Protein AF-A0A2M9FXV4-F1 (afdb_monomer)

Foldseek 3Di:
DAEEEEEAPQQLVVLLCVPVVVQCVVVVHRYYYDDLPDAPVRVCVVDVLYAYEYEDEQQQLLLLSLLVCVVCCNPDVHNHDADPLLVQLCVLDVFSQQLLLQCPDPPPVSVVSSVSNCCRRPNSVSACCNRYNFLVSCVVCVVRHQYYEYSVCCQVCSLVSCVVSVTHRHGRPPDPPRDPAPPVGDDPRSDHDPSSVVSVCVVPVRRNNNVLLRCCPHNPPNCPVVVVVLVVLQVVLVVCLVVLVLVSSLVSLPVNCSNVVPPPVSLVSNLVSCVSVVVLVVSLVSLVVSCVVPVLALVSLQVNLVSCVVVVVLVSSLVSLVSSCVSPVPPVSSLLSNLVSCLSVVVLVSNVVSCCPPNDALLNCLVDPCLVSVLVSCVSSLNLVSSLNNLVSNCVVPVVCVVVSLQSNLLSVLLLLVLVVNVVSVDDLLPRQDLSSLLSQLLVCLLVLNLVSNVVSLVSNCVNDPPDPSSVVSVVSSVVSVVVVVCVVDDDDQFFAEEEEAEDPPLCLVVVQLLQCQFPLEAEAEQVVLLQWFWDQDPQGTDTDGDDLVDDDLQRRFAWPQPGSCDPLSHSVNSVVCSVPLPPVQRSSCVSVVGSHYYYHNHQCQCVSYVNLQHAYEYRDEQLLVVLVSLVVVCVVVVPRNVSDDFLQRSLSVLLSRLSCLVNVGDRPAHHAYDYSLLCLVPVQLVQVLVCVRSVHHDDSCSLQAGDSDHGYGDDDVVVVVQCVPPSGDSSDPNPDPDDDPDPRSVSSNPHVSSVVSVVVSLVRNCVSSPPSSVPDPDDDDDDDPDDPDDDDDDDDDD

Organism: NCBI:txid2056226

Solvent-accessible surface area (backbone atoms only — not comparable to full-atom values): 43659 Å² total; per-residue (Å²): 127,41,38,34,38,50,37,44,72,72,18,62,40,66,62,52,48,70,56,50,49,60,53,28,59,77,68,74,45,57,69,45,82,38,53,81,87,57,34,50,68,57,58,48,67,76,35,85,72,44,27,37,24,42,41,42,49,62,61,68,64,29,48,43,53,32,47,56,36,56,77,52,25,39,57,90,88,40,80,53,75,72,51,76,56,32,53,53,30,56,72,76,32,91,39,53,30,59,38,26,42,21,62,69,39,86,50,62,69,54,19,52,49,25,56,47,30,44,60,40,34,71,55,55,51,58,36,53,38,67,38,59,52,46,54,70,54,46,59,74,46,41,96,37,55,70,44,55,38,43,50,92,50,35,58,82,44,40,26,57,53,29,44,77,70,76,40,79,69,54,57,71,75,98,61,92,80,83,66,90,70,55,98,83,56,94,54,84,68,72,52,65,46,74,63,14,48,52,36,40,47,64,76,38,42,62,35,49,50,36,47,52,49,47,29,60,77,51,32,91,68,87,18,58,67,62,48,50,53,43,54,50,34,46,52,49,19,55,50,29,48,74,72,64,42,20,61,61,16,43,63,36,40,50,67,41,39,72,74,42,77,78,45,60,70,59,52,52,53,42,28,54,21,24,46,76,56,67,41,48,69,66,17,49,56,47,34,51,51,50,29,72,78,35,74,70,46,28,64,40,30,32,49,54,11,51,54,28,42,74,71,66,38,27,70,61,12,25,55,26,12,49,54,12,34,72,46,33,76,79,44,60,68,35,46,55,52,22,28,52,20,23,50,74,67,67,38,46,68,59,20,53,47,59,55,44,57,90,75,42,51,44,58,56,42,30,74,47,96,54,37,70,59,48,36,53,48,24,48,73,61,62,36,42,63,52,27,42,47,16,44,51,38,27,34,70,77,37,64,91,49,31,76,65,45,49,58,56,43,30,43,35,31,35,77,57,36,41,56,70,60,42,59,72,67,65,68,56,74,89,74,62,73,53,64,62,33,38,51,48,52,22,54,49,23,51,75,68,70,32,54,72,59,17,54,57,38,43,52,52,41,42,71,67,44,71,89,42,67,69,54,55,56,51,49,53,50,49,51,48,52,48,50,49,65,61,50,70,77,50,86,80,74,91,76,43,49,32,38,37,34,28,42,61,90,86,34,51,53,57,59,52,42,47,31,53,28,30,21,78,71,27,38,27,34,29,24,51,78,40,65,43,18,22,73,44,85,51,103,63,36,83,39,81,40,82,52,51,83,89,78,55,63,75,86,52,41,56,45,33,76,61,64,34,76,78,24,82,77,70,29,71,67,60,32,44,55,43,61,78,47,52,73,62,40,66,49,55,52,17,59,66,70,73,29,60,28,33,35,35,38,37,35,89,44,53,63,74,50,35,77,80,27,75,25,28,35,39,37,29,35,56,60,65,52,59,48,50,50,55,47,46,60,49,21,74,75,38,75,88,37,63,82,46,74,64,54,33,59,60,43,21,43,52,51,18,52,56,48,31,34,59,73,52,65,59,76,36,74,46,55,78,44,40,44,52,36,70,59,35,65,73,42,50,61,65,47,48,47,51,48,18,65,75,67,75,45,67,75,54,76,56,16,66,47,58,54,57,83,88,44,71,22,21,78,69,59,66,65,62,53,52,49,52,76,74,43,54,92,46,69,84,68,78,68,82,77,90,68,87,79,95,45,82,46,50,55,43,22,65,67,24,67,58,25,47,53,37,48,51,58,45,47,57,46,23,41,71,77,45,44,74,76,61,69,69,71,80,79,84,79,78,89,71,83,78,76,78,82,76,84,81,78,79,91,82,89,81,134

Mean predicted aligned error: 18.57 Å

Sequence (799 aa):
MSFGFLHIGKTGGNAVLEHIGPLAAAHNVDFRRFGHDVRLREALAADPELKMSFVVRDPAARFVSAFWSRLRNGRPKRNSLWSPEEAVAFRWFATPDELACALEAEDERLKSAALFAMNAISHLRRNFAWALGSPEYLERVRHRLFFVAGLDELDQRLPEMAGRMALPRSGLPNEPAHVHVRPEGPSSADELSERGRANLRRFWVQDFEIYDYVVIQFSRFGGQELRRRHDQMRDEAMVLYRQGDYKAAVEALGPVLKRDPGNRTLKLVMARSLVNAGLVDRAEELWRDIARTEPDSAEPLAQLGQLSYARRNYAAALEWFRAALAADPANENARLRAIRSASLIEDQAIAVELVNQGGRGPEEMAETAHWETMVQIYLGMDDPISAERLLRARMAKFPKEAGRVRGHLASVLAHLHRVAEIEELGLKVSAVTDFMTMLALVRAAIRERNVRKARNRLKRLQEIAPGHSAVAEEADRVERLAGDLAASSRTPEPEARVVSLLGISFCGSTFLGSVLGSLPGVEHVGESHRLTKSIAMGEGGQQEVPFDFASDPRSMLTPCAHCGPECRVFDFDFRAALADDPTNWFQRLAARLGSEILVSGDKHMAPTLDPLERYDGVVLFKSPVNAYRSMRKREESNPDNPAYAYSGIRFGRSYATNYFRFLNLGKPQGRLLCLRWENFTAREEEHLERLCQLLDLPFDAGALKDRKAEQHFFGGNGEVRKQFAARPEKTNLVREKTQEIEIAESGKVAGHPAASAAFEALMARYEADFGDIAAAEAPKAAAKVTRGKGRVGGRGKAR

InterPro domains:
  IPR011990 Tetratricopeptide-like helical domain superfamily [G3DSA:1.25.40.10] (236-402)
  IPR011990 Tetratricopeptide-like helical domain superfamily [SSF48452] (237-336)
  IPR019734 Tetratricopeptide repeat [PS50005] (298-331)
  IPR019734 Tetratricopeptide repeat [SM00028] (230-263)
  IPR019734 Tetratricopeptide repeat [SM00028] (298-331)
  IPR027417 P-loop containing nucleoside triphosphate hydrolase [G3DSA:3.40.50.300] (3-235)
  IPR027417 P-loop containing nucleoside triphosphate hydrolase [G3DSA:3.40.50.300] (488-746)
  IPR027417 P-loop containing nucleoside triphosphate hydrolase [SSF52540] (497-706)

Secondary structure (DSSP, 8-state):
--EEEE--TTTTHHHHHHHHHHHHHHTT--EEEE-TT--HHHHHHH-TT-EEEEEE--HHHHHHHHHHHHHTTTTTT---PPPHHHHHHHHH-SSHHHHHHHTT-SSHHHHHHHHHHHHHSHHHHS-HHHHH--HHHHHHTGGGEEEEEEGGGHHHHHHHHHHHTT-------SS--SS---TT---GGGS--HHHHHHHHHHTHHHHHHHHHHHHHH-SSTTHHHHHHHHHHHHHHHHHHHHT-HHHHHHHHHHHHHH-TT-HHHHHHHHHHHHHTT-HHHHHHHHHHHHHH-TT-HHHHHHHHHHHHHTT-HHHHHHHHHHHHHH-TT-HHHHHHHHHHHHHTT-HHHHHHHHHTTS--HHHHTTSTTHHHHHHHHHHTT-HHHHHHHHHHHHHH-GGGHHHHHHHHHHHHHHTT-HHHHHHTT--GGG---HHHHHHHHHHHHHTT-HHHHHHHHHHHHHHSTT-HHHHHHHHHHHHHHHHHHHTTS----PPEEEEEE-STTSSHHHHHHHHTTSTTEEEEESGGGGGEEEEEETTEEEEEE--TTTS-GGGBPPBTTTBSS-SSS-HHHHHHHHH--TTHHHHHHHHHT-SEEEE--TTTHHHH-TT--SEEEEEE--HHHHHHHHHHHHHT-TT-GGG---HHHHHHHHHHHHHHHHHS---SS-EEEEEHHHHHHSHHHHHHHHHHHHT----GGGGTS--S----B-S-HHHHHHHHH-TTS-------------HHHHHHHT-HHHHHHHHHHHHHHHHHHTHHHHS-----------------------

Nearest PDB structures (foldseek):
  8dti-assembly1_B  TM=4.615E-01  e=1.493E-05  Arabidopsis thaliana
  5hgv-assembly1_A  TM=4.297E-01  e=3.780E-05  Homo sapiens
  4gyw-assembly2_A  TM=4.325E-01  e=5.222E-05  Homo sapiens
  8tau-assembly1_V  TM=3.767E-01  e=9.581E-03  Homo sapiens
  5a31-assembly1_C  TM=4.034E-01  e=2.064E-02  Homo sapiens

Radius of gyration: 45.38 Å; Cα contacts (8 Å, |Δi|>4): 1098; chains: 1; bounding box: 101×62×131 Å

pLDDT: mean 81.24, std 14.91, range [29.94, 96.5]

Structure (mmCIF, N/CA/C/O backbone):
data_AF-A0A2M9FXV4-F1
#
_entry.id   AF-A0A2M9FXV4-F1
#
loop_
_atom_site.group_PDB
_atom_site.id
_atom_site.type_symbol
_atom_site.label_atom_id
_atom_site.label_alt_id
_atom_site.label_comp_id
_atom_site.label_asym_id
_atom_site.label_entity_id
_atom_site.label_seq_id
_atom_site.pdbx_PDB_ins_code
_atom_site.Cartn_x
_atom_site.Cartn_y
_atom_site.Cartn_z
_atom_site.occupancy
_atom_site.B_iso_or_equiv
_atom_site.auth_seq_id
_atom_site.auth_comp_id
_atom_site.auth_asym_id
_atom_site.auth_atom_id
_atom_site.pdbx_PDB_model_num
ATOM 1 N N . MET A 1 1 ? 52.126 3.534 -39.039 1.00 76.62 1 MET A N 1
ATOM 2 C CA . MET A 1 1 ? 50.740 3.016 -39.065 1.00 76.62 1 MET A CA 1
ATOM 3 C C . MET A 1 1 ? 50.724 1.838 -40.021 1.00 76.62 1 MET A C 1
ATOM 5 O O . MET A 1 1 ? 51.269 1.993 -41.107 1.00 76.62 1 MET A O 1
ATOM 9 N N . SER A 1 2 ? 50.205 0.680 -39.610 1.00 89.50 2 SER A N 1
ATOM 10 C CA . SER A 1 2 ? 50.166 -0.519 -40.461 1.00 89.50 2 SER A CA 1
ATOM 11 C C . SER A 1 2 ? 48.805 -0.640 -41.139 1.00 89.50 2 SER A C 1
ATOM 13 O O . SER A 1 2 ? 47.770 -0.482 -40.483 1.00 89.50 2 SER A O 1
ATOM 15 N N . PHE A 1 3 ? 48.794 -0.913 -42.441 1.00 94.25 3 PHE A N 1
ATOM 16 C CA . PHE A 1 3 ? 47.577 -1.048 -43.234 1.00 94.25 3 PHE A CA 1
ATOM 17 C C . PHE A 1 3 ? 47.395 -2.495 -43.688 1.00 94.25 3 PHE A C 1
ATOM 19 O O . PHE A 1 3 ? 48.301 -3.111 -44.237 1.00 94.25 3 PHE A O 1
ATOM 26 N N . GLY A 1 4 ? 46.203 -3.043 -43.482 1.00 94.56 4 GLY A N 1
ATOM 27 C CA . GLY A 1 4 ? 45.833 -4.379 -43.935 1.00 94.56 4 GLY A CA 1
ATOM 28 C C . GLY A 1 4 ? 44.797 -4.325 -45.048 1.00 94.56 4 GLY A C 1
ATOM 29 O O . GLY A 1 4 ? 43.897 -3.486 -45.011 1.00 94.56 4 GLY A O 1
ATOM 30 N N . PHE A 1 5 ? 44.875 -5.252 -46.001 1.00 95.19 5 PHE A N 1
ATOM 31 C CA . PHE A 1 5 ? 43.794 -5.515 -46.947 1.00 95.19 5 PHE A CA 1
ATOM 32 C C . PHE A 1 5 ? 43.333 -6.967 -46.858 1.00 95.19 5 PHE A C 1
ATOM 34 O O . PHE A 1 5 ? 44.075 -7.893 -47.202 1.00 95.19 5 PHE A O 1
ATOM 41 N N . LEU A 1 6 ? 42.092 -7.157 -46.411 1.00 95.19 6 LEU A N 1
ATOM 42 C CA . LEU A 1 6 ? 41.441 -8.454 -46.334 1.00 95.19 6 LEU A CA 1
ATOM 43 C C . LEU A 1 6 ? 40.803 -8.791 -47.680 1.00 95.19 6 LEU A C 1
ATOM 45 O O . LEU A 1 6 ? 39.807 -8.194 -48.097 1.00 95.19 6 LEU A O 1
ATOM 49 N N . HIS A 1 7 ? 41.383 -9.767 -48.375 1.00 91.94 7 HIS A N 1
ATOM 50 C CA . HIS A 1 7 ? 40.883 -10.181 -49.674 1.00 91.94 7 HIS A CA 1
ATOM 51 C C . HIS A 1 7 ? 39.678 -11.114 -49.510 1.00 91.94 7 HIS A C 1
ATOM 53 O O . HIS A 1 7 ? 39.812 -12.266 -49.108 1.00 91.94 7 HIS A O 1
ATOM 59 N N . ILE A 1 8 ? 38.497 -10.635 -49.900 1.00 91.12 8 ILE A N 1
ATOM 60 C CA . ILE A 1 8 ? 37.277 -11.444 -49.967 1.00 91.12 8 ILE A CA 1
ATOM 61 C C . ILE A 1 8 ? 37.055 -11.908 -51.412 1.00 91.12 8 ILE A C 1
ATOM 63 O O . ILE A 1 8 ? 37.223 -11.157 -52.375 1.00 91.12 8 ILE A O 1
ATOM 67 N N . GLY A 1 9 ? 36.697 -13.179 -51.589 1.00 86.94 9 GLY A N 1
ATOM 68 C CA . GLY A 1 9 ? 36.441 -13.739 -52.912 1.00 86.94 9 GLY A CA 1
ATOM 69 C C . GLY A 1 9 ? 35.334 -12.979 -53.652 1.00 86.94 9 GLY A C 1
ATOM 70 O O . GLY A 1 9 ? 34.264 -12.731 -53.100 1.00 86.94 9 GLY A O 1
ATOM 71 N N . LYS A 1 10 ? 35.581 -12.655 -54.928 1.00 87.44 10 LYS A N 1
ATOM 72 C CA . LYS A 1 10 ? 34.598 -12.075 -55.872 1.00 87.44 10 LYS A CA 1
ATOM 73 C C . LYS A 1 10 ? 34.090 -10.669 -55.565 1.00 87.44 10 LYS A C 1
ATOM 75 O O . LYS A 1 10 ? 33.133 -10.221 -56.196 1.00 87.44 10 LYS A O 1
ATOM 80 N N . THR A 1 11 ? 34.804 -9.937 -54.720 1.00 85.00 11 THR A N 1
ATOM 81 C CA . THR A 1 11 ? 34.534 -8.523 -54.432 1.00 85.00 11 THR A CA 1
ATOM 82 C C . THR A 1 11 ? 35.522 -7.563 -55.104 1.00 85.00 11 THR A C 1
ATOM 84 O O . THR A 1 11 ? 35.610 -6.411 -54.718 1.00 85.00 11 THR A O 1
ATOM 87 N N . GLY A 1 12 ? 36.290 -8.014 -56.106 1.00 78.81 12 GLY A N 1
ATOM 88 C CA . GLY A 1 12 ? 37.237 -7.160 -56.845 1.00 78.81 12 GLY A CA 1
ATOM 89 C C . GLY A 1 12 ? 38.571 -6.885 -56.139 1.00 78.81 12 GLY A C 1
ATOM 90 O O . GLY A 1 12 ? 39.381 -6.128 -56.659 1.00 78.81 12 GLY A O 1
ATOM 91 N N . GLY A 1 13 ? 38.855 -7.544 -55.009 1.00 83.00 13 GLY A N 1
ATOM 92 C CA . GLY A 1 13 ? 40.071 -7.307 -54.217 1.00 83.00 13 GLY A CA 1
ATOM 93 C C . GLY A 1 13 ? 41.409 -7.494 -54.949 1.00 83.00 13 GLY A C 1
ATOM 94 O O . GLY A 1 13 ? 42.390 -6.869 -54.562 1.00 83.00 13 GLY A O 1
ATOM 95 N N . ASN A 1 14 ? 41.466 -8.285 -56.029 1.00 83.44 14 ASN A N 1
ATOM 96 C CA . ASN A 1 14 ? 42.674 -8.375 -56.864 1.00 83.44 14 ASN A CA 1
ATOM 97 C C . ASN A 1 14 ? 43.053 -7.023 -57.482 1.00 83.44 14 ASN A C 1
ATOM 99 O O . ASN A 1 14 ? 44.229 -6.692 -57.474 1.00 83.44 14 ASN A O 1
ATOM 103 N N . ALA A 1 15 ? 42.077 -6.236 -57.948 1.00 81.94 15 ALA A N 1
ATOM 104 C CA . ALA A 1 15 ? 42.337 -4.932 -58.560 1.00 81.94 15 ALA A CA 1
ATOM 105 C C . ALA A 1 15 ? 42.995 -3.969 -57.559 1.00 81.94 15 ALA A C 1
ATOM 107 O O . ALA A 1 15 ? 43.956 -3.281 -57.884 1.00 81.94 15 ALA A O 1
ATOM 108 N N . VAL A 1 16 ? 42.531 -3.987 -56.303 1.00 85.75 16 VAL A N 1
ATOM 109 C CA . VAL A 1 16 ? 43.127 -3.187 -55.223 1.00 85.75 16 VAL A CA 1
ATOM 110 C C . VAL A 1 16 ? 44.550 -3.639 -54.924 1.00 85.75 16 VAL A C 1
ATOM 112 O O . VAL A 1 16 ? 45.439 -2.807 -54.797 1.00 85.75 16 VAL A O 1
ATOM 115 N N . LEU A 1 17 ? 44.779 -4.948 -54.811 1.00 87.69 17 LEU A N 1
ATOM 116 C CA . LEU A 1 17 ? 46.099 -5.493 -54.488 1.00 87.69 17 LEU A CA 1
ATOM 117 C C . LEU A 1 17 ? 47.122 -5.259 -55.609 1.00 87.69 17 LEU A C 1
ATOM 119 O O . LEU A 1 17 ? 48.272 -4.953 -55.308 1.00 87.69 17 LEU A O 1
ATOM 123 N N . GLU A 1 18 ? 46.710 -5.388 -56.871 1.00 86.25 18 GLU A N 1
ATOM 124 C CA . GLU A 1 18 ? 47.552 -5.152 -58.053 1.00 86.25 18 GLU A CA 1
ATOM 125 C C . GLU A 1 18 ? 47.894 -3.663 -58.228 1.00 86.25 18 GLU A C 1
ATOM 127 O O . GLU A 1 18 ? 48.981 -3.351 -58.705 1.00 86.25 18 GLU A O 1
ATOM 132 N N . HIS A 1 19 ? 47.020 -2.752 -57.785 1.00 85.38 19 HIS A N 1
ATOM 133 C CA . HIS A 1 19 ? 47.240 -1.304 -57.878 1.00 85.38 19 HIS A CA 1
ATOM 134 C C . HIS A 1 19 ? 47.956 -0.709 -56.655 1.00 85.38 19 HIS A C 1
ATOM 136 O O . HIS A 1 19 ? 48.993 -0.063 -56.780 1.00 85.38 19 HIS A O 1
ATOM 142 N N . ILE A 1 20 ? 47.430 -0.939 -55.448 1.00 88.31 20 ILE A N 1
ATOM 143 C CA . ILE A 1 20 ? 47.945 -0.342 -54.203 1.00 88.31 20 ILE A CA 1
ATOM 144 C C . ILE A 1 20 ? 49.208 -1.050 -53.713 1.00 88.31 20 ILE A C 1
ATOM 146 O O . ILE A 1 20 ? 50.084 -0.394 -53.158 1.00 88.31 20 ILE A O 1
ATOM 150 N N . GLY A 1 21 ? 49.335 -2.364 -53.925 1.00 87.56 21 GLY A N 1
ATOM 151 C CA . GLY A 1 21 ? 50.485 -3.142 -53.455 1.00 87.56 21 GLY A CA 1
ATOM 152 C C . GLY A 1 21 ? 51.831 -2.593 -53.953 1.00 87.56 21 GLY A C 1
ATOM 153 O O . GLY A 1 21 ? 52.679 -2.260 -53.123 1.00 87.56 21 GLY A O 1
ATOM 154 N N . PRO A 1 22 ? 52.028 -2.433 -55.277 1.00 88.69 22 PRO A N 1
ATOM 155 C CA . PRO A 1 22 ? 53.252 -1.851 -55.828 1.00 88.69 22 PRO A CA 1
ATOM 156 C C . PRO A 1 22 ? 53.492 -0.403 -55.382 1.00 88.69 22 PRO A C 1
ATOM 158 O O . PRO A 1 22 ? 54.625 -0.039 -55.073 1.00 88.69 22 PRO A O 1
ATOM 161 N N . LEU A 1 23 ? 52.436 0.416 -55.298 1.00 87.81 23 LEU A N 1
ATOM 162 C CA . LEU A 1 23 ? 52.540 1.809 -54.849 1.00 87.81 23 LEU A CA 1
ATOM 163 C C . LEU A 1 23 ? 52.997 1.907 -53.391 1.00 87.81 23 LEU A C 1
ATOM 165 O O . LEU A 1 23 ? 53.881 2.704 -53.084 1.00 87.81 23 LEU A O 1
ATOM 169 N N . ALA A 1 24 ? 52.424 1.087 -52.509 1.00 89.56 24 ALA A N 1
ATOM 170 C CA . ALA A 1 24 ? 52.793 1.031 -51.101 1.00 89.56 24 ALA A CA 1
ATOM 171 C C . ALA A 1 24 ? 54.252 0.592 -50.921 1.00 89.56 24 ALA A C 1
ATOM 173 O O . ALA A 1 24 ? 54.985 1.226 -50.164 1.00 89.56 24 ALA A O 1
ATOM 174 N N . ALA A 1 25 ? 54.694 -0.422 -51.673 1.00 88.94 25 ALA A N 1
ATOM 175 C CA . ALA A 1 25 ? 56.085 -0.867 -51.669 1.00 88.94 25 ALA A CA 1
ATOM 176 C C . ALA A 1 25 ? 57.048 0.237 -52.144 1.00 88.94 25 ALA A C 1
ATOM 178 O O . ALA A 1 25 ? 58.058 0.486 -51.493 1.00 88.94 25 ALA A O 1
ATOM 179 N N . ALA A 1 26 ? 56.711 0.950 -53.226 1.00 89.75 26 ALA A N 1
ATOM 180 C CA . ALA A 1 26 ? 57.537 2.035 -53.762 1.00 89.75 26 ALA A CA 1
ATOM 181 C C . ALA A 1 26 ? 57.676 3.242 -52.811 1.00 89.75 26 ALA A C 1
ATOM 183 O O . ALA A 1 26 ? 58.652 3.981 -52.903 1.00 89.75 26 ALA A O 1
ATOM 184 N N . HIS A 1 27 ? 56.720 3.439 -51.897 1.00 90.44 27 HIS A N 1
ATOM 185 C CA . HIS A 1 27 ? 56.694 4.559 -50.945 1.00 90.44 27 HIS A CA 1
ATOM 186 C C . HIS A 1 27 ? 56.950 4.124 -49.491 1.00 90.44 27 HIS A C 1
ATOM 188 O O . HIS A 1 27 ? 56.695 4.898 -48.570 1.00 90.44 27 HIS A O 1
ATOM 194 N N . ASN A 1 28 ? 57.452 2.902 -49.264 1.00 90.25 28 ASN A N 1
ATOM 195 C CA . ASN A 1 28 ? 57.752 2.350 -47.934 1.00 90.25 28 ASN A CA 1
ATOM 196 C C . ASN A 1 28 ? 56.564 2.373 -46.947 1.00 90.25 28 ASN A C 1
ATOM 198 O O . ASN A 1 28 ? 56.738 2.577 -45.744 1.00 90.25 28 ASN A O 1
ATOM 202 N N . VAL A 1 29 ? 55.346 2.150 -47.443 1.00 91.06 29 VAL A N 1
ATOM 203 C CA . VAL A 1 29 ? 54.141 2.022 -46.612 1.00 91.06 29 VAL A CA 1
ATOM 204 C C . VAL A 1 29 ? 53.935 0.553 -46.229 1.00 91.06 29 VAL A C 1
ATOM 206 O O . VAL A 1 29 ? 53.842 -0.306 -47.103 1.00 91.06 29 VAL A O 1
ATOM 209 N N . ASP A 1 30 ? 53.819 0.257 -44.926 1.00 91.75 30 ASP A N 1
ATOM 210 C CA . ASP A 1 30 ? 53.517 -1.096 -44.420 1.00 91.75 30 ASP A CA 1
ATOM 211 C C . ASP A 1 30 ? 52.084 -1.500 -44.803 1.00 91.75 30 ASP A C 1
ATOM 213 O O . ASP A 1 30 ? 51.116 -1.146 -44.123 1.00 91.75 30 ASP A O 1
ATOM 217 N N . PHE A 1 31 ? 51.959 -2.208 -45.929 1.00 93.12 31 PHE A N 1
ATOM 218 C CA . PHE A 1 31 ? 50.700 -2.692 -46.486 1.00 93.12 31 PHE A CA 1
ATOM 219 C C . PHE A 1 31 ? 50.696 -4.220 -46.586 1.00 93.12 31 PHE A C 1
ATOM 221 O O . PHE A 1 31 ? 51.381 -4.819 -47.417 1.00 93.12 31 PHE A O 1
ATOM 228 N N . ARG A 1 32 ? 49.888 -4.862 -45.741 1.00 93.88 32 ARG A N 1
ATOM 229 C CA . ARG A 1 32 ? 49.831 -6.318 -45.593 1.00 93.88 32 ARG A CA 1
ATOM 230 C C . ARG A 1 32 ? 48.608 -6.897 -46.288 1.00 93.88 32 ARG A C 1
ATOM 232 O O . ARG A 1 32 ? 47.471 -6.481 -46.057 1.00 93.88 32 ARG A O 1
ATOM 239 N N . ARG A 1 33 ? 48.833 -7.920 -47.111 1.00 93.69 33 ARG A N 1
ATOM 240 C CA . ARG A 1 33 ? 47.769 -8.689 -47.764 1.00 93.69 33 ARG A CA 1
ATOM 241 C C . ARG A 1 33 ? 47.334 -9.850 -46.874 1.00 93.69 33 ARG A C 1
ATOM 243 O O . ARG A 1 33 ? 48.139 -10.728 -46.583 1.00 93.69 33 ARG A O 1
ATOM 250 N N . PHE A 1 34 ? 46.043 -9.918 -46.566 1.00 93.69 34 PHE A N 1
ATOM 251 C CA . PHE A 1 34 ? 45.428 -11.069 -45.905 1.00 93.69 34 PHE A CA 1
ATOM 252 C C . PHE A 1 34 ? 44.647 -11.904 -46.924 1.00 93.69 34 PHE A C 1
ATOM 254 O O . PHE A 1 34 ? 43.863 -11.378 -47.723 1.00 93.69 34 PHE A O 1
ATOM 261 N N . GLY A 1 35 ? 44.934 -13.206 -46.946 1.00 86.81 35 GLY A N 1
ATOM 262 C CA . GLY A 1 35 ? 44.366 -14.170 -47.883 1.00 86.81 35 GLY A CA 1
ATOM 263 C C . GLY A 1 35 ? 42.903 -14.514 -47.604 1.00 86.81 35 GLY A C 1
ATOM 264 O O . GLY A 1 35 ? 42.276 -14.000 -46.684 1.00 86.81 35 GLY A O 1
ATOM 265 N N . HIS A 1 36 ? 42.353 -15.415 -48.423 1.00 82.56 36 HIS A N 1
ATOM 266 C CA . HIS A 1 36 ? 40.965 -15.887 -48.284 1.00 82.56 36 HIS A CA 1
ATOM 267 C C . HIS A 1 36 ? 40.776 -16.821 -47.081 1.00 82.56 36 HIS A C 1
ATOM 269 O O . HIS A 1 36 ? 39.671 -17.277 -46.837 1.00 82.56 36 HIS A O 1
ATOM 275 N N . ASP A 1 37 ? 41.849 -17.191 -46.401 1.00 86.06 37 ASP A N 1
ATOM 276 C CA . ASP A 1 37 ? 41.935 -18.122 -45.280 1.00 86.06 37 ASP A CA 1
ATOM 277 C C . ASP A 1 37 ? 42.006 -17.424 -43.914 1.00 86.06 37 ASP A C 1
ATOM 279 O O . ASP A 1 37 ? 41.892 -18.098 -42.895 1.00 86.06 37 ASP A O 1
ATOM 283 N N . VAL A 1 38 ? 42.093 -16.092 -43.896 1.00 91.69 38 VAL A N 1
ATOM 284 C CA . VAL A 1 38 ? 42.154 -15.283 -42.674 1.00 91.69 38 VAL A CA 1
ATOM 285 C C . VAL A 1 38 ? 40.822 -14.578 -42.433 1.00 91.69 38 VAL A C 1
ATOM 287 O O . VAL A 1 38 ? 40.224 -14.032 -43.360 1.00 91.69 38 VAL A O 1
ATOM 290 N N . ARG A 1 39 ? 40.364 -14.540 -41.179 1.00 95.12 39 ARG A N 1
ATOM 291 C CA . ARG A 1 39 ? 39.195 -13.747 -40.766 1.00 95.12 39 ARG A CA 1
ATOM 292 C C . ARG A 1 39 ? 39.621 -12.376 -40.256 1.00 95.12 39 ARG A C 1
ATOM 294 O O . ARG A 1 39 ? 40.676 -12.229 -39.641 1.00 95.12 39 ARG A O 1
ATOM 301 N N . LEU A 1 40 ? 38.743 -11.380 -40.393 1.00 95.75 40 LEU A N 1
ATOM 302 C CA . LEU A 1 40 ? 38.969 -10.024 -39.881 1.00 95.75 40 LEU A CA 1
ATOM 303 C C . LEU A 1 40 ? 39.403 -10.027 -38.407 1.00 95.75 40 LEU A C 1
ATOM 305 O O . LEU A 1 40 ? 40.345 -9.334 -38.032 1.00 95.75 40 LEU A O 1
ATOM 309 N N . ARG A 1 41 ? 38.750 -10.851 -37.582 1.00 95.25 41 ARG A N 1
ATOM 310 C CA . ARG A 1 41 ? 39.066 -10.967 -36.154 1.00 95.25 41 ARG A CA 1
ATOM 311 C C . ARG A 1 41 ? 40.456 -11.504 -35.854 1.00 95.25 41 ARG A C 1
ATOM 313 O O . ARG A 1 41 ? 41.064 -11.053 -34.894 1.00 95.25 41 ARG A O 1
ATOM 320 N N . GLU A 1 42 ? 40.946 -12.434 -36.663 1.00 94.56 42 GLU A N 1
ATOM 321 C CA . GLU A 1 42 ? 42.274 -13.028 -36.496 1.00 94.56 42 GLU A CA 1
ATOM 322 C C . GLU A 1 42 ? 43.338 -11.995 -36.876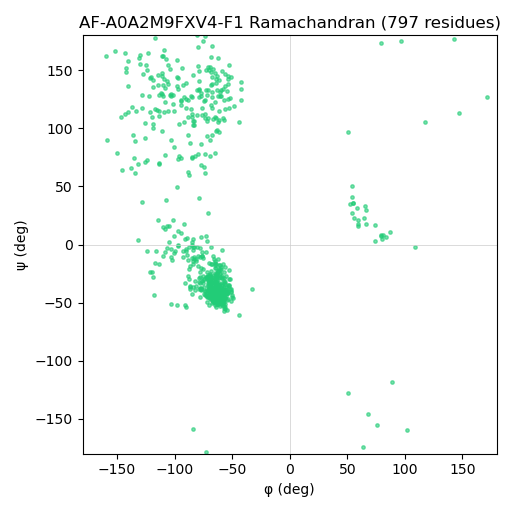 1.00 94.56 42 GLU A C 1
ATOM 324 O O . GLU A 1 42 ? 44.269 -11.757 -36.112 1.00 94.56 42 GLU A O 1
ATOM 329 N N . ALA A 1 43 ? 43.133 -11.293 -37.995 1.00 93.38 43 ALA A N 1
ATOM 330 C CA . ALA A 1 43 ? 44.035 -10.236 -38.440 1.00 93.38 43 ALA A CA 1
ATOM 331 C C . ALA A 1 43 ? 44.110 -9.062 -37.445 1.00 93.38 43 ALA A C 1
ATOM 333 O O . ALA A 1 43 ? 45.198 -8.588 -37.133 1.00 93.38 43 ALA A O 1
ATOM 334 N N . LEU A 1 44 ? 42.968 -8.606 -36.916 1.00 94.56 44 LEU A N 1
ATOM 335 C CA . LEU A 1 44 ? 42.926 -7.508 -35.943 1.00 94.56 44 LEU A CA 1
ATOM 336 C C . LEU A 1 44 ? 43.454 -7.908 -34.556 1.00 94.56 44 LEU A C 1
ATOM 338 O O . LEU A 1 44 ? 43.920 -7.036 -33.823 1.00 94.56 44 LEU A O 1
ATOM 342 N N . ALA A 1 45 ? 43.362 -9.185 -34.175 1.00 92.62 45 ALA A N 1
ATOM 343 C CA . ALA A 1 45 ? 43.913 -9.683 -32.914 1.00 92.62 45 ALA A CA 1
ATOM 344 C C . ALA A 1 45 ? 45.442 -9.816 -32.958 1.00 92.62 45 ALA A C 1
ATOM 346 O O . ALA A 1 45 ? 46.097 -9.594 -31.945 1.00 92.62 45 ALA A O 1
ATOM 347 N N . ALA A 1 46 ? 46.004 -10.153 -34.123 1.00 90.69 46 ALA A N 1
ATOM 348 C CA . ALA A 1 46 ? 47.444 -10.330 -34.298 1.00 90.69 46 ALA A CA 1
ATOM 349 C C . ALA A 1 46 ? 48.244 -9.018 -34.197 1.00 90.69 46 ALA A C 1
ATOM 351 O O . ALA A 1 46 ? 49.426 -9.049 -33.867 1.00 90.69 46 ALA A O 1
ATOM 352 N N . ASP A 1 47 ? 47.620 -7.873 -34.484 1.00 91.44 47 ASP A N 1
ATOM 353 C CA . ASP A 1 47 ? 48.275 -6.564 -34.468 1.00 91.44 47 ASP A CA 1
ATOM 354 C C . ASP A 1 47 ? 47.269 -5.484 -34.019 1.00 91.44 47 ASP A C 1
ATOM 356 O O . ASP A 1 47 ? 46.338 -5.188 -34.773 1.00 91.44 47 ASP A O 1
ATOM 360 N N . PRO A 1 48 ? 47.402 -4.902 -32.809 1.00 88.62 48 PRO A N 1
ATOM 361 C CA . PRO A 1 48 ? 46.484 -3.883 -32.285 1.00 88.62 48 PRO A CA 1
ATOM 362 C C . PRO A 1 48 ? 46.450 -2.570 -33.083 1.00 88.62 48 PRO A C 1
ATOM 364 O O . PRO A 1 48 ? 45.404 -1.920 -33.141 1.00 88.62 48 PRO A O 1
ATOM 367 N N . GLU A 1 49 ? 47.553 -2.209 -33.743 1.00 90.00 49 GLU A N 1
ATOM 368 C CA . GLU A 1 49 ? 47.704 -0.955 -34.496 1.00 90.00 49 GLU A CA 1
ATOM 369 C C . GLU A 1 49 ? 47.267 -1.093 -35.963 1.00 90.00 49 GLU A C 1
ATOM 371 O O . GLU A 1 49 ? 47.146 -0.099 -36.688 1.00 90.00 49 GLU A O 1
ATOM 376 N N . LEU A 1 50 ? 46.989 -2.324 -36.407 1.00 94.00 50 LEU A N 1
ATOM 377 C CA . LEU A 1 50 ? 46.555 -2.614 -37.766 1.00 94.00 50 LEU A CA 1
ATOM 378 C C . LEU A 1 50 ? 45.222 -1.936 -38.090 1.00 94.00 50 LEU A C 1
ATOM 380 O O . LEU A 1 50 ? 44.211 -2.109 -37.390 1.00 94.00 50 LEU A O 1
ATOM 384 N N . LYS A 1 51 ? 45.226 -1.214 -39.209 1.00 94.69 51 LYS A N 1
ATOM 385 C CA . LYS A 1 51 ? 44.066 -0.568 -39.813 1.00 94.69 51 LYS A CA 1
ATOM 386 C C . LYS A 1 51 ? 43.622 -1.345 -41.049 1.00 94.69 51 LYS A C 1
ATOM 388 O O . LYS A 1 51 ? 44.364 -1.452 -42.022 1.00 94.69 51 LYS A O 1
ATOM 393 N N . MET A 1 52 ? 42.423 -1.920 -41.006 1.00 95.69 52 MET A N 1
ATOM 394 C CA . MET A 1 52 ? 41.981 -2.903 -41.998 1.00 95.69 52 MET A CA 1
ATOM 395 C C . MET A 1 52 ? 41.123 -2.296 -43.104 1.00 95.69 52 MET A C 1
ATOM 397 O O . MET A 1 52 ? 40.271 -1.446 -42.850 1.00 95.69 52 MET A O 1
ATOM 401 N N . SER A 1 53 ? 41.308 -2.800 -44.320 1.00 94.62 53 SER A N 1
ATOM 402 C CA . SER A 1 53 ? 40.544 -2.441 -45.511 1.00 94.62 53 SER A CA 1
ATOM 403 C C . SER A 1 53 ? 39.979 -3.680 -46.196 1.00 94.62 53 SER A C 1
ATOM 405 O O . SER A 1 53 ? 40.610 -4.736 -46.183 1.00 94.62 53 SER A O 1
ATOM 407 N N . PHE A 1 54 ? 38.807 -3.567 -46.814 1.00 94.62 54 PHE A N 1
ATOM 408 C CA . PHE A 1 54 ? 38.222 -4.626 -47.640 1.00 94.62 54 PHE A CA 1
ATOM 409 C C . PHE A 1 54 ? 37.165 -4.061 -48.589 1.00 94.62 54 PHE A C 1
ATOM 411 O O . PHE A 1 54 ? 36.642 -2.968 -48.385 1.00 94.62 54 PHE A O 1
ATOM 418 N N . VAL A 1 55 ? 36.835 -4.826 -49.627 1.00 91.75 55 VAL A N 1
ATOM 419 C CA . VAL A 1 55 ? 35.788 -4.474 -50.595 1.00 91.75 55 VAL A CA 1
ATOM 420 C C . VAL A 1 55 ? 34.649 -5.477 -50.483 1.00 91.75 55 VAL A C 1
ATOM 422 O O . VAL A 1 55 ? 34.898 -6.685 -50.387 1.00 91.75 55 VAL A O 1
ATOM 425 N N . VAL A 1 56 ? 33.413 -4.982 -50.508 1.00 91.12 56 VAL A N 1
ATOM 426 C CA . VAL A 1 56 ? 32.187 -5.791 -50.521 1.00 91.12 56 VAL A CA 1
ATOM 427 C C . VAL A 1 56 ? 31.470 -5.685 -51.866 1.00 91.12 56 VAL A C 1
ATOM 429 O O . VAL A 1 56 ? 31.727 -4.799 -52.673 1.00 91.12 56 VAL A O 1
ATOM 432 N N . ARG A 1 57 ? 30.568 -6.624 -52.130 1.00 88.31 57 ARG A N 1
ATOM 433 C CA . ARG A 1 57 ? 29.715 -6.672 -53.321 1.00 88.31 57 ARG A CA 1
ATOM 434 C C . ARG A 1 57 ? 28.351 -7.178 -52.879 1.00 88.31 57 ARG A C 1
ATOM 436 O O . ARG A 1 57 ? 28.321 -8.005 -51.970 1.00 88.31 57 ARG A O 1
ATOM 443 N N . ASP A 1 58 ? 27.284 -6.731 -53.542 1.00 86.81 58 ASP A N 1
ATOM 444 C CA . ASP A 1 58 ? 25.938 -7.269 -53.326 1.00 86.81 58 ASP A CA 1
ATOM 445 C C . ASP A 1 58 ? 25.989 -8.811 -53.219 1.00 86.81 58 ASP A C 1
ATOM 447 O O . ASP A 1 58 ? 26.568 -9.451 -54.112 1.00 86.81 58 ASP A O 1
ATOM 451 N N . PRO A 1 59 ? 25.473 -9.419 -52.131 1.00 90.88 59 PRO A N 1
ATOM 452 C CA . PRO A 1 59 ? 25.636 -10.848 -51.888 1.00 90.88 59 PRO A CA 1
ATOM 453 C C . PRO A 1 59 ? 25.073 -11.725 -53.012 1.00 90.88 59 PRO A C 1
ATOM 455 O O . PRO A 1 59 ? 25.687 -12.741 -53.343 1.00 90.88 59 PRO A O 1
ATOM 458 N N . ALA A 1 60 ? 23.972 -11.318 -53.656 1.00 87.69 60 ALA A N 1
ATOM 459 C CA . ALA A 1 60 ? 23.393 -12.046 -54.786 1.00 87.69 60 ALA A CA 1
ATOM 460 C C . ALA A 1 60 ? 24.283 -11.948 -56.037 1.00 87.69 60 ALA A C 1
ATOM 462 O O . ALA A 1 60 ? 24.613 -12.960 -56.659 1.00 87.69 60 ALA A O 1
ATOM 463 N N . ALA A 1 61 ? 24.782 -10.757 -56.367 1.00 85.31 61 ALA A N 1
ATOM 464 C CA . ALA A 1 61 ? 25.729 -10.575 -57.464 1.00 85.31 61 ALA A CA 1
ATOM 465 C C . ALA A 1 61 ? 27.069 -11.295 -57.204 1.00 85.31 61 ALA A C 1
ATOM 467 O O . ALA A 1 61 ? 27.707 -11.803 -58.133 1.00 85.31 61 ALA A O 1
ATOM 468 N N . ARG A 1 62 ? 27.514 -11.353 -55.941 1.00 90.38 62 ARG A N 1
ATOM 469 C CA . ARG A 1 62 ? 28.692 -12.122 -55.511 1.00 90.38 62 ARG A CA 1
ATOM 470 C C . ARG A 1 62 ? 28.458 -13.622 -55.684 1.00 90.38 62 ARG A C 1
ATOM 472 O O . ARG A 1 62 ? 29.353 -14.287 -56.201 1.00 90.38 62 ARG A O 1
ATOM 479 N N . PHE A 1 63 ? 27.288 -14.129 -55.297 1.00 92.75 63 PHE A N 1
ATOM 480 C CA . PHE A 1 63 ? 26.883 -15.528 -55.460 1.00 92.75 63 PHE A CA 1
ATOM 481 C C . PHE A 1 63 ? 26.953 -15.971 -56.927 1.00 92.75 63 PHE A C 1
ATOM 483 O O . PHE A 1 63 ? 27.684 -16.907 -57.253 1.00 92.75 63 PHE A O 1
ATOM 490 N N . VAL A 1 64 ? 26.301 -15.228 -57.827 1.00 89.94 64 VAL A N 1
ATOM 491 C CA . VAL A 1 64 ? 26.308 -15.504 -59.275 1.00 89.94 64 VAL A CA 1
ATOM 492 C C . VAL A 1 64 ? 27.738 -15.494 -59.833 1.00 89.94 64 VAL A C 1
ATOM 494 O O . VAL A 1 64 ? 28.171 -16.423 -60.516 1.00 89.94 64 VAL A O 1
ATOM 497 N N . SER A 1 65 ? 28.522 -14.469 -59.488 1.00 86.00 65 SER A N 1
ATOM 498 C CA . SER A 1 65 ? 29.920 -14.329 -59.922 1.00 86.00 65 SER A CA 1
ATOM 499 C C . SER A 1 65 ? 30.828 -15.461 -59.412 1.00 86.00 65 SER A C 1
ATOM 501 O O . SER A 1 65 ? 31.726 -15.935 -60.119 1.00 86.00 65 SER A O 1
ATOM 503 N N . ALA A 1 66 ? 30.605 -15.912 -58.177 1.00 89.12 66 ALA A N 1
ATOM 504 C CA . ALA A 1 66 ? 31.319 -17.022 -57.559 1.00 89.12 66 ALA A CA 1
ATOM 505 C C . ALA A 1 66 ? 31.016 -18.352 -58.248 1.00 89.12 66 ALA A C 1
ATOM 507 O O . ALA A 1 66 ? 31.961 -19.061 -58.609 1.00 89.12 66 ALA A O 1
ATOM 508 N N . PHE A 1 67 ? 29.733 -18.638 -58.476 1.00 91.88 67 PHE A N 1
ATOM 509 C CA . PHE A 1 67 ? 29.264 -19.848 -59.141 1.00 91.88 67 PHE A CA 1
ATOM 510 C C . PHE A 1 67 ? 29.886 -19.987 -60.534 1.00 91.88 67 PHE A C 1
ATOM 512 O O . PHE A 1 67 ? 30.645 -20.923 -60.796 1.00 91.88 67 PHE A O 1
ATOM 519 N N . TRP A 1 68 ? 29.687 -18.985 -61.398 1.00 87.50 68 TRP A N 1
ATOM 520 C CA . TRP A 1 68 ? 30.190 -19.029 -62.773 1.00 87.50 68 TRP A CA 1
ATOM 521 C C . TRP A 1 68 ? 31.705 -19.106 -62.865 1.00 87.50 68 TRP A C 1
ATOM 523 O O . TRP A 1 68 ? 32.258 -19.778 -63.739 1.00 87.50 68 TRP A O 1
ATOM 533 N N . SER A 1 69 ? 32.405 -18.422 -61.961 1.00 86.62 69 SER A N 1
ATOM 534 C CA . SER A 1 69 ? 33.856 -18.489 -61.955 1.00 86.62 69 SER A CA 1
ATOM 535 C C . SER A 1 69 ? 34.378 -19.882 -61.651 1.00 86.62 69 SER A C 1
ATOM 537 O O . SER A 1 69 ? 35.434 -20.231 -62.180 1.00 86.62 69 SER A O 1
ATOM 539 N N . ARG A 1 70 ? 33.734 -20.629 -60.751 1.00 90.75 70 ARG A N 1
ATOM 540 C CA . ARG A 1 70 ? 34.177 -21.986 -60.438 1.00 90.75 70 ARG A CA 1
ATOM 541 C C . ARG A 1 70 ? 33.726 -22.962 -61.507 1.00 90.75 70 ARG A C 1
ATOM 543 O O . ARG A 1 70 ? 34.572 -23.733 -61.942 1.00 90.75 70 ARG A O 1
ATOM 550 N N . LEU A 1 71 ? 32.518 -22.821 -62.054 1.00 89.38 71 LEU A N 1
ATOM 551 C CA . LEU A 1 71 ? 32.067 -23.639 -63.182 1.00 89.38 71 LEU A CA 1
ATOM 552 C C . LEU A 1 71 ? 33.038 -23.566 -64.379 1.00 89.38 71 LEU A C 1
ATOM 554 O O . LEU A 1 71 ? 33.329 -24.568 -65.015 1.00 89.38 71 LEU A O 1
ATOM 558 N N . ARG A 1 72 ? 33.645 -22.405 -64.657 1.00 87.19 72 ARG A N 1
ATOM 559 C CA . ARG A 1 72 ? 34.645 -22.271 -65.739 1.00 87.19 72 ARG A CA 1
ATOM 560 C C . ARG A 1 72 ? 36.104 -22.483 -65.310 1.00 87.19 72 ARG A C 1
ATOM 562 O O . ARG A 1 72 ? 37.009 -22.024 -66.006 1.00 87.19 72 ARG A O 1
ATOM 569 N N . ASN A 1 73 ? 36.371 -23.107 -64.161 1.00 83.62 73 ASN A N 1
ATOM 570 C CA . ASN A 1 73 ? 37.728 -23.331 -63.627 1.00 83.62 73 ASN A CA 1
ATOM 571 C C . ASN A 1 73 ? 38.582 -22.050 -63.461 1.00 83.62 73 ASN A C 1
ATOM 573 O O . ASN A 1 73 ? 39.811 -22.099 -63.419 1.00 83.62 73 ASN A O 1
ATOM 577 N N . GLY A 1 74 ? 37.944 -20.881 -63.341 1.00 75.75 74 GLY A N 1
ATOM 578 C CA . GLY A 1 74 ? 38.615 -19.581 -63.222 1.00 75.75 74 GLY A CA 1
ATOM 579 C C . GLY A 1 74 ? 39.098 -18.959 -64.541 1.00 75.75 74 GLY A C 1
ATOM 580 O O . GLY A 1 74 ? 39.786 -17.934 -64.500 1.00 75.75 74 GLY A O 1
ATOM 581 N N . ARG A 1 75 ? 38.742 -19.534 -65.698 1.00 74.44 75 ARG A N 1
ATOM 582 C CA . ARG A 1 75 ? 39.171 -19.055 -67.024 1.00 74.44 75 ARG A CA 1
ATOM 583 C C . ARG A 1 75 ? 38.544 -17.699 -67.393 1.00 74.44 75 ARG A C 1
ATOM 585 O O . ARG A 1 75 ? 37.413 -17.423 -66.976 1.00 74.44 75 ARG A O 1
ATOM 592 N N . PRO A 1 76 ? 39.248 -16.849 -68.176 1.00 66.56 76 PRO A N 1
ATOM 593 C CA . PRO A 1 76 ? 40.553 -17.090 -68.821 1.00 66.56 76 PRO A CA 1
ATOM 594 C C . PRO A 1 76 ? 41.775 -16.822 -67.923 1.00 66.56 76 PRO A C 1
ATOM 596 O O . PRO A 1 76 ? 42.873 -17.249 -68.251 1.00 66.56 76 PRO A O 1
ATOM 599 N N . LYS A 1 77 ? 41.603 -16.145 -66.778 1.00 67.12 77 LYS A N 1
ATOM 600 C CA . LYS A 1 77 ? 42.728 -15.691 -65.936 1.00 67.12 77 LYS A CA 1
ATOM 601 C C . LYS A 1 77 ? 43.451 -16.826 -65.197 1.00 67.12 77 LYS A C 1
ATOM 603 O O . LYS A 1 77 ? 44.611 -16.673 -64.833 1.00 67.12 77 LYS A O 1
ATOM 608 N N . ARG A 1 78 ? 42.760 -17.930 -64.896 1.00 72.69 78 ARG A N 1
ATOM 609 C CA . ARG A 1 78 ? 43.300 -19.104 -64.186 1.00 72.69 78 ARG A CA 1
ATOM 610 C C . ARG A 1 78 ? 42.712 -20.394 -64.759 1.00 72.69 78 ARG A C 1
ATOM 612 O O . ARG A 1 78 ? 41.694 -20.360 -65.442 1.00 72.69 78 ARG A O 1
ATOM 619 N N . ASN A 1 79 ? 43.332 -21.528 -64.444 1.00 80.88 79 ASN A N 1
ATOM 620 C CA . ASN A 1 79 ? 42.846 -22.859 -64.815 1.00 80.88 79 ASN A CA 1
ATOM 621 C C . ASN A 1 79 ? 42.934 -23.817 -63.615 1.00 80.88 79 ASN A C 1
ATOM 623 O O . ASN A 1 79 ? 43.683 -24.788 -63.626 1.00 80.88 79 ASN A O 1
ATOM 627 N N . SER A 1 80 ? 42.211 -23.494 -62.543 1.00 83.94 80 SER A N 1
ATOM 628 C CA . SER A 1 80 ? 42.166 -24.308 -61.325 1.00 83.94 80 SER A CA 1
ATOM 629 C C . SER A 1 80 ? 41.057 -25.344 -61.454 1.00 83.94 80 SER A C 1
ATOM 631 O O . SER A 1 80 ? 39.882 -24.963 -61.408 1.00 83.94 80 SER A O 1
ATOM 633 N N . LEU A 1 81 ? 41.445 -26.614 -61.603 1.00 88.62 81 LEU A N 1
ATOM 634 C CA . LEU A 1 81 ? 40.536 -27.759 -61.707 1.00 88.62 81 LEU A CA 1
ATOM 635 C C . LEU A 1 81 ? 39.533 -27.797 -60.545 1.00 88.62 81 LEU A C 1
ATOM 637 O O . LEU A 1 81 ? 39.790 -27.252 -59.467 1.00 88.62 81 LEU A O 1
ATOM 641 N N . TRP A 1 82 ? 38.378 -28.414 -60.781 1.00 90.75 82 TRP A N 1
ATOM 642 C CA . TRP A 1 82 ? 37.393 -28.680 -59.736 1.00 90.75 82 TRP A CA 1
ATOM 643 C C . TRP A 1 82 ? 37.950 -29.639 -58.692 1.00 90.75 82 TRP A C 1
ATOM 645 O O . TRP A 1 82 ? 38.646 -30.599 -59.029 1.00 90.75 82 TRP A O 1
ATOM 655 N N . SER A 1 83 ? 37.600 -29.401 -57.430 1.00 92.00 83 SER A N 1
ATOM 656 C CA . SER A 1 83 ? 37.695 -30.460 -56.429 1.00 92.00 83 SER A CA 1
ATOM 657 C C . SER A 1 83 ? 36.656 -31.556 -56.723 1.00 92.00 83 SER A C 1
ATOM 659 O O . SER A 1 83 ? 35.685 -31.298 -57.446 1.00 92.00 83 SER A O 1
ATOM 661 N N . PRO A 1 84 ? 36.808 -32.772 -56.167 1.00 93.75 84 PRO A N 1
ATOM 662 C CA . PRO A 1 84 ? 35.781 -33.807 -56.276 1.00 93.75 84 PRO A CA 1
ATOM 663 C C . PRO A 1 84 ? 34.393 -33.311 -55.842 1.00 93.75 84 PRO A C 1
ATOM 665 O O . PRO A 1 84 ? 33.393 -33.605 -56.492 1.00 93.75 84 PRO A O 1
ATOM 668 N N . GLU A 1 85 ? 34.329 -32.492 -54.793 1.00 93.38 85 GLU A N 1
ATOM 669 C CA . GLU A 1 85 ? 33.089 -31.920 -54.268 1.00 93.38 85 GLU A CA 1
ATOM 670 C C . GLU A 1 85 ? 32.483 -30.881 -55.218 1.00 93.38 85 GLU A C 1
ATOM 672 O O . GLU A 1 85 ? 31.271 -30.873 -55.428 1.00 93.38 85 GLU A O 1
ATOM 677 N N . GLU A 1 86 ? 33.306 -30.029 -55.837 1.00 94.44 86 GLU A N 1
ATOM 678 C CA . GLU A 1 86 ? 32.845 -29.078 -56.856 1.00 94.44 86 GLU A CA 1
ATOM 679 C C . GLU A 1 86 ? 32.338 -29.807 -58.109 1.00 94.44 86 GLU A C 1
ATOM 681 O O . GLU A 1 86 ? 31.301 -29.430 -58.651 1.00 94.44 86 GLU A O 1
ATOM 686 N N . ALA A 1 87 ? 32.999 -30.888 -58.536 1.00 93.19 87 ALA A N 1
ATOM 687 C CA . ALA A 1 87 ? 32.537 -31.705 -59.659 1.00 93.19 87 ALA A CA 1
ATOM 688 C C . ALA A 1 87 ? 31.166 -32.348 -59.380 1.00 93.19 87 ALA A C 1
ATOM 690 O O . ALA A 1 87 ? 30.312 -32.396 -60.266 1.00 93.19 87 ALA A O 1
ATOM 691 N N . VAL A 1 88 ? 30.924 -32.795 -58.141 1.00 93.88 88 VAL A N 1
ATOM 692 C CA . VAL A 1 88 ? 29.603 -33.279 -57.712 1.00 93.88 88 VAL A CA 1
ATOM 693 C C . VAL A 1 88 ? 28.586 -32.136 -57.697 1.00 93.88 88 VAL A C 1
ATOM 695 O O . VAL A 1 88 ? 27.494 -32.301 -58.233 1.00 93.88 88 VAL A O 1
ATOM 698 N N . ALA A 1 89 ? 28.935 -30.970 -57.147 1.00 93.81 89 ALA A N 1
ATOM 699 C CA . ALA A 1 89 ? 28.038 -29.815 -57.092 1.00 93.81 89 ALA A CA 1
ATOM 700 C C . ALA A 1 89 ? 27.585 -29.355 -58.492 1.00 93.81 89 ALA A C 1
ATOM 702 O O . ALA A 1 89 ? 26.395 -29.141 -58.713 1.00 93.81 89 ALA A O 1
ATOM 703 N N . PHE A 1 90 ? 28.504 -29.280 -59.459 1.00 94.69 90 PHE A N 1
ATOM 704 C CA . PHE A 1 90 ? 28.192 -28.878 -60.838 1.00 94.69 90 PHE A CA 1
ATOM 705 C C . PHE A 1 90 ? 27.494 -29.959 -61.668 1.00 94.69 90 PHE A C 1
ATOM 707 O O . PHE A 1 90 ? 26.987 -29.668 -62.747 1.00 94.69 90 PHE A O 1
ATOM 714 N N . ARG A 1 91 ? 27.421 -31.199 -61.168 1.00 93.50 91 ARG A N 1
ATOM 715 C CA . ARG A 1 91 ? 26.544 -32.230 -61.739 1.00 93.50 91 ARG A CA 1
ATOM 716 C C . ARG A 1 91 ? 25.083 -32.033 -61.328 1.00 93.50 91 ARG A C 1
ATOM 718 O O . ARG A 1 91 ? 24.198 -32.461 -62.060 1.00 93.50 91 ARG A O 1
ATOM 725 N N . TRP A 1 92 ? 24.843 -31.424 -60.166 1.00 93.88 92 TRP A N 1
ATOM 726 C CA . TRP A 1 92 ? 23.500 -31.143 -59.652 1.00 93.88 92 TRP A CA 1
ATOM 727 C C . TRP A 1 92 ? 22.928 -29.820 -60.154 1.00 93.88 92 TRP A C 1
ATOM 729 O O . TRP A 1 92 ? 21.730 -29.747 -60.400 1.00 93.88 92 TRP A O 1
ATOM 739 N N . PHE A 1 93 ? 23.767 -28.794 -60.301 1.00 95.38 93 PHE A N 1
ATOM 740 C CA . PHE A 1 93 ? 23.325 -27.445 -60.653 1.00 95.38 93 PHE A CA 1
ATOM 741 C C . PHE A 1 93 ? 24.118 -26.924 -61.848 1.00 95.38 93 PHE A C 1
ATOM 743 O O . PHE A 1 93 ? 25.339 -26.754 -61.765 1.00 95.38 93 PHE A O 1
ATOM 750 N N . ALA A 1 94 ? 23.421 -26.651 -62.950 1.00 89.75 94 ALA A N 1
ATOM 751 C CA . ALA A 1 94 ? 23.999 -26.078 -64.162 1.00 89.75 94 ALA A CA 1
ATOM 752 C C . ALA A 1 94 ? 24.000 -24.543 -64.116 1.00 89.75 94 ALA A C 1
ATOM 754 O O . ALA A 1 94 ? 24.860 -23.898 -64.725 1.00 89.75 94 ALA A O 1
ATOM 755 N N . THR A 1 95 ? 23.063 -23.956 -63.365 1.00 92.00 95 THR A N 1
ATOM 756 C CA . THR A 1 95 ? 22.915 -22.505 -63.215 1.00 92.00 95 THR A CA 1
ATOM 757 C C . THR A 1 95 ? 22.947 -22.074 -61.743 1.00 92.00 95 THR A C 1
ATOM 759 O O . THR A 1 95 ? 22.616 -22.857 -60.847 1.00 92.00 95 THR A O 1
ATOM 762 N N . PRO A 1 96 ? 23.341 -20.818 -61.453 1.00 93.12 96 PRO A N 1
ATOM 763 C CA . PRO A 1 96 ? 23.271 -20.289 -60.096 1.00 93.12 96 PRO A CA 1
ATOM 764 C C . PRO A 1 96 ? 21.827 -20.216 -59.580 1.00 93.12 96 PRO A C 1
ATOM 766 O O . PRO A 1 96 ? 21.612 -20.397 -58.384 1.00 93.12 96 PRO A O 1
ATOM 769 N N . ASP A 1 97 ? 20.838 -19.977 -60.449 1.00 93.81 97 ASP A N 1
ATOM 770 C CA . ASP A 1 97 ? 19.440 -19.875 -60.022 1.00 93.81 97 ASP A CA 1
ATOM 771 C C . ASP A 1 97 ? 18.854 -21.218 -59.576 1.00 93.81 97 ASP A C 1
ATOM 773 O O . ASP A 1 97 ? 18.168 -21.266 -58.556 1.00 93.81 97 ASP A O 1
ATOM 777 N N . GLU A 1 98 ? 19.196 -22.318 -60.256 1.00 95.06 98 GLU A N 1
ATOM 778 C CA . GLU A 1 98 ? 18.827 -23.673 -59.820 1.00 95.06 98 GLU A CA 1
ATOM 779 C C . GLU A 1 98 ? 19.330 -23.953 -58.401 1.00 95.06 98 GLU A C 1
ATOM 781 O O . GLU A 1 98 ? 18.570 -24.415 -57.548 1.00 95.06 98 GLU A O 1
ATOM 786 N N . LEU A 1 99 ? 20.594 -23.609 -58.124 1.00 96.44 99 LEU A N 1
ATOM 787 C CA . LEU A 1 99 ? 21.175 -23.752 -56.792 1.00 96.44 99 LEU A CA 1
ATOM 788 C C . LEU A 1 99 ? 20.450 -22.869 -55.764 1.00 96.44 99 LEU A C 1
ATOM 790 O O . LEU A 1 99 ? 20.115 -23.340 -54.680 1.00 96.44 99 LEU A O 1
ATOM 794 N N . ALA A 1 100 ? 20.185 -21.602 -56.092 1.00 95.38 100 ALA A N 1
ATOM 795 C CA . ALA A 1 100 ? 19.531 -20.667 -55.179 1.00 95.38 100 ALA A CA 1
ATOM 796 C C . ALA A 1 100 ? 18.076 -21.067 -54.866 1.00 95.38 100 ALA A C 1
ATOM 798 O O . ALA A 1 100 ? 17.649 -21.018 -53.711 1.00 95.38 100 ALA A O 1
ATOM 799 N N . CYS A 1 101 ? 17.316 -21.513 -55.868 1.00 94.75 101 CYS A N 1
ATOM 800 C CA . CYS A 1 101 ? 15.956 -22.015 -55.684 1.00 94.75 101 CYS A CA 1
ATOM 801 C C . CYS A 1 101 ? 15.926 -23.283 -54.819 1.00 94.75 101 CYS A C 1
ATOM 803 O O . CYS A 1 101 ? 15.027 -23.424 -53.987 1.00 94.75 101 CYS A O 1
ATOM 805 N N . ALA A 1 102 ? 16.920 -24.163 -54.968 1.00 96.25 102 ALA A N 1
ATOM 806 C CA . ALA A 1 102 ? 17.006 -25.427 -54.246 1.00 96.25 102 ALA A CA 1
ATOM 807 C C . ALA A 1 102 ? 17.312 -25.290 -52.740 1.00 96.25 102 ALA A C 1
ATOM 809 O O . ALA A 1 102 ? 17.053 -26.229 -51.991 1.00 96.25 102 ALA A O 1
ATOM 810 N N . LEU A 1 103 ? 17.788 -24.129 -52.266 1.00 95.31 103 LEU A N 1
ATOM 811 C CA . LEU A 1 103 ? 18.076 -23.887 -50.838 1.00 95.31 103 LEU A CA 1
ATOM 812 C C . LEU A 1 103 ? 16.858 -24.070 -49.922 1.00 95.31 103 LEU A C 1
ATOM 814 O O . LEU A 1 103 ? 17.016 -24.409 -48.754 1.00 95.31 103 LEU A O 1
ATOM 818 N N . GLU A 1 104 ? 15.655 -23.867 -50.458 1.00 92.50 104 GLU A N 1
ATOM 819 C CA . GLU A 1 104 ? 14.380 -24.082 -49.765 1.00 92.50 104 GLU A CA 1
ATOM 820 C C . GLU A 1 104 ? 13.454 -24.978 -50.602 1.00 92.50 104 GLU A C 1
ATOM 822 O O . GLU A 1 104 ? 12.250 -24.742 -50.694 1.00 92.50 104 GLU A O 1
ATOM 827 N N . ALA A 1 105 ? 14.018 -25.974 -51.293 1.00 91.44 105 ALA A N 1
ATOM 828 C CA . ALA A 1 105 ? 13.211 -26.996 -51.950 1.00 91.44 105 ALA A CA 1
ATOM 829 C C . ALA A 1 105 ? 12.489 -27.869 -50.910 1.00 91.44 105 ALA A C 1
ATOM 831 O O . ALA A 1 105 ? 13.055 -28.182 -49.864 1.00 91.44 105 ALA A O 1
ATOM 832 N N . GLU A 1 106 ? 11.260 -28.284 -51.224 1.00 91.44 106 GLU A N 1
ATOM 833 C CA . GLU A 1 106 ? 10.516 -29.278 -50.432 1.00 91.44 106 GLU A CA 1
ATOM 834 C C . GLU A 1 106 ? 11.118 -30.684 -50.574 1.00 91.44 106 GLU A C 1
ATOM 836 O O . GLU A 1 106 ? 11.028 -31.501 -49.663 1.00 91.44 106 GLU A O 1
ATOM 841 N N . ASP A 1 107 ? 11.766 -30.966 -51.709 1.00 94.31 107 ASP A N 1
ATOM 842 C CA . ASP A 1 107 ? 12.539 -32.191 -51.898 1.00 94.31 107 ASP A CA 1
ATOM 843 C C . ASP A 1 107 ? 13.832 -32.125 -51.069 1.00 94.31 107 ASP A C 1
ATOM 845 O O . ASP A 1 107 ? 14.793 -31.431 -51.420 1.00 94.31 107 ASP A O 1
ATOM 849 N N . GLU A 1 108 ? 13.862 -32.895 -49.982 1.00 93.19 108 GLU A N 1
ATOM 850 C CA . GLU A 1 108 ? 14.992 -33.013 -49.057 1.00 93.19 108 GLU A CA 1
ATOM 851 C C . GLU A 1 108 ? 16.302 -33.430 -49.736 1.00 93.19 108 GLU A C 1
ATOM 853 O O . GLU A 1 108 ? 17.385 -33.001 -49.325 1.00 93.19 108 GLU A O 1
ATOM 858 N N . ARG A 1 109 ? 16.244 -34.233 -50.807 1.00 95.12 109 ARG A N 1
ATOM 859 C CA . ARG A 1 109 ? 17.441 -34.632 -51.558 1.00 95.12 109 ARG A CA 1
ATOM 860 C C . ARG A 1 109 ? 18.009 -33.445 -52.326 1.00 95.12 109 ARG A C 1
ATOM 862 O O . ARG A 1 109 ? 19.222 -33.231 -52.306 1.00 95.12 109 ARG A O 1
ATOM 869 N N . LEU A 1 110 ? 17.141 -32.670 -52.974 1.00 94.44 110 LEU A N 1
ATOM 870 C CA . LEU A 1 110 ? 17.523 -31.472 -53.720 1.00 94.44 110 LEU A CA 1
ATOM 871 C C . LEU A 1 110 ? 18.031 -30.370 -52.777 1.00 94.44 110 LEU A C 1
ATOM 873 O O . LEU A 1 110 ? 19.069 -29.761 -53.049 1.00 94.44 110 LEU A O 1
ATOM 877 N N . LYS A 1 111 ? 17.369 -30.179 -51.629 1.00 95.31 111 LYS A N 1
ATOM 878 C CA . LYS A 1 111 ? 17.810 -29.259 -50.572 1.00 95.31 111 LYS A CA 1
ATOM 879 C C . LYS A 1 111 ? 19.174 -29.655 -50.012 1.00 95.31 111 LYS A C 1
ATOM 881 O O . LYS A 1 111 ? 20.078 -28.825 -49.929 1.00 95.31 111 LYS A O 1
ATOM 886 N N . SER A 1 112 ? 19.370 -30.938 -49.715 1.00 95.50 112 SER A N 1
ATOM 887 C CA . SER A 1 112 ? 20.657 -31.467 -49.248 1.00 95.50 112 SER A CA 1
ATOM 888 C C . SER A 1 112 ? 21.772 -31.272 -50.281 1.00 95.50 112 SER A C 1
ATOM 890 O O . SER A 1 112 ? 22.882 -30.877 -49.918 1.00 95.50 112 SER A O 1
ATOM 892 N N . ALA A 1 113 ? 21.485 -31.478 -51.572 1.00 95.50 113 ALA A N 1
ATOM 893 C CA . ALA A 1 113 ? 22.434 -31.203 -52.650 1.00 95.50 113 ALA A CA 1
ATOM 894 C C . ALA A 1 113 ? 22.800 -29.711 -52.725 1.00 95.50 113 ALA A C 1
ATOM 896 O O . ALA A 1 113 ? 23.973 -29.380 -52.906 1.00 95.50 113 ALA A O 1
ATOM 897 N N . ALA A 1 114 ? 21.832 -28.810 -52.527 1.00 96.50 114 ALA A N 1
ATOM 898 C CA . ALA A 1 114 ? 22.070 -27.369 -52.514 1.00 96.50 114 ALA A CA 1
ATOM 899 C C . ALA A 1 114 ? 22.964 -26.950 -51.339 1.00 96.50 114 ALA A C 1
ATOM 901 O O . ALA A 1 114 ? 23.963 -26.258 -51.538 1.00 96.50 114 ALA A O 1
ATOM 902 N N . LEU A 1 115 ? 22.674 -27.429 -50.125 1.00 95.56 115 LEU A N 1
ATOM 903 C CA . LEU A 1 115 ? 23.499 -27.173 -48.938 1.00 95.56 115 LEU A CA 1
ATOM 904 C C . LEU A 1 115 ? 24.927 -27.711 -49.108 1.00 95.56 115 LEU A C 1
ATOM 906 O O . LEU A 1 115 ? 25.897 -27.025 -48.771 1.00 95.56 115 LEU A O 1
ATOM 910 N N . PHE A 1 116 ? 25.065 -28.906 -49.688 1.00 96.06 116 PHE A N 1
ATOM 911 C CA . PHE A 1 116 ? 26.362 -29.465 -50.055 1.00 96.06 116 PHE A CA 1
ATOM 912 C C . PHE A 1 116 ? 27.102 -28.558 -51.045 1.00 96.06 116 PHE A C 1
ATOM 914 O O . PHE A 1 116 ? 28.254 -28.204 -50.797 1.00 96.06 116 PHE A O 1
ATOM 921 N N . ALA A 1 117 ? 26.448 -28.122 -52.125 1.00 95.88 117 ALA A N 1
ATOM 922 C CA . ALA A 1 117 ? 27.047 -27.254 -53.137 1.00 95.88 117 ALA A CA 1
ATOM 923 C C . ALA A 1 117 ? 27.487 -25.892 -52.566 1.00 95.88 117 ALA A C 1
ATOM 925 O O . ALA A 1 117 ? 28.577 -25.416 -52.896 1.00 95.88 117 ALA A O 1
ATOM 926 N N . MET A 1 118 ? 26.706 -25.300 -51.653 1.00 94.69 118 MET A N 1
ATOM 927 C CA . MET A 1 118 ? 27.073 -24.062 -50.947 1.00 94.69 118 MET A CA 1
ATOM 928 C C . MET A 1 118 ? 28.373 -24.198 -50.147 1.00 94.69 118 MET A C 1
ATOM 930 O O . MET A 1 118 ? 29.147 -23.243 -50.061 1.00 94.69 118 MET A O 1
ATOM 934 N N . ASN A 1 119 ? 28.633 -25.381 -49.584 1.00 92.62 119 ASN A N 1
ATOM 935 C CA . ASN A 1 119 ? 29.855 -25.670 -48.837 1.00 92.62 119 ASN A CA 1
ATOM 936 C C . ASN A 1 119 ? 31.007 -26.169 -49.735 1.00 92.62 119 ASN A C 1
ATOM 938 O O . ASN A 1 119 ? 32.173 -25.923 -49.436 1.00 92.62 119 ASN A O 1
ATOM 942 N N . ALA A 1 120 ? 30.703 -26.849 -50.841 1.00 92.50 120 ALA A N 1
ATOM 943 C CA . ALA A 1 120 ? 31.694 -27.383 -51.774 1.00 92.50 120 ALA A CA 1
ATOM 944 C C . ALA A 1 120 ? 32.337 -26.281 -52.628 1.00 92.50 120 ALA A C 1
ATOM 946 O O . ALA A 1 120 ? 33.556 -26.250 -52.806 1.00 92.50 120 ALA A O 1
ATOM 947 N N . ILE A 1 121 ? 31.535 -25.337 -53.132 1.00 91.38 121 ILE A N 1
ATOM 948 C CA . ILE A 1 121 ? 32.025 -24.278 -54.014 1.00 91.38 121 ILE A CA 1
ATOM 949 C C . ILE A 1 121 ? 32.827 -23.268 -53.190 1.00 91.38 121 ILE A C 1
ATOM 951 O O . ILE A 1 121 ? 32.301 -22.507 -52.374 1.00 91.38 121 ILE A O 1
ATOM 955 N N . SER A 1 122 ? 34.133 -23.222 -53.450 1.00 82.50 122 SER A N 1
ATOM 956 C CA . SER A 1 122 ? 35.126 -22.505 -52.634 1.00 82.50 122 SER A CA 1
ATOM 957 C C . SER A 1 122 ? 34.797 -21.034 -52.323 1.00 82.50 122 SER A C 1
ATOM 959 O O . SER A 1 122 ? 35.019 -20.571 -51.201 1.00 82.50 122 SER A O 1
ATOM 961 N N . HIS A 1 123 ? 34.260 -20.287 -53.293 1.00 84.88 123 HIS A N 1
ATOM 962 C CA . HIS A 1 123 ? 33.877 -18.879 -53.124 1.00 84.88 123 HIS A CA 1
ATOM 963 C C . HIS A 1 123 ? 32.527 -18.674 -52.416 1.00 84.88 123 HIS A C 1
ATOM 965 O O . HIS A 1 123 ? 32.283 -17.574 -51.915 1.00 84.88 123 HIS A O 1
ATOM 971 N N . LEU A 1 124 ? 31.670 -19.697 -52.358 1.00 89.69 124 LEU A N 1
ATOM 972 C CA . LEU A 1 124 ? 30.392 -19.651 -51.641 1.00 89.69 124 LEU A CA 1
ATOM 973 C C . LEU A 1 124 ? 30.591 -19.996 -50.162 1.00 89.69 124 LEU A C 1
ATOM 975 O O . LEU A 1 124 ? 30.108 -19.259 -49.307 1.00 89.69 124 LEU A O 1
ATOM 979 N N . ARG A 1 125 ? 31.413 -21.012 -49.865 1.00 85.88 125 ARG A N 1
ATOM 980 C CA . ARG A 1 125 ? 31.734 -21.445 -48.494 1.00 85.88 125 ARG A CA 1
ATOM 981 C C . ARG A 1 125 ? 32.263 -20.317 -47.602 1.00 85.88 125 ARG A C 1
ATOM 983 O O . ARG A 1 125 ? 31.934 -20.239 -46.425 1.00 85.88 125 ARG A O 1
ATOM 990 N N . ARG A 1 126 ? 33.132 -19.459 -48.145 1.00 86.00 126 ARG A N 1
ATOM 991 C CA . ARG A 1 126 ? 33.779 -18.353 -47.412 1.00 86.00 126 ARG A CA 1
ATOM 992 C C . ARG A 1 126 ? 33.021 -17.048 -47.643 1.00 86.00 126 ARG A C 1
ATOM 994 O O . ARG A 1 126 ? 33.434 -16.192 -48.432 1.00 86.00 126 ARG A O 1
ATOM 1001 N N . ASN A 1 127 ? 31.859 -16.960 -47.015 1.00 89.56 127 ASN A N 1
ATOM 1002 C CA . ASN A 1 127 ? 30.920 -15.849 -47.117 1.00 89.56 127 ASN A CA 1
ATOM 1003 C C . ASN A 1 127 ? 31.329 -14.658 -46.211 1.00 89.56 127 ASN A C 1
ATOM 1005 O O . ASN A 1 127 ? 32.381 -14.687 -45.564 1.00 89.56 127 ASN A O 1
ATOM 1009 N N . PHE A 1 128 ? 30.555 -13.572 -46.209 1.00 93.75 128 PHE A N 1
ATOM 1010 C CA . PHE A 1 128 ? 30.830 -12.390 -45.390 1.00 93.75 128 PHE A CA 1
ATOM 1011 C C . PHE A 1 128 ? 30.733 -12.687 -43.901 1.00 93.75 128 PHE A C 1
ATOM 1013 O O . PHE A 1 128 ? 31.604 -12.230 -43.168 1.00 93.75 128 PHE A O 1
ATOM 1020 N N . ALA A 1 129 ? 29.762 -13.487 -43.454 1.00 92.25 129 ALA A N 1
ATOM 1021 C CA . ALA A 1 129 ? 29.678 -13.880 -42.048 1.00 92.25 129 ALA A CA 1
ATOM 1022 C C . ALA A 1 129 ? 30.971 -14.568 -41.572 1.00 92.25 129 ALA A C 1
ATOM 1024 O O . ALA A 1 129 ? 31.521 -14.241 -40.518 1.00 92.25 129 ALA A O 1
ATOM 1025 N N . TRP A 1 130 ? 31.535 -15.455 -42.397 1.00 92.75 130 TRP A N 1
ATOM 1026 C CA . TRP A 1 130 ? 32.815 -16.099 -42.112 1.00 92.75 130 TRP A CA 1
ATOM 1027 C C . TRP A 1 130 ? 33.991 -15.106 -42.089 1.00 92.75 130 TRP A C 1
ATOM 1029 O O . TRP A 1 130 ? 34.806 -15.140 -41.164 1.00 92.75 130 TRP A O 1
ATOM 1039 N N . ALA A 1 131 ? 34.086 -14.217 -43.084 1.00 93.06 131 ALA A N 1
ATOM 1040 C CA . ALA A 1 131 ? 35.229 -13.311 -43.238 1.00 93.06 131 ALA A CA 1
ATOM 1041 C C . ALA A 1 131 ? 35.200 -12.119 -42.264 1.00 93.06 131 ALA A C 1
ATOM 1043 O O . ALA A 1 131 ? 36.243 -11.704 -41.757 1.00 93.06 131 ALA A O 1
ATOM 1044 N N . LEU A 1 132 ? 34.015 -11.563 -42.015 1.00 95.19 132 LEU A N 1
ATOM 1045 C CA . LEU A 1 132 ? 33.799 -10.280 -41.347 1.00 95.19 132 LEU A CA 1
ATOM 1046 C C . LEU A 1 132 ? 33.107 -10.414 -39.986 1.00 95.19 132 LEU A C 1
ATOM 1048 O O . LEU A 1 132 ? 33.202 -9.486 -39.191 1.00 95.19 132 LEU A O 1
ATOM 1052 N N . GLY A 1 133 ? 32.473 -11.546 -39.668 1.00 92.88 133 GLY A N 1
ATOM 1053 C CA . GLY A 1 133 ? 31.763 -11.748 -38.403 1.00 92.88 133 GLY A CA 1
ATOM 1054 C C . GLY A 1 133 ? 30.304 -11.298 -38.474 1.00 92.88 133 GLY A C 1
ATOM 1055 O O . GLY A 1 133 ? 29.538 -11.865 -39.239 1.00 92.88 133 GLY A O 1
ATOM 1056 N N . SER A 1 134 ? 29.913 -10.319 -37.655 1.00 89.69 134 SER A N 1
ATOM 1057 C CA . SER A 1 134 ? 28.543 -9.789 -37.579 1.00 89.69 134 SER A CA 1
ATOM 1058 C C . SER A 1 134 ? 28.536 -8.254 -37.655 1.00 89.69 134 SER A C 1
ATOM 1060 O O . SER A 1 134 ? 29.586 -7.639 -37.421 1.00 89.69 134 SER A O 1
ATOM 1062 N N . PRO A 1 135 ? 27.389 -7.608 -37.937 1.00 85.44 135 PRO A N 1
ATOM 1063 C CA . PRO A 1 135 ? 27.274 -6.148 -37.903 1.00 85.44 135 PRO A CA 1
ATOM 1064 C C . PRO A 1 135 ? 27.722 -5.539 -36.564 1.00 85.44 135 PRO A C 1
ATOM 1066 O O . PRO A 1 135 ? 28.474 -4.567 -36.546 1.00 85.44 135 PRO A O 1
ATOM 1069 N N . GLU A 1 136 ? 27.367 -6.160 -35.436 1.00 84.00 136 GLU A N 1
ATOM 1070 C CA . GLU A 1 136 ? 27.750 -5.703 -34.091 1.00 84.00 136 GLU A CA 1
ATOM 1071 C C . GLU A 1 136 ? 29.264 -5.782 -33.880 1.00 84.00 136 GLU A C 1
ATOM 1073 O O . GLU A 1 136 ? 29.867 -4.931 -33.219 1.00 84.00 136 GLU A O 1
ATOM 1078 N N . TYR A 1 137 ? 29.903 -6.814 -34.440 1.00 89.19 137 TYR A N 1
ATOM 1079 C CA . TYR A 1 137 ? 31.355 -6.918 -34.407 1.00 89.19 137 TYR A CA 1
ATOM 1080 C C . TYR A 1 137 ? 32.011 -5.813 -35.236 1.00 89.19 137 TYR A C 1
ATOM 1082 O O . TYR A 1 137 ? 32.958 -5.190 -34.752 1.00 89.19 137 TYR A O 1
ATOM 1090 N N . LEU A 1 138 ? 31.502 -5.548 -36.443 1.00 91.62 138 LEU A N 1
ATOM 1091 C CA . LEU A 1 138 ? 32.012 -4.494 -37.318 1.00 91.62 138 LEU A CA 1
ATOM 1092 C C . LEU A 1 138 ? 31.849 -3.097 -36.713 1.00 91.62 138 LEU A C 1
ATOM 1094 O O . LEU A 1 138 ? 32.758 -2.282 -36.863 1.00 91.62 138 LEU A O 1
ATOM 1098 N N . GLU A 1 139 ? 30.752 -2.827 -36.002 1.00 87.81 139 GLU A N 1
ATOM 1099 C CA . GLU A 1 139 ? 30.561 -1.567 -35.269 1.00 87.81 139 GLU A CA 1
ATOM 1100 C C . GLU A 1 139 ? 31.568 -1.449 -34.115 1.00 87.81 139 GLU A C 1
ATOM 1102 O O . GLU A 1 139 ? 32.265 -0.443 -33.991 1.00 87.81 139 GLU A O 1
ATOM 1107 N N . ARG A 1 140 ? 31.775 -2.523 -33.338 1.00 88.94 140 ARG A N 1
ATOM 1108 C CA . ARG A 1 140 ? 32.776 -2.539 -32.255 1.00 88.94 140 ARG A CA 1
ATOM 1109 C C . ARG A 1 140 ? 34.196 -2.244 -32.750 1.00 88.94 140 ARG A C 1
ATOM 1111 O O . ARG A 1 140 ? 34.959 -1.558 -32.069 1.00 88.94 140 ARG A O 1
ATOM 1118 N N . VAL A 1 141 ? 34.570 -2.750 -33.926 1.00 92.50 141 VAL A N 1
ATOM 1119 C CA . VAL A 1 141 ? 35.899 -2.514 -34.522 1.00 92.50 141 VAL A CA 1
ATOM 1120 C C . VAL A 1 141 ? 35.915 -1.374 -35.542 1.00 92.50 141 VAL A C 1
ATOM 1122 O O . VAL A 1 141 ? 36.919 -1.195 -36.228 1.00 92.50 141 VAL A O 1
ATOM 1125 N N . ARG A 1 142 ? 34.851 -0.566 -35.632 1.00 90.56 142 ARG A N 1
ATOM 1126 C CA . ARG A 1 142 ? 34.683 0.482 -36.652 1.00 90.56 142 ARG A CA 1
ATOM 1127 C C . ARG A 1 142 ? 35.850 1.458 -36.716 1.00 90.56 142 ARG A C 1
ATOM 1129 O O . ARG A 1 142 ? 36.335 1.771 -37.797 1.00 90.56 142 ARG A O 1
ATOM 1136 N N . HIS A 1 143 ? 36.362 1.872 -35.560 1.00 90.38 143 HIS A N 1
ATOM 1137 C CA . HIS A 1 143 ? 37.528 2.755 -35.434 1.00 90.38 143 HIS A CA 1
ATOM 1138 C C . HIS A 1 143 ? 38.837 2.156 -36.004 1.00 90.38 143 HIS A C 1
ATOM 1140 O O . HIS A 1 143 ? 39.841 2.860 -36.164 1.00 90.38 143 HIS A O 1
ATOM 1146 N N . ARG A 1 144 ? 38.860 0.850 -36.301 1.00 93.94 144 ARG A N 1
ATOM 1147 C CA . ARG A 1 144 ? 39.979 0.126 -36.926 1.00 93.94 144 ARG A CA 1
ATOM 1148 C C . ARG A 1 144 ? 39.783 -0.119 -38.423 1.00 93.94 144 ARG A C 1
ATOM 1150 O O . ARG A 1 144 ? 40.722 -0.572 -39.074 1.00 93.94 144 ARG A O 1
ATOM 1157 N N . LEU A 1 145 ? 38.609 0.187 -38.975 1.00 93.56 145 LEU A N 1
ATOM 1158 C CA . LEU A 1 145 ? 38.319 0.055 -40.401 1.00 93.56 145 LEU A CA 1
ATOM 1159 C C . LEU A 1 145 ? 38.764 1.324 -41.137 1.00 93.56 145 LEU A C 1
ATOM 1161 O O . LEU A 1 145 ? 38.270 2.418 -40.878 1.00 93.56 145 LEU A O 1
ATOM 1165 N N . PHE A 1 146 ? 39.732 1.179 -42.036 1.00 92.12 146 PHE A N 1
ATOM 1166 C CA . PHE A 1 146 ? 40.390 2.289 -42.726 1.00 92.12 146 PHE A CA 1
ATOM 1167 C C . PHE A 1 146 ? 39.722 2.656 -44.041 1.00 92.12 146 PHE A C 1
ATOM 1169 O O . PHE A 1 146 ? 39.398 3.822 -44.283 1.00 92.12 146 PHE A O 1
ATOM 1176 N N . PHE A 1 147 ? 39.526 1.647 -44.888 1.00 90.94 147 PHE A N 1
ATOM 1177 C CA . PHE A 1 147 ? 38.911 1.803 -46.191 1.00 90.94 147 PHE A CA 1
ATOM 1178 C C . PHE A 1 147 ? 37.992 0.623 -46.478 1.00 90.94 147 PHE A C 1
ATOM 1180 O O . PHE A 1 147 ? 38.429 -0.517 -46.632 1.00 90.94 147 PHE A O 1
ATOM 1187 N N . VAL A 1 148 ? 36.700 0.918 -46.551 1.00 91.69 148 VAL A N 1
ATOM 1188 C CA . VAL A 1 148 ? 35.673 -0.050 -46.911 1.00 91.69 148 VAL A CA 1
ATOM 1189 C C . VAL A 1 148 ? 34.841 0.551 -48.031 1.00 91.69 148 VAL A C 1
ATOM 1191 O O . VAL A 1 148 ? 34.391 1.694 -47.918 1.00 91.69 148 VAL A O 1
ATOM 1194 N N . ALA A 1 149 ? 34.671 -0.203 -49.112 1.00 86.88 149 ALA A N 1
ATOM 1195 C CA . ALA A 1 149 ? 33.954 0.246 -50.298 1.00 86.88 149 ALA A CA 1
ATOM 1196 C C . ALA A 1 149 ? 33.118 -0.881 -50.913 1.00 86.88 149 ALA A C 1
ATOM 1198 O O . ALA A 1 149 ? 33.461 -2.063 -50.795 1.00 86.88 149 ALA A O 1
ATOM 1199 N N . GLY A 1 150 ? 32.034 -0.497 -51.584 1.00 86.25 150 GLY A N 1
ATOM 1200 C CA . GLY A 1 150 ? 31.344 -1.363 -52.538 1.00 86.25 150 GLY A CA 1
ATOM 1201 C C . GLY A 1 150 ? 32.156 -1.518 -53.828 1.00 86.25 150 GLY A C 1
ATOM 1202 O O . GLY A 1 150 ? 32.912 -0.625 -54.212 1.00 86.25 150 GLY A O 1
ATOM 1203 N N . LEU A 1 151 ? 32.031 -2.664 -54.499 1.00 84.44 151 LEU A N 1
ATOM 1204 C CA . LEU A 1 151 ? 32.717 -2.930 -55.769 1.00 84.44 151 LEU A CA 1
ATOM 1205 C C . LEU A 1 151 ? 32.311 -1.942 -56.878 1.00 84.44 151 LEU A C 1
ATOM 1207 O O . LEU A 1 151 ? 33.133 -1.584 -57.713 1.00 84.44 151 LEU A O 1
ATOM 1211 N N . ASP A 1 152 ? 31.056 -1.513 -56.879 1.00 78.69 152 ASP A N 1
ATOM 1212 C CA . ASP A 1 152 ? 30.454 -0.551 -57.807 1.00 78.69 152 ASP A CA 1
ATOM 1213 C C . ASP A 1 152 ? 31.054 0.860 -57.708 1.00 78.69 152 ASP A C 1
ATOM 1215 O O . ASP A 1 152 ? 31.133 1.571 -58.705 1.00 78.69 152 ASP A O 1
ATOM 1219 N N . GLU A 1 153 ? 31.536 1.250 -56.528 1.00 80.69 153 GLU A N 1
ATOM 1220 C CA . GLU A 1 153 ? 32.172 2.552 -56.281 1.00 80.69 153 GLU A CA 1
ATOM 1221 C C . GLU A 1 153 ? 33.703 2.464 -56.151 1.00 80.69 153 GLU A C 1
ATOM 1223 O O . GLU A 1 153 ? 34.359 3.472 -55.878 1.00 80.69 153 GL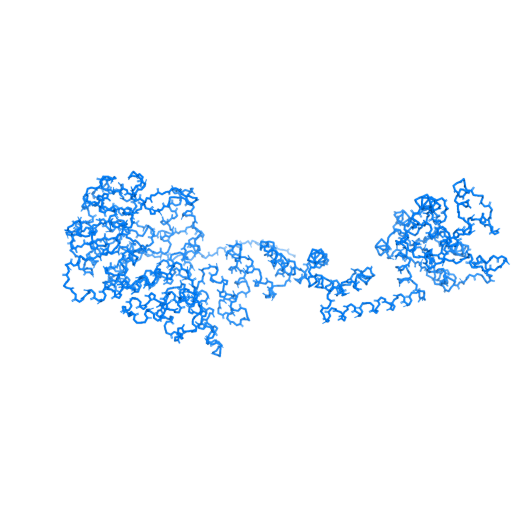U A O 1
ATOM 1228 N N . LEU A 1 154 ? 34.286 1.271 -56.323 1.00 84.75 154 LEU A N 1
ATOM 1229 C CA . LEU A 1 154 ? 35.695 1.020 -56.021 1.00 84.75 154 LEU A CA 1
ATOM 1230 C C . LEU A 1 154 ? 36.631 1.940 -56.807 1.00 84.75 154 LEU A C 1
ATOM 1232 O O . LEU A 1 154 ? 37.514 2.547 -56.211 1.00 84.75 154 LEU A O 1
ATOM 1236 N N . ASP A 1 155 ? 36.424 2.070 -58.116 1.00 81.75 155 ASP A N 1
ATOM 1237 C CA . ASP A 1 155 ? 37.289 2.871 -58.990 1.00 81.75 155 ASP A CA 1
ATOM 1238 C C . ASP A 1 155 ? 37.295 4.358 -58.591 1.00 81.75 155 ASP A C 1
ATOM 1240 O O . ASP A 1 155 ? 38.344 4.981 -58.432 1.00 81.75 155 ASP A O 1
ATOM 1244 N N . GLN A 1 156 ? 36.118 4.903 -58.273 1.00 82.06 156 GLN A N 1
ATOM 1245 C CA . GLN A 1 156 ? 35.962 6.296 -57.841 1.00 82.06 156 GLN A CA 1
ATOM 1246 C C . GLN A 1 156 ? 36.581 6.561 -56.462 1.00 82.06 156 GLN A C 1
ATOM 1248 O O . GLN A 1 156 ? 36.977 7.687 -56.153 1.00 82.06 156 GLN A O 1
ATOM 1253 N N . ARG A 1 157 ? 36.638 5.537 -55.602 1.00 86.62 157 ARG A N 1
ATOM 1254 C CA . ARG A 1 157 ? 37.075 5.662 -54.205 1.00 86.62 157 ARG A CA 1
ATOM 1255 C C . ARG A 1 157 ? 38.500 5.186 -53.957 1.00 86.62 157 ARG A C 1
ATOM 1257 O O . ARG A 1 157 ? 39.069 5.515 -52.919 1.00 86.62 157 ARG A O 1
ATOM 1264 N N . LEU A 1 158 ? 39.121 4.477 -54.892 1.00 86.38 158 LEU A N 1
ATOM 1265 C CA . LEU A 1 158 ? 40.505 4.030 -54.751 1.00 86.38 158 LEU A CA 1
ATOM 1266 C C . LEU A 1 158 ? 41.509 5.195 -54.581 1.00 86.38 158 LEU A C 1
ATOM 1268 O O . LEU A 1 158 ? 42.381 5.087 -53.714 1.00 86.38 158 LEU A O 1
ATOM 1272 N N . PRO A 1 159 ? 41.355 6.354 -55.263 1.00 87.19 159 PRO A N 1
ATOM 1273 C CA . PRO A 1 159 ? 42.193 7.529 -55.008 1.00 87.19 159 PRO A CA 1
ATOM 1274 C C . PRO A 1 159 ? 42.067 8.086 -53.577 1.00 87.19 159 PRO A C 1
ATOM 1276 O O . PRO A 1 159 ? 43.024 8.657 -53.051 1.00 87.19 159 PRO A O 1
ATOM 1279 N N . GLU A 1 160 ? 40.908 7.915 -52.923 1.00 87.44 160 GLU A N 1
ATOM 1280 C CA . GLU A 1 160 ? 40.697 8.287 -51.515 1.00 87.44 160 GLU A CA 1
ATOM 1281 C C . GLU A 1 160 ? 41.534 7.393 -50.592 1.00 87.44 160 GLU A C 1
ATOM 1283 O O . GLU A 1 160 ? 42.198 7.904 -49.689 1.00 87.44 160 GLU A O 1
ATOM 1288 N N . MET A 1 161 ? 41.542 6.078 -50.839 1.00 89.25 161 MET A N 1
ATOM 1289 C CA . MET A 1 161 ? 42.372 5.124 -50.096 1.00 89.25 161 MET A CA 1
ATOM 1290 C C . MET A 1 161 ? 43.856 5.477 -50.220 1.00 89.25 161 MET A C 1
ATOM 1292 O O . MET A 1 161 ? 44.527 5.651 -49.203 1.00 89.25 161 MET A O 1
ATOM 1296 N N . ALA A 1 162 ? 44.341 5.645 -51.455 1.00 88.94 162 ALA A N 1
ATOM 1297 C CA . ALA A 1 162 ? 45.729 5.999 -51.733 1.00 88.94 162 ALA A CA 1
ATOM 1298 C C . ALA A 1 162 ? 46.118 7.314 -51.040 1.00 88.94 162 ALA A C 1
ATOM 1300 O O . ALA A 1 162 ? 47.100 7.362 -50.303 1.00 88.94 162 ALA A O 1
ATOM 1301 N N . GLY A 1 163 ? 45.289 8.355 -51.167 1.00 87.88 163 GLY A N 1
ATOM 1302 C CA . GLY A 1 163 ? 45.538 9.646 -50.528 1.00 87.88 163 GLY A CA 1
ATOM 1303 C C . GLY A 1 163 ? 45.604 9.578 -48.998 1.00 87.88 163 GLY A C 1
ATOM 1304 O O . GLY A 1 163 ? 46.459 10.229 -48.403 1.00 87.88 163 GLY A O 1
ATOM 1305 N N . ARG A 1 164 ? 44.747 8.775 -48.349 1.00 89.44 164 ARG A N 1
ATOM 1306 C CA . ARG A 1 164 ? 44.783 8.566 -46.887 1.00 89.44 164 ARG A CA 1
ATOM 1307 C C . ARG A 1 164 ? 46.024 7.789 -46.426 1.00 89.44 164 ARG A C 1
ATOM 1309 O O . ARG A 1 164 ? 46.403 7.907 -45.267 1.00 89.44 164 ARG A O 1
ATOM 1316 N N . MET A 1 165 ? 46.642 7.013 -47.317 1.00 89.69 165 MET A N 1
ATOM 1317 C CA . MET A 1 165 ? 47.917 6.319 -47.091 1.00 89.69 165 MET A CA 1
ATOM 1318 C C . MET A 1 165 ? 49.137 7.170 -47.485 1.00 89.69 165 MET A C 1
ATOM 1320 O O . MET A 1 165 ? 50.253 6.662 -47.449 1.00 89.69 165 MET A O 1
ATOM 1324 N N . ALA A 1 166 ? 48.937 8.438 -47.872 1.00 88.12 166 ALA A N 1
ATOM 1325 C CA . ALA A 1 166 ? 49.965 9.317 -48.437 1.00 88.12 166 ALA A CA 1
ATOM 1326 C C . ALA A 1 166 ? 50.621 8.774 -49.729 1.00 88.12 166 ALA A C 1
ATOM 1328 O O . ALA A 1 166 ? 51.781 9.056 -50.016 1.00 88.12 166 ALA A O 1
ATOM 1329 N N . LEU A 1 167 ? 49.859 8.018 -50.524 1.00 87.81 167 LEU A N 1
ATOM 1330 C CA . LEU A 1 167 ? 50.248 7.514 -51.842 1.00 87.81 167 LEU A CA 1
ATOM 1331 C C . LEU A 1 167 ? 49.690 8.409 -52.969 1.00 87.81 167 LEU A C 1
ATOM 1333 O O . LEU A 1 167 ? 48.688 9.109 -52.764 1.00 87.81 167 LEU A O 1
ATOM 1337 N N . PRO A 1 168 ? 50.281 8.371 -54.181 1.00 85.62 168 PRO A N 1
ATOM 1338 C CA . PRO A 1 168 ? 49.746 9.067 -55.349 1.00 85.62 168 PRO A CA 1
ATOM 1339 C C . PRO A 1 168 ? 48.283 8.696 -55.624 1.00 85.62 168 PRO A C 1
ATOM 1341 O O . PRO A 1 168 ? 47.913 7.523 -55.653 1.00 85.62 168 PRO A O 1
ATOM 1344 N N . ARG A 1 169 ? 47.438 9.710 -55.841 1.00 81.56 169 ARG A N 1
ATOM 1345 C CA . ARG A 1 169 ? 45.998 9.544 -56.088 1.00 81.56 169 ARG A CA 1
ATOM 1346 C C . ARG A 1 169 ? 45.737 9.146 -57.545 1.00 81.56 169 ARG A C 1
ATOM 1348 O O . ARG A 1 169 ? 45.350 9.989 -58.347 1.00 81.56 169 ARG A O 1
ATOM 1355 N N . SER A 1 170 ? 45.952 7.879 -57.887 1.00 69.69 170 SER A N 1
ATOM 1356 C CA . SER A 1 170 ? 45.621 7.308 -59.202 1.00 69.69 170 SER A CA 1
ATOM 1357 C C . SER A 1 170 ? 44.444 6.329 -59.107 1.00 69.69 170 SER A C 1
ATOM 1359 O O . SER A 1 170 ? 44.367 5.533 -58.168 1.00 69.69 170 SER A O 1
ATOM 1361 N N . GLY A 1 171 ? 43.513 6.409 -60.066 1.00 64.69 171 GLY A N 1
ATOM 1362 C CA . GLY A 1 171 ? 42.440 5.420 -60.256 1.00 64.69 171 GLY A CA 1
ATOM 1363 C C . GLY A 1 171 ? 42.969 4.119 -60.865 1.00 64.69 171 GLY A C 1
ATOM 1364 O O . GLY A 1 171 ? 44.168 4.016 -61.142 1.00 64.69 171 GLY A O 1
ATOM 1365 N N . LEU A 1 172 ? 42.096 3.129 -61.070 1.00 64.62 172 LEU A N 1
ATOM 1366 C CA . LEU A 1 172 ? 42.506 1.893 -61.742 1.00 64.62 172 LEU A CA 1
ATOM 1367 C C . LEU A 1 172 ? 42.933 2.209 -63.194 1.00 64.62 172 LEU A C 1
ATOM 1369 O O . LEU A 1 172 ? 42.360 3.108 -63.814 1.00 64.62 172 LEU A O 1
ATOM 1373 N N . PRO A 1 173 ? 43.944 1.520 -63.760 1.00 57.09 173 PRO A N 1
ATOM 1374 C CA . PRO A 1 173 ? 44.334 1.723 -65.155 1.00 57.09 173 PRO A CA 1
ATOM 1375 C C . PRO A 1 173 ? 43.136 1.505 -66.092 1.00 57.09 173 PRO A C 1
ATOM 1377 O O . PRO A 1 173 ? 42.392 0.541 -65.916 1.00 57.09 173 PRO A O 1
ATOM 1380 N N . ASN A 1 174 ? 42.959 2.388 -67.084 1.00 51.19 174 ASN A N 1
ATOM 1381 C CA . ASN A 1 174 ? 41.887 2.326 -68.085 1.00 51.19 174 ASN A CA 1
ATOM 1382 C C . ASN A 1 174 ? 42.012 1.079 -68.985 1.00 51.19 174 ASN A C 1
ATOM 1384 O O . ASN A 1 174 ? 42.441 1.170 -70.129 1.00 51.19 174 ASN A O 1
ATOM 1388 N N . GLU A 1 175 ? 41.587 -0.078 -68.488 1.00 46.62 175 GLU A N 1
ATOM 1389 C CA . GLU A 1 175 ? 41.121 -1.211 -69.286 1.00 46.62 175 GLU A CA 1
ATOM 1390 C C . GLU A 1 175 ? 39.913 -1.839 -68.572 1.00 46.62 175 GLU A C 1
ATOM 1392 O O . GLU A 1 175 ? 39.953 -2.038 -67.353 1.00 46.62 175 GLU A O 1
ATOM 1397 N N . PRO A 1 176 ? 38.825 -2.202 -69.277 1.00 43.19 176 PRO A N 1
ATOM 1398 C CA . PRO A 1 176 ? 37.674 -2.862 -68.669 1.00 43.19 176 PRO A CA 1
ATOM 1399 C C . PRO A 1 176 ? 38.006 -4.334 -68.356 1.00 43.19 176 PRO A C 1
ATOM 1401 O O . PRO A 1 176 ? 37.446 -5.259 -68.933 1.00 43.19 176 PRO A O 1
ATOM 1404 N N . ALA A 1 177 ? 38.929 -4.585 -67.425 1.00 42.38 177 ALA A N 1
ATOM 1405 C CA . ALA A 1 177 ? 39.395 -5.926 -67.059 1.00 42.38 177 ALA A CA 1
ATOM 1406 C C . ALA A 1 177 ? 38.765 -6.470 -65.758 1.00 42.38 177 ALA A C 1
ATOM 1408 O O . ALA A 1 177 ? 39.170 -7.536 -65.258 1.00 42.38 177 ALA A O 1
ATOM 1409 N N . HIS A 1 178 ? 37.783 -5.760 -65.190 1.00 44.56 178 HIS A N 1
ATOM 1410 C CA . HIS A 1 178 ? 37.193 -6.074 -63.879 1.00 44.56 178 HIS A CA 1
ATOM 1411 C C . HIS A 1 178 ? 35.751 -6.592 -63.928 1.00 44.56 178 HIS A C 1
ATOM 1413 O O . HIS A 1 178 ? 35.273 -7.152 -62.938 1.00 44.56 178 HIS A O 1
ATOM 1419 N N . VAL A 1 179 ? 35.090 -6.522 -65.085 1.00 42.19 179 VAL A N 1
ATOM 1420 C CA . VAL A 1 179 ? 33.816 -7.204 -65.323 1.00 42.19 179 VAL A CA 1
ATOM 1421 C C . VAL A 1 179 ? 34.123 -8.463 -66.122 1.00 42.19 179 VAL A C 1
ATOM 1423 O O . VAL A 1 179 ? 34.604 -8.396 -67.247 1.00 42.19 179 VAL A O 1
ATOM 1426 N N . HIS A 1 180 ? 33.894 -9.636 -65.534 1.00 43.69 180 HIS A N 1
ATOM 1427 C CA . HIS A 1 180 ? 33.937 -10.897 -66.273 1.00 43.69 180 HIS A CA 1
ATOM 1428 C C . HIS A 1 180 ? 32.745 -10.954 -67.239 1.00 43.69 180 HIS A C 1
ATOM 1430 O O . HIS A 1 180 ? 31.765 -11.642 -66.965 1.00 43.69 180 HIS A O 1
ATOM 1436 N N . VAL A 1 181 ? 32.814 -10.219 -68.346 1.00 43.06 181 VAL A N 1
ATOM 1437 C CA . VAL A 1 181 ? 31.882 -10.373 -69.462 1.00 43.06 181 VAL A CA 1
ATOM 1438 C C . VAL A 1 181 ? 32.268 -11.675 -70.164 1.00 43.06 181 VAL A C 1
ATOM 1440 O O . VAL A 1 181 ? 33.438 -11.888 -70.496 1.00 43.06 181 VAL A O 1
ATOM 1443 N N . ARG A 1 182 ? 31.319 -12.608 -70.303 1.00 43.78 182 ARG A N 1
ATOM 1444 C CA . ARG A 1 182 ? 31.518 -13.766 -71.185 1.00 43.78 182 ARG A CA 1
ATOM 1445 C C . ARG A 1 182 ? 31.768 -13.243 -72.607 1.00 43.78 182 ARG A C 1
ATOM 1447 O O . ARG A 1 182 ? 31.161 -12.239 -72.963 1.00 43.78 182 ARG A O 1
ATOM 1454 N N . PRO A 1 183 ? 32.544 -13.943 -73.448 1.00 40.25 183 PRO A N 1
ATOM 1455 C CA . PRO A 1 183 ? 32.635 -13.617 -74.875 1.00 40.25 183 PRO A CA 1
ATOM 1456 C C . PRO A 1 183 ? 31.264 -13.539 -75.581 1.00 40.25 183 PRO A C 1
ATOM 1458 O O . PRO A 1 183 ? 31.143 -12.886 -76.608 1.00 40.25 183 PRO A O 1
ATOM 1461 N N . GLU A 1 184 ? 30.238 -14.179 -75.011 1.00 43.81 184 GLU A N 1
ATOM 1462 C CA . GLU A 1 184 ? 28.892 -14.359 -75.572 1.00 43.81 184 GLU A CA 1
ATOM 1463 C C . GLU A 1 184 ? 27.842 -13.337 -75.069 1.00 43.81 184 GLU A C 1
ATOM 1465 O O . GLU A 1 184 ? 26.697 -13.383 -75.505 1.00 43.81 184 GLU A O 1
ATOM 1470 N N . GLY A 1 185 ? 28.199 -12.403 -74.172 1.00 43.34 185 GLY A N 1
ATOM 1471 C CA . GLY A 1 185 ? 27.245 -11.458 -73.557 1.00 43.34 185 GLY A CA 1
ATOM 1472 C C . GLY A 1 185 ? 26.398 -12.053 -72.407 1.00 43.34 185 GLY A C 1
ATOM 1473 O O . GLY A 1 185 ? 26.528 -13.239 -72.099 1.00 43.34 185 GLY A O 1
ATOM 1474 N N . PRO A 1 186 ? 25.600 -11.233 -71.687 1.00 47.03 186 PRO A N 1
ATOM 1475 C CA . PRO A 1 186 ? 24.722 -11.693 -70.604 1.00 47.03 186 PRO A CA 1
ATOM 1476 C C . PRO A 1 186 ? 23.499 -12.459 -71.142 1.00 47.03 186 PRO A C 1
ATOM 1478 O O . PRO A 1 186 ? 22.829 -11.997 -72.062 1.00 47.03 186 PRO A O 1
ATOM 1481 N N . SER A 1 187 ? 23.195 -13.614 -70.545 1.00 52.81 187 SER A N 1
ATOM 1482 C CA . SER A 1 187 ? 22.025 -14.453 -70.852 1.00 52.81 187 SER A CA 1
ATOM 1483 C C . SER A 1 187 ? 21.005 -14.439 -69.705 1.00 52.81 187 SER A C 1
ATOM 1485 O O . SER A 1 187 ? 21.360 -14.141 -68.565 1.00 52.81 187 SER A O 1
ATOM 1487 N N . SER A 1 188 ? 19.753 -14.841 -69.958 1.00 51.53 188 SER A N 1
ATOM 1488 C CA . SER A 1 188 ? 18.736 -15.014 -68.901 1.00 51.53 188 SER A CA 1
ATOM 1489 C C . SER A 1 188 ? 19.131 -16.040 -67.827 1.00 51.53 188 SER A C 1
ATOM 1491 O O . SER A 1 188 ? 18.602 -16.003 -66.722 1.00 51.53 188 SER A O 1
ATOM 1493 N N . ALA A 1 189 ? 20.087 -16.929 -68.121 1.00 54.09 189 ALA A N 1
ATOM 1494 C CA . ALA A 1 189 ? 20.644 -17.884 -67.166 1.00 54.09 189 ALA A CA 1
ATOM 1495 C C . ALA A 1 189 ? 21.625 -17.242 -66.163 1.00 54.09 189 ALA A C 1
ATOM 1497 O O . ALA A 1 189 ? 22.015 -17.887 -65.189 1.00 54.09 189 ALA A O 1
ATOM 1498 N N . ASP A 1 190 ? 22.054 -15.993 -66.388 1.00 60.94 190 ASP A N 1
ATOM 1499 C CA . ASP A 1 190 ? 22.988 -15.276 -65.514 1.00 60.94 190 ASP A CA 1
ATOM 1500 C C . ASP A 1 190 ? 22.282 -14.469 -64.401 1.00 60.94 190 ASP A C 1
ATOM 1502 O O . ASP A 1 190 ? 22.961 -13.926 -63.526 1.00 60.94 190 ASP A O 1
ATOM 1506 N N . GLU A 1 191 ? 20.946 -14.424 -64.377 1.00 74.88 191 GLU A N 1
ATOM 1507 C CA . GLU A 1 191 ? 20.164 -13.716 -63.359 1.00 74.88 191 GLU A CA 1
ATOM 1508 C C . GLU A 1 191 ? 19.433 -14.671 -62.410 1.00 74.88 191 GLU A C 1
ATOM 1510 O O . GLU A 1 191 ? 18.918 -15.710 -62.811 1.00 74.88 191 GLU A O 1
ATOM 1515 N N . LEU A 1 192 ? 19.370 -14.299 -61.128 1.00 85.00 192 LEU A N 1
ATOM 1516 C CA . LEU A 1 192 ? 18.542 -15.010 -60.156 1.00 85.00 192 LEU A CA 1
ATOM 1517 C C . LEU A 1 192 ? 17.079 -14.584 -60.299 1.00 85.00 192 LEU A C 1
ATOM 1519 O O . LEU A 1 192 ? 16.792 -13.379 -60.287 1.00 85.00 192 LEU A O 1
ATOM 1523 N N . SER A 1 193 ? 16.179 -15.564 -60.327 1.00 89.19 193 SER A N 1
ATOM 1524 C CA . SER A 1 193 ? 14.733 -15.382 -60.221 1.00 89.19 193 SER A CA 1
ATOM 1525 C C . SER A 1 193 ? 14.358 -14.759 -58.872 1.00 89.19 193 SER A C 1
ATOM 1527 O O . SER A 1 193 ? 15.123 -14.811 -57.905 1.00 89.19 193 SER A O 1
ATOM 1529 N N . GLU A 1 194 ? 13.161 -14.175 -58.765 1.00 82.94 194 GLU A N 1
ATOM 1530 C CA . GLU A 1 194 ? 12.676 -13.613 -57.493 1.00 82.94 194 GLU A CA 1
ATOM 1531 C C . GLU A 1 194 ? 12.696 -14.655 -56.368 1.00 82.94 194 GLU A C 1
ATOM 1533 O O . GLU A 1 194 ? 13.137 -14.367 -55.252 1.00 82.94 194 GLU A O 1
ATOM 1538 N N . ARG A 1 195 ? 12.307 -15.895 -56.693 1.00 88.38 195 ARG A N 1
ATOM 1539 C CA . ARG A 1 195 ? 12.362 -17.039 -55.780 1.00 88.38 195 ARG A CA 1
ATOM 1540 C C . ARG A 1 195 ? 13.798 -17.358 -55.366 1.00 88.38 195 ARG A C 1
ATOM 1542 O O . ARG A 1 195 ? 14.064 -17.461 -54.169 1.00 88.38 195 ARG A O 1
ATOM 1549 N N . GLY A 1 196 ? 14.723 -17.473 -56.321 1.00 89.44 196 GLY A N 1
ATOM 1550 C CA . GLY A 1 196 ? 16.137 -17.730 -56.040 1.00 89.44 196 GLY A CA 1
ATOM 1551 C C . GLY A 1 196 ? 16.754 -16.646 -55.152 1.00 89.44 196 GLY A C 1
ATOM 1552 O O . GLY A 1 196 ? 17.416 -16.949 -54.159 1.00 89.44 196 GLY A O 1
ATOM 1553 N N . ARG A 1 197 ? 16.461 -15.368 -55.430 1.00 88.06 197 ARG A N 1
ATOM 1554 C CA . ARG A 1 197 ? 16.914 -14.232 -54.605 1.00 88.06 197 ARG A CA 1
ATOM 1555 C C . ARG A 1 197 ? 16.339 -14.270 -53.192 1.00 88.06 197 ARG A C 1
ATOM 1557 O O . ARG A 1 197 ? 17.077 -14.027 -52.238 1.00 88.06 197 ARG A O 1
ATOM 1564 N N . ALA A 1 198 ? 15.047 -14.560 -53.044 1.00 82.19 198 ALA A N 1
ATOM 1565 C CA . ALA A 1 198 ? 14.395 -14.638 -51.739 1.00 82.19 198 ALA A CA 1
ATOM 1566 C C . ALA A 1 198 ? 14.966 -15.780 -50.885 1.00 82.19 198 ALA A C 1
ATOM 1568 O O . ALA A 1 198 ? 15.298 -15.565 -49.717 1.00 82.19 198 ALA A O 1
ATOM 1569 N N . ASN A 1 199 ? 15.148 -16.961 -51.480 1.00 92.94 199 ASN A N 1
ATOM 1570 C CA . ASN A 1 199 ? 15.748 -18.117 -50.815 1.00 92.94 199 ASN A CA 1
ATOM 1571 C C . ASN A 1 199 ? 17.191 -17.829 -50.399 1.00 92.94 199 ASN A C 1
ATOM 1573 O O . ASN A 1 199 ? 17.562 -18.060 -49.248 1.00 92.94 199 ASN A O 1
ATOM 1577 N N . LEU A 1 200 ? 17.984 -17.227 -51.291 1.00 91.69 200 LEU A N 1
ATOM 1578 C CA . LEU A 1 200 ? 19.350 -16.829 -50.974 1.00 91.69 200 LEU A CA 1
ATOM 1579 C C . LEU A 1 200 ? 19.394 -15.794 -49.840 1.00 91.69 200 LEU A C 1
ATOM 1581 O O . LEU A 1 200 ? 20.232 -15.909 -48.952 1.00 91.69 200 LEU A O 1
ATOM 1585 N N . ARG A 1 201 ? 18.482 -14.812 -49.815 1.00 88.62 201 ARG A N 1
ATOM 1586 C CA . ARG A 1 201 ? 18.407 -13.815 -48.733 1.00 88.62 201 ARG A CA 1
ATOM 1587 C C . ARG A 1 201 ? 18.063 -14.433 -47.379 1.00 88.62 201 ARG A C 1
ATOM 1589 O O . ARG A 1 201 ? 18.608 -13.990 -46.374 1.00 88.62 201 ARG A O 1
ATOM 1596 N N . ARG A 1 202 ? 17.200 -15.451 -47.342 1.00 87.12 202 ARG A N 1
ATOM 1597 C CA . ARG A 1 202 ? 16.896 -16.201 -46.110 1.00 87.12 202 ARG A CA 1
ATOM 1598 C C . ARG A 1 202 ? 18.099 -17.018 -45.648 1.00 87.12 202 ARG A C 1
ATOM 1600 O O . ARG A 1 202 ? 18.483 -16.931 -44.486 1.00 87.12 202 ARG A O 1
ATOM 1607 N N . PHE A 1 203 ? 18.728 -17.745 -46.570 1.00 91.75 203 PHE A N 1
ATOM 1608 C CA . PHE A 1 203 ? 19.882 -18.590 -46.272 1.00 91.75 203 PHE A CA 1
ATOM 1609 C C . PHE A 1 203 ? 21.108 -17.784 -45.809 1.00 91.75 203 PHE A C 1
ATOM 1611 O O . PHE A 1 203 ? 21.815 -18.173 -44.883 1.00 91.75 203 PHE A O 1
ATOM 1618 N N . TRP A 1 204 ? 21.348 -16.630 -46.430 1.00 92.44 204 TRP A N 1
ATOM 1619 C CA . TRP A 1 204 ? 22.474 -15.734 -46.160 1.00 92.44 204 TRP A CA 1
ATOM 1620 C C . TRP A 1 204 ? 22.050 -14.452 -45.437 1.00 92.44 204 TRP A C 1
ATOM 1622 O O . TRP A 1 204 ? 22.597 -13.381 -45.689 1.00 92.44 204 TRP A O 1
ATOM 1632 N N . VAL A 1 205 ? 21.101 -14.551 -44.500 1.00 87.62 205 VAL A N 1
ATOM 1633 C CA . VAL A 1 205 ? 20.575 -13.390 -43.759 1.00 87.62 205 VAL A CA 1
ATOM 1634 C C . VAL A 1 205 ? 21.685 -12.511 -43.165 1.00 87.62 205 VAL A C 1
ATOM 1636 O O . VAL A 1 205 ? 21.681 -11.302 -43.380 1.00 87.62 205 VAL A O 1
ATOM 1639 N N . GLN A 1 206 ? 22.696 -13.117 -42.533 1.00 85.50 206 GLN A N 1
ATOM 1640 C CA . GLN A 1 206 ? 23.824 -12.390 -41.939 1.00 85.50 206 GLN A CA 1
ATOM 1641 C C . GLN A 1 206 ? 24.700 -11.690 -42.985 1.00 85.50 206 GLN A C 1
ATOM 1643 O O . GLN A 1 206 ? 25.171 -10.585 -42.747 1.00 85.50 206 GLN A O 1
ATOM 1648 N N . ASP A 1 207 ? 24.919 -12.290 -44.155 1.00 90.94 207 ASP A N 1
ATOM 1649 C CA . ASP A 1 207 ? 25.703 -11.669 -45.228 1.00 90.94 207 ASP A CA 1
ATOM 1650 C C . ASP A 1 207 ? 25.009 -10.437 -45.800 1.00 90.94 207 ASP A C 1
ATOM 1652 O O . ASP A 1 207 ? 25.675 -9.442 -46.088 1.00 90.94 207 ASP A O 1
ATOM 1656 N N . PHE A 1 208 ? 23.685 -10.502 -45.961 1.00 88.12 208 PHE A N 1
ATOM 1657 C CA . PHE A 1 208 ? 22.891 -9.348 -46.370 1.00 88.12 208 PHE A CA 1
ATOM 1658 C C . PHE A 1 208 ? 22.897 -8.266 -45.286 1.00 88.12 208 PHE A C 1
ATOM 1660 O O . PHE A 1 208 ? 23.129 -7.111 -45.620 1.00 88.12 208 PHE A O 1
ATOM 1667 N N . GLU A 1 209 ? 22.762 -8.618 -44.003 1.00 85.38 209 GLU A N 1
ATOM 1668 C CA . GLU A 1 209 ? 22.871 -7.651 -42.898 1.00 85.38 209 GLU A CA 1
ATOM 1669 C C . GLU A 1 209 ? 24.262 -6.987 -42.838 1.00 85.38 209 GLU A C 1
ATOM 1671 O O . GLU A 1 209 ? 24.367 -5.775 -42.650 1.00 85.38 209 GLU A O 1
ATOM 1676 N N . ILE A 1 210 ? 25.340 -7.751 -43.049 1.00 90.38 210 ILE A N 1
ATOM 1677 C CA . ILE A 1 210 ? 26.714 -7.226 -43.111 1.00 90.38 210 ILE A CA 1
ATOM 1678 C C . ILE A 1 210 ? 26.890 -6.303 -44.317 1.00 90.38 210 ILE A C 1
ATOM 1680 O O . ILE A 1 210 ? 27.478 -5.229 -44.181 1.00 90.38 210 ILE A O 1
ATOM 1684 N N . TYR A 1 211 ? 26.402 -6.707 -45.491 1.00 89.06 211 TYR A N 1
ATOM 1685 C CA . TYR A 1 211 ? 26.467 -5.884 -46.694 1.00 89.06 211 TYR A CA 1
ATOM 1686 C C . TYR A 1 211 ? 25.698 -4.573 -46.514 1.00 89.06 211 TYR A C 1
ATOM 1688 O O . TYR A 1 211 ? 26.263 -3.508 -46.760 1.00 89.06 211 TYR A O 1
ATOM 1696 N N . ASP A 1 212 ? 24.463 -4.640 -46.014 1.00 83.94 212 ASP A N 1
ATOM 1697 C CA . ASP A 1 212 ? 23.616 -3.475 -45.760 1.00 83.94 212 ASP A CA 1
ATOM 1698 C C . ASP A 1 212 ? 24.288 -2.533 -44.749 1.00 83.94 212 ASP A C 1
ATOM 1700 O O . ASP A 1 212 ? 24.401 -1.334 -45.012 1.00 83.94 212 ASP A O 1
ATOM 1704 N N . TYR A 1 213 ? 24.831 -3.061 -43.643 1.00 84.88 213 TYR A N 1
ATOM 1705 C CA . TYR A 1 213 ? 25.621 -2.281 -42.685 1.00 84.88 213 TYR A CA 1
ATOM 1706 C C . TYR A 1 213 ? 26.810 -1.590 -43.368 1.00 84.88 213 TYR A C 1
ATOM 1708 O O . TYR A 1 213 ? 26.985 -0.378 -43.238 1.00 84.88 213 TYR A O 1
ATOM 1716 N N . VAL A 1 214 ? 27.616 -2.332 -44.133 1.00 86.44 214 VAL A N 1
ATOM 1717 C CA . VAL A 1 214 ? 28.811 -1.786 -44.784 1.00 86.44 214 VAL A CA 1
ATOM 1718 C C . VAL A 1 214 ? 28.446 -0.688 -45.785 1.00 86.44 214 VAL A C 1
ATOM 1720 O O . VAL A 1 214 ? 29.045 0.387 -45.777 1.00 86.44 214 VAL A O 1
ATOM 1723 N N . VAL A 1 215 ? 27.451 -0.927 -46.632 1.00 81.50 215 VAL A N 1
ATOM 1724 C CA . VAL A 1 215 ? 27.005 0.041 -47.634 1.00 81.50 215 VAL A CA 1
ATOM 1725 C C . VAL A 1 215 ? 26.420 1.283 -46.962 1.00 81.50 215 VAL A C 1
ATOM 1727 O O . VAL A 1 215 ? 26.773 2.406 -47.320 1.00 81.50 215 VAL A O 1
ATOM 1730 N N . ILE A 1 216 ? 25.588 1.125 -45.934 1.00 74.44 216 ILE A N 1
ATOM 1731 C CA . ILE A 1 216 ? 25.002 2.262 -45.216 1.00 74.44 216 ILE A CA 1
ATOM 1732 C C . ILE A 1 216 ? 26.082 3.111 -44.539 1.00 74.44 216 ILE A C 1
ATOM 1734 O O . ILE A 1 216 ? 26.027 4.339 -44.653 1.00 74.44 216 ILE A O 1
ATOM 1738 N N . GLN A 1 217 ? 27.039 2.482 -43.852 1.00 80.19 217 GLN A N 1
ATOM 1739 C CA . GLN A 1 217 ? 28.031 3.184 -43.034 1.00 80.19 217 GLN A CA 1
ATOM 1740 C C . GLN A 1 217 ? 29.214 3.727 -43.839 1.00 80.19 217 GLN A C 1
ATOM 1742 O O . GLN A 1 217 ? 29.786 4.749 -43.458 1.00 80.19 217 GLN A O 1
ATOM 1747 N N . PHE A 1 218 ? 29.598 3.057 -44.930 1.00 81.19 218 PHE A N 1
ATOM 1748 C CA . PHE A 1 218 ? 30.831 3.367 -45.653 1.00 81.19 218 PHE A CA 1
ATOM 1749 C C . PHE A 1 218 ? 30.617 3.785 -47.108 1.00 81.19 218 PHE A C 1
ATOM 1751 O O . PHE A 1 218 ? 31.487 4.487 -47.622 1.00 81.19 218 PHE A O 1
ATOM 1758 N N . SER A 1 219 ? 29.516 3.411 -47.776 1.00 73.31 219 SER A N 1
ATOM 1759 C CA . SER A 1 219 ? 29.303 3.775 -49.187 1.00 73.31 219 SER A CA 1
ATOM 1760 C C . SER A 1 219 ? 28.832 5.217 -49.355 1.00 73.31 219 SER A C 1
ATOM 1762 O O . SER A 1 219 ? 27.887 5.678 -48.696 1.00 73.31 219 SER A O 1
ATOM 1764 N N . ARG A 1 220 ? 29.459 5.918 -50.308 1.00 67.31 220 ARG A N 1
ATOM 1765 C CA . ARG A 1 220 ? 29.088 7.290 -50.684 1.00 67.31 220 ARG A CA 1
ATOM 1766 C C . ARG A 1 220 ? 27.834 7.314 -51.561 1.00 67.31 220 ARG A C 1
ATOM 1768 O O . ARG A 1 220 ? 26.984 8.184 -51.366 1.00 67.31 220 ARG A O 1
ATOM 1775 N N . PHE A 1 221 ? 27.681 6.337 -52.456 1.00 61.25 221 PHE A N 1
ATOM 1776 C CA . PHE A 1 221 ? 26.635 6.340 -53.487 1.00 61.25 221 PHE A CA 1
ATOM 1777 C C . PHE A 1 221 ? 25.643 5.168 -53.366 1.00 61.25 221 PHE A C 1
ATOM 1779 O O . PHE A 1 221 ? 24.435 5.396 -53.398 1.00 61.25 221 PHE A O 1
ATOM 1786 N N . GLY A 1 222 ? 26.119 3.946 -53.112 1.00 55.09 222 GLY A N 1
ATOM 1787 C CA . GLY A 1 222 ? 25.348 2.691 -53.156 1.00 55.09 222 GLY A CA 1
ATOM 1788 C C . GLY A 1 222 ? 24.343 2.443 -52.021 1.00 55.09 222 GLY A C 1
ATOM 1789 O O . GLY A 1 222 ? 23.761 1.368 -51.949 1.00 55.09 222 GLY A O 1
ATOM 1790 N N . GLY A 1 223 ? 24.107 3.416 -51.133 1.00 55.88 223 GLY A N 1
ATOM 1791 C CA . GLY A 1 223 ? 23.243 3.262 -49.952 1.00 55.88 223 GLY A CA 1
ATOM 1792 C C . GLY A 1 223 ? 22.213 4.368 -49.737 1.00 55.88 223 GLY A C 1
ATOM 1793 O O . GLY A 1 223 ? 21.541 4.357 -48.712 1.00 55.88 223 GLY A O 1
ATOM 1794 N N . GLN A 1 224 ? 22.084 5.347 -50.643 1.00 56.81 224 GLN A N 1
ATOM 1795 C CA . GLN A 1 224 ? 21.158 6.475 -50.442 1.00 56.81 224 GLN A CA 1
ATOM 1796 C C . GLN A 1 224 ? 19.697 6.027 -50.334 1.00 56.81 224 GLN A C 1
ATOM 1798 O O . GLN A 1 224 ? 18.988 6.513 -49.460 1.00 56.81 224 GLN A O 1
ATOM 1803 N N . GLU A 1 225 ? 19.279 5.060 -51.148 1.00 60.25 225 GLU A N 1
ATOM 1804 C CA . GLU A 1 225 ? 17.910 4.537 -51.130 1.00 60.25 225 GLU A CA 1
ATOM 1805 C C . GLU A 1 225 ? 17.615 3.733 -49.855 1.00 60.25 225 GLU A C 1
ATOM 1807 O O . GLU A 1 225 ? 16.600 3.941 -49.197 1.00 60.25 225 GLU A O 1
ATOM 1812 N N . LEU A 1 226 ? 18.560 2.892 -49.418 1.00 63.12 226 LEU A N 1
ATOM 1813 C CA . LEU A 1 226 ? 18.484 2.195 -48.129 1.00 63.12 226 LEU A CA 1
ATOM 1814 C C . LEU A 1 226 ? 18.492 3.172 -46.941 1.00 63.12 226 LEU A C 1
ATOM 1816 O O . LEU A 1 226 ? 17.781 2.960 -45.962 1.00 63.12 226 LEU A O 1
ATOM 1820 N N . ARG A 1 227 ? 19.271 4.261 -47.011 1.00 64.44 227 ARG A N 1
ATOM 1821 C CA . ARG A 1 227 ? 19.272 5.321 -45.991 1.00 64.44 227 ARG A CA 1
ATOM 1822 C C . ARG A 1 227 ? 17.943 6.065 -45.935 1.00 64.44 227 ARG A C 1
ATOM 1824 O O . ARG A 1 227 ? 17.378 6.131 -44.850 1.00 64.44 227 ARG A O 1
ATOM 1831 N N . ARG A 1 228 ? 17.410 6.496 -47.079 1.00 68.25 228 ARG A N 1
ATOM 1832 C CA . ARG A 1 228 ? 16.083 7.121 -47.182 1.00 68.25 228 ARG A CA 1
ATOM 1833 C C . ARG A 1 228 ? 14.980 6.215 -46.654 1.00 68.25 228 ARG A C 1
ATOM 1835 O O . ARG A 1 228 ? 14.164 6.671 -45.866 1.00 68.25 228 ARG A O 1
ATOM 1842 N N . ARG A 1 229 ? 14.998 4.928 -47.013 1.00 69.81 229 ARG A N 1
ATOM 1843 C CA . ARG A 1 229 ? 14.022 3.948 -46.524 1.00 69.81 229 ARG A CA 1
ATOM 1844 C C . ARG A 1 229 ? 14.065 3.805 -45.002 1.00 69.81 229 ARG A C 1
ATOM 1846 O O . ARG A 1 229 ? 13.021 3.778 -44.369 1.00 69.81 229 ARG A O 1
ATOM 1853 N N . HIS A 1 230 ? 15.251 3.755 -44.398 1.00 69.31 230 HIS A N 1
ATOM 1854 C CA . HIS A 1 230 ? 15.377 3.707 -42.936 1.00 69.31 230 HIS A CA 1
ATOM 1855 C C . HIS A 1 230 ? 14.936 5.006 -42.247 1.00 69.31 230 HIS A C 1
ATOM 1857 O O . HIS A 1 230 ? 14.302 4.936 -41.196 1.00 69.31 230 HIS A O 1
ATOM 1863 N N . ASP A 1 231 ? 15.259 6.169 -42.819 1.00 73.19 231 ASP A N 1
ATOM 1864 C CA . ASP A 1 231 ? 14.828 7.465 -42.282 1.00 73.19 231 ASP A CA 1
ATOM 1865 C C . ASP A 1 231 ? 13.298 7.604 -42.369 1.00 73.19 231 ASP A C 1
ATOM 1867 O O . ASP A 1 231 ? 12.658 8.020 -41.406 1.00 73.19 231 ASP A O 1
ATOM 1871 N N . GLN A 1 232 ? 12.701 7.134 -43.467 1.00 77.12 232 GLN A N 1
ATOM 1872 C CA . GLN A 1 232 ? 11.254 7.035 -43.628 1.00 77.12 232 GLN A CA 1
ATOM 1873 C C . GLN A 1 232 ? 10.631 6.088 -42.593 1.00 77.12 232 GLN A C 1
ATOM 1875 O O . GLN A 1 232 ? 9.691 6.478 -41.910 1.00 77.12 232 GLN A O 1
ATOM 1880 N N . MET A 1 233 ? 11.182 4.884 -42.403 1.00 78.12 233 MET A N 1
ATOM 1881 C CA . MET A 1 233 ? 10.688 3.928 -41.399 1.00 78.12 233 MET A CA 1
ATOM 1882 C C . MET A 1 233 ? 10.779 4.482 -39.971 1.00 78.12 233 MET A C 1
ATOM 1884 O O . MET A 1 233 ? 9.911 4.216 -39.142 1.00 78.12 233 MET A O 1
ATOM 1888 N N . ARG A 1 234 ? 11.815 5.277 -39.671 1.00 82.38 234 ARG A N 1
ATOM 1889 C CA . ARG A 1 234 ? 11.932 5.993 -38.394 1.00 82.38 234 ARG A CA 1
ATOM 1890 C C . ARG A 1 234 ? 10.797 7.001 -38.233 1.00 82.38 234 ARG A C 1
ATOM 1892 O O . ARG A 1 234 ? 10.177 7.058 -37.172 1.00 82.38 234 ARG A O 1
ATOM 1899 N N . ASP A 1 235 ? 10.544 7.808 -39.254 1.00 83.62 235 ASP A N 1
ATOM 1900 C CA . ASP A 1 235 ? 9.519 8.848 -39.198 1.00 83.62 235 ASP A CA 1
ATOM 1901 C C . ASP A 1 235 ? 8.110 8.229 -39.111 1.00 83.62 235 ASP A C 1
ATOM 1903 O O . ASP A 1 235 ? 7.295 8.669 -38.296 1.00 83.62 235 ASP A O 1
ATOM 1907 N N . GLU A 1 236 ? 7.864 7.143 -39.848 1.00 85.12 236 GLU A N 1
ATOM 1908 C CA . GLU A 1 236 ? 6.656 6.312 -39.767 1.00 85.12 236 GLU A CA 1
ATOM 1909 C C . GLU A 1 236 ? 6.462 5.726 -38.363 1.00 85.12 236 GLU A C 1
ATOM 1911 O O . GLU A 1 236 ? 5.401 5.905 -37.765 1.00 85.12 236 GLU A O 1
ATOM 1916 N N . ALA A 1 237 ? 7.496 5.112 -37.780 1.00 85.94 237 ALA A N 1
ATOM 1917 C CA . ALA A 1 237 ? 7.456 4.597 -36.411 1.00 85.94 237 ALA A CA 1
ATOM 1918 C C . ALA A 1 237 ? 7.047 5.668 -35.385 1.00 85.94 237 ALA A C 1
ATOM 1920 O O . ALA A 1 237 ? 6.250 5.411 -34.480 1.00 85.94 237 ALA A O 1
ATOM 1921 N N . MET A 1 238 ? 7.571 6.887 -35.532 1.00 86.56 238 MET A N 1
ATOM 1922 C CA . MET A 1 238 ? 7.239 8.006 -34.649 1.00 86.56 238 MET A CA 1
ATOM 1923 C C . MET A 1 238 ? 5.800 8.497 -34.838 1.00 86.56 238 MET A C 1
ATOM 1925 O O . MET A 1 238 ? 5.171 8.932 -33.870 1.00 86.56 238 MET A O 1
ATOM 1929 N N . VAL A 1 239 ? 5.268 8.449 -36.062 1.00 89.81 239 VAL A N 1
ATOM 1930 C CA . VAL A 1 239 ? 3.855 8.749 -36.340 1.00 89.81 239 VAL A CA 1
ATOM 1931 C C . VAL A 1 239 ? 2.950 7.696 -35.704 1.00 89.81 239 VAL A C 1
ATOM 1933 O O . VAL A 1 239 ? 2.038 8.070 -34.968 1.00 89.81 239 VAL A O 1
ATOM 1936 N N . LEU A 1 240 ? 3.249 6.410 -35.899 1.00 88.94 240 LEU A N 1
ATOM 1937 C CA . LEU A 1 240 ? 2.482 5.291 -35.339 1.00 88.94 240 LEU A CA 1
ATOM 1938 C C . LEU A 1 240 ? 2.439 5.341 -33.807 1.00 88.94 240 LEU A C 1
ATOM 1940 O O . LEU A 1 240 ? 1.370 5.229 -33.207 1.00 88.94 240 LEU A O 1
ATOM 1944 N N . TYR A 1 241 ? 3.575 5.633 -33.164 1.00 90.12 241 TYR A N 1
ATOM 1945 C CA . TYR A 1 241 ? 3.636 5.833 -31.715 1.00 90.12 241 TYR A CA 1
ATOM 1946 C C . TYR A 1 241 ? 2.714 6.964 -31.234 1.00 90.12 241 TYR A C 1
ATOM 1948 O O . TYR A 1 241 ? 2.015 6.810 -30.232 1.00 90.12 241 TYR A O 1
ATOM 1956 N N . ARG A 1 242 ? 2.681 8.100 -31.947 1.00 90.81 242 ARG A N 1
ATOM 1957 C CA . ARG A 1 242 ? 1.802 9.236 -31.606 1.00 90.81 242 ARG A CA 1
ATOM 1958 C C . ARG A 1 242 ? 0.321 8.934 -31.835 1.00 90.81 242 ARG A C 1
ATOM 1960 O O . ARG A 1 242 ? -0.513 9.496 -31.135 1.00 90.81 242 ARG A O 1
ATOM 1967 N N . GLN A 1 243 ? 0.005 8.072 -32.797 1.00 91.62 243 GLN A N 1
ATOM 1968 C CA . GLN A 1 243 ? -1.359 7.622 -33.085 1.00 91.62 243 GLN A CA 1
ATOM 1969 C C . GLN A 1 243 ? -1.858 6.555 -32.097 1.00 91.62 243 GLN A C 1
ATOM 1971 O O . GLN A 1 243 ? -3.047 6.251 -32.085 1.00 91.62 243 GLN A O 1
ATOM 1976 N N . GLY A 1 244 ? -0.973 6.006 -31.258 1.00 90.62 244 GLY A N 1
ATOM 1977 C CA . GLY A 1 244 ? -1.303 4.946 -30.307 1.00 90.62 244 GLY A CA 1
ATOM 1978 C C . GLY A 1 244 ? -1.276 3.537 -30.906 1.00 90.62 244 GLY A C 1
ATOM 1979 O O . GLY A 1 244 ? -1.616 2.582 -30.210 1.00 90.62 244 GLY A O 1
ATOM 1980 N N . ASP A 1 245 ? -0.839 3.372 -32.160 1.00 93.00 245 ASP A N 1
ATOM 1981 C CA . ASP A 1 245 ? -0.617 2.049 -32.751 1.00 93.00 245 ASP A CA 1
ATOM 1982 C C . ASP A 1 245 ? 0.753 1.506 -32.329 1.00 93.00 245 ASP A C 1
ATOM 1984 O O . ASP A 1 245 ? 1.753 1.529 -33.053 1.00 93.00 245 ASP A O 1
ATOM 1988 N N . TYR A 1 246 ? 0.806 1.046 -31.082 1.00 92.31 246 TYR A N 1
ATOM 1989 C CA . TYR A 1 246 ? 2.046 0.608 -30.456 1.00 92.31 246 TYR A CA 1
ATOM 1990 C C . TYR A 1 246 ? 2.605 -0.686 -31.058 1.00 92.31 246 TYR A C 1
ATOM 1992 O O . TYR A 1 246 ? 3.816 -0.895 -31.011 1.00 92.31 246 TYR A O 1
ATOM 2000 N N . LYS A 1 247 ? 1.760 -1.549 -31.639 1.00 92.69 247 LYS A N 1
ATOM 2001 C CA . LYS A 1 247 ? 2.220 -2.787 -32.289 1.00 92.69 247 LYS A CA 1
ATOM 2002 C C . LYS A 1 247 ? 2.939 -2.468 -33.596 1.00 92.69 247 LYS A C 1
ATOM 2004 O O . LYS A 1 247 ? 4.080 -2.895 -33.765 1.00 92.69 247 LYS A O 1
ATOM 2009 N N . ALA A 1 248 ? 2.328 -1.650 -34.453 1.00 87.94 248 ALA A N 1
ATOM 2010 C CA . ALA A 1 248 ? 2.954 -1.223 -35.699 1.00 87.94 248 ALA A CA 1
ATOM 2011 C C . ALA A 1 248 ? 4.218 -0.381 -35.440 1.00 87.94 248 ALA A C 1
ATOM 2013 O O . ALA A 1 248 ? 5.227 -0.543 -36.127 1.00 87.94 248 ALA A O 1
ATOM 2014 N N . ALA A 1 249 ? 4.215 0.460 -34.396 1.00 91.44 249 ALA A N 1
ATOM 2015 C CA . ALA A 1 249 ? 5.406 1.208 -33.990 1.00 91.44 249 ALA A CA 1
ATOM 2016 C C . ALA A 1 249 ? 6.575 0.279 -33.608 1.00 91.44 249 ALA A C 1
ATOM 2018 O O . ALA A 1 249 ? 7.704 0.509 -34.035 1.00 91.44 249 ALA A O 1
ATOM 2019 N N . VAL A 1 250 ? 6.320 -0.796 -32.850 1.00 92.06 250 VAL A N 1
ATOM 2020 C CA . VAL A 1 250 ? 7.343 -1.796 -32.484 1.00 92.06 250 VAL A CA 1
ATOM 2021 C C . VAL A 1 250 ? 7.931 -2.483 -33.721 1.00 92.06 250 VAL A C 1
ATOM 2023 O O . VAL A 1 250 ? 9.147 -2.677 -33.793 1.00 92.06 250 VAL A O 1
ATOM 2026 N N . GLU A 1 251 ? 7.093 -2.835 -34.697 1.00 87.69 251 GLU A N 1
ATOM 2027 C CA . GLU A 1 251 ? 7.529 -3.466 -35.949 1.00 87.69 251 GLU A CA 1
ATOM 2028 C C . GLU A 1 251 ? 8.391 -2.522 -36.798 1.00 87.69 251 GLU A C 1
ATOM 2030 O O . GLU A 1 251 ? 9.458 -2.920 -37.272 1.00 87.69 251 GLU A O 1
ATOM 2035 N N . ALA A 1 252 ? 7.986 -1.255 -36.921 1.00 86.06 252 ALA A N 1
ATOM 2036 C CA . ALA A 1 252 ? 8.722 -0.240 -37.671 1.00 86.06 252 ALA A CA 1
ATOM 2037 C C . ALA A 1 252 ? 10.054 0.157 -36.996 1.00 86.06 252 ALA A C 1
ATOM 2039 O O . ALA A 1 252 ? 11.051 0.396 -37.682 1.00 86.06 252 ALA A O 1
ATOM 2040 N N . LEU A 1 253 ? 10.112 0.176 -35.657 1.00 86.88 253 LEU A N 1
ATOM 2041 C CA . LEU A 1 253 ? 11.320 0.530 -34.893 1.00 86.88 253 LEU A CA 1
ATOM 2042 C C . LEU A 1 253 ? 12.409 -0.542 -34.938 1.00 86.88 253 LEU A C 1
ATOM 2044 O O . LEU A 1 253 ? 13.588 -0.199 -34.854 1.00 86.88 253 LEU A O 1
ATOM 2048 N N . GLY A 1 254 ? 12.051 -1.823 -35.068 1.00 85.00 254 GLY A N 1
ATOM 2049 C CA . GLY A 1 254 ? 13.004 -2.938 -35.021 1.00 85.00 254 GLY A CA 1
ATOM 2050 C C . GLY A 1 254 ? 14.164 -2.801 -36.022 1.00 85.00 254 GLY A C 1
ATOM 2051 O O . GLY A 1 254 ? 15.325 -2.781 -35.602 1.00 85.00 254 GLY A O 1
ATOM 2052 N N . PRO A 1 255 ? 13.893 -2.655 -37.333 1.00 78.38 255 PRO A N 1
ATOM 2053 C CA . PRO A 1 255 ? 14.930 -2.451 -38.345 1.00 78.38 255 PRO A CA 1
ATOM 2054 C C . PRO A 1 255 ? 15.745 -1.170 -38.126 1.00 78.38 255 PRO A C 1
ATOM 2056 O O . PRO A 1 255 ? 16.953 -1.154 -38.360 1.00 78.38 255 PRO A O 1
ATOM 2059 N N . VAL A 1 256 ? 15.113 -0.096 -37.645 1.00 81.75 256 VAL A N 1
ATOM 2060 C CA . VAL A 1 256 ? 15.781 1.193 -37.400 1.00 81.75 256 VAL A CA 1
ATOM 2061 C C . VAL A 1 256 ? 16.753 1.099 -36.219 1.00 81.75 256 VAL A C 1
ATOM 2063 O O . VAL A 1 256 ? 17.888 1.557 -36.326 1.00 81.75 256 VAL A O 1
ATOM 2066 N N . LEU A 1 257 ? 16.360 0.440 -35.127 1.00 80.88 257 LEU A N 1
ATOM 2067 C CA . LEU A 1 257 ? 17.210 0.229 -33.951 1.00 80.88 257 LEU A CA 1
ATOM 2068 C C . LEU A 1 257 ? 18.343 -0.775 -34.190 1.00 80.88 257 LEU A C 1
ATOM 2070 O O . LEU A 1 257 ? 19.388 -0.649 -33.561 1.00 80.88 257 LEU A O 1
ATOM 2074 N N . LYS A 1 258 ? 18.196 -1.728 -35.123 1.00 76.44 258 LYS A N 1
ATOM 2075 C CA . LYS A 1 258 ? 19.331 -2.554 -35.585 1.00 76.44 258 LYS A CA 1
ATOM 2076 C C . LYS A 1 258 ? 20.431 -1.709 -36.245 1.00 76.44 258 LYS A C 1
ATOM 2078 O O . LYS A 1 258 ? 21.605 -2.045 -36.144 1.00 76.44 258 LYS A O 1
ATOM 2083 N N . ARG A 1 259 ? 20.052 -0.622 -36.928 1.00 68.75 259 ARG A N 1
ATOM 2084 C CA . ARG A 1 259 ? 20.969 0.293 -37.628 1.00 68.75 259 ARG A CA 1
ATOM 2085 C C . ARG A 1 259 ? 21.598 1.330 -36.705 1.00 68.75 259 ARG A C 1
ATOM 2087 O O . ARG A 1 259 ? 22.763 1.669 -36.897 1.00 68.75 259 ARG A O 1
ATOM 2094 N N . ASP A 1 260 ? 20.829 1.852 -35.757 1.00 66.56 260 ASP A N 1
ATOM 2095 C CA . ASP A 1 260 ? 21.305 2.803 -34.751 1.00 66.56 260 ASP A CA 1
ATOM 2096 C C . ASP A 1 260 ? 21.018 2.269 -33.336 1.00 66.56 260 ASP A C 1
ATOM 2098 O O . ASP A 1 260 ? 20.119 2.762 -32.643 1.00 66.56 260 ASP A O 1
ATOM 2102 N N . PRO A 1 261 ? 21.774 1.244 -32.882 1.00 74.12 261 PRO A N 1
ATOM 2103 C CA . PRO A 1 261 ? 21.576 0.642 -31.566 1.00 74.12 261 PRO A CA 1
ATOM 2104 C C . PRO A 1 261 ? 21.914 1.591 -30.414 1.00 74.12 261 PRO A C 1
ATOM 2106 O O . PRO A 1 261 ? 21.664 1.254 -29.260 1.00 74.12 261 PRO A O 1
ATOM 2109 N N . GLY A 1 262 ? 22.517 2.749 -30.698 1.00 71.50 262 GLY A N 1
ATOM 2110 C CA . GLY A 1 262 ? 22.825 3.790 -29.720 1.00 71.50 262 GLY A CA 1
ATOM 2111 C C . GLY A 1 262 ? 21.733 4.852 -29.593 1.00 71.50 262 GLY A C 1
ATOM 2112 O O . GLY A 1 262 ? 21.832 5.709 -28.716 1.00 71.50 262 GLY A O 1
ATOM 2113 N N . ASN A 1 263 ? 20.687 4.821 -30.430 1.00 77.62 263 ASN A N 1
ATOM 2114 C CA . ASN A 1 263 ? 19.678 5.874 -30.442 1.00 77.62 263 ASN A CA 1
ATOM 2115 C C . ASN A 1 263 ? 18.771 5.826 -29.211 1.00 77.62 263 ASN A C 1
ATOM 2117 O O . ASN A 1 263 ? 17.733 5.155 -29.196 1.00 77.62 263 ASN A O 1
ATOM 2121 N N . ARG A 1 264 ? 19.141 6.591 -28.182 1.00 82.38 264 ARG A N 1
ATOM 2122 C CA . ARG A 1 264 ? 18.388 6.701 -26.930 1.00 82.38 264 ARG A CA 1
ATOM 2123 C C . ARG A 1 264 ? 16.911 7.007 -27.161 1.00 82.38 264 ARG A C 1
ATOM 2125 O O . ARG A 1 264 ? 16.049 6.335 -26.602 1.00 82.38 264 ARG A O 1
ATOM 2132 N N . THR A 1 265 ? 16.606 7.999 -27.994 1.00 84.12 265 THR A N 1
ATOM 2133 C CA . THR A 1 265 ? 15.224 8.427 -28.243 1.00 84.12 265 THR A CA 1
ATOM 2134 C C . THR A 1 265 ? 14.387 7.285 -28.802 1.00 84.12 265 THR A C 1
ATOM 2136 O O . THR A 1 265 ? 13.296 7.021 -28.302 1.00 84.12 265 THR A O 1
ATOM 2139 N N . LEU A 1 266 ? 14.912 6.556 -29.787 1.00 86.38 266 LEU A N 1
ATOM 2140 C CA . LEU A 1 266 ? 14.196 5.428 -30.380 1.00 86.38 266 LEU A CA 1
ATOM 2141 C C . LEU A 1 266 ? 14.097 4.235 -29.427 1.00 86.38 266 LEU A C 1
ATOM 2143 O O . LEU A 1 266 ? 13.060 3.577 -29.404 1.00 86.38 266 LEU A O 1
ATOM 2147 N N . LYS A 1 267 ? 15.115 3.983 -28.591 1.00 89.50 267 LYS A N 1
ATOM 2148 C CA . LYS A 1 267 ? 15.043 2.956 -27.541 1.00 89.50 267 LYS A CA 1
ATOM 2149 C C . LYS A 1 267 ? 13.943 3.257 -26.526 1.00 89.50 267 LYS A C 1
ATOM 2151 O O . LYS A 1 267 ? 13.180 2.358 -26.188 1.00 89.50 267 LYS A O 1
ATOM 2156 N N . LEU A 1 268 ? 13.812 4.510 -26.084 1.00 89.00 268 LEU A N 1
ATOM 2157 C CA . LEU A 1 268 ? 12.739 4.923 -25.175 1.00 89.00 268 LEU A CA 1
ATOM 2158 C C . LEU A 1 268 ? 11.360 4.767 -25.816 1.00 89.00 268 LEU A C 1
ATOM 2160 O O . LEU A 1 268 ? 10.440 4.244 -25.188 1.00 89.00 268 LEU A O 1
ATOM 2164 N N . VAL A 1 269 ? 11.210 5.194 -27.073 1.00 90.81 269 VAL A N 1
ATOM 2165 C CA . VAL A 1 269 ? 9.947 5.050 -27.812 1.00 90.81 269 VAL A CA 1
ATOM 2166 C C . VAL A 1 269 ? 9.598 3.573 -27.997 1.00 90.81 269 VAL A C 1
ATOM 2168 O O . VAL A 1 269 ? 8.454 3.188 -27.761 1.00 90.81 269 VAL A O 1
ATOM 2171 N N . MET A 1 270 ? 10.573 2.724 -28.324 1.00 93.56 270 MET A N 1
ATOM 2172 C CA . MET A 1 270 ? 10.392 1.275 -28.424 1.00 93.56 270 MET A CA 1
ATOM 2173 C C . MET A 1 270 ? 9.977 0.671 -27.082 1.00 93.56 270 MET A C 1
ATOM 2175 O O . MET A 1 270 ? 8.989 -0.053 -27.020 1.00 93.56 270 MET A O 1
ATOM 2179 N N . ALA A 1 271 ? 10.670 1.009 -25.993 1.00 92.44 271 ALA A N 1
ATOM 2180 C CA . ALA A 1 271 ? 10.375 0.482 -24.665 1.00 92.44 271 ALA A CA 1
ATOM 2181 C C . ALA A 1 271 ? 8.963 0.872 -24.197 1.00 92.44 271 ALA A C 1
ATOM 2183 O O . ALA A 1 271 ? 8.203 0.020 -23.740 1.00 92.44 271 ALA A O 1
ATOM 2184 N N . ARG A 1 272 ? 8.558 2.134 -24.397 1.00 93.06 272 ARG A N 1
ATOM 2185 C CA . ARG A 1 272 ? 7.189 2.600 -24.113 1.00 93.06 272 ARG A CA 1
ATOM 2186 C C . ARG A 1 272 ? 6.150 1.920 -25.009 1.00 93.06 272 ARG A C 1
ATOM 2188 O O . ARG A 1 272 ? 5.086 1.545 -24.520 1.00 93.06 272 ARG A O 1
ATOM 2195 N N . SER A 1 273 ? 6.445 1.737 -26.295 1.00 93.94 273 SER A N 1
ATOM 2196 C CA . SER A 1 273 ? 5.546 1.040 -27.226 1.00 93.94 273 SER A CA 1
ATOM 2197 C C . SER A 1 273 ? 5.351 -0.421 -26.818 1.00 93.94 273 SER A C 1
ATOM 2199 O O . SER A 1 273 ? 4.225 -0.902 -26.806 1.00 93.94 273 SER A O 1
ATOM 2201 N N . LEU A 1 274 ? 6.413 -1.109 -26.387 1.00 94.00 274 LEU A N 1
ATOM 2202 C CA . LEU A 1 274 ? 6.333 -2.487 -25.898 1.00 94.00 274 LEU A CA 1
ATOM 2203 C C . LEU A 1 274 ? 5.437 -2.607 -24.656 1.00 94.00 274 LEU A C 1
ATOM 2205 O O . LEU A 1 274 ? 4.607 -3.513 -24.609 1.00 94.00 274 LEU A O 1
ATOM 2209 N N . VAL A 1 275 ? 5.537 -1.676 -23.695 1.00 91.62 275 VAL A N 1
ATOM 2210 C CA . VAL A 1 275 ? 4.642 -1.646 -22.519 1.00 91.62 275 VAL A CA 1
ATOM 2211 C C . VAL A 1 275 ? 3.182 -1.498 -22.949 1.00 91.62 275 VAL A C 1
ATOM 2213 O O . VAL A 1 275 ? 2.341 -2.295 -22.541 1.00 91.62 275 VAL A O 1
ATOM 2216 N N . ASN A 1 276 ? 2.876 -0.515 -23.800 1.00 90.88 276 ASN A N 1
ATOM 2217 C CA . ASN A 1 276 ? 1.496 -0.248 -24.215 1.00 90.88 276 ASN A CA 1
ATOM 2218 C C . ASN A 1 276 ? 0.928 -1.313 -25.171 1.00 90.88 276 ASN A C 1
ATOM 2220 O O . ASN A 1 276 ? -0.281 -1.516 -25.219 1.00 90.88 276 ASN A O 1
ATOM 2224 N N . ALA A 1 277 ? 1.785 -2.038 -25.893 1.00 90.38 277 ALA A N 1
ATOM 2225 C CA . ALA A 1 277 ? 1.401 -3.196 -26.700 1.00 90.38 277 ALA A CA 1
ATOM 2226 C C . ALA A 1 277 ? 1.180 -4.478 -25.867 1.00 90.38 277 ALA A C 1
ATOM 2228 O O . ALA A 1 277 ? 0.817 -5.510 -26.433 1.00 90.38 277 ALA A O 1
ATOM 2229 N N . GLY A 1 278 ? 1.415 -4.437 -24.548 1.00 89.62 278 GLY A N 1
ATOM 2230 C CA . GLY A 1 278 ? 1.299 -5.587 -23.644 1.00 89.62 278 GLY A CA 1
ATOM 2231 C C . GLY A 1 278 ? 2.497 -6.544 -23.671 1.00 89.62 278 GLY A C 1
ATOM 2232 O O . GLY A 1 278 ? 2.465 -7.590 -23.029 1.00 89.62 278 GLY A O 1
ATOM 2233 N N . LEU A 1 279 ? 3.576 -6.196 -24.376 1.00 91.12 279 LEU A N 1
ATOM 2234 C CA . LEU A 1 279 ? 4.804 -6.991 -24.495 1.00 91.12 279 LEU A CA 1
ATOM 2235 C C . LEU A 1 279 ? 5.774 -6.664 -23.348 1.00 91.12 279 LEU A C 1
ATOM 2237 O O . LEU A 1 279 ? 6.894 -6.195 -23.564 1.00 91.12 279 LEU A O 1
ATOM 2241 N N . VAL A 1 280 ? 5.314 -6.885 -22.114 1.00 89.56 280 VAL A N 1
ATOM 2242 C CA . VAL A 1 280 ? 5.959 -6.391 -20.886 1.00 89.56 280 VAL A CA 1
ATOM 2243 C C . VAL A 1 280 ? 7.367 -6.955 -20.671 1.00 89.56 280 VAL A C 1
ATOM 2245 O O . VAL A 1 280 ? 8.259 -6.202 -20.289 1.00 89.56 280 VAL A O 1
ATOM 2248 N N . ASP A 1 281 ? 7.605 -8.233 -20.968 1.00 89.44 281 ASP A N 1
ATOM 2249 C CA . ASP A 1 281 ? 8.918 -8.860 -20.738 1.00 89.44 281 ASP A CA 1
ATOM 2250 C C . ASP A 1 281 ? 9.998 -8.274 -21.661 1.00 89.44 281 ASP A C 1
ATOM 2252 O O . ASP A 1 281 ? 11.080 -7.898 -21.212 1.00 89.44 281 ASP A O 1
ATOM 2256 N N . ARG A 1 282 ? 9.659 -8.069 -22.941 1.00 91.38 282 ARG A N 1
ATOM 2257 C CA . ARG A 1 282 ? 10.539 -7.391 -23.909 1.00 91.38 282 ARG A CA 1
ATOM 2258 C C . ARG A 1 282 ? 10.787 -5.932 -23.526 1.00 91.38 282 ARG A C 1
ATOM 2260 O O . ARG A 1 282 ? 11.878 -5.413 -23.752 1.00 91.38 282 ARG A O 1
ATOM 2267 N N . ALA A 1 283 ? 9.776 -5.258 -22.972 1.00 93.06 283 ALA A N 1
ATOM 2268 C CA . ALA A 1 283 ? 9.935 -3.895 -22.478 1.00 93.06 283 ALA A CA 1
ATOM 2269 C C . ALA A 1 283 ? 10.919 -3.846 -21.305 1.00 93.06 283 ALA A C 1
ATOM 2271 O O . ALA A 1 283 ? 11.784 -2.979 -21.272 1.00 93.06 283 ALA A O 1
ATOM 2272 N N . GLU A 1 284 ? 10.811 -4.780 -20.361 1.00 91.88 284 GLU A N 1
ATOM 2273 C CA . GLU A 1 284 ? 11.690 -4.860 -19.196 1.00 91.88 284 GLU A CA 1
ATOM 2274 C C . GLU A 1 284 ? 13.151 -5.111 -19.582 1.00 91.88 284 GLU A C 1
ATOM 2276 O O . GLU A 1 284 ? 14.042 -4.445 -19.055 1.00 91.88 284 GLU A O 1
ATOM 2281 N N . GLU A 1 285 ? 13.411 -6.025 -20.520 1.00 92.19 285 GLU A N 1
ATOM 2282 C CA . GLU A 1 285 ? 14.759 -6.253 -21.056 1.00 92.19 285 GLU A CA 1
ATOM 2283 C C . GLU A 1 285 ? 15.362 -4.971 -21.634 1.00 92.19 285 GLU A C 1
ATOM 2285 O O . GLU A 1 285 ? 16.508 -4.630 -21.330 1.00 92.19 285 GLU A O 1
ATOM 2290 N N . LEU A 1 286 ? 14.573 -4.229 -22.417 1.00 91.25 286 LEU A N 1
ATOM 2291 C CA . LEU A 1 286 ? 15.017 -2.979 -23.020 1.00 91.25 286 LEU A CA 1
ATOM 2292 C C . LEU A 1 286 ? 15.200 -1.868 -21.976 1.00 91.25 286 LEU A C 1
ATOM 2294 O O . LEU A 1 286 ? 16.189 -1.145 -22.032 1.00 91.25 286 LEU A O 1
ATOM 2298 N N . TRP A 1 287 ? 14.314 -1.754 -20.984 1.00 94.06 287 TRP A N 1
ATOM 2299 C CA . TRP A 1 287 ? 14.474 -0.804 -19.878 1.00 94.06 287 TRP A CA 1
ATOM 2300 C C . TRP A 1 287 ? 15.713 -1.100 -19.030 1.00 94.06 287 TRP A C 1
ATOM 2302 O O . TRP A 1 287 ? 16.421 -0.167 -18.654 1.00 94.06 287 TRP A O 1
ATOM 2312 N N . ARG A 1 288 ? 16.029 -2.378 -18.778 1.00 92.50 288 ARG A N 1
ATOM 2313 C CA . ARG A 1 288 ? 17.283 -2.780 -18.120 1.00 92.50 288 ARG A CA 1
ATOM 2314 C C . ARG A 1 288 ? 18.501 -2.442 -18.968 1.00 92.50 288 ARG A C 1
ATOM 2316 O O . ARG A 1 288 ? 19.511 -2.019 -18.416 1.00 92.50 288 ARG A O 1
ATOM 2323 N N . ASP A 1 289 ? 18.419 -2.618 -20.285 1.00 89.94 289 ASP A N 1
ATOM 2324 C CA . ASP A 1 289 ? 19.500 -2.218 -21.185 1.00 89.94 289 ASP A CA 1
ATOM 2325 C C . ASP A 1 289 ? 19.776 -0.714 -21.101 1.00 89.94 289 ASP A C 1
ATOM 2327 O O . ASP A 1 289 ? 20.915 -0.318 -20.864 1.00 89.94 289 ASP A O 1
ATOM 2331 N N . ILE A 1 290 ? 18.722 0.105 -21.187 1.00 90.50 290 ILE A N 1
ATOM 2332 C CA . ILE A 1 290 ? 18.823 1.567 -21.080 1.00 90.50 290 ILE A CA 1
ATOM 2333 C C . ILE A 1 290 ? 19.378 1.969 -19.703 1.00 90.50 290 ILE A C 1
ATOM 2335 O O . ILE A 1 290 ? 20.296 2.783 -19.635 1.00 90.50 290 ILE A O 1
ATOM 2339 N N . ALA A 1 291 ? 18.893 1.362 -18.614 1.00 89.38 291 ALA A N 1
ATOM 2340 C CA . ALA A 1 291 ? 19.373 1.637 -17.257 1.00 89.38 291 ALA A CA 1
ATOM 2341 C C . ALA A 1 291 ? 20.853 1.262 -17.049 1.00 89.38 291 ALA A C 1
ATOM 2343 O O . ALA A 1 291 ? 21.559 1.946 -16.315 1.00 89.38 291 ALA A O 1
ATOM 2344 N N . ARG A 1 292 ? 21.358 0.204 -17.705 1.00 88.12 292 ARG A N 1
ATOM 2345 C CA . ARG A 1 292 ? 22.791 -0.153 -17.656 1.00 88.12 292 ARG A CA 1
ATOM 2346 C C . ARG A 1 292 ? 23.669 0.867 -18.367 1.00 88.12 292 ARG A C 1
ATOM 2348 O O . ARG A 1 292 ? 24.784 1.116 -17.920 1.00 88.12 292 ARG A O 1
ATOM 2355 N N . THR A 1 293 ? 23.199 1.410 -19.488 1.00 84.12 293 THR A N 1
ATOM 2356 C CA . THR A 1 293 ? 23.939 2.434 -20.238 1.00 84.12 293 THR A CA 1
ATOM 2357 C C . THR A 1 293 ? 23.829 3.822 -19.610 1.00 84.12 293 THR A C 1
ATOM 2359 O O . THR A 1 293 ? 24.704 4.652 -19.828 1.00 84.12 293 THR A O 1
ATOM 2362 N N . GLU A 1 294 ? 22.777 4.067 -18.825 1.00 81.31 294 GLU A N 1
ATOM 2363 C CA . GLU A 1 294 ? 22.469 5.352 -18.189 1.00 81.31 294 GLU A CA 1
ATOM 2364 C C . GLU A 1 294 ? 22.134 5.161 -16.696 1.00 81.31 294 GLU A C 1
ATOM 2366 O O . GLU A 1 294 ? 20.981 5.349 -16.297 1.00 81.31 294 GLU A O 1
ATOM 2371 N N . PRO A 1 295 ? 23.116 4.791 -15.851 1.00 79.25 295 PRO A N 1
ATOM 2372 C CA . PRO A 1 295 ? 22.868 4.516 -14.432 1.00 79.25 295 PRO A CA 1
ATOM 2373 C C . PRO A 1 295 ? 22.360 5.742 -13.654 1.00 79.25 295 PRO A C 1
ATOM 2375 O O . PRO A 1 295 ? 21.651 5.580 -12.664 1.00 79.25 295 PRO A O 1
ATOM 2378 N N . ASP A 1 296 ? 22.655 6.952 -14.138 1.00 84.00 296 ASP A N 1
ATOM 2379 C CA . ASP A 1 296 ? 22.259 8.221 -13.511 1.00 84.00 296 ASP A CA 1
ATOM 2380 C C . ASP A 1 296 ? 20.899 8.751 -14.015 1.00 84.00 296 ASP A C 1
ATOM 2382 O O . ASP A 1 296 ? 20.486 9.858 -13.672 1.00 84.00 296 ASP A O 1
ATOM 2386 N N . SER A 1 297 ? 20.185 7.995 -14.859 1.00 87.19 297 SER A N 1
ATOM 2387 C CA . SER A 1 297 ? 18.868 8.398 -15.361 1.00 87.19 297 SER A CA 1
ATOM 2388 C C . SER A 1 297 ? 17.740 7.813 -14.513 1.00 87.19 297 SER A C 1
ATOM 2390 O O . SER A 1 297 ? 17.553 6.599 -14.435 1.00 87.19 297 SER A O 1
ATOM 2392 N N . ALA A 1 298 ? 16.916 8.683 -13.926 1.00 91.31 298 ALA A N 1
ATOM 2393 C CA . ALA A 1 298 ? 15.783 8.264 -13.101 1.00 91.31 298 ALA A CA 1
ATOM 2394 C C . ALA A 1 298 ? 14.643 7.606 -13.900 1.00 91.31 298 ALA A C 1
ATOM 2396 O O . ALA A 1 298 ? 13.897 6.792 -13.358 1.00 91.31 298 ALA A O 1
ATOM 2397 N N . GLU A 1 299 ? 14.476 7.950 -15.182 1.00 90.81 299 GLU A N 1
ATOM 2398 C CA . GLU A 1 299 ? 13.336 7.492 -15.984 1.00 90.81 299 GLU A CA 1
ATOM 2399 C C . GLU A 1 299 ? 13.321 5.962 -16.194 1.00 90.81 299 GLU A C 1
ATOM 2401 O O . GLU A 1 299 ? 12.309 5.345 -15.850 1.00 90.81 299 GLU A O 1
ATOM 2406 N N . PRO A 1 300 ? 14.390 5.314 -16.703 1.00 92.19 300 PRO A N 1
ATOM 2407 C CA . PRO A 1 300 ? 14.417 3.860 -16.874 1.00 92.19 300 PRO A CA 1
ATOM 2408 C C . PRO A 1 300 ? 14.196 3.103 -15.559 1.00 92.19 300 PRO A C 1
ATOM 2410 O O . PRO A 1 300 ? 13.447 2.126 -15.522 1.00 92.19 300 PRO A O 1
ATOM 2413 N N . LEU A 1 301 ? 14.792 3.593 -14.465 1.00 94.62 301 LEU A N 1
ATOM 2414 C CA . LEU A 1 301 ? 14.646 3.024 -13.123 1.00 94.62 301 LEU A CA 1
ATOM 2415 C C . LEU A 1 301 ? 13.191 3.112 -12.638 1.00 94.62 301 LEU A C 1
ATOM 2417 O O . LEU A 1 301 ? 12.624 2.121 -12.178 1.00 94.62 301 LEU A O 1
ATOM 2421 N N . ALA A 1 302 ? 12.540 4.265 -12.820 1.00 93.94 302 ALA A N 1
ATOM 2422 C CA . ALA A 1 302 ? 11.134 4.443 -12.470 1.00 93.94 302 ALA A CA 1
ATOM 2423 C C . ALA A 1 302 ? 10.204 3.544 -13.307 1.00 93.94 302 ALA A C 1
ATOM 2425 O O . ALA A 1 302 ? 9.220 3.024 -12.779 1.00 93.94 302 ALA A O 1
ATOM 2426 N N . GLN A 1 303 ? 10.513 3.314 -14.589 1.00 94.25 303 GLN A N 1
ATOM 2427 C CA . GLN A 1 303 ? 9.740 2.400 -15.440 1.00 94.25 303 GLN A CA 1
ATOM 2428 C C . GLN A 1 303 ? 9.886 0.938 -14.994 1.00 94.25 303 GLN A C 1
ATOM 2430 O O . GLN A 1 303 ? 8.883 0.230 -14.906 1.00 94.25 303 GLN A O 1
ATOM 2435 N N . LEU A 1 304 ? 11.090 0.492 -14.618 1.00 94.81 304 LEU A N 1
ATOM 2436 C CA . LEU A 1 304 ? 11.301 -0.840 -14.026 1.00 94.81 304 LEU A CA 1
ATOM 2437 C C . LEU A 1 304 ? 10.538 -1.010 -12.704 1.00 94.81 304 LEU A C 1
ATOM 2439 O O . LEU A 1 304 ? 9.916 -2.054 -12.467 1.00 94.81 304 LEU A O 1
ATOM 2443 N N . GLY A 1 305 ? 10.512 0.040 -11.878 1.00 94.88 305 GLY A N 1
ATOM 2444 C CA . GLY A 1 305 ? 9.683 0.093 -10.675 1.00 94.88 305 GLY A CA 1
ATOM 2445 C C . GLY A 1 305 ? 8.197 -0.034 -10.997 1.00 94.88 305 GLY A C 1
ATOM 2446 O O . GLY A 1 305 ? 7.496 -0.830 -10.375 1.00 94.88 305 GLY A O 1
ATOM 2447 N N . GLN A 1 306 ? 7.713 0.670 -12.022 1.00 93.62 306 GLN A N 1
ATOM 2448 C CA . GLN A 1 306 ? 6.315 0.621 -12.452 1.00 93.62 306 GLN A CA 1
ATOM 2449 C C . GLN A 1 306 ? 5.906 -0.761 -12.985 1.00 93.62 306 GLN A C 1
ATOM 2451 O O . GLN A 1 306 ? 4.803 -1.224 -12.683 1.00 93.62 306 GLN A O 1
ATOM 2456 N N . LEU A 1 307 ? 6.782 -1.438 -13.732 1.00 93.25 307 LEU A N 1
ATOM 2457 C CA . LEU A 1 307 ? 6.548 -2.809 -14.197 1.00 93.25 307 LEU A CA 1
ATOM 2458 C C . LEU A 1 307 ? 6.479 -3.795 -13.024 1.00 93.25 307 LEU A C 1
ATOM 2460 O O . LEU A 1 307 ? 5.556 -4.606 -12.945 1.00 93.25 307 LEU A O 1
ATOM 2464 N N . SER A 1 308 ? 7.404 -3.676 -12.069 1.00 92.31 308 SER A N 1
ATOM 2465 C CA . SER A 1 308 ? 7.417 -4.495 -10.848 1.00 92.31 308 SER A CA 1
ATOM 2466 C C . SER A 1 308 ? 6.167 -4.258 -9.995 1.00 92.31 308 SER A C 1
ATOM 2468 O O . SER A 1 308 ? 5.540 -5.205 -9.517 1.00 92.31 308 SER A O 1
ATOM 2470 N N . TYR A 1 309 ? 5.749 -2.995 -9.883 1.00 91.12 309 TYR A N 1
ATOM 2471 C CA . TYR A 1 309 ? 4.534 -2.582 -9.189 1.00 91.12 309 TYR A CA 1
ATOM 2472 C C . TYR A 1 309 ? 3.279 -3.195 -9.823 1.00 91.12 309 TYR A C 1
ATOM 2474 O O . TYR A 1 309 ? 2.415 -3.712 -9.115 1.00 91.12 309 TYR A O 1
ATOM 2482 N N . ALA A 1 310 ? 3.182 -3.177 -11.157 1.00 87.62 310 ALA A N 1
ATOM 2483 C CA . ALA A 1 310 ? 2.066 -3.774 -11.892 1.00 87.62 310 ALA A CA 1
ATOM 2484 C C . ALA A 1 310 ? 1.992 -5.299 -11.702 1.00 87.62 310 ALA A C 1
ATOM 2486 O O . ALA A 1 310 ? 0.900 -5.851 -11.579 1.00 87.62 310 ALA A O 1
ATOM 2487 N N . ARG A 1 311 ? 3.145 -5.970 -11.583 1.00 88.69 311 ARG A N 1
ATOM 2488 C CA . ARG A 1 311 ? 3.244 -7.400 -11.241 1.00 88.69 311 ARG A CA 1
ATOM 2489 C C . ARG A 1 311 ? 3.029 -7.699 -9.749 1.00 88.69 311 ARG A C 1
ATOM 2491 O O . ARG A 1 311 ? 3.209 -8.837 -9.333 1.00 88.69 311 ARG A O 1
ATOM 2498 N N . ARG A 1 312 ? 2.654 -6.697 -8.941 1.00 86.75 3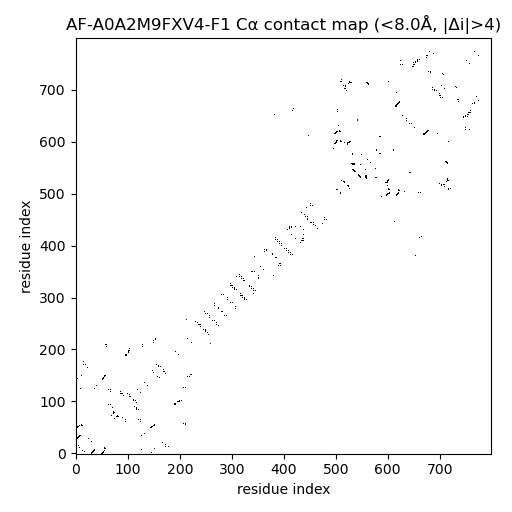12 ARG A N 1
ATOM 2499 C CA . ARG A 1 312 ? 2.482 -6.783 -7.477 1.00 86.75 312 ARG A CA 1
ATOM 2500 C C . ARG A 1 312 ? 3.741 -7.198 -6.709 1.00 86.75 312 ARG A C 1
ATOM 2502 O O . ARG A 1 312 ? 3.661 -7.538 -5.533 1.00 86.75 312 ARG A O 1
ATOM 2509 N N . ASN A 1 313 ? 4.914 -7.125 -7.337 1.00 91.44 313 ASN A N 1
ATOM 2510 C CA . ASN A 1 313 ? 6.185 -7.308 -6.649 1.00 91.44 313 ASN A CA 1
ATOM 2511 C C . ASN A 1 313 ? 6.612 -5.969 -6.036 1.00 91.44 313 ASN A C 1
ATOM 2513 O O . ASN A 1 313 ? 7.473 -5.259 -6.560 1.00 91.44 313 ASN A O 1
ATOM 2517 N N . TYR A 1 314 ? 5.937 -5.596 -4.950 1.00 87.81 314 TYR A N 1
ATOM 2518 C CA . TYR A 1 314 ? 6.092 -4.290 -4.313 1.00 87.81 314 TYR A CA 1
ATOM 2519 C C . TYR A 1 314 ? 7.477 -4.097 -3.678 1.00 87.81 314 TYR A C 1
ATOM 2521 O O . TYR A 1 314 ? 7.988 -2.981 -3.693 1.00 87.81 314 TYR A O 1
ATOM 2529 N N . ALA A 1 315 ? 8.123 -5.170 -3.209 1.00 85.56 315 ALA A N 1
ATOM 2530 C CA . ALA A 1 315 ? 9.492 -5.114 -2.695 1.00 85.56 315 ALA A CA 1
ATOM 2531 C C . ALA A 1 315 ? 10.492 -4.738 -3.802 1.00 85.56 315 ALA A C 1
ATOM 2533 O O . ALA A 1 315 ? 11.245 -3.779 -3.656 1.00 85.56 315 ALA A O 1
ATOM 2534 N N . ALA A 1 316 ? 10.444 -5.418 -4.955 1.00 89.75 316 ALA A N 1
ATOM 2535 C CA . ALA A 1 316 ? 11.293 -5.058 -6.093 1.00 89.75 316 ALA A CA 1
ATOM 2536 C C . ALA A 1 316 ? 10.952 -3.665 -6.645 1.00 89.75 316 ALA A C 1
ATOM 2538 O O . ALA A 1 316 ? 11.844 -2.907 -7.017 1.00 89.75 316 ALA A O 1
ATOM 2539 N N . ALA A 1 317 ? 9.664 -3.307 -6.679 1.00 94.75 317 ALA A N 1
ATOM 2540 C CA . ALA A 1 317 ? 9.228 -1.981 -7.103 1.00 94.75 317 ALA A CA 1
ATOM 2541 C C . ALA A 1 317 ? 9.836 -0.876 -6.228 1.00 94.75 317 ALA A C 1
ATOM 2543 O O . ALA A 1 317 ? 10.347 0.107 -6.762 1.00 94.75 317 ALA A O 1
ATOM 2544 N N . LEU A 1 318 ? 9.822 -1.055 -4.904 1.00 92.69 318 LEU A N 1
ATOM 2545 C CA . LEU A 1 318 ? 10.402 -0.115 -3.949 1.00 92.69 318 LEU A CA 1
ATOM 2546 C C . LEU A 1 318 ? 11.898 0.109 -4.199 1.00 92.69 318 LEU A C 1
ATOM 2548 O O . LEU A 1 318 ? 12.331 1.259 -4.235 1.00 92.69 318 LEU A O 1
ATOM 2552 N N . GLU A 1 319 ? 12.665 -0.955 -4.430 1.00 93.81 319 GLU A N 1
ATOM 2553 C CA . GLU A 1 319 ? 14.102 -0.854 -4.718 1.00 93.81 319 GLU A CA 1
ATOM 2554 C C . GLU A 1 319 ? 14.373 -0.071 -6.010 1.00 93.81 319 GLU A C 1
ATOM 2556 O O . GLU A 1 319 ? 15.202 0.842 -6.032 1.00 93.81 319 GLU A O 1
ATOM 2561 N N . TRP A 1 320 ? 13.609 -0.337 -7.073 1.00 95.25 320 TRP A N 1
ATOM 2562 C CA . TRP A 1 320 ? 13.721 0.424 -8.319 1.00 95.25 320 TRP A CA 1
ATOM 2563 C C . TRP A 1 320 ? 13.339 1.895 -8.155 1.00 95.25 320 TRP A C 1
ATOM 2565 O O . TRP A 1 320 ? 14.027 2.772 -8.679 1.00 95.25 320 TRP A O 1
ATOM 2575 N N . PHE A 1 321 ? 12.268 2.196 -7.416 1.00 94.88 321 PHE A N 1
ATOM 2576 C CA . PHE A 1 321 ? 11.883 3.582 -7.166 1.00 94.88 321 PHE A CA 1
ATOM 2577 C C . PHE A 1 321 ? 12.888 4.312 -6.270 1.00 94.88 321 PHE A C 1
ATOM 2579 O O . PHE A 1 321 ? 13.135 5.492 -6.496 1.00 94.88 321 PHE A O 1
ATOM 2586 N N . ARG A 1 322 ? 13.522 3.631 -5.309 1.00 92.25 322 ARG A N 1
ATOM 2587 C CA . ARG A 1 322 ? 14.637 4.189 -4.527 1.00 92.25 322 ARG A CA 1
ATOM 2588 C C . ARG A 1 322 ? 15.831 4.527 -5.406 1.00 92.25 322 ARG A C 1
ATOM 2590 O O . ARG A 1 322 ? 16.365 5.624 -5.287 1.00 92.25 322 ARG A O 1
ATOM 2597 N N . ALA A 1 323 ? 16.206 3.632 -6.318 1.00 92.12 323 ALA A N 1
ATOM 2598 C CA . ALA A 1 323 ? 17.258 3.912 -7.291 1.00 92.12 323 ALA A CA 1
ATOM 2599 C C . ALA A 1 323 ? 16.892 5.119 -8.176 1.00 92.12 323 ALA A C 1
ATOM 2601 O O . ALA A 1 323 ? 17.714 6.008 -8.381 1.00 92.12 323 ALA A O 1
ATOM 2602 N N . ALA A 1 324 ? 15.636 5.208 -8.628 1.00 93.88 324 ALA A N 1
ATOM 2603 C CA . ALA A 1 324 ? 15.152 6.358 -9.390 1.00 93.88 324 ALA A CA 1
ATOM 2604 C C . ALA A 1 324 ? 15.218 7.673 -8.589 1.00 93.88 324 ALA A C 1
ATOM 2606 O O . ALA A 1 324 ? 15.582 8.703 -9.146 1.00 93.88 324 ALA A O 1
ATOM 2607 N N . LEU A 1 325 ? 14.903 7.643 -7.290 1.00 90.88 325 LEU A N 1
ATOM 2608 C CA . LEU A 1 325 ? 14.991 8.803 -6.393 1.00 90.88 325 LEU A CA 1
ATOM 2609 C C . LEU A 1 325 ? 16.428 9.184 -6.033 1.00 90.88 325 LEU A C 1
ATOM 2611 O O . LEU A 1 325 ? 16.689 10.349 -5.757 1.00 90.88 325 LEU A O 1
ATOM 2615 N N . ALA A 1 326 ? 17.357 8.228 -6.032 1.00 90.31 326 ALA A N 1
ATOM 2616 C CA . ALA A 1 326 ? 18.777 8.523 -5.881 1.00 90.31 326 ALA A CA 1
ATOM 2617 C C . ALA A 1 326 ? 19.320 9.281 -7.106 1.00 90.31 326 ALA A C 1
ATOM 2619 O O . ALA A 1 326 ? 20.125 10.194 -6.944 1.00 90.31 326 ALA A O 1
ATOM 2620 N N . ALA A 1 327 ? 18.842 8.935 -8.308 1.00 89.31 327 ALA A N 1
ATOM 2621 C CA . ALA A 1 327 ? 19.183 9.619 -9.554 1.00 89.31 327 ALA A CA 1
ATOM 2622 C C . ALA A 1 327 ? 18.486 10.989 -9.699 1.00 89.31 327 ALA A C 1
ATOM 2624 O O . ALA A 1 327 ? 19.112 11.964 -10.103 1.00 89.31 327 ALA A O 1
ATOM 2625 N N . ASP A 1 328 ? 17.200 11.081 -9.345 1.00 89.81 328 ASP A N 1
ATOM 2626 C CA . ASP A 1 328 ? 16.437 12.334 -9.318 1.00 89.81 328 ASP A CA 1
ATOM 2627 C C . ASP A 1 328 ? 15.581 12.431 -8.042 1.00 89.81 328 ASP A C 1
ATOM 2629 O O . ASP A 1 328 ? 14.431 11.968 -8.009 1.00 89.81 328 ASP A O 1
ATOM 2633 N N . PRO A 1 329 ? 16.099 13.088 -6.989 1.00 86.81 329 PRO A N 1
ATOM 2634 C CA . PRO A 1 329 ? 15.355 13.289 -5.751 1.00 86.81 329 PRO A CA 1
ATOM 2635 C C . PRO A 1 329 ? 14.062 14.098 -5.926 1.00 86.81 329 PRO A C 1
ATOM 2637 O O . PRO A 1 329 ? 13.170 14.007 -5.078 1.00 86.81 329 PRO A O 1
ATOM 2640 N N . ALA A 1 330 ? 13.926 14.895 -6.993 1.00 84.31 330 ALA A N 1
ATOM 2641 C CA . ALA A 1 330 ? 12.740 15.706 -7.260 1.00 84.31 330 ALA A CA 1
ATOM 2642 C C . ALA A 1 330 ? 11.620 14.927 -7.974 1.00 84.31 330 ALA A C 1
ATOM 2644 O O . ALA A 1 330 ? 10.515 15.455 -8.118 1.00 84.31 330 ALA A O 1
ATOM 2645 N N . ASN A 1 331 ? 11.855 13.667 -8.359 1.00 85.38 331 ASN A N 1
ATOM 2646 C CA . ASN A 1 331 ? 10.877 12.835 -9.054 1.00 85.38 331 ASN A CA 1
ATOM 2647 C C . ASN A 1 331 ? 9.700 12.440 -8.142 1.00 85.38 331 ASN A C 1
ATOM 2649 O O . ASN A 1 331 ? 9.701 11.409 -7.463 1.00 85.38 331 ASN A O 1
ATOM 2653 N N . GLU A 1 332 ? 8.661 13.275 -8.132 1.00 81.19 332 GLU A N 1
ATOM 2654 C CA . GLU A 1 332 ? 7.487 13.104 -7.272 1.00 81.19 332 GLU A CA 1
ATOM 2655 C C . GLU A 1 332 ? 6.722 11.807 -7.572 1.00 81.19 332 GLU A C 1
ATOM 2657 O O . GLU A 1 332 ? 6.285 11.122 -6.648 1.00 81.19 332 GLU A O 1
ATOM 2662 N N . ASN A 1 333 ? 6.617 11.411 -8.845 1.00 83.69 333 ASN A N 1
ATOM 2663 C CA . ASN A 1 333 ? 5.939 10.169 -9.217 1.00 83.69 333 ASN A CA 1
ATOM 2664 C C . ASN A 1 333 ? 6.691 8.940 -8.682 1.00 83.69 333 ASN A C 1
ATOM 2666 O O . ASN A 1 333 ? 6.073 8.075 -8.062 1.00 83.69 333 ASN A O 1
ATOM 2670 N N . ALA A 1 334 ? 8.017 8.877 -8.856 1.00 89.56 334 ALA A N 1
ATOM 2671 C CA . ALA A 1 334 ? 8.828 7.805 -8.275 1.00 89.56 334 ALA A CA 1
ATOM 2672 C C . ALA A 1 334 ? 8.686 7.774 -6.747 1.00 89.56 334 ALA A C 1
ATOM 2674 O O . ALA A 1 334 ? 8.531 6.700 -6.170 1.00 89.56 334 ALA A O 1
ATOM 2675 N N . ARG A 1 335 ? 8.627 8.944 -6.098 1.00 87.81 335 ARG A N 1
ATOM 2676 C CA . ARG A 1 335 ? 8.430 9.051 -4.649 1.00 87.81 335 ARG A CA 1
ATOM 2677 C C . ARG A 1 335 ? 7.104 8.470 -4.194 1.00 87.81 335 ARG A C 1
ATOM 2679 O O . ARG A 1 335 ? 7.080 7.625 -3.309 1.00 87.81 335 ARG A O 1
ATOM 2686 N N . LEU A 1 336 ? 6.002 8.876 -4.811 1.00 82.94 336 LEU A N 1
ATOM 2687 C CA . LEU A 1 336 ? 4.672 8.391 -4.443 1.00 82.94 336 LEU A CA 1
ATOM 2688 C C . LEU A 1 336 ? 4.527 6.894 -4.689 1.00 82.94 336 LEU A C 1
ATOM 2690 O O . LEU A 1 336 ? 3.921 6.183 -3.887 1.00 82.94 336 LEU A O 1
ATOM 2694 N N . ARG A 1 337 ? 5.112 6.398 -5.782 1.00 88.69 337 ARG A N 1
ATOM 2695 C CA . ARG A 1 337 ? 5.135 4.968 -6.081 1.00 88.69 337 ARG A CA 1
ATOM 2696 C C . ARG A 1 337 ? 6.015 4.194 -5.099 1.00 88.69 337 ARG A C 1
ATOM 2698 O O . ARG A 1 337 ? 5.610 3.103 -4.700 1.00 88.69 337 ARG A O 1
ATOM 2705 N N . ALA A 1 338 ? 7.139 4.757 -4.653 1.00 88.50 338 ALA A N 1
ATOM 2706 C CA . ALA A 1 338 ? 7.965 4.193 -3.586 1.00 88.50 338 ALA A CA 1
ATOM 2707 C C . ALA A 1 338 ? 7.189 4.127 -2.267 1.00 88.50 338 ALA A C 1
ATOM 2709 O O . ALA A 1 338 ? 7.072 3.049 -1.694 1.00 88.50 338 ALA A O 1
ATOM 2710 N N . ILE A 1 339 ? 6.576 5.237 -1.838 1.00 83.19 339 ILE A N 1
ATOM 2711 C CA . ILE A 1 339 ? 5.792 5.290 -0.598 1.00 83.19 339 ILE A CA 1
ATOM 2712 C C . ILE A 1 339 ? 4.665 4.256 -0.645 1.00 83.19 339 ILE A C 1
ATOM 2714 O O . ILE A 1 339 ? 4.514 3.461 0.274 1.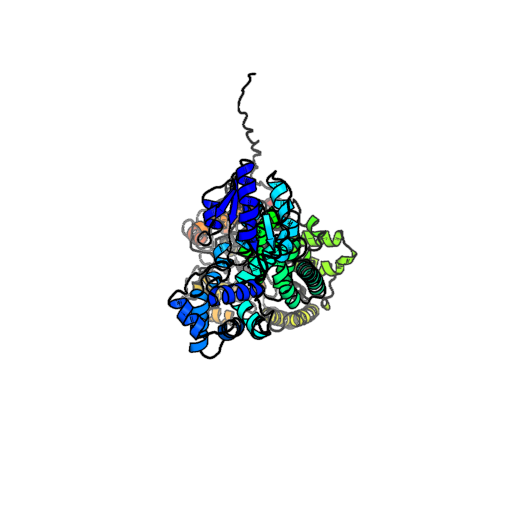00 83.19 339 ILE A O 1
ATOM 2718 N N . ARG A 1 340 ? 3.917 4.196 -1.753 1.00 82.94 340 ARG A N 1
ATOM 2719 C CA . ARG A 1 340 ? 2.834 3.221 -1.915 1.00 82.94 340 ARG A CA 1
ATOM 2720 C C . ARG A 1 340 ? 3.336 1.778 -1.937 1.00 82.94 340 ARG A C 1
ATOM 2722 O O . ARG A 1 340 ? 2.650 0.902 -1.421 1.00 82.94 340 ARG A O 1
ATOM 2729 N N . SER A 1 341 ? 4.496 1.519 -2.538 1.00 85.56 341 SER A N 1
ATOM 2730 C CA . SER A 1 341 ? 5.117 0.188 -2.522 1.00 85.56 341 SER A CA 1
ATOM 2731 C C . SER A 1 341 ? 5.525 -0.203 -1.102 1.00 85.56 341 SER A C 1
ATOM 2733 O O . SER A 1 341 ? 5.202 -1.307 -0.682 1.00 85.56 341 SER A O 1
ATOM 2735 N N . ALA A 1 342 ? 6.130 0.721 -0.347 1.00 81.00 342 ALA A N 1
ATOM 2736 C CA . ALA A 1 342 ? 6.487 0.542 1.060 1.00 81.00 342 ALA A CA 1
ATOM 2737 C C . ALA A 1 342 ? 5.253 0.287 1.946 1.00 81.00 342 ALA A C 1
ATOM 2739 O O . ALA A 1 342 ? 5.255 -0.640 2.750 1.00 81.00 342 ALA A O 1
ATOM 2740 N N . SER A 1 343 ? 4.157 1.027 1.742 1.00 72.56 343 SER A N 1
ATOM 2741 C CA . SER A 1 343 ? 2.893 0.784 2.451 1.00 72.56 343 SER A CA 1
ATOM 2742 C C . SER A 1 343 ? 2.300 -0.597 2.151 1.00 72.56 343 SER A C 1
ATOM 2744 O O . SER A 1 343 ? 1.755 -1.227 3.048 1.00 72.56 343 SER A O 1
ATOM 2746 N N . LEU A 1 344 ? 2.401 -1.076 0.905 1.00 77.19 344 LEU A N 1
ATOM 2747 C CA . LEU A 1 344 ? 1.850 -2.375 0.490 1.00 77.19 344 LEU A CA 1
ATOM 2748 C C . LEU A 1 344 ? 2.671 -3.579 0.967 1.00 77.19 344 LEU A C 1
ATOM 2750 O O . LEU A 1 344 ? 2.127 -4.677 1.023 1.00 77.19 344 LEU A O 1
ATOM 2754 N N . ILE A 1 345 ? 3.950 -3.389 1.299 1.00 79.06 345 ILE A N 1
ATOM 2755 C CA . ILE A 1 345 ? 4.783 -4.410 1.961 1.00 79.06 345 ILE A CA 1
ATOM 2756 C C . ILE A 1 345 ? 4.797 -4.257 3.487 1.00 79.06 345 ILE A C 1
ATOM 2758 O O . ILE A 1 345 ? 5.610 -4.891 4.150 1.00 79.06 345 ILE A O 1
ATOM 2762 N N . GLU A 1 346 ? 3.934 -3.393 4.031 1.00 70.00 346 GLU A N 1
ATOM 2763 C CA . GLU A 1 346 ? 3.823 -3.092 5.464 1.00 70.00 346 GLU A CA 1
ATOM 2764 C C . GLU A 1 346 ? 5.115 -2.544 6.109 1.00 70.00 346 GLU A C 1
ATOM 2766 O O . GLU A 1 346 ? 5.222 -2.461 7.334 1.00 70.00 346 GLU A O 1
ATOM 2771 N N . ASP A 1 347 ? 6.071 -2.061 5.305 1.00 69.00 347 ASP A N 1
ATOM 2772 C CA . ASP A 1 347 ? 7.271 -1.373 5.789 1.00 69.00 347 ASP A CA 1
ATOM 2773 C C . ASP A 1 347 ? 6.974 0.118 6.006 1.00 69.00 347 ASP A C 1
ATOM 2775 O O . ASP A 1 347 ? 7.323 1.015 5.226 1.00 69.00 347 ASP A O 1
ATOM 2779 N N . GLN A 1 348 ? 6.254 0.374 7.098 1.00 63.91 348 GLN A N 1
ATOM 2780 C CA . GLN A 1 348 ? 5.805 1.711 7.477 1.00 63.91 348 GLN A CA 1
ATOM 2781 C C . GLN A 1 348 ? 6.975 2.663 7.771 1.00 63.91 348 GLN A C 1
ATOM 2783 O O . GLN A 1 348 ? 6.834 3.869 7.580 1.00 63.91 348 GLN A O 1
ATOM 2788 N N . ALA A 1 349 ? 8.137 2.153 8.195 1.00 61.12 349 ALA A N 1
ATOM 2789 C CA . ALA A 1 349 ? 9.302 2.986 8.488 1.00 61.12 349 ALA A CA 1
ATOM 2790 C C . ALA A 1 349 ? 9.836 3.655 7.216 1.00 61.12 349 ALA A C 1
ATOM 2792 O O . ALA A 1 349 ? 10.052 4.868 7.203 1.00 61.12 349 ALA A O 1
ATOM 2793 N N . ILE A 1 350 ? 9.968 2.884 6.132 1.00 71.00 350 ILE A N 1
ATOM 2794 C CA . ILE A 1 350 ? 10.403 3.402 4.831 1.00 71.00 350 ILE A CA 1
ATOM 2795 C C . ILE A 1 350 ? 9.354 4.345 4.242 1.00 71.00 350 ILE A C 1
ATOM 2797 O O . ILE A 1 350 ? 9.703 5.388 3.691 1.00 71.00 350 ILE A O 1
ATOM 2801 N N . ALA A 1 351 ? 8.067 4.005 4.362 1.00 70.06 351 ALA A N 1
ATOM 2802 C CA . ALA A 1 351 ? 6.993 4.871 3.887 1.00 70.06 351 ALA A CA 1
ATOM 2803 C C . ALA A 1 351 ? 7.067 6.253 4.560 1.00 70.06 351 ALA A C 1
ATOM 2805 O O . ALA A 1 351 ? 7.132 7.262 3.859 1.00 70.06 351 ALA A O 1
ATOM 2806 N N . VAL A 1 352 ? 7.162 6.303 5.895 1.00 66.38 352 VAL A N 1
ATOM 2807 C CA . VAL A 1 352 ? 7.305 7.552 6.666 1.00 66.38 352 VAL A CA 1
ATOM 2808 C C . VAL A 1 352 ? 8.586 8.305 6.299 1.00 66.38 352 VAL A C 1
ATOM 2810 O O . VAL A 1 352 ? 8.558 9.527 6.154 1.00 66.38 352 VAL A O 1
ATOM 2813 N N . GLU A 1 353 ? 9.707 7.605 6.129 1.00 71.56 353 GLU A N 1
ATOM 2814 C CA . GLU A 1 353 ? 10.964 8.216 5.692 1.00 71.56 353 GLU A CA 1
ATOM 2815 C C . GLU A 1 353 ? 10.785 8.931 4.345 1.00 71.56 353 GLU A C 1
ATOM 2817 O O . GLU A 1 353 ? 11.066 10.122 4.238 1.00 71.56 353 GLU A O 1
ATOM 2822 N N . LEU A 1 354 ? 10.250 8.234 3.340 1.00 75.38 354 LEU A N 1
ATOM 2823 C CA . LEU A 1 354 ? 10.028 8.762 1.991 1.00 75.38 354 LEU A CA 1
ATOM 2824 C C . LEU A 1 354 ? 9.015 9.916 1.960 1.00 75.38 354 LEU A C 1
ATOM 2826 O O . LEU A 1 354 ? 9.149 10.824 1.137 1.00 75.38 354 LEU A O 1
ATOM 2830 N N . VAL A 1 355 ? 8.019 9.901 2.852 1.00 72.06 355 VAL A N 1
ATOM 2831 C CA . VAL A 1 355 ? 7.107 11.034 3.064 1.00 72.06 355 VAL A CA 1
ATOM 2832 C C . VAL A 1 355 ? 7.879 12.261 3.555 1.00 72.06 355 VAL A C 1
ATOM 2834 O O . VAL A 1 355 ? 7.722 13.344 2.996 1.00 72.06 355 VAL A O 1
ATOM 2837 N N . ASN A 1 356 ? 8.749 12.087 4.550 1.00 66.38 356 ASN A N 1
ATOM 2838 C CA . ASN A 1 356 ? 9.500 13.178 5.175 1.00 66.38 356 ASN A CA 1
ATOM 2839 C C . ASN A 1 356 ? 10.748 13.609 4.376 1.00 66.38 356 ASN A C 1
ATOM 2841 O O . ASN A 1 356 ? 11.340 14.657 4.655 1.00 66.38 356 ASN A O 1
ATOM 2845 N N . GLN A 1 357 ? 11.170 12.830 3.375 1.00 70.50 357 GLN A N 1
ATOM 2846 C CA . GLN A 1 357 ? 12.317 13.152 2.527 1.00 70.50 357 GLN A CA 1
ATOM 2847 C C . GLN A 1 357 ? 12.106 14.477 1.770 1.00 70.50 357 GLN A C 1
ATOM 2849 O O . GLN A 1 357 ? 11.116 14.692 1.063 1.00 70.50 357 GLN A O 1
ATOM 2854 N N . GLY A 1 358 ? 13.083 15.379 1.895 1.00 57.34 358 GLY A N 1
ATOM 2855 C CA . GLY A 1 358 ? 12.999 16.757 1.398 1.00 57.34 358 GLY A CA 1
ATOM 2856 C C . GLY A 1 358 ? 12.371 17.748 2.385 1.00 57.34 358 GLY A C 1
ATOM 2857 O O . GLY A 1 358 ? 12.075 18.866 1.981 1.00 57.34 358 GLY A O 1
ATOM 2858 N N . GLY A 1 359 ? 12.164 17.350 3.649 1.00 54.78 359 GLY A N 1
ATOM 2859 C CA . GLY A 1 359 ? 11.723 18.242 4.726 1.00 54.78 359 GLY A CA 1
ATOM 2860 C C . GLY A 1 359 ? 10.252 18.641 4.655 1.00 54.78 359 GLY A C 1
ATOM 2861 O O . GLY A 1 359 ? 9.879 19.616 5.290 1.00 54.78 359 GLY A O 1
ATOM 2862 N N . ARG A 1 360 ? 9.436 17.911 3.882 1.00 64.44 360 ARG A N 1
ATOM 2863 C CA . ARG A 1 360 ? 8.023 18.230 3.673 1.00 64.44 360 ARG A CA 1
ATOM 2864 C C . ARG A 1 360 ? 7.139 17.515 4.695 1.00 64.44 360 ARG A C 1
ATOM 2866 O O . ARG A 1 360 ? 6.932 16.310 4.594 1.00 64.44 360 ARG A O 1
ATOM 2873 N N . GLY A 1 361 ? 6.625 18.251 5.670 1.00 68.25 361 GLY A N 1
ATOM 2874 C CA . GLY A 1 361 ? 5.626 17.793 6.628 1.00 68.25 361 GLY A CA 1
ATOM 2875 C C . GLY A 1 361 ? 4.212 17.690 6.029 1.00 68.25 361 GLY A C 1
ATOM 2876 O O . GLY A 1 361 ? 3.975 18.089 4.881 1.00 68.25 361 GLY A O 1
ATOM 2877 N N . PRO A 1 362 ? 3.237 17.178 6.805 1.00 71.81 362 PRO A N 1
ATOM 2878 C CA . PRO A 1 362 ? 1.851 17.007 6.358 1.00 71.81 362 PRO A CA 1
ATOM 2879 C C . PRO A 1 362 ? 1.216 18.286 5.780 1.00 71.81 362 PRO A C 1
ATOM 2881 O O . PRO A 1 362 ? 0.462 18.229 4.808 1.00 71.81 362 PRO A O 1
ATOM 2884 N N . GLU A 1 363 ? 1.541 19.454 6.335 1.00 81.69 363 GLU A N 1
ATOM 2885 C CA . GLU A 1 363 ? 1.019 20.756 5.905 1.00 81.69 363 GLU A CA 1
ATOM 2886 C C . GLU A 1 363 ? 1.569 21.237 4.557 1.00 81.69 363 GLU A C 1
ATOM 2888 O O . GLU A 1 363 ? 0.894 21.986 3.844 1.00 81.69 363 GLU A O 1
ATOM 2893 N N . GLU A 1 364 ? 2.785 20.829 4.197 1.00 80.12 364 GLU A N 1
ATOM 2894 C CA . GLU A 1 364 ? 3.393 21.121 2.893 1.00 80.12 364 GLU A CA 1
ATOM 2895 C C . GLU A 1 364 ? 2.873 20.139 1.843 1.00 80.12 364 GLU A C 1
ATOM 2897 O O . GLU A 1 364 ? 2.561 20.530 0.718 1.00 80.12 364 GLU A O 1
ATOM 2902 N N . MET A 1 365 ? 2.643 18.881 2.236 1.00 78.44 365 MET A N 1
ATOM 2903 C CA . MET A 1 365 ? 1.984 17.888 1.382 1.00 78.44 365 MET A CA 1
ATOM 2904 C C . MET A 1 365 ? 0.562 18.294 0.989 1.00 78.44 365 MET A C 1
ATOM 2906 O O . MET A 1 365 ? 0.081 17.889 -0.071 1.00 78.44 365 MET A O 1
ATOM 2910 N N . ALA A 1 366 ? -0.088 19.148 1.781 1.00 83.69 366 ALA A N 1
ATOM 2911 C CA . ALA A 1 366 ? -1.388 19.713 1.450 1.00 83.69 366 ALA A CA 1
ATOM 2912 C C . ALA A 1 366 ? -1.385 20.547 0.157 1.00 83.69 366 ALA A C 1
ATOM 2914 O O . ALA A 1 366 ? -2.442 20.727 -0.433 1.00 83.69 366 ALA A O 1
ATOM 2915 N N . GLU A 1 367 ? -0.249 21.061 -0.316 1.00 83.38 367 GLU A N 1
ATOM 2916 C CA . GLU A 1 367 ? -0.182 21.824 -1.575 1.00 83.38 367 GLU A CA 1
ATOM 2917 C C . GLU A 1 367 ? 0.012 20.935 -2.806 1.00 83.38 367 GLU A C 1
ATOM 2919 O O . GLU A 1 367 ? -0.304 21.343 -3.924 1.00 83.38 367 GLU A O 1
ATOM 2924 N N . THR A 1 368 ? 0.469 19.699 -2.606 1.00 76.44 368 THR A N 1
ATOM 2925 C CA . THR A 1 368 ? 0.766 18.768 -3.699 1.00 76.44 368 THR A CA 1
ATOM 2926 C C . THR A 1 368 ? -0.505 18.305 -4.412 1.00 76.44 368 THR A C 1
ATOM 2928 O O . THR A 1 368 ? -1.582 18.210 -3.819 1.00 76.44 368 THR A O 1
ATOM 2931 N N . ALA A 1 369 ? -0.383 17.953 -5.694 1.00 75.25 369 ALA A N 1
ATOM 2932 C CA . ALA A 1 369 ? -1.488 17.372 -6.463 1.00 75.25 369 ALA A CA 1
ATOM 2933 C C . ALA A 1 369 ? -1.919 15.986 -5.936 1.00 75.25 369 ALA A C 1
ATOM 2935 O O . ALA A 1 369 ? -3.006 15.508 -6.251 1.00 75.25 369 ALA A O 1
ATOM 2936 N N . HIS A 1 370 ? -1.084 15.353 -5.110 1.00 74.31 370 HIS A N 1
ATOM 2937 C CA . HIS A 1 370 ? -1.225 13.967 -4.674 1.00 74.31 370 HIS A CA 1
ATOM 2938 C C . HIS A 1 370 ? -1.675 13.820 -3.212 1.00 74.31 370 HIS A C 1
ATOM 2940 O O . HIS A 1 370 ? -1.586 12.729 -2.644 1.00 74.31 370 HIS A O 1
ATOM 2946 N N . TRP A 1 371 ? -2.198 14.887 -2.603 1.00 84.06 371 TRP A N 1
ATOM 2947 C CA . TRP A 1 371 ? -2.614 14.917 -1.198 1.00 84.06 371 TRP A CA 1
ATOM 2948 C C . TRP A 1 371 ? -3.595 13.790 -0.815 1.00 84.06 371 TRP A C 1
ATOM 2950 O O . TRP A 1 371 ? -3.487 13.239 0.274 1.00 84.06 371 TRP A O 1
ATOM 2960 N N . GLU A 1 372 ? -4.503 13.366 -1.703 1.00 83.69 372 GLU A N 1
ATOM 2961 C CA . GLU A 1 372 ? -5.412 12.233 -1.434 1.00 83.69 372 GLU A CA 1
ATOM 2962 C C . GLU A 1 372 ? -4.663 10.908 -1.296 1.00 83.69 372 GLU A C 1
ATOM 2964 O O . GLU A 1 372 ? -4.984 10.086 -0.440 1.00 83.69 372 GLU A O 1
ATOM 2969 N N . THR A 1 373 ? -3.635 10.708 -2.124 1.00 76.38 373 THR A N 1
ATOM 2970 C CA . THR A 1 373 ? -2.776 9.524 -2.021 1.00 76.38 373 THR A CA 1
ATOM 2971 C C . THR A 1 373 ? -2.017 9.561 -0.700 1.00 76.38 373 THR A C 1
ATOM 2973 O O . THR A 1 373 ? -1.916 8.537 -0.035 1.00 76.38 373 THR A O 1
ATOM 2976 N N . MET A 1 374 ? -1.570 10.745 -0.270 1.00 78.94 374 MET A N 1
ATOM 2977 C CA . MET A 1 374 ? -0.928 10.934 1.031 1.00 78.94 374 MET A CA 1
ATOM 2978 C C . MET A 1 374 ? -1.866 10.645 2.203 1.00 78.94 374 MET A C 1
ATOM 2980 O O . MET A 1 374 ? -1.441 10.015 3.161 1.00 78.94 374 MET A O 1
ATOM 2984 N N . VAL A 1 375 ? -3.143 11.024 2.125 1.00 84.00 375 VAL A N 1
ATOM 2985 C CA . VAL A 1 375 ? -4.148 10.662 3.141 1.00 84.00 375 VAL A CA 1
ATOM 2986 C C . VAL A 1 375 ? -4.285 9.147 3.251 1.00 84.00 375 VAL A C 1
ATOM 2988 O O . VAL A 1 375 ? -4.231 8.615 4.354 1.00 84.00 375 VAL A O 1
ATOM 2991 N N . GLN A 1 376 ? -4.396 8.443 2.123 1.00 77.94 376 GLN A N 1
ATOM 2992 C CA . GLN A 1 376 ? -4.464 6.977 2.111 1.00 77.94 376 GLN A CA 1
ATOM 2993 C C . GLN A 1 376 ? -3.182 6.333 2.644 1.00 77.94 376 GLN A C 1
ATOM 2995 O O . GLN A 1 376 ? -3.242 5.338 3.357 1.00 77.94 376 GLN A O 1
ATOM 3000 N N . ILE A 1 377 ? -2.024 6.917 2.338 1.00 73.38 377 ILE A N 1
ATOM 3001 C CA . ILE A 1 377 ? -0.734 6.495 2.885 1.00 73.38 377 ILE A CA 1
ATOM 3002 C C . ILE A 1 377 ? -0.713 6.687 4.404 1.00 73.38 377 ILE A C 1
ATOM 3004 O O . ILE A 1 377 ? -0.393 5.744 5.112 1.00 73.38 377 ILE A O 1
ATOM 3008 N N . TYR A 1 378 ? -1.090 7.858 4.922 1.00 75.94 378 TYR A N 1
ATOM 3009 C CA . TYR A 1 378 ? -1.159 8.114 6.363 1.00 75.94 378 TYR A CA 1
ATOM 3010 C C . TYR A 1 378 ? -2.140 7.175 7.065 1.00 75.94 378 TYR A C 1
ATOM 3012 O O . TYR A 1 378 ? -1.793 6.608 8.095 1.00 75.94 378 TYR A O 1
ATOM 3020 N N . LEU A 1 379 ? -3.312 6.920 6.480 1.00 75.88 379 LEU A N 1
ATOM 3021 C CA . LEU A 1 379 ? -4.265 5.939 7.003 1.00 75.88 379 LEU A CA 1
ATOM 3022 C C . LEU A 1 379 ? -3.718 4.502 6.953 1.00 75.88 379 LEU A C 1
ATOM 3024 O O . LEU A 1 379 ? -3.870 3.768 7.921 1.00 75.88 379 LEU A O 1
ATOM 3028 N N . GLY A 1 380 ? -3.020 4.107 5.884 1.00 65.88 380 GLY A N 1
ATOM 3029 C CA . GLY A 1 380 ? -2.350 2.801 5.784 1.00 65.88 380 GLY A CA 1
ATOM 3030 C C . GLY A 1 380 ? -1.134 2.658 6.712 1.00 65.88 380 GLY A C 1
ATOM 3031 O O . GLY A 1 380 ? -0.807 1.560 7.160 1.00 65.88 380 GLY A O 1
ATOM 3032 N N . MET A 1 381 ? -0.485 3.772 7.057 1.00 61.28 381 MET A N 1
ATOM 3033 C CA . MET A 1 381 ? 0.512 3.851 8.129 1.00 61.28 381 MET A CA 1
ATOM 3034 C C . MET A 1 381 ? -0.142 3.861 9.524 1.00 61.28 381 MET A C 1
ATOM 3036 O O . MET A 1 381 ? 0.561 3.745 10.527 1.00 61.28 381 MET A O 1
ATOM 3040 N N . ASP A 1 382 ? -1.477 3.935 9.587 1.00 62.44 382 ASP A N 1
ATOM 3041 C CA . ASP A 1 382 ? -2.284 4.091 10.799 1.00 62.44 382 ASP A CA 1
ATOM 3042 C C . ASP A 1 382 ? -1.834 5.324 11.619 1.00 62.44 382 ASP A C 1
ATOM 3044 O O . ASP A 1 382 ? -1.751 5.325 12.843 1.00 62.44 382 ASP A O 1
ATOM 3048 N N . ASP A 1 383 ? -1.532 6.408 10.893 1.00 66.50 383 ASP A N 1
ATOM 3049 C CA . ASP A 1 383 ? -1.280 7.763 11.390 1.00 66.50 383 ASP A CA 1
ATOM 3050 C C . ASP A 1 383 ? -2.390 8.731 10.920 1.00 66.50 383 ASP A C 1
ATOM 3052 O O . ASP A 1 383 ? -2.173 9.618 10.083 1.00 66.50 383 ASP A O 1
ATOM 3056 N N . PRO A 1 384 ? -3.621 8.587 11.442 1.00 76.50 384 PRO A N 1
ATOM 3057 C CA . PRO A 1 384 ? -4.727 9.471 11.087 1.00 76.50 384 PRO A CA 1
ATOM 3058 C C . PRO A 1 384 ? -4.506 10.929 11.532 1.00 76.50 384 PRO A C 1
ATOM 3060 O O . PRO A 1 384 ? -5.145 11.826 10.990 1.00 76.50 384 PRO A O 1
ATOM 3063 N N . ILE A 1 385 ? -3.586 11.210 12.462 1.00 73.88 385 ILE A N 1
ATOM 3064 C CA . ILE A 1 385 ? -3.291 12.583 12.906 1.00 73.88 385 ILE A CA 1
ATOM 3065 C C . ILE A 1 385 ? -2.549 13.361 11.817 1.00 73.88 385 ILE A C 1
ATOM 3067 O O . ILE A 1 385 ? -2.901 14.507 11.529 1.00 73.88 385 ILE A O 1
ATOM 3071 N N . SER A 1 386 ? -1.553 12.756 11.167 1.00 77.50 386 SER A N 1
ATOM 3072 C CA . SER A 1 386 ? -0.895 13.403 10.026 1.00 77.50 386 SER A CA 1
ATOM 3073 C C . SER A 1 386 ? -1.849 13.568 8.843 1.00 77.50 386 SER A C 1
ATOM 3075 O O . SER A 1 386 ? -1.840 14.619 8.197 1.00 77.50 386 SER A O 1
ATOM 3077 N N . ALA A 1 387 ? -2.735 12.592 8.607 1.00 86.12 387 ALA A N 1
ATOM 3078 C CA . ALA A 1 387 ? -3.802 12.728 7.617 1.00 86.12 387 ALA A CA 1
ATOM 3079 C C . ALA A 1 387 ? -4.723 13.918 7.938 1.00 86.12 387 ALA A C 1
ATOM 3081 O O . ALA A 1 387 ? -5.031 14.720 7.057 1.00 86.12 387 ALA A O 1
ATOM 3082 N N . GLU A 1 388 ? -5.123 14.074 9.203 1.00 88.69 388 GLU A N 1
ATOM 3083 C CA . GLU A 1 388 ? -5.947 15.190 9.665 1.00 88.69 388 GLU A CA 1
ATOM 3084 C C . GLU A 1 388 ? -5.240 16.532 9.458 1.00 88.69 388 GLU A C 1
ATOM 3086 O O . GLU A 1 388 ? -5.834 17.449 8.891 1.00 88.69 388 GLU A O 1
ATOM 3091 N N . ARG A 1 389 ? -3.973 16.652 9.877 1.00 85.12 389 ARG A N 1
ATOM 3092 C CA . ARG A 1 389 ? -3.175 17.879 9.708 1.00 85.12 389 ARG A CA 1
ATOM 3093 C C . ARG A 1 389 ? -3.081 18.284 8.241 1.00 85.12 389 ARG A C 1
ATOM 3095 O O . ARG A 1 389 ? -3.359 19.437 7.909 1.00 85.12 389 ARG A O 1
ATOM 3102 N N . LEU A 1 390 ? -2.776 17.329 7.362 1.00 88.69 390 LEU A N 1
ATOM 3103 C CA . LEU A 1 390 ? -2.741 17.541 5.915 1.00 88.69 390 LEU A CA 1
ATOM 3104 C C . LEU A 1 390 ? -4.098 18.024 5.388 1.00 88.69 390 LEU A C 1
ATOM 3106 O O . LEU A 1 390 ? -4.160 19.012 4.656 1.00 88.69 390 LEU A O 1
ATOM 3110 N N . LEU A 1 391 ? -5.196 17.370 5.774 1.00 92.56 391 LEU A N 1
ATOM 3111 C CA . LEU A 1 391 ? -6.542 17.712 5.305 1.00 92.56 391 LEU A CA 1
ATOM 3112 C C . LEU A 1 391 ? -7.001 19.083 5.807 1.00 92.56 391 LEU A C 1
ATOM 3114 O O . LEU A 1 391 ? -7.553 19.865 5.031 1.00 92.56 391 LEU A O 1
ATOM 3118 N N . ARG A 1 392 ? -6.739 19.417 7.074 1.00 92.25 392 ARG A N 1
ATOM 3119 C CA . ARG A 1 392 ? -7.048 20.740 7.633 1.00 92.25 392 ARG A CA 1
ATOM 3120 C C . ARG A 1 392 ? -6.227 21.833 6.952 1.00 92.25 392 ARG A C 1
ATOM 3122 O O . ARG A 1 392 ? -6.791 22.861 6.578 1.00 92.25 392 ARG A O 1
ATOM 3129 N N . ALA A 1 393 ? -4.940 21.591 6.699 1.00 90.69 393 ALA A N 1
ATOM 3130 C CA . ALA A 1 393 ? -4.103 22.504 5.925 1.00 90.69 393 ALA A CA 1
ATOM 3131 C C . ALA A 1 393 ? -4.615 22.671 4.481 1.00 90.69 393 ALA A C 1
ATOM 3133 O O . ALA A 1 393 ? -4.692 23.798 3.990 1.00 90.69 393 ALA A O 1
ATOM 3134 N N . ARG A 1 394 ? -5.046 21.584 3.819 1.00 93.25 394 ARG A N 1
ATOM 3135 C CA . ARG A 1 394 ? -5.639 21.624 2.468 1.00 93.25 394 ARG A CA 1
ATOM 3136 C C . ARG A 1 394 ? -6.920 22.454 2.457 1.00 93.25 394 ARG A C 1
ATOM 3138 O O . ARG A 1 394 ? -7.075 23.310 1.594 1.00 93.25 394 ARG A O 1
ATOM 3145 N N . MET A 1 395 ? -7.816 22.244 3.424 1.00 92.62 395 MET A N 1
ATOM 3146 C CA . MET A 1 395 ? -9.055 23.023 3.545 1.00 92.62 395 MET A CA 1
ATOM 3147 C C . MET A 1 395 ? -8.788 24.514 3.748 1.00 92.62 395 MET A C 1
ATOM 3149 O O . MET A 1 395 ? -9.480 25.332 3.144 1.00 92.62 395 MET A O 1
ATOM 3153 N N . ALA A 1 396 ? -7.798 24.863 4.574 1.00 91.56 396 ALA A N 1
ATOM 3154 C CA . ALA A 1 396 ? -7.436 26.251 4.841 1.00 91.56 396 ALA A CA 1
ATOM 3155 C C . ALA A 1 396 ? -6.832 26.942 3.605 1.00 91.56 396 ALA A C 1
ATOM 3157 O O . ALA A 1 396 ? -7.217 28.062 3.277 1.00 91.56 396 ALA A O 1
ATOM 3158 N N . LYS A 1 397 ? -5.919 26.266 2.894 1.00 91.38 397 LYS A N 1
ATOM 3159 C CA . LYS A 1 397 ? -5.229 26.810 1.710 1.00 91.38 397 LYS A CA 1
ATOM 3160 C C . LYS A 1 397 ? -6.107 26.831 0.453 1.00 91.38 397 LYS A C 1
ATOM 3162 O O . LYS A 1 397 ? -5.969 27.733 -0.369 1.00 91.38 397 LYS A O 1
ATOM 3167 N N . PHE A 1 398 ? -7.036 25.881 0.310 1.00 91.94 398 PHE A N 1
ATOM 3168 C CA . PHE A 1 398 ? -7.888 25.730 -0.877 1.00 91.94 398 PHE A CA 1
ATOM 3169 C C . PHE A 1 398 ? -9.391 25.721 -0.524 1.00 91.94 398 PHE A C 1
ATOM 3171 O O . PHE A 1 398 ? -10.061 24.695 -0.677 1.00 91.94 398 PHE A O 1
ATOM 3178 N N . PRO A 1 399 ? -9.988 26.865 -0.122 1.00 90.44 399 PRO A N 1
ATOM 3179 C CA . PRO A 1 399 ? -11.385 26.921 0.330 1.00 90.44 399 PRO A CA 1
ATOM 3180 C C . PRO A 1 399 ? -12.415 26.440 -0.702 1.00 90.44 399 PRO A C 1
ATOM 3182 O O . PRO A 1 399 ? -13.465 25.915 -0.336 1.00 90.44 399 PRO A O 1
ATOM 3185 N N . LYS A 1 400 ? -12.114 26.573 -2.002 1.00 88.31 400 LYS A N 1
ATOM 3186 C CA . LYS A 1 400 ? -12.979 26.085 -3.093 1.00 88.31 400 LYS A CA 1
ATOM 3187 C C . LYS A 1 400 ? -13.094 24.556 -3.124 1.00 88.31 400 LYS A C 1
ATOM 3189 O O . LYS A 1 400 ? -14.105 24.035 -3.580 1.00 88.31 400 LYS A O 1
ATOM 3194 N N . GLU A 1 401 ? -12.093 23.838 -2.615 1.00 86.88 401 GLU A N 1
ATOM 3195 C CA . GLU A 1 401 ? -12.082 22.372 -2.543 1.00 86.88 401 GLU A CA 1
ATOM 3196 C C . GLU A 1 401 ? -12.675 21.838 -1.231 1.00 86.88 401 GLU A C 1
ATOM 3198 O O . GLU A 1 401 ? -12.873 20.630 -1.096 1.00 86.88 401 GLU A O 1
ATOM 3203 N N . ALA A 1 402 ? -13.011 22.713 -0.273 1.00 84.19 402 ALA A N 1
ATOM 3204 C CA . ALA A 1 402 ? -13.402 22.329 1.083 1.00 84.19 402 ALA A CA 1
ATOM 3205 C C . ALA A 1 402 ? -14.533 21.287 1.127 1.00 84.19 402 ALA A C 1
ATOM 3207 O O . ALA A 1 402 ? -14.512 20.404 1.976 1.00 84.19 402 ALA A O 1
ATOM 3208 N N . GLY A 1 403 ? -15.489 21.331 0.191 1.00 83.31 403 GLY A N 1
ATOM 3209 C CA . GLY A 1 403 ? -16.550 20.322 0.091 1.00 83.31 403 GLY A CA 1
ATOM 3210 C C . GLY A 1 403 ? -16.023 18.893 -0.097 1.00 83.31 403 GLY A C 1
ATOM 3211 O O . GLY A 1 403 ? -16.447 17.994 0.624 1.00 83.31 403 GLY A O 1
ATOM 3212 N N . ARG A 1 404 ? -15.062 18.696 -1.011 1.00 84.38 404 ARG A N 1
ATOM 3213 C CA . ARG A 1 404 ? -14.418 17.395 -1.267 1.00 84.38 404 ARG A CA 1
ATOM 3214 C C . ARG A 1 404 ? -13.544 16.971 -0.090 1.00 84.38 404 ARG A C 1
ATOM 3216 O O . ARG A 1 404 ? -13.567 15.812 0.311 1.00 84.38 404 ARG A O 1
ATOM 3223 N N . VAL A 1 405 ? -12.800 17.915 0.487 1.00 91.56 405 VAL A N 1
ATOM 3224 C CA . VAL A 1 405 ? -11.858 17.626 1.577 1.00 91.56 405 VAL A CA 1
ATOM 3225 C C . VAL A 1 405 ? -12.585 17.240 2.876 1.00 91.56 405 VAL A C 1
ATOM 3227 O O . VAL A 1 405 ? -12.110 16.357 3.586 1.00 91.56 405 VAL A O 1
ATOM 3230 N N . ARG A 1 406 ? -13.779 17.796 3.155 1.00 91.44 406 ARG A N 1
ATOM 3231 C CA . ARG A 1 406 ? -14.601 17.410 4.324 1.00 91.44 406 ARG A CA 1
ATOM 3232 C C . ARG A 1 406 ? -14.943 15.920 4.358 1.00 91.44 406 ARG A C 1
ATOM 3234 O O . ARG A 1 406 ? -14.986 15.352 5.441 1.00 91.44 406 ARG A O 1
ATOM 3241 N N . GLY A 1 407 ? -15.182 15.288 3.206 1.00 89.62 407 GLY A N 1
ATOM 3242 C CA . GLY A 1 407 ? -15.477 13.851 3.145 1.00 89.62 407 GLY A CA 1
ATOM 3243 C C . GLY A 1 407 ? -14.296 12.997 3.614 1.00 89.62 407 GLY A C 1
ATOM 3244 O O . GLY A 1 407 ? -14.462 12.119 4.457 1.00 89.62 407 GLY A O 1
ATOM 3245 N N . HIS A 1 408 ? -13.089 13.316 3.138 1.00 91.19 408 HIS A N 1
ATOM 3246 C CA . HIS A 1 408 ? -11.856 12.660 3.590 1.00 91.19 408 HIS A CA 1
ATOM 3247 C C . HIS A 1 408 ? -11.556 12.958 5.061 1.00 91.19 408 HIS A C 1
ATOM 3249 O O . HIS A 1 408 ? -11.180 12.054 5.801 1.00 91.19 408 HIS A O 1
ATOM 3255 N N . LEU A 1 409 ? -11.777 14.198 5.513 1.00 93.50 409 LEU A N 1
ATOM 3256 C CA . LEU A 1 409 ? -11.586 14.574 6.916 1.00 93.50 409 LEU A CA 1
ATOM 3257 C C . LEU A 1 409 ? -12.553 13.828 7.835 1.00 93.50 409 LEU A C 1
ATOM 3259 O O . LEU A 1 409 ? -12.138 13.367 8.889 1.00 93.50 409 LEU A O 1
ATOM 3263 N N . ALA A 1 410 ? -13.808 13.641 7.428 1.00 91.75 410 ALA A N 1
ATOM 3264 C CA . ALA A 1 410 ? -14.757 12.826 8.178 1.00 91.75 410 ALA A CA 1
ATOM 3265 C C . ALA A 1 410 ? -14.315 11.361 8.285 1.00 91.75 410 ALA A C 1
ATOM 3267 O O . ALA A 1 410 ? -14.402 10.802 9.376 1.00 91.75 410 ALA A O 1
ATOM 3268 N N . SER A 1 411 ? -13.775 10.777 7.207 1.00 90.12 411 SER A N 1
ATOM 3269 C CA . SER A 1 411 ? -13.194 9.428 7.247 1.00 90.12 411 SER A CA 1
ATOM 3270 C C . SER A 1 411 ? -12.038 9.361 8.249 1.00 90.12 411 SER A C 1
ATOM 3272 O O . SER A 1 411 ? -12.042 8.513 9.140 1.00 90.12 411 SER A O 1
ATOM 3274 N N . VAL A 1 412 ? -11.106 10.318 8.217 1.00 88.31 412 VAL A N 1
ATOM 3275 C CA . VAL A 1 412 ? -10.001 10.392 9.190 1.00 88.31 412 VAL A CA 1
ATOM 3276 C C . VAL A 1 412 ? -10.502 10.583 10.630 1.00 88.31 412 VAL A C 1
ATOM 3278 O O . VAL A 1 412 ? -10.066 9.879 11.540 1.00 88.31 412 VAL A O 1
ATOM 3281 N N . LEU A 1 413 ? -11.462 11.481 10.860 1.00 85.44 413 LEU A N 1
ATOM 3282 C CA . LEU A 1 413 ? -12.051 11.710 12.183 1.00 85.44 413 LEU A CA 1
ATOM 3283 C C . LEU A 1 413 ? -12.816 10.483 12.698 1.00 85.44 413 LEU A C 1
ATOM 3285 O O . LEU A 1 413 ? -12.853 10.259 13.909 1.00 85.44 413 LEU A O 1
ATOM 3289 N N . ALA A 1 414 ? -13.388 9.664 11.811 1.00 83.44 414 ALA A N 1
ATOM 3290 C CA . ALA A 1 414 ? -14.016 8.400 12.182 1.00 83.44 414 ALA A CA 1
ATOM 3291 C C . ALA A 1 414 ? -12.987 7.385 12.703 1.00 83.44 414 ALA A C 1
ATOM 3293 O O . ALA A 1 414 ? -13.251 6.735 13.719 1.00 83.44 414 ALA A O 1
ATOM 3294 N N . HIS A 1 415 ? -11.801 7.318 12.082 1.00 76.38 415 HIS A N 1
ATOM 3295 C CA . HIS A 1 415 ? -10.664 6.525 12.575 1.00 76.38 415 HIS A CA 1
ATOM 3296 C C . HIS A 1 415 ? -10.158 7.037 13.935 1.00 76.38 415 HIS A C 1
ATOM 3298 O O . HIS A 1 415 ? -9.793 6.244 14.795 1.00 76.38 415 HIS A O 1
ATOM 3304 N N . LEU A 1 416 ? -10.214 8.352 14.170 1.00 72.75 416 LEU A N 1
ATOM 3305 C CA . LEU A 1 416 ? -9.886 8.979 15.462 1.00 72.75 416 LEU A CA 1
ATOM 3306 C C . LEU A 1 416 ? -11.023 8.916 16.495 1.00 72.75 416 LEU A C 1
ATOM 3308 O O . LEU A 1 416 ? -10.873 9.397 17.620 1.00 72.75 416 LEU A O 1
ATOM 3312 N N . HIS A 1 417 ? -12.178 8.366 16.119 1.00 69.94 417 HIS A N 1
ATOM 3313 C CA . HIS A 1 417 ? -13.394 8.326 16.930 1.00 69.94 417 HIS A CA 1
ATOM 3314 C C . HIS A 1 417 ? -13.940 9.706 17.354 1.00 69.94 417 HIS A C 1
ATOM 3316 O O . HIS A 1 417 ? -14.738 9.796 18.283 1.00 69.94 417 HIS A O 1
ATOM 3322 N N . ARG A 1 418 ? -13.587 10.791 16.656 1.00 74.19 418 ARG A N 1
ATOM 3323 C CA . ARG A 1 418 ? -13.974 12.182 16.977 1.00 74.19 418 ARG A CA 1
ATOM 3324 C C . ARG A 1 418 ? -15.312 12.562 16.336 1.00 74.19 418 ARG A C 1
ATOM 3326 O O . ARG A 1 418 ? -15.395 13.444 15.488 1.00 74.19 418 ARG A O 1
ATOM 3333 N N . VAL A 1 419 ? -16.383 11.865 16.726 1.00 79.88 419 VAL A N 1
ATOM 3334 C CA . VAL A 1 419 ? -17.688 11.946 16.037 1.00 79.88 419 VAL A CA 1
ATOM 3335 C C . VAL A 1 419 ? -18.357 13.320 16.126 1.00 79.88 419 VAL A C 1
ATOM 3337 O O . VAL A 1 419 ? -19.008 13.727 15.170 1.00 79.88 419 VAL A O 1
ATOM 3340 N N . ALA A 1 420 ? -18.179 14.046 17.232 1.00 78.19 420 ALA A N 1
ATOM 3341 C CA . ALA A 1 420 ? -18.722 15.400 17.377 1.00 78.19 420 ALA A CA 1
ATOM 3342 C C . ALA A 1 420 ? -18.218 16.325 16.259 1.00 78.19 420 ALA A C 1
ATOM 3344 O O . ALA A 1 420 ? -19.003 16.989 15.591 1.00 78.19 420 ALA A O 1
ATOM 3345 N N . GLU A 1 421 ? -16.922 16.256 15.959 1.00 84.94 421 GLU A N 1
ATOM 3346 C CA . GLU A 1 421 ? -16.334 17.047 14.882 1.00 84.94 421 GLU A CA 1
ATOM 3347 C C . GLU A 1 421 ? -16.806 16.593 13.504 1.00 84.94 421 GLU A C 1
ATOM 3349 O O . GLU A 1 421 ? -16.977 17.428 12.624 1.00 84.94 421 GLU A O 1
ATOM 3354 N N . ILE A 1 422 ? -17.090 15.298 13.307 1.00 89.25 422 ILE A N 1
ATOM 3355 C CA . ILE A 1 422 ? -17.727 14.821 12.067 1.00 89.25 422 ILE A CA 1
ATOM 3356 C C . ILE A 1 422 ? -19.087 15.506 11.870 1.00 89.25 422 ILE A C 1
ATOM 3358 O O . ILE A 1 422 ? -19.414 15.899 10.749 1.00 89.25 422 ILE A O 1
ATOM 3362 N N . GLU A 1 423 ? -19.880 15.660 12.936 1.00 86.06 423 GLU A N 1
ATOM 3363 C CA . GLU A 1 423 ? -21.171 16.353 12.864 1.00 86.06 423 GLU A CA 1
ATOM 3364 C C . GLU A 1 423 ? -21.004 17.856 12.578 1.00 86.06 423 GLU A C 1
ATOM 3366 O O . GLU A 1 423 ? -21.743 18.401 11.754 1.00 86.06 423 GLU A O 1
ATOM 3371 N N . GLU A 1 424 ? -19.991 18.506 13.159 1.00 90.56 424 GLU A N 1
ATOM 3372 C CA . GLU A 1 424 ? -19.654 19.919 12.910 1.00 90.56 424 GLU A CA 1
ATOM 3373 C C . GLU A 1 424 ? -19.233 20.200 11.458 1.00 90.56 424 GLU A C 1
ATOM 3375 O O . GLU A 1 424 ? -19.425 21.313 10.962 1.00 90.56 424 GLU A O 1
ATOM 3380 N N . LEU A 1 425 ? -18.729 19.197 10.724 1.00 90.88 425 LEU A N 1
ATOM 3381 C CA . LEU A 1 425 ? -18.437 19.340 9.291 1.00 90.88 425 LEU A CA 1
ATOM 3382 C C . LEU A 1 425 ? -19.697 19.580 8.442 1.00 90.88 425 LEU A C 1
ATOM 3384 O O . LEU A 1 425 ? -19.573 19.962 7.273 1.00 90.88 425 LEU A O 1
ATOM 3388 N N . GLY A 1 426 ? -20.899 19.351 8.988 1.00 88.44 426 GLY A N 1
ATOM 3389 C CA . GLY A 1 426 ? -22.166 19.638 8.312 1.00 88.44 426 GLY A CA 1
ATOM 3390 C C . GLY A 1 426 ? -22.410 18.767 7.076 1.00 88.44 426 GLY A C 1
ATOM 3391 O O . GLY A 1 426 ? -23.047 19.202 6.113 1.00 88.44 426 GLY A O 1
ATOM 3392 N N . LEU A 1 427 ? -21.874 17.544 7.065 1.00 89.38 427 LEU A N 1
ATOM 3393 C CA . LEU A 1 427 ? -22.041 16.612 5.954 1.00 89.38 427 LEU A CA 1
ATOM 3394 C C . LEU A 1 427 ? -23.500 16.157 5.835 1.00 89.38 427 LEU A C 1
ATOM 3396 O O . LEU A 1 427 ? -24.120 15.703 6.797 1.00 89.38 427 LEU A O 1
ATOM 3400 N N . LYS A 1 428 ? -24.049 16.217 4.617 1.00 90.75 428 LYS A N 1
ATOM 3401 C CA . LYS A 1 428 ? -25.344 15.591 4.325 1.00 90.75 428 LYS A CA 1
ATOM 3402 C C . LYS A 1 428 ? -25.182 14.076 4.408 1.00 90.75 428 LYS A C 1
ATOM 3404 O O . LYS A 1 428 ? -24.345 13.527 3.700 1.00 90.75 428 LYS A O 1
ATOM 3409 N N . VAL A 1 429 ? -26.022 13.402 5.199 1.00 89.88 429 VAL A N 1
ATOM 3410 C CA . VAL A 1 429 ? -25.988 11.933 5.370 1.00 89.88 429 VAL A CA 1
ATOM 3411 C C . VAL A 1 429 ? -25.998 11.202 4.020 1.00 89.88 429 VAL A C 1
ATOM 3413 O O . VAL A 1 429 ? -25.213 10.284 3.816 1.00 89.88 429 VAL A O 1
ATOM 3416 N N . SER A 1 430 ? -26.803 11.663 3.057 1.00 90.38 430 SER A N 1
ATOM 3417 C CA . SER A 1 430 ? -26.872 11.082 1.707 1.00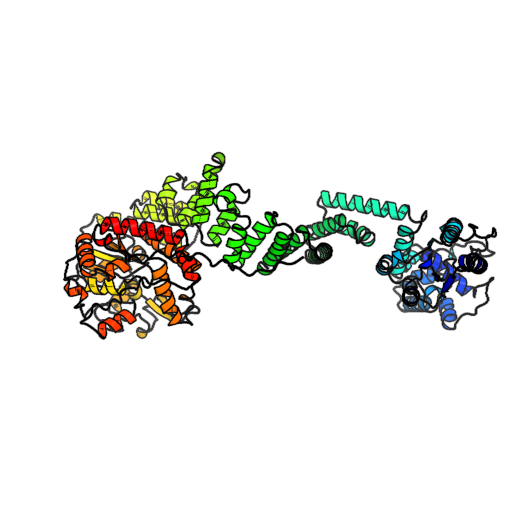 90.38 430 SER A CA 1
ATOM 3418 C C . SER A 1 430 ? -25.584 11.212 0.883 1.00 90.38 430 SER A C 1
ATOM 3420 O O . SER A 1 430 ? -25.402 10.461 -0.069 1.00 90.38 430 SER A O 1
ATOM 3422 N N . ALA A 1 431 ? -24.696 12.148 1.227 1.00 87.69 431 ALA A N 1
ATOM 3423 C CA . ALA A 1 431 ? -23.426 12.375 0.538 1.00 87.69 431 ALA A CA 1
ATOM 3424 C C . ALA A 1 431 ? -22.255 11.601 1.167 1.00 87.69 431 ALA A C 1
ATOM 3426 O O . ALA A 1 431 ? -21.180 11.547 0.576 1.00 87.69 431 ALA A O 1
ATOM 3427 N N . VAL A 1 432 ? -22.439 11.002 2.348 1.00 90.56 432 VAL A N 1
ATOM 3428 C CA . VAL A 1 432 ? -21.403 10.176 2.974 1.00 90.56 432 VAL A CA 1
ATOM 3429 C C . VAL A 1 432 ? -21.367 8.819 2.271 1.00 90.56 432 VAL A C 1
ATOM 3431 O O . VAL A 1 432 ? -22.403 8.168 2.107 1.00 90.56 432 VAL A O 1
ATOM 3434 N N . THR A 1 433 ? -20.181 8.411 1.825 1.00 89.81 433 THR A N 1
ATOM 3435 C CA . THR A 1 433 ? -19.934 7.128 1.141 1.00 89.81 433 THR A CA 1
ATOM 3436 C C . THR A 1 433 ? -18.985 6.213 1.914 1.00 89.81 433 THR A C 1
ATOM 3438 O O . THR A 1 433 ? -18.908 5.029 1.616 1.00 89.81 433 THR A O 1
ATOM 3441 N N . ASP A 1 434 ? -18.255 6.752 2.891 1.00 90.44 434 ASP A N 1
ATOM 3442 C CA . ASP A 1 434 ? -17.305 6.009 3.714 1.00 90.44 434 ASP A CA 1
ATOM 3443 C C . ASP A 1 434 ? -18.028 5.211 4.813 1.00 90.44 434 ASP A C 1
ATOM 3445 O O . ASP A 1 434 ? -18.823 5.758 5.586 1.00 90.44 434 ASP A O 1
ATOM 3449 N N . PHE A 1 435 ? -17.742 3.908 4.874 1.00 90.69 435 PHE A N 1
ATOM 3450 C CA . PHE A 1 435 ? -18.387 2.976 5.800 1.00 90.69 435 PHE A CA 1
ATOM 3451 C C . PHE A 1 435 ? -18.110 3.327 7.266 1.00 90.69 435 PHE A C 1
ATOM 3453 O O . PHE A 1 435 ? -19.042 3.392 8.066 1.00 90.69 435 PHE A O 1
ATOM 3460 N N . MET A 1 436 ? -16.850 3.607 7.614 1.00 86.38 436 MET A N 1
ATOM 3461 C CA . MET A 1 436 ? -16.444 3.882 8.997 1.00 86.38 436 MET A CA 1
ATOM 3462 C C . MET A 1 436 ? -17.074 5.170 9.525 1.00 86.38 436 MET A C 1
ATOM 3464 O O . MET A 1 436 ? -17.546 5.217 10.662 1.00 86.38 436 MET A O 1
ATOM 3468 N N . THR A 1 437 ? -17.163 6.190 8.674 1.00 91.62 437 THR A N 1
ATOM 3469 C CA . THR A 1 437 ? -17.843 7.455 8.963 1.00 91.62 437 THR A CA 1
ATOM 3470 C C . THR A 1 437 ? -19.319 7.225 9.251 1.00 91.62 437 THR A C 1
ATOM 3472 O O . THR A 1 437 ? -19.830 7.675 10.278 1.00 91.62 437 THR A O 1
ATOM 3475 N N . MET A 1 438 ? -20.018 6.494 8.377 1.00 94.50 438 MET A N 1
ATOM 3476 C CA . MET A 1 438 ? -21.443 6.232 8.577 1.00 94.50 438 MET A CA 1
ATOM 3477 C C . MET A 1 438 ? -21.710 5.357 9.797 1.00 94.50 438 MET A C 1
ATOM 3479 O O . MET A 1 438 ? -22.638 5.650 10.551 1.00 94.50 438 MET A O 1
ATOM 3483 N N . LEU A 1 439 ? -20.879 4.343 10.040 1.00 89.00 439 LEU A N 1
ATOM 3484 C CA . LEU A 1 439 ? -20.964 3.500 11.227 1.00 89.00 439 LEU A CA 1
ATOM 3485 C C . LEU A 1 439 ? -20.813 4.332 12.511 1.00 89.00 439 LEU A C 1
ATOM 3487 O O . LEU A 1 439 ? -21.615 4.204 13.438 1.00 89.00 439 LEU A O 1
ATOM 3491 N N . ALA A 1 440 ? -19.836 5.243 12.548 1.00 83.94 440 ALA A N 1
ATOM 3492 C CA . ALA A 1 440 ? -19.630 6.152 13.673 1.00 83.94 440 ALA A CA 1
ATOM 3493 C C . ALA A 1 440 ? -20.842 7.073 13.914 1.00 83.94 440 ALA A C 1
ATOM 3495 O O . ALA A 1 440 ? -21.247 7.283 15.061 1.00 83.94 440 ALA A O 1
ATOM 3496 N N . LEU A 1 441 ? -21.468 7.580 12.847 1.00 90.50 441 LEU A N 1
ATOM 3497 C CA . LEU A 1 441 ? -22.663 8.423 12.933 1.00 90.50 441 LEU A CA 1
ATOM 3498 C C . LEU A 1 441 ? -23.911 7.651 13.392 1.00 90.50 441 LEU A C 1
ATOM 3500 O O . LEU A 1 441 ? -24.722 8.211 14.136 1.00 90.50 441 LEU A O 1
ATOM 3504 N N . VAL A 1 442 ? -24.089 6.390 12.975 1.00 89.81 442 VAL A N 1
ATOM 3505 C CA . VAL A 1 442 ? -25.172 5.516 13.473 1.00 89.81 442 VAL A CA 1
ATOM 3506 C C . VAL A 1 442 ? -25.033 5.330 14.979 1.00 89.81 442 VAL A C 1
ATOM 3508 O O . VAL A 1 442 ? -25.954 5.663 15.725 1.00 89.81 442 VAL A O 1
ATOM 3511 N N . ARG A 1 443 ? -23.847 4.917 15.432 1.00 83.75 443 ARG A N 1
ATOM 3512 C CA . ARG A 1 443 ? -23.541 4.736 16.857 1.00 83.75 443 ARG A CA 1
ATOM 3513 C C . ARG A 1 443 ? -23.733 6.018 17.661 1.00 83.75 443 ARG A C 1
ATOM 3515 O O . ARG A 1 443 ? -24.249 5.979 18.772 1.00 83.75 443 ARG A O 1
ATOM 3522 N N . ALA A 1 444 ? -23.383 7.177 17.104 1.00 81.19 444 ALA A N 1
ATOM 3523 C CA . ALA A 1 444 ? -23.672 8.462 17.741 1.00 81.19 444 ALA A CA 1
ATOM 3524 C C . ALA A 1 444 ? -25.173 8.704 17.950 1.00 81.19 444 ALA A C 1
ATOM 3526 O O . ALA A 1 444 ? -25.574 9.094 19.040 1.00 81.19 444 ALA A O 1
ATOM 3527 N N . ALA A 1 445 ? -26.010 8.400 16.957 1.00 84.56 445 ALA A N 1
ATOM 3528 C CA . ALA A 1 445 ? -27.454 8.586 17.076 1.00 84.56 445 ALA A CA 1
ATOM 3529 C C . ALA A 1 445 ? -28.120 7.599 18.055 1.00 84.56 445 ALA A C 1
ATOM 3531 O O . ALA A 1 445 ? -29.085 7.969 18.724 1.00 84.56 445 ALA A O 1
ATOM 3532 N N . ILE A 1 446 ? -27.596 6.372 18.164 1.00 78.31 446 ILE A N 1
ATOM 3533 C CA . ILE A 1 446 ? -28.004 5.400 19.193 1.00 78.31 446 ILE A CA 1
ATOM 3534 C C . ILE A 1 446 ? -27.704 5.965 20.588 1.00 78.31 446 ILE A C 1
ATOM 3536 O O . ILE A 1 446 ? -28.588 5.977 21.440 1.00 78.31 446 ILE A O 1
ATOM 3540 N N . ARG A 1 447 ? -26.501 6.519 20.797 1.00 71.25 447 ARG A N 1
ATOM 3541 C CA . ARG A 1 447 ? -26.100 7.145 22.074 1.00 71.25 447 ARG A CA 1
ATOM 3542 C C . ARG A 1 447 ? -26.951 8.353 22.449 1.00 71.25 447 ARG A C 1
ATOM 3544 O O . ARG A 1 447 ? -27.266 8.553 23.612 1.00 71.25 447 ARG A O 1
ATOM 3551 N N . GLU A 1 448 ? -27.377 9.139 21.466 1.00 78.62 448 GLU A N 1
ATOM 3552 C CA . GLU A 1 448 ? -28.340 10.229 21.679 1.00 78.62 448 GLU A CA 1
ATOM 3553 C C . GLU A 1 448 ? -29.753 9.732 22.040 1.00 78.62 448 GLU A C 1
ATOM 3555 O O . GLU A 1 448 ? -30.657 10.545 22.226 1.00 78.62 448 GLU A O 1
ATOM 3560 N N . ARG A 1 449 ? -29.975 8.410 22.085 1.00 80.06 449 ARG A N 1
ATOM 3561 C CA . ARG A 1 449 ? -31.283 7.758 22.244 1.00 80.06 449 ARG A CA 1
ATOM 3562 C C . ARG A 1 449 ? -32.304 8.221 21.201 1.00 80.06 449 ARG A C 1
ATOM 3564 O O . ARG A 1 449 ? -33.513 8.182 21.418 1.00 80.06 449 ARG A O 1
ATOM 3571 N N . ASN A 1 450 ? -31.827 8.647 20.032 1.00 86.31 450 ASN A N 1
ATOM 3572 C CA . ASN A 1 450 ? -32.665 9.176 18.968 1.00 86.31 450 ASN A CA 1
ATOM 3573 C C . ASN A 1 450 ? -32.901 8.102 17.903 1.00 86.31 450 ASN A C 1
ATOM 3575 O O . ASN A 1 450 ? -32.237 8.066 16.865 1.00 86.31 450 ASN A O 1
ATOM 3579 N N . VAL A 1 451 ? -33.890 7.239 18.151 1.00 89.75 451 VAL A N 1
ATOM 3580 C CA . VAL A 1 451 ? -34.248 6.115 17.265 1.00 89.75 451 VAL A CA 1
ATOM 3581 C C . VAL A 1 451 ? -34.514 6.585 15.833 1.00 89.75 451 VAL A C 1
ATOM 3583 O O . VAL A 1 451 ? -34.073 5.954 14.874 1.00 89.75 451 VAL A O 1
ATOM 3586 N N . ARG A 1 452 ? -35.184 7.732 15.657 1.00 94.06 452 ARG A N 1
ATOM 3587 C CA . ARG A 1 452 ? -35.472 8.287 14.325 1.00 94.06 452 ARG A CA 1
ATOM 3588 C C . ARG A 1 452 ? -34.187 8.653 13.577 1.00 94.06 452 ARG A C 1
ATOM 3590 O O . ARG A 1 452 ? -34.046 8.312 12.401 1.00 94.06 452 ARG A O 1
ATOM 3597 N N . LYS A 1 453 ? -33.254 9.338 14.246 1.00 93.06 453 LYS A N 1
ATOM 3598 C CA . LYS A 1 453 ? -31.944 9.715 13.689 1.00 93.06 453 LYS A CA 1
ATOM 3599 C C . LYS A 1 453 ? -31.100 8.466 13.404 1.00 93.06 453 LYS A C 1
ATOM 3601 O O . LYS A 1 453 ? -30.493 8.388 12.336 1.00 93.06 453 LYS A O 1
ATOM 3606 N N . ALA A 1 454 ? -31.127 7.477 14.298 1.00 91.94 454 ALA A N 1
ATOM 3607 C CA . ALA A 1 454 ? -30.394 6.221 14.160 1.00 91.94 454 ALA A CA 1
ATOM 3608 C C . ALA A 1 454 ? -30.893 5.386 12.972 1.00 91.94 454 ALA A C 1
ATOM 3610 O O . ALA A 1 454 ? -30.088 5.032 12.116 1.00 91.94 454 ALA A O 1
ATOM 3611 N N . ARG A 1 455 ? -32.211 5.177 12.833 1.00 96.25 455 ARG A N 1
ATOM 3612 C CA . ARG A 1 455 ? -32.810 4.462 11.688 1.00 96.25 455 ARG A CA 1
ATOM 3613 C C . ARG A 1 455 ? -32.500 5.133 10.346 1.00 96.25 455 ARG A C 1
ATOM 3615 O O . ARG A 1 455 ? -32.178 4.448 9.380 1.00 96.25 455 ARG A O 1
ATOM 3622 N N . ASN A 1 456 ? -32.543 6.469 10.280 1.00 95.62 456 ASN A N 1
ATOM 3623 C CA . ASN A 1 456 ? -32.187 7.208 9.061 1.00 95.62 456 ASN A CA 1
ATOM 3624 C C . ASN A 1 456 ? -30.721 6.956 8.656 1.00 95.62 456 ASN A C 1
ATOM 3626 O O . ASN A 1 456 ? -30.436 6.588 7.517 1.00 95.62 456 ASN A O 1
ATOM 3630 N N . ARG A 1 457 ? -29.787 7.086 9.604 1.00 95.75 457 ARG A N 1
ATOM 3631 C CA . ARG A 1 457 ? -28.360 6.838 9.350 1.00 95.75 457 ARG A CA 1
ATOM 3632 C C . ARG A 1 457 ? -28.073 5.369 9.032 1.00 95.75 457 ARG A C 1
ATOM 3634 O O . ARG A 1 457 ? -27.261 5.097 8.153 1.00 95.75 457 ARG A O 1
ATOM 3641 N N . LEU A 1 458 ? -28.760 4.440 9.696 1.00 95.62 458 LEU A N 1
ATOM 3642 C CA . LEU A 1 458 ? -28.630 3.002 9.467 1.00 95.62 458 LEU A CA 1
ATOM 3643 C C . LEU A 1 458 ? -29.050 2.626 8.044 1.00 95.62 458 LEU A C 1
ATOM 3645 O O . LEU A 1 458 ? -28.340 1.869 7.391 1.00 95.62 458 LEU A O 1
ATOM 3649 N N . LYS A 1 459 ? -30.136 3.215 7.528 1.00 96.31 459 LYS A N 1
ATOM 3650 C CA . LYS A 1 459 ? -30.546 3.025 6.131 1.00 96.31 459 LYS A CA 1
ATOM 3651 C C . LYS A 1 459 ? -29.418 3.391 5.164 1.00 96.31 459 LYS A C 1
ATOM 3653 O O . LYS A 1 459 ? -29.117 2.638 4.245 1.00 96.31 459 LYS A O 1
ATOM 3658 N N . ARG A 1 460 ? -28.743 4.520 5.399 1.00 96.25 460 ARG A N 1
ATOM 3659 C CA . ARG A 1 460 ? -27.598 4.920 4.573 1.00 96.25 460 ARG A CA 1
ATOM 3660 C C . ARG A 1 460 ? -26.405 3.969 4.725 1.00 96.25 460 ARG A C 1
ATOM 3662 O O . ARG A 1 460 ? -25.739 3.675 3.739 1.00 96.25 460 ARG A O 1
ATOM 3669 N N . LEU A 1 461 ? -26.138 3.472 5.931 1.00 95.75 461 LEU A N 1
ATOM 3670 C CA . LEU A 1 461 ? -25.092 2.473 6.166 1.00 95.75 461 LEU A CA 1
ATOM 3671 C C . LEU A 1 461 ? -25.377 1.157 5.408 1.00 95.75 461 LEU A C 1
ATOM 3673 O O . LEU A 1 461 ? -24.462 0.594 4.810 1.00 95.75 461 LEU A O 1
ATOM 3677 N N . GLN A 1 462 ? -26.640 0.719 5.366 1.00 96.00 462 GLN A N 1
ATOM 3678 C CA . GLN A 1 462 ? -27.095 -0.444 4.591 1.00 96.00 462 GLN A CA 1
ATOM 3679 C C . GLN A 1 462 ? -26.905 -0.258 3.080 1.00 96.00 462 GLN A C 1
ATOM 3681 O O . GLN A 1 462 ? -26.525 -1.206 2.401 1.00 96.00 462 GLN A O 1
ATOM 3686 N N . GLU A 1 463 ? -27.131 0.950 2.554 1.00 95.75 463 GLU A N 1
ATOM 3687 C CA . GLU A 1 463 ? -26.875 1.269 1.140 1.00 95.75 463 GLU A CA 1
ATOM 3688 C C . GLU A 1 463 ? -25.382 1.192 0.783 1.00 95.75 463 GLU A C 1
ATOM 3690 O O . GLU A 1 463 ? -25.039 0.771 -0.319 1.00 95.75 463 GLU A O 1
ATOM 3695 N N . ILE A 1 464 ? -24.495 1.609 1.695 1.00 94.31 464 ILE A N 1
ATOM 3696 C CA . ILE A 1 464 ? -23.039 1.614 1.470 1.00 94.31 464 ILE A CA 1
ATOM 3697 C C . ILE A 1 464 ? -22.465 0.197 1.491 1.00 94.31 464 ILE A C 1
ATOM 3699 O O . ILE A 1 464 ? -21.623 -0.131 0.658 1.00 94.31 464 ILE A O 1
ATOM 3703 N N . ALA A 1 465 ? -22.893 -0.632 2.445 1.00 92.94 465 ALA A N 1
ATOM 3704 C CA . ALA A 1 465 ? -22.366 -1.981 2.627 1.00 92.94 465 ALA A CA 1
ATOM 3705 C C . ALA A 1 465 ? -23.495 -3.003 2.860 1.00 92.94 465 ALA A C 1
ATOM 3707 O O . ALA A 1 465 ? -23.686 -3.471 3.990 1.00 92.94 465 ALA A O 1
ATOM 3708 N N . PRO A 1 466 ? -24.245 -3.374 1.804 1.00 90.94 466 PRO A N 1
ATOM 3709 C CA . PRO A 1 466 ? -25.294 -4.381 1.909 1.00 90.94 466 PRO A CA 1
ATOM 3710 C C . PRO A 1 466 ? -24.714 -5.723 2.377 1.00 90.94 466 PRO A C 1
ATOM 3712 O O . PRO A 1 466 ? -23.754 -6.224 1.795 1.00 90.94 466 PRO A O 1
ATOM 3715 N N . GLY A 1 467 ? -25.293 -6.315 3.424 1.00 85.00 467 GLY A N 1
ATOM 3716 C CA . GLY A 1 467 ? -24.902 -7.642 3.922 1.00 85.00 467 GLY A CA 1
ATOM 3717 C C . GLY A 1 467 ? -23.650 -7.689 4.809 1.00 85.00 467 GLY A C 1
ATOM 3718 O O . GLY A 1 467 ? -23.238 -8.775 5.205 1.00 85.00 467 GLY A O 1
ATOM 3719 N N . HIS A 1 468 ? -23.046 -6.550 5.158 1.00 89.00 468 HIS A N 1
ATOM 3720 C CA . HIS A 1 468 ? -21.927 -6.526 6.103 1.00 89.00 468 HIS A CA 1
ATOM 3721 C C . HIS A 1 468 ? -22.413 -6.830 7.536 1.00 89.00 468 HIS A C 1
ATOM 3723 O O . HIS A 1 468 ? -23.370 -6.214 8.003 1.00 89.00 468 HIS A O 1
ATOM 3729 N N . SER A 1 469 ? -21.735 -7.724 8.271 1.00 80.19 469 SER A N 1
ATOM 3730 C CA . SER A 1 469 ? -22.162 -8.202 9.606 1.00 80.19 469 SER A CA 1
ATOM 3731 C C . SER A 1 469 ? -22.422 -7.072 10.606 1.00 80.19 469 SER A C 1
ATOM 3733 O O . SER A 1 469 ? -23.490 -7.006 11.208 1.00 80.19 469 SER A O 1
ATOM 3735 N N . ALA A 1 470 ? -21.498 -6.110 10.693 1.00 76.19 470 ALA A N 1
ATOM 3736 C CA . ALA A 1 470 ? -21.653 -4.931 11.547 1.00 76.19 470 ALA A CA 1
ATOM 3737 C C . ALA A 1 470 ? -22.942 -4.130 11.268 1.00 76.19 470 ALA A C 1
ATOM 3739 O O . ALA A 1 470 ? -23.458 -3.477 12.164 1.00 76.19 470 ALA A O 1
ATOM 3740 N N . VAL A 1 471 ? -23.494 -4.170 10.050 1.00 89.56 471 VAL A N 1
ATOM 3741 C CA . VAL A 1 471 ? -24.753 -3.478 9.733 1.00 89.56 471 VAL A CA 1
ATOM 3742 C C . VAL A 1 471 ? -25.946 -4.180 10.375 1.00 89.56 471 VAL A C 1
ATOM 3744 O O . VAL A 1 471 ? -26.839 -3.499 10.875 1.00 89.56 471 VAL A O 1
ATOM 3747 N N . ALA A 1 472 ? -25.950 -5.516 10.395 1.00 81.00 472 ALA A N 1
ATOM 3748 C CA . ALA A 1 472 ? -26.960 -6.294 11.109 1.00 81.00 472 ALA A CA 1
ATOM 3749 C C . ALA A 1 472 ? -26.855 -6.058 12.623 1.00 81.00 472 ALA A C 1
ATOM 3751 O O . ALA A 1 472 ? -27.853 -5.748 13.264 1.00 81.00 472 ALA A O 1
ATOM 3752 N N . GLU A 1 473 ? -25.635 -6.065 13.168 1.00 77.69 473 GLU A N 1
ATOM 3753 C CA . GLU A 1 473 ? -25.402 -5.783 14.590 1.00 77.69 473 GLU A CA 1
ATOM 3754 C C . GLU A 1 473 ? -25.927 -4.403 15.008 1.00 77.69 473 GLU A C 1
ATOM 3756 O O . GLU A 1 473 ? -26.567 -4.268 16.053 1.00 77.69 473 GLU A O 1
ATOM 3761 N N . GLU A 1 474 ? -25.666 -3.360 14.212 1.00 85.44 474 GLU A N 1
ATOM 3762 C CA . GLU A 1 474 ? -26.188 -2.023 14.501 1.00 85.44 474 GLU A CA 1
ATOM 3763 C C . GLU A 1 474 ? -27.704 -1.935 14.292 1.00 85.44 474 GLU A C 1
ATOM 3765 O O . GLU A 1 474 ? -28.363 -1.204 15.029 1.00 85.44 474 GLU A O 1
ATOM 3770 N N . ALA A 1 475 ? -28.282 -2.683 13.347 1.00 87.38 475 ALA A N 1
ATOM 3771 C CA . ALA A 1 475 ? -29.734 -2.762 13.191 1.00 87.38 475 ALA A CA 1
ATOM 3772 C C . ALA A 1 475 ? -30.399 -3.337 14.443 1.00 87.38 475 ALA A C 1
ATOM 3774 O O . ALA A 1 475 ? -31.314 -2.717 14.988 1.00 87.38 475 ALA A O 1
ATOM 3775 N N . ASP A 1 476 ? -29.864 -4.438 14.966 1.00 80.81 476 ASP A N 1
ATOM 3776 C CA . ASP A 1 476 ? -30.356 -5.037 16.202 1.00 80.81 476 ASP A CA 1
ATOM 3777 C C . ASP A 1 476 ? -30.194 -4.084 17.391 1.00 80.81 476 ASP A C 1
ATOM 3779 O O . ASP A 1 476 ? -31.078 -3.994 18.239 1.00 80.81 476 ASP A O 1
ATOM 3783 N N . ARG A 1 477 ? -29.090 -3.323 17.462 1.00 80.25 477 ARG A N 1
ATOM 3784 C CA . ARG A 1 477 ? -28.903 -2.292 18.502 1.00 80.25 477 ARG A CA 1
ATOM 3785 C C . ARG A 1 477 ? -29.953 -1.187 18.409 1.00 80.25 477 ARG A C 1
ATOM 3787 O O . ARG A 1 477 ? -30.458 -0.756 19.443 1.00 80.25 477 ARG A O 1
ATOM 3794 N N . VAL A 1 478 ? -30.278 -0.724 17.201 1.00 86.50 478 VAL A N 1
ATOM 3795 C CA . VAL A 1 478 ? -31.310 0.304 16.991 1.00 86.50 478 VAL A CA 1
ATOM 3796 C C . VAL A 1 478 ? -32.685 -0.205 17.420 1.00 86.50 478 VAL A C 1
ATOM 3798 O O . VAL A 1 478 ? -33.426 0.539 18.064 1.00 86.50 478 VAL A O 1
ATOM 3801 N N . GLU A 1 479 ? -33.021 -1.455 17.105 1.00 86.88 479 GLU A N 1
ATOM 3802 C CA . GLU A 1 479 ? -34.312 -2.035 17.479 1.00 86.88 479 GLU A CA 1
ATOM 3803 C C . GLU A 1 479 ? -34.391 -2.391 18.968 1.00 86.88 479 GLU A C 1
ATOM 3805 O O . GLU A 1 479 ? -35.418 -2.117 19.587 1.00 86.88 479 GLU A O 1
ATOM 3810 N N . ARG A 1 480 ? -33.301 -2.869 19.587 1.00 77.38 480 ARG A N 1
ATOM 3811 C CA . ARG A 1 480 ? -33.212 -3.011 21.052 1.00 77.38 480 ARG A CA 1
ATOM 3812 C C . ARG A 1 480 ? -33.438 -1.677 21.753 1.00 77.38 480 ARG A C 1
ATOM 3814 O O . ARG A 1 480 ? -34.335 -1.581 22.576 1.00 77.38 480 ARG A O 1
ATOM 3821 N N . LEU A 1 481 ? -32.731 -0.621 21.339 1.00 77.69 481 LEU A N 1
ATOM 3822 C CA . LEU A 1 481 ? -32.937 0.727 21.877 1.00 77.69 481 LEU A CA 1
ATOM 3823 C C . LEU A 1 481 ? -34.399 1.187 21.735 1.00 77.69 481 LEU A C 1
ATOM 3825 O O . LEU A 1 481 ? -34.936 1.824 22.641 1.00 77.69 481 LEU A O 1
ATOM 3829 N N . ALA A 1 482 ? -35.045 0.892 20.603 1.00 83.31 482 ALA A N 1
ATOM 3830 C CA . ALA A 1 482 ? -36.450 1.223 20.389 1.00 83.31 482 ALA A CA 1
ATOM 3831 C C . ALA A 1 482 ? -37.382 0.437 21.327 1.00 83.31 482 ALA A C 1
ATOM 3833 O O . ALA A 1 482 ? -38.313 1.023 21.883 1.00 83.31 482 ALA A O 1
ATOM 3834 N N . GLY A 1 483 ? -37.115 -0.857 21.520 1.00 78.88 483 GLY A N 1
ATOM 3835 C CA . GLY A 1 483 ? -37.818 -1.719 22.467 1.00 78.88 483 GLY A CA 1
ATOM 3836 C C . GLY A 1 483 ? -37.650 -1.249 23.910 1.00 78.88 483 GLY A C 1
ATOM 3837 O O . GLY A 1 483 ? -38.643 -1.089 24.610 1.00 78.88 483 GLY A O 1
ATOM 3838 N N . ASP A 1 484 ? -36.428 -0.920 24.321 1.00 70.12 484 ASP A N 1
ATOM 3839 C CA . ASP A 1 484 ? -36.107 -0.450 25.671 1.00 70.12 484 ASP A CA 1
ATOM 3840 C C . ASP A 1 484 ? -36.755 0.905 25.970 1.00 70.12 484 ASP A C 1
ATOM 3842 O O . ASP A 1 484 ? -37.327 1.107 27.039 1.00 70.12 484 ASP A O 1
ATOM 3846 N N . LEU A 1 485 ? -36.737 1.838 25.011 1.00 72.31 485 LEU A N 1
ATOM 3847 C CA . LEU A 1 485 ? -37.445 3.117 25.138 1.00 72.31 485 LEU A CA 1
ATOM 3848 C C . LEU A 1 485 ? -38.965 2.935 25.244 1.00 72.31 485 LEU A C 1
ATOM 3850 O O . LEU A 1 485 ? -39.625 3.732 25.910 1.00 72.31 485 LEU A O 1
ATOM 3854 N N . ALA A 1 486 ? -39.521 1.893 24.619 1.00 71.69 486 ALA A N 1
ATOM 3855 C CA . ALA A 1 486 ? -40.929 1.539 24.763 1.00 71.69 486 ALA A CA 1
ATOM 3856 C C . ALA A 1 486 ? -41.216 0.829 26.103 1.00 71.69 486 ALA A C 1
ATOM 3858 O O . ALA A 1 486 ? -42.235 1.108 26.736 1.00 71.69 486 ALA A O 1
ATOM 3859 N N . ALA A 1 487 ? -40.318 -0.047 26.564 1.00 61.88 487 ALA A N 1
ATOM 3860 C CA . ALA A 1 487 ? -40.440 -0.830 27.795 1.00 61.88 487 ALA A CA 1
ATOM 3861 C C . ALA A 1 487 ? -40.188 -0.008 29.068 1.00 61.88 487 ALA A C 1
ATOM 3863 O O . ALA A 1 487 ? -40.853 -0.242 30.070 1.00 61.88 487 ALA A O 1
ATOM 3864 N N . SER A 1 488 ? -39.337 1.022 29.004 1.00 53.97 488 SER A N 1
ATOM 3865 C CA . SER A 1 488 ? -39.090 2.023 30.060 1.00 53.97 488 SER A CA 1
ATOM 3866 C C . SER A 1 488 ? -40.350 2.805 30.485 1.00 53.97 488 SER A C 1
ATOM 3868 O O . SER A 1 488 ? -40.289 3.603 31.418 1.00 53.97 488 SER A O 1
ATOM 3870 N N . SER A 1 489 ? -41.491 2.589 29.819 1.00 47.22 489 SER A N 1
ATOM 3871 C CA . SER A 1 489 ? -42.819 3.037 30.258 1.00 47.22 489 SER A CA 1
ATOM 3872 C C . SER A 1 489 ? -43.498 2.095 31.274 1.00 47.22 489 SER A C 1
ATOM 3874 O O . SER A 1 489 ? -44.597 2.396 31.742 1.00 47.22 489 SER A O 1
ATOM 3876 N N . ARG A 1 490 ? -42.869 0.965 31.634 1.00 44.06 490 ARG A N 1
ATOM 3877 C CA . ARG A 1 490 ? -43.316 0.012 32.663 1.00 44.06 490 ARG A CA 1
ATOM 3878 C C . ARG A 1 490 ? -42.322 -0.015 33.831 1.00 44.06 490 ARG A C 1
ATOM 3880 O O . ARG A 1 490 ? -41.133 0.212 33.648 1.00 44.06 490 ARG A O 1
ATOM 3887 N N . THR A 1 491 ? -42.864 -0.212 35.032 1.00 37.31 491 THR A N 1
ATOM 3888 C CA . THR A 1 491 ? -42.239 -0.038 36.360 1.00 37.31 491 THR A CA 1
ATOM 3889 C C . THR A 1 491 ? -40.799 -0.568 36.479 1.00 37.31 491 THR A C 1
ATOM 3891 O O . THR A 1 491 ? -40.566 -1.704 36.072 1.00 37.31 491 THR A O 1
ATOM 3894 N N . PRO A 1 492 ? -39.862 0.203 37.071 1.00 46.00 492 PRO A N 1
ATOM 3895 C CA . PRO A 1 492 ? -38.450 -0.163 37.153 1.00 46.00 492 PRO A CA 1
ATOM 3896 C C . PRO A 1 492 ? -38.199 -1.213 38.246 1.00 46.00 492 PRO A C 1
ATOM 3898 O O . PRO A 1 492 ? -38.626 -1.040 39.388 1.00 46.00 492 PRO A O 1
ATOM 3901 N N . GLU A 1 493 ? -37.486 -2.286 37.909 1.00 46.19 493 GLU A N 1
ATOM 3902 C CA . GLU A 1 493 ? -36.751 -3.074 38.906 1.00 46.19 493 GLU A CA 1
ATOM 3903 C C . GLU A 1 493 ? -35.606 -2.211 39.481 1.00 46.19 493 GLU A C 1
ATOM 3905 O O . GLU A 1 493 ? -35.122 -1.314 38.783 1.00 46.19 493 GLU A O 1
ATOM 3910 N N . PRO A 1 494 ? -35.175 -2.415 40.740 1.00 50.28 494 PRO A N 1
ATOM 3911 C CA . PRO A 1 494 ? -34.045 -1.672 41.293 1.00 50.28 494 PRO A CA 1
ATOM 3912 C C . PRO A 1 494 ? -32.763 -2.008 40.513 1.00 50.28 494 PRO A C 1
ATOM 3914 O O . PRO A 1 494 ? -32.248 -3.120 40.599 1.00 50.28 494 PRO A O 1
ATOM 3917 N N . GLU A 1 495 ? -32.268 -1.051 39.724 1.00 74.88 495 GLU A N 1
ATOM 3918 C CA . GLU A 1 495 ? -31.025 -1.189 38.959 1.00 74.88 495 GLU A CA 1
ATOM 3919 C C . GLU A 1 495 ? -29.812 -1.079 39.895 1.00 74.88 495 GLU A C 1
ATOM 3921 O O . GLU A 1 495 ? -29.629 -0.072 40.581 1.00 74.88 495 GLU A O 1
ATOM 3926 N N . ALA A 1 496 ? -28.955 -2.099 39.895 1.00 85.62 496 ALA A N 1
ATOM 3927 C CA . ALA A 1 496 ? -27.649 -2.037 40.528 1.00 85.62 496 ALA A CA 1
ATOM 3928 C C . ALA A 1 496 ? -26.770 -0.992 39.824 1.00 85.62 496 ALA A C 1
ATOM 3930 O O . ALA A 1 496 ? -26.726 -0.914 38.589 1.00 85.62 496 ALA A O 1
ATOM 3931 N N . ARG A 1 497 ? -26.019 -0.213 40.607 1.00 90.50 497 ARG A N 1
ATOM 3932 C CA . ARG A 1 497 ? -25.012 0.717 40.091 1.00 90.50 497 ARG A CA 1
ATOM 3933 C C . ARG A 1 497 ? -23.822 -0.080 39.568 1.00 90.50 497 ARG A C 1
ATOM 3935 O O . ARG A 1 497 ? -23.254 -0.908 40.274 1.00 90.50 497 ARG A O 1
ATOM 3942 N N . VAL A 1 498 ? -23.409 0.192 38.336 1.00 91.88 498 VAL A N 1
ATOM 3943 C CA . VAL A 1 498 ? -22.299 -0.520 37.692 1.00 91.88 498 VAL A CA 1
ATOM 3944 C C . VAL A 1 498 ? -21.113 0.418 37.532 1.00 91.88 498 VAL A C 1
ATOM 3946 O O . VAL A 1 498 ? -21.262 1.489 36.960 1.00 91.88 498 VAL A O 1
ATOM 3949 N N . VAL A 1 499 ? -19.925 0.002 37.967 1.00 93.88 499 VAL A N 1
ATOM 3950 C CA . VAL A 1 499 ? -18.658 0.709 37.743 1.00 93.88 499 VAL A CA 1
ATOM 3951 C C . VAL A 1 499 ? -17.766 -0.136 36.834 1.00 93.88 499 VAL A C 1
ATOM 3953 O O . VAL A 1 499 ? -17.251 -1.177 37.241 1.00 93.88 499 VAL A O 1
ATOM 3956 N N . SER A 1 500 ? -17.541 0.302 35.596 1.00 92.38 500 SER A N 1
ATOM 3957 C CA . SER A 1 500 ? -16.642 -0.370 34.652 1.00 92.38 500 SER A CA 1
ATOM 3958 C C . SER A 1 500 ? -15.236 0.228 34.673 1.00 92.38 500 SER A C 1
ATOM 3960 O O . SER A 1 500 ? -15.025 1.408 34.390 1.00 92.38 500 SER A O 1
ATOM 3962 N N . LEU A 1 501 ? -14.245 -0.624 34.926 1.00 93.56 501 LEU A N 1
ATOM 3963 C CA . LEU A 1 501 ? -12.826 -0.303 34.833 1.00 93.56 501 LEU A CA 1
ATOM 3964 C C . LEU A 1 501 ? -12.344 -0.467 33.391 1.00 93.56 501 LEU A C 1
ATOM 3966 O O . LEU A 1 501 ? -12.255 -1.576 32.859 1.00 93.56 501 LEU A O 1
ATOM 3970 N N . LEU A 1 502 ? -11.991 0.656 32.777 1.00 89.94 502 LEU A N 1
ATOM 3971 C CA . LEU A 1 502 ? -11.567 0.777 31.387 1.00 89.94 502 LEU A CA 1
ATOM 3972 C C . LEU A 1 502 ? -10.059 1.038 31.302 1.00 89.94 502 LEU A C 1
ATOM 3974 O O . LEU A 1 502 ? -9.424 1.491 32.256 1.00 89.94 502 LEU A O 1
ATOM 3978 N N . GLY A 1 503 ? -9.461 0.761 30.148 1.00 89.88 503 GLY A N 1
ATOM 3979 C CA . GLY A 1 503 ? -8.041 1.016 29.897 1.00 89.88 503 GLY A CA 1
ATOM 3980 C C . GLY A 1 503 ? -7.395 -0.074 29.053 1.00 89.88 503 GLY A C 1
ATOM 3981 O O . GLY A 1 503 ? -8.022 -1.071 28.712 1.00 89.88 503 GLY A O 1
ATOM 3982 N N . ILE A 1 504 ? -6.122 0.105 28.710 1.00 87.31 504 ILE A N 1
ATOM 3983 C CA . ILE A 1 504 ? -5.356 -0.932 28.005 1.00 87.31 504 ILE A CA 1
ATOM 3984 C C . ILE A 1 504 ? -4.858 -2.017 28.970 1.00 87.31 504 ILE A C 1
ATOM 3986 O O . ILE A 1 504 ? -4.908 -1.881 30.195 1.00 87.31 504 ILE A O 1
ATOM 3990 N N . SER A 1 505 ? -4.327 -3.112 28.432 1.00 81.50 505 SER A N 1
ATOM 3991 C CA . SER A 1 505 ? -3.675 -4.143 29.242 1.00 81.50 505 SER A CA 1
ATOM 3992 C C . SER A 1 505 ? -2.575 -3.551 30.136 1.00 81.50 505 SER A C 1
ATOM 3994 O O . SER A 1 505 ? -1.830 -2.662 29.733 1.00 81.50 505 SER A O 1
ATOM 3996 N N . PHE A 1 506 ? -2.458 -4.078 31.358 1.00 81.00 506 PHE A N 1
ATOM 3997 C CA . PHE A 1 506 ? -1.463 -3.658 32.358 1.00 81.00 506 PHE A CA 1
ATOM 3998 C C . PHE A 1 506 ? -1.601 -2.210 32.870 1.00 81.00 506 PHE A C 1
ATOM 4000 O O . PHE A 1 506 ? -0.646 -1.662 33.419 1.00 81.00 506 PHE A O 1
ATOM 4007 N N . CYS A 1 507 ? -2.797 -1.615 32.778 1.00 86.19 507 CYS A N 1
ATOM 4008 C CA . CYS A 1 507 ? -3.105 -0.294 33.343 1.00 86.19 507 CYS A CA 1
ATOM 4009 C C . CYS A 1 507 ? -3.392 -0.276 34.858 1.00 86.19 507 CYS A C 1
ATOM 4011 O O . CYS A 1 507 ? -3.476 0.804 35.423 1.00 86.19 507 CYS A O 1
ATOM 4013 N N . GLY A 1 508 ? -3.550 -1.440 35.508 1.00 87.31 508 GLY A N 1
ATOM 4014 C CA . GLY A 1 508 ? -3.834 -1.543 36.952 1.00 87.31 508 GLY A CA 1
ATOM 4015 C C . GLY A 1 508 ? -5.252 -1.990 37.337 1.00 87.31 508 GLY A C 1
ATOM 4016 O O . GLY A 1 508 ? -5.520 -2.230 38.510 1.00 87.31 508 GLY A O 1
ATOM 4017 N N . SER A 1 509 ? -6.145 -2.205 36.367 1.00 89.44 509 SER A N 1
ATOM 4018 C CA . SER A 1 509 ? -7.561 -2.567 36.603 1.00 89.44 509 SER A CA 1
ATOM 4019 C C . SER A 1 509 ? -7.788 -3.788 37.489 1.00 89.44 509 SER A C 1
ATOM 4021 O O . SER A 1 509 ? -8.693 -3.761 38.309 1.00 89.44 509 SER A O 1
ATOM 4023 N N . THR A 1 510 ? -6.976 -4.845 37.386 1.00 87.81 510 THR A N 1
ATOM 4024 C CA . THR A 1 510 ? -7.131 -6.025 38.261 1.00 87.81 510 THR A CA 1
ATOM 4025 C C . THR A 1 510 ? -6.905 -5.685 39.735 1.00 87.81 510 THR A C 1
ATOM 4027 O O . THR A 1 510 ? -7.593 -6.227 40.593 1.00 87.81 510 THR A O 1
ATOM 4030 N N . PHE A 1 511 ? -5.956 -4.793 40.031 1.00 87.94 511 PHE A N 1
ATOM 4031 C CA . PHE A 1 511 ? -5.706 -4.349 41.400 1.00 87.94 511 PHE A CA 1
ATOM 4032 C C . PHE A 1 511 ? -6.860 -3.474 41.886 1.00 87.94 511 PHE A C 1
ATOM 4034 O O . PHE A 1 511 ? -7.451 -3.771 42.919 1.00 87.94 511 PHE A O 1
ATOM 4041 N N . LEU A 1 512 ? -7.219 -2.444 41.110 1.00 91.62 512 LEU A N 1
ATOM 4042 C CA . LEU A 1 512 ? -8.278 -1.518 41.508 1.00 91.62 512 LEU A CA 1
ATOM 4043 C C . LEU A 1 512 ? -9.631 -2.222 41.659 1.00 91.62 512 LEU A C 1
ATOM 4045 O O . LEU A 1 512 ? -10.335 -1.957 42.621 1.00 91.62 512 LEU A O 1
ATOM 4049 N N . GLY A 1 513 ? -9.969 -3.164 40.773 1.00 92.00 513 GLY A N 1
ATOM 4050 C CA . GLY A 1 513 ? -11.208 -3.940 40.870 1.00 92.00 513 GLY A CA 1
ATOM 4051 C C . GLY A 1 513 ? -11.297 -4.755 42.156 1.00 92.00 513 GLY A C 1
ATOM 4052 O O . GLY A 1 513 ? -12.348 -4.789 42.783 1.00 92.00 513 GLY A O 1
ATOM 4053 N N . SER A 1 514 ? -10.181 -5.337 42.603 1.00 89.06 514 SER A N 1
ATOM 4054 C CA . SER A 1 514 ? -10.141 -6.077 43.868 1.00 89.06 514 SER A CA 1
ATOM 4055 C C . SER A 1 514 ? -10.242 -5.163 45.095 1.00 89.06 514 SER A C 1
ATOM 4057 O O . SER A 1 514 ? -10.897 -5.534 46.068 1.00 89.06 514 SER A O 1
ATOM 4059 N N . VAL A 1 515 ? -9.655 -3.960 45.042 1.00 91.06 515 VAL A N 1
ATOM 4060 C CA . VAL A 1 515 ? -9.814 -2.938 46.094 1.00 91.06 515 VAL A CA 1
ATOM 4061 C C . VAL A 1 515 ? -11.263 -2.463 46.163 1.00 91.06 515 VAL A C 1
ATOM 4063 O O . VAL A 1 515 ? -11.869 -2.532 47.225 1.00 91.06 515 VAL A O 1
ATOM 4066 N N . LEU A 1 516 ? -11.850 -2.052 45.035 1.00 94.31 516 LEU A N 1
ATOM 4067 C CA . LEU A 1 516 ? -13.232 -1.569 45.005 1.00 94.31 516 LEU A CA 1
ATOM 4068 C C . LEU A 1 516 ? -14.228 -2.661 45.414 1.00 94.31 516 LEU A C 1
ATOM 4070 O O . LEU A 1 516 ? -15.122 -2.387 46.198 1.00 94.31 516 LEU A O 1
ATOM 4074 N N . GLY A 1 517 ? -14.035 -3.910 44.977 1.00 92.44 517 GLY A N 1
ATOM 4075 C CA . GLY A 1 517 ? -14.846 -5.053 45.421 1.00 92.44 517 GLY A CA 1
ATOM 4076 C C . GLY A 1 517 ? -14.595 -5.506 46.865 1.00 92.44 517 GLY A C 1
ATOM 4077 O O . GLY A 1 517 ? -15.098 -6.550 47.271 1.00 92.44 517 GLY A O 1
ATOM 4078 N N . SER A 1 518 ? -13.733 -4.809 47.611 1.00 91.12 518 SER A N 1
ATOM 4079 C CA . SER A 1 518 ? -13.567 -4.995 49.060 1.00 91.12 518 SER A CA 1
ATOM 4080 C C . SER A 1 518 ? -14.247 -3.885 49.861 1.00 91.12 518 SER A C 1
ATOM 4082 O O . SER A 1 518 ? -14.259 -3.952 51.086 1.00 91.12 518 SER A O 1
ATOM 4084 N N . LEU A 1 519 ? -14.809 -2.873 49.192 1.00 93.75 519 LEU A N 1
ATOM 4085 C CA . LEU A 1 519 ? -15.605 -1.845 49.848 1.00 93.75 519 LEU A CA 1
ATOM 4086 C C . LEU A 1 519 ? -16.943 -2.441 50.324 1.00 93.75 519 LEU A C 1
ATOM 4088 O O . LEU A 1 519 ? -17.468 -3.363 49.690 1.00 93.75 519 LEU A O 1
ATOM 4092 N N . PRO A 1 520 ? -17.532 -1.918 51.413 1.00 90.81 520 PRO A N 1
ATOM 4093 C CA . PRO A 1 520 ? -18.794 -2.427 51.943 1.00 90.81 520 PRO A CA 1
ATOM 4094 C C . PRO A 1 520 ? -19.910 -2.466 50.886 1.00 90.81 520 PRO A C 1
ATOM 4096 O O . PRO A 1 520 ? -20.207 -1.455 50.264 1.00 90.81 520 PRO A O 1
ATOM 4099 N N . GLY A 1 521 ? -20.544 -3.623 50.680 1.00 90.25 521 GLY A N 1
ATOM 4100 C CA . GLY A 1 521 ? -21.672 -3.771 49.745 1.00 90.25 521 GLY A CA 1
ATOM 4101 C C . GLY A 1 521 ? -21.315 -3.752 48.251 1.00 90.25 521 GLY A C 1
ATOM 4102 O O . GLY A 1 521 ? -22.218 -3.853 47.421 1.00 90.25 521 GLY A O 1
ATOM 4103 N N . VAL A 1 522 ? -20.028 -3.663 47.898 1.00 94.44 522 VAL A N 1
ATOM 4104 C CA . VAL A 1 522 ? -19.550 -3.633 46.510 1.00 94.44 522 VAL A CA 1
ATOM 4105 C C . VAL A 1 522 ? -19.004 -4.998 46.104 1.00 94.44 522 VAL A C 1
ATOM 4107 O O . VAL A 1 522 ? -18.122 -5.541 46.765 1.00 94.44 522 VAL A O 1
ATOM 4110 N N . GLU A 1 523 ? -19.466 -5.534 44.975 1.00 94.50 523 GLU A N 1
ATOM 4111 C CA . GLU A 1 523 ? -18.962 -6.800 44.432 1.00 94.50 523 GLU A CA 1
ATOM 4112 C C . GLU A 1 523 ? -18.168 -6.599 43.143 1.00 94.50 523 GLU A C 1
ATOM 4114 O O . GLU A 1 523 ? -18.459 -5.722 42.336 1.00 94.50 523 GLU A O 1
ATOM 4119 N N . HIS A 1 524 ? -17.162 -7.445 42.916 1.00 92.88 524 HIS A N 1
ATOM 4120 C CA . HIS A 1 524 ? -16.300 -7.385 41.736 1.00 92.88 524 HIS A CA 1
ATOM 4121 C C . HIS A 1 524 ? -16.334 -8.699 40.952 1.00 92.88 524 HIS A C 1
ATOM 4123 O O . HIS A 1 524 ? -16.052 -9.765 41.499 1.00 92.88 524 HIS A O 1
ATOM 4129 N N . VAL A 1 525 ? -16.606 -8.605 39.646 1.00 93.25 525 VAL A N 1
ATOM 4130 C CA . VAL A 1 525 ? -16.736 -9.767 38.742 1.00 93.25 525 VAL A CA 1
ATOM 4131 C C . VAL A 1 525 ? -15.565 -9.920 37.759 1.00 93.25 525 VAL A C 1
ATOM 4133 O O . VAL A 1 525 ? -15.428 -10.937 37.073 1.00 93.25 525 VAL A O 1
ATOM 4136 N N . GLY A 1 526 ? -14.645 -8.953 37.717 1.00 91.81 526 GLY A N 1
ATOM 4137 C CA . GLY A 1 526 ? -13.510 -8.976 36.794 1.00 91.81 526 GLY A CA 1
ATOM 4138 C C . GLY A 1 526 ? -13.940 -8.815 35.340 1.00 91.81 526 GLY A C 1
ATOM 4139 O O . GLY A 1 526 ? -14.875 -8.084 35.031 1.00 91.81 526 GLY A O 1
ATOM 4140 N N . GLU A 1 527 ? -13.227 -9.472 34.434 1.00 91.56 527 GLU A N 1
ATOM 4141 C CA . GLU A 1 527 ? -13.520 -9.508 32.999 1.00 91.56 527 GLU A CA 1
ATOM 4142 C C . GLU A 1 527 ? -14.738 -10.415 32.743 1.00 91.56 527 GLU A C 1
ATOM 4144 O O . GLU A 1 527 ? -14.595 -11.578 32.355 1.00 91.56 527 GLU A O 1
ATOM 4149 N N . SER A 1 528 ? -15.938 -9.890 33.015 1.00 92.00 528 SER A N 1
ATOM 4150 C CA . SER A 1 528 ? -17.189 -10.653 33.016 1.00 92.00 528 SER A CA 1
ATOM 4151 C C . SER A 1 528 ? -17.524 -11.277 31.664 1.00 92.00 528 SER A C 1
ATOM 4153 O O . SER A 1 528 ? -18.095 -12.362 31.644 1.00 92.00 528 SER A O 1
ATOM 4155 N N . HIS A 1 529 ? -17.085 -10.700 30.537 1.00 89.62 529 HIS A N 1
ATOM 4156 C CA . HIS A 1 529 ? -17.248 -11.314 29.208 1.00 89.62 529 HIS A CA 1
ATOM 4157 C C . HIS A 1 529 ? -16.657 -12.727 29.102 1.00 89.62 529 HIS A C 1
ATOM 4159 O O . HIS A 1 529 ? -17.002 -13.469 28.187 1.00 89.62 529 HIS A O 1
ATOM 4165 N N . ARG A 1 530 ? -15.745 -13.116 30.001 1.00 91.25 530 ARG A N 1
ATOM 4166 C CA . ARG A 1 530 ? -15.178 -14.470 30.031 1.00 91.25 530 ARG A CA 1
ATOM 4167 C C . ARG A 1 530 ? -16.125 -15.514 30.619 1.00 91.25 530 ARG A C 1
ATOM 4169 O O . ARG A 1 530 ? -15.851 -16.708 30.509 1.00 91.25 530 ARG A O 1
ATOM 4176 N N . LEU A 1 531 ? -17.241 -15.098 31.218 1.00 92.44 531 LEU A N 1
ATOM 4177 C CA . LEU A 1 531 ? -18.281 -16.006 31.701 1.00 92.44 531 LEU A CA 1
ATOM 4178 C C . LEU A 1 531 ? -18.819 -16.905 30.582 1.00 92.44 531 LEU A C 1
ATOM 4180 O O . LEU A 1 531 ? -19.176 -18.042 30.853 1.00 92.44 531 LEU A O 1
ATOM 4184 N N . THR A 1 532 ? -18.799 -16.473 29.327 1.00 91.62 532 THR A N 1
ATOM 4185 C CA . THR A 1 532 ? -19.348 -17.244 28.199 1.00 91.62 532 THR A CA 1
ATOM 4186 C C . THR A 1 532 ? -18.275 -17.688 27.202 1.00 91.62 532 THR A C 1
ATOM 4188 O O . THR A 1 532 ? -18.573 -17.978 26.045 1.00 91.62 532 THR A O 1
ATOM 4191 N N . LYS A 1 533 ? -17.004 -17.738 27.633 1.00 90.69 533 LYS A N 1
ATOM 4192 C CA . LYS A 1 533 ? -15.857 -18.040 26.764 1.00 90.69 533 LYS A CA 1
ATOM 4193 C C . LYS A 1 533 ? -14.929 -19.120 27.315 1.00 90.69 533 LYS A C 1
ATOM 4195 O O . LYS A 1 533 ? -14.785 -19.287 28.534 1.00 90.69 533 LYS A O 1
ATOM 4200 N N . SER A 1 534 ? -14.222 -19.775 26.402 1.00 88.56 534 SER A N 1
ATOM 4201 C CA . SER A 1 534 ? -13.064 -20.635 26.664 1.00 88.56 534 SER A CA 1
ATOM 4202 C C . SER A 1 534 ? -11.769 -19.982 26.170 1.00 88.56 534 SER A C 1
ATOM 4204 O O . SER A 1 534 ? -11.780 -18.969 25.464 1.00 88.56 534 SER A O 1
ATOM 4206 N N . ILE A 1 535 ? -10.630 -20.540 26.589 1.00 78.81 535 ILE A N 1
ATOM 4207 C CA . ILE A 1 535 ? -9.300 -20.115 26.138 1.00 78.81 535 ILE A CA 1
ATOM 4208 C C . ILE A 1 535 ? -8.738 -21.213 25.234 1.00 78.81 535 ILE A C 1
ATOM 4210 O O . ILE A 1 535 ? -8.451 -22.312 25.705 1.00 78.81 535 ILE A O 1
ATOM 4214 N N . ALA A 1 536 ? -8.554 -20.902 23.953 1.00 74.19 536 ALA A N 1
ATOM 4215 C CA . ALA A 1 536 ? -7.968 -21.791 22.954 1.00 74.19 536 ALA A CA 1
ATOM 4216 C C . ALA A 1 536 ? -6.535 -21.358 22.595 1.00 74.19 536 ALA A C 1
ATOM 4218 O O . ALA A 1 536 ? -6.173 -20.187 22.718 1.00 74.19 536 ALA A O 1
ATOM 4219 N N . MET A 1 537 ? -5.706 -22.301 22.142 1.00 68.50 537 MET A N 1
ATOM 4220 C CA . MET A 1 537 ? -4.390 -22.009 21.555 1.00 68.50 537 MET A CA 1
ATOM 4221 C C . MET A 1 537 ? -4.541 -21.821 20.042 1.00 68.50 537 MET A C 1
ATOM 4223 O O . MET A 1 537 ? -4.938 -22.758 19.355 1.00 68.50 537 MET A O 1
ATOM 4227 N N . GLY A 1 538 ? -4.227 -20.627 19.534 1.00 59.78 538 GLY A N 1
ATOM 4228 C CA . GLY A 1 538 ? -4.202 -20.319 18.099 1.00 59.78 538 GLY A CA 1
ATOM 4229 C C . GLY A 1 538 ? -2.807 -19.924 17.601 1.00 59.78 538 GLY A C 1
ATOM 4230 O O . GLY A 1 538 ? -1.873 -19.788 18.390 1.00 59.78 538 GLY A O 1
ATOM 4231 N N . GLU A 1 539 ? -2.675 -19.672 16.292 1.00 43.91 539 GLU A N 1
ATOM 4232 C CA . GLU A 1 539 ? -1.409 -19.287 15.626 1.00 43.91 539 GLU A CA 1
ATOM 4233 C C . GLU A 1 539 ? -0.768 -17.999 16.195 1.00 43.91 539 GLU A C 1
ATOM 4235 O O . GLU A 1 539 ? 0.418 -17.752 16.000 1.00 43.91 539 GLU A O 1
ATOM 4240 N N . GLY A 1 540 ? -1.533 -17.193 16.944 1.00 49.31 540 GLY A N 1
ATOM 4241 C CA . GLY A 1 540 ? -1.079 -15.974 17.626 1.00 49.31 540 GLY A CA 1
ATOM 4242 C C . GLY A 1 540 ? -0.976 -16.072 19.156 1.00 49.31 540 GLY A C 1
ATOM 4243 O O . GLY A 1 540 ? -0.887 -15.035 19.811 1.00 49.31 540 GLY A O 1
ATOM 4244 N N . GLY A 1 541 ? -1.035 -17.278 19.734 1.00 57.41 541 GLY A N 1
ATOM 4245 C CA . GLY A 1 541 ? -1.033 -17.517 21.182 1.00 57.41 541 GLY A CA 1
ATOM 4246 C C . GLY A 1 541 ? -2.421 -17.826 21.760 1.00 57.41 541 GLY A C 1
ATOM 4247 O O . GLY A 1 541 ? -3.330 -18.242 21.043 1.00 57.41 541 GLY A O 1
ATOM 4248 N N . GLN A 1 542 ? -2.586 -17.651 23.078 1.00 63.22 542 GLN A N 1
ATOM 4249 C CA . GLN A 1 542 ? -3.875 -17.860 23.752 1.00 63.22 542 GLN A CA 1
ATOM 4250 C C . GLN A 1 542 ? -4.922 -16.852 23.264 1.00 63.22 542 GLN A C 1
ATOM 4252 O O . GLN A 1 542 ? -4.734 -15.642 23.402 1.00 63.22 542 GLN A O 1
ATOM 4257 N N . GLN A 1 543 ? -6.040 -17.354 22.746 1.00 68.38 543 GLN A N 1
ATOM 4258 C CA . GLN A 1 543 ? -7.177 -16.565 22.286 1.00 68.38 543 GLN A CA 1
ATOM 4259 C C . GLN A 1 543 ? -8.445 -16.951 23.042 1.00 68.38 543 GLN A C 1
ATOM 4261 O O . GLN A 1 543 ? -8.668 -18.113 23.374 1.00 68.38 543 GLN A O 1
ATOM 4266 N N . GLU A 1 544 ? -9.285 -15.958 23.316 1.00 80.31 544 GLU A N 1
ATOM 4267 C CA . GLU A 1 544 ? -10.615 -16.188 23.867 1.00 80.31 544 GLU A CA 1
ATOM 4268 C C . GLU A 1 544 ? -11.596 -16.491 22.740 1.00 80.31 544 GLU A C 1
ATOM 4270 O O . GLU A 1 544 ? -11.730 -15.689 21.813 1.00 80.31 544 GLU A O 1
ATOM 4275 N N . VAL A 1 545 ? -12.320 -17.600 22.850 1.00 84.06 545 VAL A N 1
ATOM 4276 C CA . VAL A 1 545 ? -13.338 -18.006 21.874 1.00 84.06 545 VAL A CA 1
ATOM 4277 C C . VAL A 1 545 ? -14.689 -18.213 22.568 1.00 84.06 545 VAL A C 1
ATOM 4279 O O . VAL A 1 545 ? -14.708 -18.521 23.765 1.00 84.06 545 VAL A O 1
ATOM 4282 N N . PRO A 1 546 ? -15.825 -17.993 21.875 1.00 86.12 546 PRO A N 1
ATOM 4283 C CA . PRO A 1 546 ? -17.143 -18.334 22.410 1.00 86.12 546 PRO A CA 1
ATOM 4284 C C . PRO A 1 546 ? -17.186 -19.801 22.848 1.00 86.12 546 PRO A C 1
ATOM 4286 O O . PRO A 1 546 ? -16.636 -20.655 22.159 1.00 86.12 546 PRO A O 1
ATOM 4289 N N . PHE A 1 547 ? -17.808 -20.076 23.993 1.00 89.25 547 PHE A N 1
ATOM 4290 C CA . PHE A 1 547 ? -17.995 -21.438 24.489 1.00 89.25 547 PHE A CA 1
ATOM 4291 C C . PHE A 1 547 ? -19.337 -21.993 24.008 1.00 89.25 547 PHE A C 1
ATOM 4293 O O . PHE A 1 547 ? -20.371 -21.360 24.233 1.00 89.25 547 PHE A O 1
ATOM 4300 N N . ASP A 1 548 ? -19.330 -23.168 23.381 1.00 89.00 548 ASP A N 1
ATOM 4301 C CA . ASP A 1 548 ? -20.559 -23.864 23.008 1.00 89.00 548 ASP A CA 1
ATOM 4302 C C . ASP A 1 548 ? -21.083 -24.667 24.207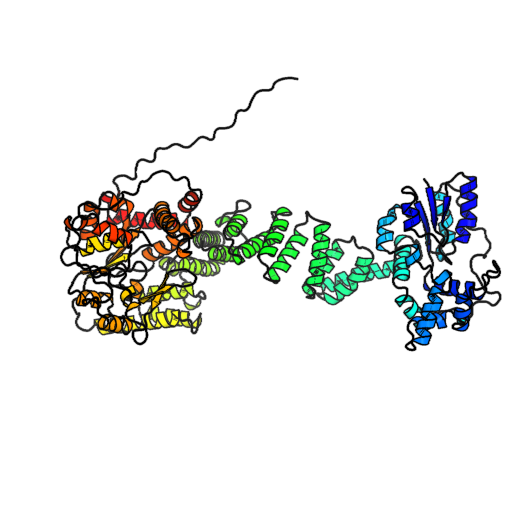 1.00 89.00 548 ASP A C 1
ATOM 4304 O O . ASP A 1 548 ? -20.592 -25.748 24.533 1.00 89.00 548 ASP A O 1
ATOM 4308 N N . PHE A 1 549 ? -22.116 -24.141 24.869 1.00 90.44 549 PHE A N 1
ATOM 4309 C CA . PHE A 1 549 ? -22.725 -24.778 26.039 1.00 90.44 549 PHE A CA 1
ATOM 4310 C C . PHE A 1 549 ? -23.419 -26.118 25.737 1.00 90.44 549 PHE A C 1
ATOM 4312 O O . PHE A 1 549 ? -23.734 -26.844 26.682 1.00 90.44 549 PHE A O 1
ATOM 4319 N N . ALA A 1 550 ? -23.643 -26.467 24.465 1.00 88.00 550 ALA A N 1
ATOM 4320 C CA . ALA A 1 550 ? -24.226 -27.743 24.065 1.00 88.00 550 ALA A CA 1
ATOM 4321 C C . ALA A 1 550 ? -23.172 -28.829 23.800 1.00 88.00 550 ALA A C 1
ATOM 4323 O O . ALA A 1 550 ? -23.442 -30.003 24.063 1.00 88.00 550 ALA A O 1
ATOM 4324 N N . SER A 1 551 ? -21.990 -28.467 23.287 1.00 88.75 551 SER A N 1
ATOM 4325 C CA . SER A 1 551 ? -20.988 -29.445 22.832 1.00 88.75 551 SER A CA 1
ATOM 4326 C C . SER A 1 551 ? -19.650 -29.408 23.561 1.00 88.75 551 SER A C 1
ATOM 4328 O O . SER A 1 551 ? -18.971 -30.437 23.614 1.00 88.75 551 SER A O 1
ATOM 4330 N N . ASP A 1 552 ? -19.238 -28.262 24.103 1.00 88.00 552 ASP A N 1
ATOM 4331 C CA . ASP A 1 552 ? -17.888 -28.117 24.641 1.00 88.00 552 ASP A CA 1
ATOM 4332 C C . ASP A 1 552 ? -17.752 -28.753 26.038 1.00 88.00 552 ASP A C 1
ATOM 4334 O O . ASP A 1 552 ? -18.631 -28.615 26.900 1.00 88.00 552 ASP A O 1
ATOM 4338 N N . PRO A 1 553 ? -16.620 -29.421 26.338 1.00 88.38 553 PRO A N 1
ATOM 4339 C CA . PRO A 1 553 ? -16.353 -29.923 27.679 1.00 88.38 553 PRO A CA 1
ATOM 4340 C C . PRO A 1 553 ? -16.306 -28.784 28.705 1.00 88.38 553 PRO A C 1
ATOM 4342 O O . PRO A 1 553 ? -15.549 -27.824 28.545 1.00 88.38 553 PRO A O 1
ATOM 4345 N N . ARG A 1 554 ? -17.021 -28.933 29.831 1.00 87.38 554 ARG A N 1
ATOM 4346 C CA . ARG A 1 554 ? -17.045 -27.941 30.931 1.00 87.38 554 ARG A CA 1
ATOM 4347 C C . ARG A 1 554 ? -15.655 -27.530 31.427 1.00 87.38 554 ARG A C 1
ATOM 4349 O O . ARG A 1 554 ? -15.474 -26.403 31.867 1.00 87.38 554 ARG A O 1
ATOM 4356 N N . SER A 1 555 ? -14.665 -28.417 31.330 1.00 85.31 555 SER A N 1
ATOM 4357 C CA . SER A 1 555 ? -13.275 -28.147 31.716 1.00 85.31 555 SER A CA 1
ATOM 4358 C C . SER A 1 555 ? -12.587 -27.065 30.876 1.00 85.31 555 SER A C 1
ATOM 4360 O O . SER A 1 555 ? -11.593 -26.500 31.327 1.00 85.31 555 SER A O 1
ATOM 4362 N N . MET A 1 556 ? -13.092 -26.767 29.675 1.00 87.31 556 MET A N 1
ATOM 4363 C CA . MET A 1 556 ? -12.568 -25.705 28.807 1.00 87.31 556 MET A CA 1
ATOM 4364 C C . MET A 1 556 ? -13.121 -24.321 29.157 1.00 87.31 556 MET A C 1
ATOM 4366 O O . MET A 1 556 ? -12.570 -23.301 28.734 1.00 87.31 556 MET A O 1
ATOM 4370 N N . LEU A 1 557 ? -14.210 -24.271 29.922 1.00 89.56 557 LEU A N 1
ATOM 4371 C CA . LEU A 1 557 ? -14.877 -23.039 30.298 1.00 89.56 557 LEU A CA 1
ATOM 4372 C C . LEU A 1 557 ? -13.993 -22.228 31.258 1.00 89.56 557 LEU A C 1
ATOM 4374 O O . LEU A 1 557 ? -13.403 -22.777 32.190 1.00 89.56 557 LEU A O 1
ATOM 4378 N N . THR A 1 558 ? -13.903 -20.906 31.059 1.00 90.44 558 THR A N 1
ATOM 4379 C CA . THR A 1 558 ? -13.018 -20.070 31.889 1.00 90.44 558 THR A CA 1
ATOM 4380 C C . THR A 1 558 ? -13.370 -20.219 33.380 1.00 90.44 558 THR A C 1
ATOM 4382 O O . THR A 1 558 ? -14.529 -19.970 33.744 1.00 90.44 558 THR A O 1
ATOM 4385 N N . PRO A 1 559 ? -12.412 -20.599 34.253 1.00 90.00 559 PRO A N 1
ATOM 4386 C CA . PRO A 1 559 ? -12.686 -20.840 35.665 1.00 90.00 559 PRO A CA 1
ATOM 4387 C C . PRO A 1 559 ? -12.770 -19.537 36.468 1.00 90.00 559 PRO A C 1
ATOM 4389 O O . PRO A 1 559 ? -12.128 -18.533 36.138 1.00 90.00 559 PRO A O 1
ATOM 4392 N N . CYS A 1 560 ? -13.523 -19.576 37.569 1.00 90.06 560 CYS A N 1
ATOM 4393 C CA . CYS A 1 560 ? -13.543 -18.501 38.557 1.00 90.06 560 CYS A CA 1
ATOM 4394 C C . CYS A 1 560 ? -12.189 -18.428 39.274 1.00 90.06 560 CYS A C 1
ATOM 4396 O O . CYS A 1 560 ? -11.616 -19.451 39.651 1.00 90.06 560 CYS A O 1
ATOM 4398 N N . ALA A 1 561 ? -11.683 -17.215 39.494 1.00 85.69 561 ALA A N 1
ATOM 4399 C CA . ALA A 1 561 ? -10.406 -16.990 40.167 1.00 85.69 561 ALA A CA 1
ATOM 4400 C C . ALA A 1 561 ? -10.383 -17.472 41.624 1.00 85.69 561 ALA A C 1
ATOM 4402 O O . ALA A 1 561 ? -9.310 -17.796 42.127 1.00 85.69 561 ALA A O 1
ATOM 4403 N N . HIS A 1 562 ? -11.547 -17.493 42.278 1.00 85.00 562 HIS A N 1
ATOM 4404 C CA . HIS A 1 562 ? -11.708 -17.886 43.675 1.00 85.00 562 HIS A CA 1
ATOM 4405 C C . HIS A 1 562 ? -12.157 -19.351 43.814 1.00 85.00 562 HIS A C 1
ATOM 4407 O O . HIS A 1 562 ? -11.497 -20.131 44.491 1.00 85.00 562 HIS A O 1
ATOM 4413 N N . CYS A 1 563 ? -13.234 -19.759 43.129 1.00 87.75 563 CYS A N 1
ATOM 4414 C CA . CYS A 1 563 ? -13.804 -21.110 43.271 1.00 87.75 563 CYS A CA 1
ATOM 4415 C C . CYS A 1 563 ? -13.212 -22.172 42.334 1.00 87.75 563 CYS A C 1
ATOM 4417 O O . CYS A 1 563 ? -13.511 -23.353 42.494 1.00 87.75 563 CYS A O 1
ATOM 4419 N N . GLY A 1 564 ? -12.454 -21.778 41.308 1.00 87.12 564 GLY A N 1
ATOM 4420 C CA . GLY A 1 564 ? -12.069 -22.683 40.226 1.00 87.12 564 GLY A CA 1
ATOM 4421 C C . GLY A 1 564 ? -13.216 -22.965 39.233 1.00 87.12 564 GLY A C 1
ATOM 4422 O O . GLY A 1 564 ? -14.098 -22.116 39.059 1.00 87.12 564 GLY A O 1
ATOM 4423 N N . PRO A 1 565 ? -13.189 -24.108 38.520 1.00 84.88 565 PRO A N 1
ATOM 4424 C CA . PRO A 1 565 ? -14.120 -24.403 37.423 1.00 84.88 565 PRO A CA 1
ATOM 4425 C C . PRO A 1 565 ? -15.569 -24.653 37.877 1.00 84.88 565 PRO A C 1
ATOM 4427 O O . PRO A 1 565 ? -16.494 -24.331 37.140 1.00 84.88 565 PRO A O 1
ATOM 4430 N N . GLU A 1 566 ? -15.781 -25.133 39.105 1.00 86.12 566 GLU A N 1
ATOM 4431 C CA . GLU A 1 566 ? -17.102 -25.490 39.655 1.00 86.12 566 GLU A CA 1
ATOM 4432 C C . GLU A 1 566 ? -17.690 -24.362 40.528 1.00 86.12 566 GLU A C 1
ATOM 4434 O O . GLU A 1 566 ? -18.076 -24.555 41.685 1.00 86.12 566 GLU A O 1
ATOM 4439 N N . CYS A 1 567 ? -17.703 -23.131 40.009 1.00 90.75 567 CYS A N 1
ATOM 4440 C CA . CYS A 1 567 ? -18.218 -21.979 40.749 1.00 90.75 567 CYS A CA 1
ATOM 4441 C C . CYS A 1 567 ? -19.737 -22.090 40.964 1.00 90.75 567 CYS A C 1
ATOM 4443 O O . CYS A 1 567 ? -20.497 -22.054 40.008 1.00 90.75 567 CYS A O 1
ATOM 4445 N N . ARG A 1 568 ? -20.194 -22.159 42.222 1.00 91.88 568 ARG A N 1
ATOM 4446 C CA . ARG A 1 568 ? -21.634 -22.255 42.555 1.00 91.88 568 ARG A CA 1
ATOM 4447 C C . ARG A 1 568 ? -22.401 -20.934 42.445 1.00 91.88 568 ARG A C 1
ATOM 4449 O O . ARG A 1 568 ? -23.625 -20.940 42.366 1.00 91.88 568 ARG A O 1
ATOM 4456 N N . VAL A 1 569 ? -21.688 -19.809 42.488 1.00 93.12 569 VAL A N 1
ATOM 4457 C CA . VAL A 1 569 ? -22.278 -18.471 42.313 1.00 93.12 569 VAL A CA 1
ATOM 4458 C C . VAL A 1 569 ? -22.550 -18.205 40.838 1.00 93.12 569 VAL A C 1
ATOM 4460 O O . VAL A 1 569 ? -23.632 -17.767 40.480 1.00 93.12 569 VAL A O 1
ATOM 4463 N N . PHE A 1 570 ? -21.594 -18.528 39.972 1.00 94.62 570 PHE A N 1
ATOM 4464 C CA . PHE A 1 570 ? -21.752 -18.459 38.522 1.00 94.62 570 PHE A CA 1
ATOM 4465 C C . PHE A 1 570 ? -21.687 -19.871 37.951 1.00 94.62 570 PHE A C 1
ATOM 4467 O O . PHE A 1 570 ? -20.692 -20.258 37.332 1.00 94.62 570 PHE A O 1
ATOM 4474 N N . ASP A 1 571 ? -22.732 -20.645 38.240 1.00 94.00 571 ASP A N 1
ATOM 4475 C CA . ASP A 1 571 ? -22.863 -22.026 37.785 1.00 94.00 571 ASP A CA 1
ATOM 4476 C C . ASP A 1 571 ? -23.044 -22.124 36.260 1.00 94.00 571 ASP A C 1
ATOM 4478 O O . ASP A 1 571 ? -23.189 -21.129 35.545 1.00 94.00 571 ASP A O 1
ATOM 4482 N N . PHE A 1 572 ? -22.971 -23.354 35.751 1.00 92.44 572 PHE A N 1
ATOM 4483 C CA . PHE A 1 572 ? -23.039 -23.628 34.318 1.00 92.44 572 PHE A CA 1
ATOM 4484 C C . PHE A 1 572 ? -24.349 -23.138 33.688 1.00 92.44 572 PHE A C 1
ATOM 4486 O O . PHE A 1 572 ? -24.311 -22.551 32.609 1.00 92.44 572 PHE A O 1
ATOM 4493 N N . ASP A 1 573 ? -25.478 -23.322 34.373 1.00 92.25 573 ASP A N 1
ATOM 4494 C CA . ASP A 1 573 ? -26.805 -22.997 33.846 1.00 92.25 573 ASP A CA 1
ATOM 4495 C C . ASP A 1 573 ? -27.012 -21.481 33.772 1.00 92.25 573 ASP A C 1
ATOM 4497 O O . ASP A 1 573 ? -27.487 -20.964 32.762 1.00 92.25 573 ASP A O 1
ATOM 4501 N N . PHE A 1 574 ? -26.566 -20.740 34.791 1.00 94.50 574 PHE A N 1
ATOM 4502 C CA . PHE A 1 574 ? -26.552 -19.280 34.761 1.00 94.50 574 PHE A CA 1
ATOM 4503 C C . PHE A 1 574 ? -25.701 -18.756 33.602 1.00 94.50 574 PHE A C 1
ATOM 4505 O O . PHE A 1 574 ? -26.111 -17.840 32.890 1.00 94.50 574 PHE A O 1
ATOM 4512 N N . ARG A 1 575 ? -24.516 -19.341 33.393 1.00 94.44 575 ARG A N 1
ATOM 4513 C CA . ARG A 1 575 ? -23.603 -18.943 32.312 1.00 94.44 575 ARG A CA 1
ATOM 4514 C C . ARG A 1 575 ? -24.178 -19.272 30.931 1.00 94.44 575 ARG A C 1
ATOM 4516 O O . ARG A 1 575 ? -24.054 -18.440 30.037 1.00 94.44 575 ARG A O 1
ATOM 4523 N N . ALA A 1 576 ? -24.846 -20.415 30.777 1.00 91.25 576 ALA A N 1
ATOM 4524 C CA . ALA A 1 576 ? -25.548 -20.787 29.550 1.00 91.25 576 ALA A CA 1
ATOM 4525 C C . ALA A 1 576 ? -26.699 -19.814 29.248 1.00 91.25 576 ALA A C 1
ATOM 4527 O O . ALA A 1 576 ? -26.785 -19.281 28.145 1.00 91.25 576 ALA A O 1
ATOM 4528 N N . ALA A 1 577 ? -27.523 -19.494 30.251 1.00 88.00 577 ALA A N 1
ATOM 4529 C CA . ALA A 1 577 ? -28.615 -18.530 30.118 1.00 88.00 577 ALA A CA 1
ATOM 4530 C C . ALA A 1 577 ? -28.129 -17.099 29.831 1.00 88.00 577 ALA A C 1
ATOM 4532 O O . ALA A 1 577 ? -28.869 -16.287 29.282 1.00 88.00 577 ALA A O 1
ATOM 4533 N N . LEU A 1 578 ? -26.912 -16.750 30.252 1.00 88.69 578 LEU A N 1
ATOM 4534 C CA . LEU A 1 578 ? -26.291 -15.461 29.946 1.00 88.69 578 LEU A CA 1
ATOM 4535 C C . LEU A 1 578 ? -25.703 -15.426 28.522 1.00 88.69 578 LEU A C 1
ATOM 4537 O O . LEU A 1 578 ? -25.628 -14.362 27.914 1.00 88.69 578 LEU A O 1
ATOM 4541 N N . ALA A 1 579 ? -25.279 -16.576 27.991 1.00 86.75 579 ALA A N 1
ATOM 4542 C CA . ALA A 1 579 ? -24.824 -16.705 26.607 1.00 86.75 579 ALA A CA 1
ATOM 4543 C C . ALA A 1 579 ? -25.986 -16.652 25.606 1.00 86.75 579 ALA A C 1
ATOM 4545 O O . ALA A 1 579 ? -25.845 -16.027 24.558 1.00 86.75 579 ALA A O 1
ATOM 4546 N N . ASP A 1 580 ? -27.109 -17.291 25.944 1.00 81.12 580 ASP A N 1
ATOM 4547 C CA . ASP A 1 580 ? -28.328 -17.317 25.125 1.00 81.12 580 ASP A CA 1
ATOM 4548 C C . ASP A 1 580 ? -29.008 -15.939 25.072 1.00 81.12 580 ASP A C 1
ATOM 4550 O O . ASP A 1 580 ? -29.354 -15.439 24.003 1.00 81.12 580 ASP A O 1
ATOM 4554 N N . ASP A 1 581 ? -29.109 -15.277 26.227 1.00 78.81 581 ASP A N 1
ATOM 4555 C CA . ASP A 1 581 ? -29.659 -13.933 26.348 1.00 78.81 581 ASP A CA 1
ATOM 4556 C C . ASP A 1 581 ? -28.654 -13.006 27.052 1.00 78.81 581 ASP A C 1
ATOM 4558 O O . ASP A 1 581 ? -28.513 -13.073 28.274 1.00 78.81 581 ASP A O 1
ATOM 4562 N N . PRO A 1 582 ? -27.955 -12.113 26.329 1.00 76.88 582 PRO A N 1
ATOM 4563 C CA . PRO A 1 582 ? -27.021 -11.169 26.932 1.00 76.88 582 PRO A CA 1
ATOM 4564 C C . PRO A 1 582 ? -27.700 -9.894 27.466 1.00 76.88 582 PRO A C 1
ATOM 4566 O O . PRO A 1 582 ? -27.005 -8.967 27.889 1.00 76.88 582 PRO A O 1
ATOM 4569 N N . THR A 1 583 ? -29.034 -9.782 27.428 1.00 75.56 583 THR A N 1
ATOM 4570 C CA . THR A 1 583 ? -29.726 -8.579 27.910 1.00 75.56 583 THR A CA 1
ATOM 4571 C C . THR A 1 583 ? -29.539 -8.383 29.414 1.00 75.56 583 THR A C 1
ATOM 4573 O O . THR A 1 583 ? -29.411 -9.337 30.188 1.00 75.56 583 THR A O 1
ATOM 4576 N N . ASN A 1 584 ? -29.498 -7.113 29.840 1.00 77.81 584 ASN A N 1
ATOM 4577 C CA . ASN A 1 584 ? -29.306 -6.730 31.242 1.00 77.81 584 ASN A CA 1
ATOM 4578 C C . ASN A 1 584 ? -28.070 -7.382 31.893 1.00 77.81 584 ASN A C 1
ATOM 4580 O O . ASN A 1 584 ? -28.093 -7.690 33.084 1.00 77.81 584 ASN A O 1
ATOM 4584 N N . TRP A 1 585 ? -26.992 -7.575 31.119 1.00 87.69 585 TRP A N 1
ATOM 4585 C CA . TRP A 1 585 ? -25.795 -8.325 31.513 1.00 87.69 585 TRP A CA 1
ATOM 4586 C C . TRP A 1 585 ? -25.319 -8.002 32.932 1.00 87.69 585 TRP A C 1
ATOM 4588 O O . TRP A 1 585 ? -25.327 -8.866 33.805 1.00 87.69 585 TRP A O 1
ATOM 4598 N N . PHE A 1 586 ? -24.967 -6.743 33.203 1.00 89.44 586 PHE A N 1
ATOM 4599 C CA . PHE A 1 586 ? -24.456 -6.342 34.515 1.00 89.44 586 PHE A CA 1
ATOM 4600 C C . PHE A 1 586 ? -25.503 -6.440 35.628 1.00 89.44 586 PHE A C 1
ATOM 4602 O O . PHE A 1 586 ? -25.167 -6.842 36.737 1.00 89.44 586 PHE A O 1
ATOM 4609 N N . GLN A 1 587 ? -26.769 -6.152 35.329 1.00 87.38 587 GLN A N 1
ATOM 4610 C CA . GLN A 1 587 ? -27.857 -6.225 36.307 1.00 87.38 587 GLN A CA 1
ATOM 4611 C C . GLN A 1 587 ? -28.089 -7.665 36.776 1.00 87.38 587 GLN A C 1
ATOM 4613 O O . GLN A 1 587 ? -28.212 -7.929 37.969 1.00 87.38 587 GLN A O 1
ATOM 4618 N N . ARG A 1 588 ? -28.037 -8.631 35.853 1.00 90.12 588 ARG A N 1
ATOM 4619 C CA . ARG A 1 588 ? -28.138 -10.061 36.176 1.00 90.12 588 ARG A CA 1
ATOM 4620 C C . ARG A 1 588 ? -26.954 -10.550 37.003 1.00 90.12 588 ARG A C 1
ATOM 4622 O O . ARG A 1 588 ? -27.140 -11.373 37.896 1.00 90.12 588 ARG A O 1
ATOM 4629 N N . LEU A 1 589 ? -25.748 -10.047 36.731 1.00 93.31 589 LEU A N 1
ATOM 4630 C CA . LEU A 1 589 ? -24.564 -10.360 37.537 1.00 93.31 589 LEU A CA 1
ATOM 4631 C C . LEU A 1 589 ? -24.683 -9.798 38.956 1.00 93.31 589 LEU A C 1
ATOM 4633 O O . LEU A 1 589 ? -24.417 -10.521 39.913 1.00 93.31 589 LEU A O 1
ATOM 4637 N N . ALA A 1 590 ? -25.121 -8.546 39.088 1.00 92.19 590 ALA A N 1
ATOM 4638 C CA . ALA A 1 590 ? -25.338 -7.898 40.376 1.00 92.19 590 ALA A CA 1
ATOM 4639 C C . ALA A 1 590 ? -26.410 -8.629 41.201 1.00 92.19 590 ALA A C 1
ATOM 4641 O O . ALA A 1 590 ? -26.166 -8.985 42.353 1.00 92.19 590 ALA A O 1
ATOM 4642 N N . ALA A 1 591 ? -27.540 -8.980 40.576 1.00 91.06 591 ALA A N 1
ATOM 4643 C CA . ALA A 1 591 ? -28.599 -9.771 41.196 1.00 91.06 591 ALA A CA 1
ATOM 4644 C C . ALA A 1 591 ? -28.114 -11.166 41.627 1.00 91.06 591 ALA A C 1
ATOM 4646 O O . ALA A 1 591 ? -28.440 -11.620 42.722 1.00 91.06 591 ALA A O 1
ATOM 4647 N N . ARG A 1 592 ? -27.286 -11.840 40.809 1.00 93.75 592 ARG A N 1
ATOM 4648 C CA . ARG A 1 592 ? -26.721 -13.160 41.152 1.00 93.75 592 ARG A CA 1
ATOM 4649 C C . ARG A 1 592 ? -25.785 -13.100 42.358 1.00 93.75 592 ARG A C 1
ATOM 4651 O O . ARG A 1 592 ? -25.721 -14.068 43.114 1.00 93.75 592 ARG A O 1
ATOM 4658 N N . LEU A 1 593 ? -25.077 -11.983 42.519 1.00 92.00 593 LEU A N 1
ATOM 4659 C CA . LEU A 1 593 ? -24.199 -11.700 43.654 1.00 92.00 593 LEU A CA 1
ATOM 4660 C C . LEU A 1 593 ? -24.945 -11.108 44.861 1.00 92.00 593 LEU A C 1
ATOM 4662 O O . LEU A 1 593 ? -24.367 -11.034 45.941 1.00 92.00 593 LEU A O 1
ATOM 4666 N N . GLY A 1 594 ? -26.210 -10.705 44.697 1.00 90.50 594 GLY A N 1
ATOM 4667 C CA . GLY A 1 594 ? -26.994 -10.039 45.738 1.00 90.50 594 GLY A CA 1
ATOM 4668 C C . GLY A 1 594 ? -26.450 -8.659 46.115 1.00 90.50 594 GLY A C 1
ATOM 4669 O O . GLY A 1 594 ? -26.523 -8.283 47.281 1.00 90.50 594 GLY A O 1
ATOM 4670 N N . SER A 1 595 ? -25.872 -7.927 45.158 1.00 89.81 595 SER A N 1
ATOM 4671 C CA . SER A 1 595 ? -25.237 -6.627 45.397 1.00 89.81 595 SER A CA 1
ATOM 4672 C C . SER A 1 595 ? -25.913 -5.505 44.619 1.00 89.81 595 SER A C 1
ATOM 4674 O O . SER A 1 595 ? -26.292 -5.670 43.462 1.00 89.81 595 SER A O 1
ATOM 4676 N N . GLU A 1 596 ? -26.022 -4.343 45.261 1.00 89.62 596 GLU A N 1
ATOM 4677 C CA . GLU A 1 596 ? -26.524 -3.105 44.658 1.00 89.62 596 GLU A CA 1
ATOM 4678 C C . GLU A 1 596 ? -25.434 -2.352 43.877 1.00 89.62 596 GLU A C 1
ATOM 4680 O O . GLU A 1 596 ? -25.750 -1.431 43.124 1.00 89.62 596 GLU A O 1
ATOM 4685 N N . ILE A 1 597 ? -24.156 -2.728 44.033 1.00 94.44 597 ILE A N 1
ATOM 4686 C CA . ILE A 1 597 ? -23.020 -2.081 43.370 1.00 94.44 597 ILE A CA 1
ATOM 4687 C C . ILE A 1 597 ? -22.079 -3.133 42.778 1.00 94.44 597 ILE A C 1
ATOM 4689 O O . ILE A 1 597 ? -21.391 -3.861 43.494 1.00 94.44 597 ILE A O 1
ATOM 4693 N N . LEU A 1 598 ? -21.973 -3.154 41.451 1.00 95.12 598 LEU A N 1
ATOM 4694 C CA . LEU A 1 598 ? -21.121 -4.085 40.719 1.00 95.12 598 LEU A CA 1
ATOM 4695 C C . LEU A 1 598 ? -19.929 -3.379 40.069 1.00 95.12 598 LEU A C 1
ATOM 4697 O O . LEU A 1 598 ? -20.092 -2.463 39.269 1.00 95.12 598 LEU A O 1
ATOM 4701 N N . VAL A 1 599 ? -18.722 -3.880 40.314 1.00 95.31 599 VAL A N 1
ATOM 4702 C CA . VAL A 1 599 ? -17.491 -3.464 39.635 1.00 95.31 599 VAL A CA 1
ATOM 4703 C C . VAL A 1 599 ? -17.119 -4.484 38.559 1.00 95.31 599 VAL A C 1
ATOM 4705 O O . VAL A 1 599 ? -16.863 -5.661 38.836 1.00 95.31 599 VAL A O 1
ATOM 4708 N N . SER A 1 600 ? -17.030 -4.018 37.316 1.00 93.44 600 SER A N 1
ATOM 4709 C CA . SER A 1 600 ? -16.607 -4.800 36.152 1.00 93.44 600 SER A CA 1
ATOM 4710 C C . SER A 1 600 ? -15.198 -4.402 35.705 1.00 93.44 600 SER A C 1
ATOM 4712 O O . SER A 1 600 ? -14.831 -3.232 35.676 1.00 93.44 600 SER A O 1
ATOM 4714 N N . GLY A 1 601 ? -14.407 -5.393 35.305 1.00 90.88 601 GLY A N 1
ATOM 4715 C CA . GLY A 1 601 ? -13.086 -5.253 34.695 1.00 90.88 601 GLY A CA 1
ATOM 4716 C C . GLY A 1 601 ? -13.083 -5.423 33.173 1.00 90.88 601 GLY A C 1
ATOM 4717 O O . GLY A 1 601 ? -12.034 -5.747 32.616 1.00 90.88 601 GLY A O 1
ATOM 4718 N N . ASP A 1 602 ? -14.223 -5.253 32.493 1.00 87.12 602 ASP A N 1
ATOM 4719 C CA . ASP A 1 602 ? -14.397 -5.432 31.041 1.00 87.12 602 ASP A CA 1
ATOM 4720 C C . ASP A 1 602 ? -13.779 -4.292 30.212 1.00 87.12 602 ASP A C 1
ATOM 4722 O O . ASP A 1 602 ? -14.456 -3.607 29.442 1.00 87.12 602 ASP A O 1
ATOM 4726 N N . LYS A 1 603 ? -12.457 -4.133 30.348 1.00 81.88 603 LYS A N 1
ATOM 4727 C CA . LYS A 1 603 ? -11.585 -3.059 29.835 1.00 81.88 603 LYS A CA 1
ATOM 4728 C C . LYS A 1 603 ? -11.972 -2.435 28.492 1.00 81.88 603 LYS A C 1
ATOM 4730 O O . LYS A 1 603 ? -11.793 -1.235 28.336 1.00 81.88 603 LYS A O 1
ATOM 4735 N N . HIS A 1 604 ? -12.453 -3.227 27.528 1.00 73.69 604 HIS A N 1
ATOM 4736 C CA . HIS A 1 604 ? -12.801 -2.789 26.167 1.00 73.69 604 HIS A CA 1
ATOM 4737 C C . HIS A 1 604 ? -14.248 -3.104 25.740 1.00 73.69 604 HIS A C 1
ATOM 4739 O O . HIS A 1 604 ? -14.637 -2.728 24.631 1.00 73.69 604 HIS A O 1
ATOM 4745 N N . MET A 1 605 ? -15.020 -3.831 26.559 1.00 71.06 605 MET A N 1
ATOM 4746 C CA . MET A 1 605 ? -16.271 -4.482 26.136 1.00 71.06 605 MET A CA 1
ATOM 4747 C C . MET A 1 605 ? -17.528 -3.955 26.827 1.00 71.06 605 MET A C 1
ATOM 4749 O O . MET A 1 605 ? -18.616 -4.339 26.409 1.00 71.06 605 MET A O 1
ATOM 4753 N N . ALA A 1 606 ? -17.413 -3.062 27.816 1.00 68.50 606 ALA A N 1
ATOM 4754 C CA . ALA A 1 606 ? -18.577 -2.549 28.545 1.00 68.50 606 ALA A CA 1
ATOM 4755 C C . ALA A 1 606 ? -19.725 -2.047 27.630 1.00 68.50 606 ALA A C 1
ATOM 4757 O O . ALA A 1 606 ? -20.843 -2.518 27.820 1.00 68.50 606 ALA A O 1
ATOM 4758 N N . PRO A 1 607 ? -19.486 -1.254 26.558 1.00 64.12 607 PRO A N 1
ATOM 4759 C CA . PRO A 1 607 ? -20.558 -0.827 25.642 1.00 64.12 607 PRO A CA 1
ATOM 4760 C C . PRO A 1 607 ? -21.171 -1.949 24.788 1.00 64.12 607 PRO A C 1
ATOM 4762 O O . PRO A 1 607 ? -22.203 -1.763 24.149 1.00 64.12 607 PRO A O 1
ATOM 4765 N N . THR A 1 608 ? -20.495 -3.093 24.677 1.00 70.19 608 THR A N 1
ATOM 4766 C CA . THR A 1 608 ? -21.013 -4.267 23.962 1.00 70.19 608 THR A CA 1
ATOM 4767 C C . THR A 1 608 ? -21.880 -5.123 24.881 1.00 70.19 608 THR A C 1
ATOM 4769 O O . THR A 1 608 ? -22.888 -5.652 24.424 1.00 70.19 608 THR A O 1
ATOM 4772 N N . LEU A 1 609 ? -21.490 -5.251 26.153 1.00 76.25 609 LEU A N 1
ATOM 4773 C CA . LEU A 1 609 ? -22.210 -6.039 27.159 1.00 76.25 609 LEU A CA 1
ATOM 4774 C C . LEU A 1 609 ? -23.434 -5.301 27.711 1.00 76.25 609 LEU A C 1
ATOM 4776 O O . LEU A 1 609 ? -24.442 -5.930 28.008 1.00 76.25 609 LEU A O 1
ATOM 4780 N N . ASP A 1 610 ? -23.371 -3.972 27.803 1.00 73.81 610 ASP A N 1
ATOM 4781 C CA . ASP A 1 610 ? -24.527 -3.125 28.092 1.00 73.81 610 ASP A CA 1
ATOM 4782 C C . ASP A 1 610 ? -24.664 -2.051 26.999 1.00 73.81 610 ASP A C 1
ATOM 4784 O O . ASP A 1 610 ? -24.063 -0.975 27.095 1.00 73.81 610 ASP A O 1
ATOM 4788 N N . PRO A 1 611 ? -25.440 -2.336 25.933 1.00 66.12 611 PRO A N 1
ATOM 4789 C CA . PRO A 1 611 ? -25.650 -1.414 24.817 1.00 66.12 611 PRO A CA 1
ATOM 4790 C C . PRO A 1 611 ? -26.293 -0.078 25.204 1.00 66.12 611 PRO A C 1
ATOM 4792 O O . PRO A 1 611 ? -26.236 0.865 24.414 1.00 66.12 611 PRO A O 1
ATOM 4795 N N . LEU A 1 612 ? -26.923 0.003 26.381 1.00 68.94 612 LEU A N 1
ATOM 4796 C CA . LEU A 1 612 ? -27.509 1.235 26.909 1.00 68.94 612 LEU A CA 1
ATOM 4797 C C . LEU A 1 612 ? -26.495 2.073 27.699 1.00 68.94 612 LEU A C 1
ATOM 4799 O O . LEU A 1 612 ? -26.844 3.161 28.156 1.00 68.94 612 LEU A O 1
ATOM 4803 N N . GLU A 1 613 ? -25.261 1.586 27.855 1.00 74.44 613 GLU A N 1
ATOM 4804 C CA . GLU A 1 613 ? -24.167 2.258 28.561 1.00 74.44 613 GLU A CA 1
ATOM 4805 C C . GLU A 1 613 ? -24.546 2.646 30.012 1.00 74.44 613 GLU A C 1
ATOM 4807 O O . GLU A 1 613 ? -24.133 3.692 30.517 1.00 74.44 613 GLU A O 1
ATOM 4812 N N . ARG A 1 614 ? -25.349 1.812 30.700 1.00 80.19 614 ARG A N 1
ATOM 4813 C CA . ARG A 1 614 ? -25.790 2.019 32.099 1.00 80.19 614 ARG A CA 1
ATOM 4814 C C . ARG A 1 614 ? -24.692 1.677 33.112 1.00 80.19 614 ARG A C 1
ATOM 4816 O O . ARG A 1 614 ? -24.778 0.698 33.848 1.00 80.19 614 ARG A O 1
ATOM 4823 N N . TYR A 1 615 ? -23.636 2.474 33.133 1.00 86.56 615 TYR A N 1
ATOM 4824 C CA . TYR A 1 615 ? -22.544 2.334 34.093 1.00 86.56 615 TYR A CA 1
ATOM 4825 C C . TYR A 1 615 ? -21.870 3.683 34.360 1.00 86.56 615 TYR A C 1
ATOM 4827 O O . TYR A 1 615 ? -22.069 4.633 33.610 1.00 86.56 615 TYR A O 1
ATOM 4835 N N . ASP A 1 616 ? -21.053 3.752 35.406 1.00 90.56 616 ASP A N 1
ATOM 4836 C CA . ASP A 1 616 ? -19.981 4.722 35.609 1.00 90.56 616 ASP A CA 1
ATOM 4837 C C . ASP A 1 616 ? -18.664 4.129 35.077 1.00 90.56 616 ASP A C 1
ATOM 4839 O O . ASP A 1 616 ? -18.369 2.949 35.272 1.00 90.56 616 ASP A O 1
ATOM 4843 N N . GLY A 1 617 ? -17.856 4.912 34.368 1.00 90.69 617 GLY A N 1
ATOM 4844 C CA . GLY A 1 617 ? -16.594 4.468 33.776 1.00 90.69 617 GLY A CA 1
ATOM 4845 C C . GLY A 1 617 ? -15.376 5.036 34.499 1.00 90.69 617 GLY A C 1
ATOM 4846 O O . GLY A 1 617 ? -15.297 6.240 34.727 1.00 90.69 617 GLY A O 1
ATOM 4847 N N . VAL A 1 618 ? -14.378 4.195 34.779 1.00 93.69 618 VAL A N 1
ATOM 4848 C CA . VAL A 1 618 ? -13.064 4.622 35.290 1.00 93.69 618 VAL A CA 1
ATOM 4849 C C . VAL A 1 618 ? -11.980 4.211 34.301 1.00 93.69 618 VAL A C 1
ATOM 4851 O O . VAL A 1 618 ? -11.604 3.042 34.219 1.00 93.69 618 VAL A O 1
ATOM 4854 N N . VAL A 1 619 ? -11.467 5.173 33.537 1.00 93.44 619 VAL A N 1
ATOM 4855 C CA . VAL A 1 619 ? -10.392 4.977 32.560 1.00 93.44 619 VAL A CA 1
ATOM 4856 C C . VAL A 1 619 ? -9.044 5.041 33.265 1.00 93.44 619 VAL A C 1
ATOM 4858 O O . VAL A 1 619 ? -8.563 6.111 33.635 1.00 93.44 619 VAL A O 1
ATOM 4861 N N . LEU A 1 620 ? -8.408 3.885 33.422 1.00 93.81 620 LEU A N 1
ATOM 4862 C CA . LEU A 1 620 ? -7.076 3.769 34.002 1.00 93.81 620 LEU A CA 1
ATOM 4863 C C . LEU A 1 620 ? -6.011 3.977 32.935 1.00 93.81 620 LEU A C 1
ATOM 4865 O O . LEU A 1 620 ? -6.001 3.293 31.902 1.00 93.81 620 LEU A O 1
ATOM 4869 N N . PHE A 1 621 ? -5.075 4.885 33.197 1.00 93.31 621 PHE A N 1
ATOM 4870 C CA . PHE A 1 621 ? -3.999 5.189 32.261 1.00 93.31 621 PHE A CA 1
ATOM 4871 C C . PHE A 1 621 ? -2.648 5.415 32.923 1.00 93.31 621 PHE A C 1
ATOM 4873 O O . PHE A 1 621 ? -2.550 5.704 34.109 1.00 93.31 621 PHE A O 1
ATOM 4880 N N . LYS A 1 622 ? -1.595 5.242 32.127 1.00 91.12 622 LYS A N 1
ATOM 4881 C CA . LYS A 1 622 ? -0.198 5.514 32.480 1.00 91.12 622 LYS A CA 1
ATOM 4882 C C . LYS A 1 622 ? 0.360 6.508 31.477 1.00 91.12 622 LYS A C 1
ATOM 4884 O O . LYS A 1 622 ? -0.186 6.628 30.387 1.00 91.12 622 LYS A O 1
ATOM 4889 N N . SER A 1 623 ? 1.490 7.139 31.766 1.00 89.06 623 SER A N 1
ATOM 4890 C CA . SER A 1 623 ? 2.267 7.782 30.701 1.00 89.06 623 SER A CA 1
ATOM 4891 C C . SER A 1 623 ? 2.572 6.781 29.569 1.00 89.06 623 SER A C 1
ATOM 4893 O O . SER A 1 623 ? 2.817 5.600 29.856 1.00 89.06 623 SER A O 1
ATOM 4895 N N . PRO A 1 624 ? 2.604 7.211 28.289 1.00 88.12 624 PRO A N 1
ATOM 4896 C CA . PRO A 1 624 ? 2.844 6.314 27.153 1.00 88.12 624 PRO A CA 1
ATOM 4897 C C . PRO A 1 624 ? 4.093 5.443 27.333 1.00 88.12 624 PRO A C 1
ATOM 4899 O O . PRO A 1 624 ? 4.109 4.252 27.026 1.00 88.12 624 PRO A O 1
ATOM 4902 N N . VAL A 1 625 ? 5.133 6.028 27.919 1.00 84.31 625 VAL A N 1
ATOM 4903 C CA . VAL A 1 625 ? 6.409 5.373 28.191 1.00 84.31 625 VAL A CA 1
ATOM 4904 C C . VAL A 1 625 ? 6.290 4.287 29.271 1.00 84.31 625 VAL A C 1
ATOM 4906 O O . VAL A 1 625 ? 6.794 3.178 29.079 1.00 84.31 625 VAL A O 1
ATOM 4909 N N . ASN A 1 626 ? 5.604 4.552 30.388 1.00 82.94 626 ASN A N 1
ATOM 4910 C CA . ASN A 1 626 ? 5.401 3.546 31.440 1.00 82.94 626 ASN A CA 1
ATOM 4911 C C . ASN A 1 626 ? 4.428 2.442 31.009 1.00 82.94 626 ASN A C 1
ATOM 4913 O O . ASN A 1 626 ? 4.604 1.272 31.372 1.00 82.94 626 ASN A O 1
ATOM 4917 N N . ALA A 1 627 ? 3.436 2.790 30.191 1.00 86.69 627 ALA A N 1
ATOM 4918 C CA . ALA A 1 627 ? 2.554 1.827 29.552 1.00 86.69 627 ALA A CA 1
ATOM 4919 C C . ALA A 1 627 ? 3.351 0.862 28.655 1.00 86.69 627 ALA A C 1
ATOM 4921 O O . ALA A 1 627 ? 3.233 -0.356 28.804 1.00 86.69 627 ALA A O 1
ATOM 4922 N N . TYR A 1 628 ? 4.243 1.395 27.809 1.00 83.88 628 TYR A N 1
ATOM 4923 C CA . TYR A 1 628 ? 5.113 0.589 26.947 1.00 83.88 628 TYR A CA 1
ATOM 4924 C C . TYR A 1 628 ? 6.041 -0.319 27.757 1.00 83.88 628 TYR A C 1
ATOM 4926 O O . TYR A 1 628 ? 6.144 -1.515 27.492 1.00 83.88 628 TYR A O 1
ATOM 4934 N N . ARG A 1 629 ? 6.661 0.222 28.812 1.00 79.94 629 ARG A N 1
ATOM 4935 C CA . ARG A 1 629 ? 7.526 -0.536 29.728 1.00 79.94 629 ARG A CA 1
ATOM 4936 C C . ARG A 1 629 ? 6.794 -1.714 30.374 1.00 79.94 629 ARG A C 1
ATOM 4938 O O . ARG A 1 629 ? 7.356 -2.801 30.484 1.00 79.94 629 ARG A O 1
ATOM 4945 N N . SER A 1 630 ? 5.553 -1.498 30.813 1.00 79.12 630 SER A N 1
ATOM 4946 C CA . SER A 1 630 ? 4.730 -2.544 31.433 1.00 79.12 630 SER A CA 1
ATOM 4947 C C . SER A 1 630 ? 4.448 -3.689 30.457 1.00 79.12 630 SER A C 1
ATOM 4949 O O . SER A 1 630 ? 4.482 -4.851 30.857 1.00 79.12 630 SER A O 1
ATOM 4951 N N . MET A 1 631 ? 4.232 -3.362 29.180 1.00 77.50 631 MET A N 1
ATOM 4952 C CA . MET A 1 631 ? 4.043 -4.344 28.112 1.00 77.50 631 MET A CA 1
ATOM 4953 C C . MET A 1 631 ? 5.340 -5.112 27.804 1.00 77.50 631 MET A C 1
ATOM 4955 O O . MET A 1 631 ? 5.331 -6.340 27.785 1.00 77.50 631 MET A O 1
ATOM 4959 N N . ARG A 1 632 ? 6.473 -4.408 27.654 1.00 75.88 632 ARG A N 1
ATOM 4960 C CA . ARG A 1 632 ? 7.790 -5.001 27.336 1.00 75.88 632 ARG A CA 1
ATOM 4961 C C . ARG A 1 632 ? 8.261 -6.019 28.371 1.00 75.88 632 ARG A C 1
ATOM 4963 O O . ARG A 1 632 ? 8.711 -7.096 28.002 1.00 75.88 632 ARG A O 1
ATOM 4970 N N . LYS A 1 633 ? 8.074 -5.741 29.666 1.00 74.94 633 LYS A N 1
ATOM 4971 C CA . LYS A 1 633 ? 8.379 -6.722 30.726 1.00 74.94 633 LYS A CA 1
ATOM 4972 C C . LYS A 1 633 ? 7.613 -8.037 30.548 1.00 74.94 633 LYS A C 1
ATOM 4974 O O . LYS A 1 633 ? 8.096 -9.097 30.943 1.00 74.94 633 LYS A O 1
ATOM 4979 N N . ARG A 1 634 ? 6.400 -7.983 29.986 1.00 68.25 634 ARG A N 1
ATOM 4980 C CA . ARG A 1 634 ? 5.592 -9.179 29.732 1.00 68.25 634 ARG A CA 1
ATOM 4981 C C . ARG A 1 634 ? 6.062 -9.944 28.500 1.00 68.25 634 ARG A C 1
ATOM 4983 O O . ARG A 1 634 ? 6.053 -11.171 28.563 1.00 68.25 634 ARG A O 1
ATOM 4990 N N . GLU A 1 635 ? 6.484 -9.233 27.456 1.00 69.69 635 GLU A N 1
ATOM 4991 C CA . GLU A 1 635 ? 7.136 -9.794 26.263 1.00 69.69 635 GLU A CA 1
ATOM 4992 C C . GLU A 1 635 ? 8.412 -10.551 26.646 1.00 69.69 635 GLU A C 1
ATOM 4994 O O . GLU A 1 635 ? 8.545 -11.723 26.324 1.00 69.69 635 GLU A O 1
ATOM 4999 N N . GLU A 1 636 ? 9.293 -9.939 27.444 1.00 71.56 636 GLU A N 1
ATOM 5000 C CA . GLU A 1 636 ? 10.515 -10.585 27.956 1.00 71.56 636 GLU A CA 1
ATOM 5001 C C . GLU A 1 636 ? 10.211 -11.850 28.772 1.00 71.56 636 GLU A C 1
ATOM 5003 O O . GLU A 1 636 ? 10.973 -12.812 28.749 1.00 71.56 636 GLU A O 1
ATOM 5008 N N . SER A 1 637 ? 9.076 -11.864 29.476 1.00 66.44 637 SER A N 1
ATOM 5009 C CA . SER A 1 637 ? 8.631 -13.028 30.249 1.00 66.44 637 SER A CA 1
ATOM 5010 C C . SER A 1 637 ? 7.898 -14.080 29.401 1.00 66.44 637 SER A C 1
ATOM 5012 O O . SER A 1 637 ? 7.594 -15.149 29.921 1.00 66.44 637 SER A O 1
ATOM 5014 N N . ASN A 1 638 ? 7.537 -13.770 28.149 1.00 63.69 638 ASN A N 1
ATOM 5015 C CA . ASN A 1 638 ? 6.799 -14.643 27.225 1.00 63.69 638 ASN A CA 1
ATOM 5016 C C . ASN A 1 638 ? 7.276 -14.404 25.774 1.00 63.69 638 ASN A C 1
ATOM 5018 O O . ASN A 1 638 ? 6.489 -13.919 24.954 1.00 63.69 638 ASN A O 1
ATOM 5022 N N . PRO A 1 639 ? 8.548 -14.707 25.456 1.00 60.88 639 PRO A N 1
ATOM 5023 C CA . PRO A 1 639 ? 9.177 -14.313 24.192 1.00 60.88 639 PRO A CA 1
ATOM 5024 C C . PRO A 1 639 ? 8.522 -14.950 22.959 1.00 60.88 639 PRO A C 1
ATOM 5026 O O . PRO A 1 639 ? 8.534 -14.358 21.884 1.00 60.88 639 PRO A O 1
ATOM 5029 N N . ASP A 1 640 ? 7.894 -16.115 23.125 1.00 60.56 640 ASP A N 1
ATOM 5030 C CA . ASP A 1 640 ? 7.244 -16.859 22.042 1.00 60.56 640 ASP A CA 1
ATOM 5031 C C . ASP A 1 640 ? 5.801 -16.405 21.766 1.00 60.56 640 ASP A C 1
ATOM 5033 O O . ASP A 1 640 ? 5.132 -16.964 20.900 1.00 60.56 640 ASP A O 1
ATOM 5037 N N . ASN A 1 641 ? 5.280 -15.417 22.507 1.00 57.38 641 ASN A N 1
ATOM 5038 C CA . ASN A 1 641 ? 3.926 -14.915 22.297 1.00 57.38 641 ASN A CA 1
ATOM 5039 C C . ASN A 1 641 ? 3.939 -13.661 21.396 1.00 57.38 641 ASN A C 1
ATOM 5041 O O . ASN A 1 641 ? 4.223 -12.558 21.883 1.00 57.38 641 ASN A O 1
ATOM 5045 N N . PRO A 1 642 ? 3.563 -13.781 20.107 1.00 55.91 642 PRO A N 1
ATOM 5046 C CA . PRO A 1 642 ? 3.602 -12.669 19.159 1.00 55.91 642 PRO A CA 1
ATOM 5047 C C . PRO A 1 642 ? 2.642 -11.530 19.531 1.00 55.91 642 PRO A C 1
ATOM 5049 O O . PRO A 1 642 ? 2.829 -10.403 19.068 1.00 55.91 642 PRO A O 1
ATOM 5052 N N . ALA A 1 643 ? 1.658 -11.769 20.411 1.00 55.06 643 ALA A N 1
ATOM 5053 C CA . ALA A 1 643 ? 0.758 -10.733 20.914 1.00 55.06 643 ALA A CA 1
ATOM 5054 C C . ALA A 1 643 ? 1.482 -9.614 21.682 1.00 55.06 643 ALA A C 1
ATOM 5056 O O . ALA A 1 643 ? 0.897 -8.546 21.866 1.00 55.06 643 ALA A O 1
ATOM 5057 N N . TYR A 1 644 ? 2.727 -9.833 22.124 1.00 59.06 644 TYR A N 1
ATOM 5058 C CA . TYR A 1 644 ? 3.519 -8.847 22.863 1.00 59.06 644 TYR A CA 1
ATOM 5059 C C . TYR A 1 644 ? 4.664 -8.212 22.060 1.00 59.06 644 TYR A C 1
ATOM 5061 O O . TYR A 1 644 ? 5.278 -7.276 22.562 1.00 59.06 644 TYR A O 1
ATOM 5069 N N . ALA A 1 645 ? 4.897 -8.626 20.810 1.00 57.88 645 ALA A N 1
ATOM 5070 C CA . ALA A 1 645 ? 5.935 -8.067 19.941 1.00 57.88 645 ALA A CA 1
ATOM 5071 C C . ALA A 1 645 ? 5.511 -6.703 19.346 1.00 57.88 645 ALA A C 1
ATOM 5073 O O . ALA A 1 645 ? 4.953 -6.611 18.244 1.00 57.88 645 ALA A O 1
ATOM 5074 N N . TYR A 1 646 ? 5.757 -5.614 20.084 1.00 60.50 646 TYR A N 1
ATOM 5075 C CA . TYR A 1 646 ? 5.459 -4.244 19.648 1.00 60.50 646 TYR A CA 1
ATOM 5076 C C . TYR A 1 646 ? 6.730 -3.421 19.441 1.00 60.50 646 TYR A C 1
ATOM 5078 O O . TYR A 1 646 ? 7.529 -3.275 20.359 1.00 60.50 646 TYR A O 1
ATOM 5086 N N . SER A 1 647 ? 6.855 -2.778 18.276 1.00 68.88 647 SER A N 1
ATOM 5087 C CA . SER A 1 647 ? 7.748 -1.624 18.138 1.00 68.88 647 SER A CA 1
ATOM 5088 C C . SER A 1 647 ? 7.166 -0.415 18.880 1.00 68.88 647 SER A C 1
ATOM 5090 O O . SER A 1 647 ? 5.945 -0.275 19.001 1.00 68.88 647 SER A O 1
ATOM 5092 N N . GLY A 1 648 ? 8.016 0.506 19.334 1.00 67.44 648 GLY A N 1
ATOM 5093 C CA . GLY A 1 648 ? 7.599 1.716 20.047 1.00 67.44 648 GLY A CA 1
ATOM 5094 C C . GLY A 1 648 ? 6.618 2.585 19.247 1.00 67.44 648 GLY A C 1
ATOM 5095 O O . GLY A 1 648 ? 5.689 3.156 19.813 1.00 67.44 648 GLY A O 1
ATOM 5096 N N . ILE A 1 649 ? 6.750 2.620 17.917 1.00 64.44 649 ILE A N 1
ATOM 5097 C CA . ILE A 1 649 ? 5.802 3.323 17.034 1.00 64.44 649 ILE A CA 1
ATOM 5098 C C . ILE A 1 649 ? 4.438 2.618 17.047 1.00 64.44 649 ILE A C 1
ATOM 5100 O O . ILE A 1 649 ? 3.420 3.250 17.327 1.00 64.44 649 ILE A O 1
ATOM 5104 N N . ARG A 1 650 ? 4.413 1.293 16.831 1.00 66.56 650 ARG A N 1
ATOM 5105 C CA . ARG A 1 650 ? 3.176 0.492 16.856 1.00 66.56 650 ARG A CA 1
ATOM 5106 C C . ARG A 1 650 ? 2.477 0.580 18.213 1.00 66.56 650 ARG A C 1
ATOM 5108 O O . ARG A 1 650 ? 1.250 0.643 18.275 1.00 66.56 650 ARG A O 1
ATOM 5115 N N . PHE A 1 651 ? 3.243 0.604 19.302 1.00 79.88 651 PHE A N 1
ATOM 5116 C CA . PHE A 1 651 ? 2.690 0.782 20.637 1.00 79.88 651 PHE A CA 1
ATOM 5117 C C . PHE A 1 651 ? 2.076 2.173 20.825 1.00 79.88 651 PHE A C 1
ATOM 5119 O O . PHE A 1 651 ? 0.934 2.255 21.266 1.00 79.88 651 PHE A O 1
ATOM 5126 N N . GLY A 1 652 ? 2.791 3.252 20.476 1.00 76.44 652 GLY A N 1
ATOM 5127 C CA . GLY A 1 652 ? 2.275 4.623 20.595 1.00 76.44 652 GLY A CA 1
ATOM 5128 C C . GLY A 1 652 ? 0.947 4.813 19.852 1.00 76.44 652 GLY A C 1
ATOM 5129 O O . GLY A 1 652 ? 0.005 5.409 20.374 1.00 76.44 652 GLY A O 1
ATOM 5130 N N . ARG A 1 653 ? 0.835 4.193 18.679 1.00 70.75 653 ARG A N 1
ATOM 5131 C CA . ARG A 1 653 ? -0.376 4.125 17.857 1.00 70.75 653 ARG A CA 1
ATOM 5132 C C . ARG A 1 653 ? -1.536 3.383 18.529 1.00 70.75 653 ARG A C 1
ATOM 5134 O O . ARG A 1 653 ? -2.641 3.916 18.644 1.00 70.75 653 ARG A O 1
ATOM 5141 N N . SER A 1 654 ? -1.277 2.171 19.025 1.00 75.06 654 SER A N 1
ATOM 5142 C CA . SER A 1 654 ? -2.265 1.366 19.759 1.00 75.06 654 SER A CA 1
ATOM 5143 C C . SER A 1 654 ? -2.725 2.065 21.042 1.00 75.06 654 SER A C 1
ATOM 5145 O O . SER A 1 654 ? -3.917 2.089 21.351 1.00 75.06 654 SER A O 1
ATOM 5147 N N . TYR A 1 655 ? -1.795 2.697 21.760 1.00 85.12 655 TYR A N 1
ATOM 5148 C CA . TYR A 1 655 ? -2.072 3.499 22.945 1.00 85.12 655 TYR A CA 1
ATOM 5149 C C . TYR A 1 655 ? -3.059 4.628 22.618 1.00 85.12 655 TYR A C 1
ATOM 5151 O O . TYR A 1 655 ? -4.123 4.707 23.232 1.00 85.12 655 TYR A O 1
ATOM 5159 N N . ALA A 1 656 ? -2.749 5.452 21.611 1.00 81.31 656 ALA A N 1
ATOM 5160 C CA . ALA A 1 656 ? -3.600 6.569 21.208 1.00 81.31 656 ALA A CA 1
ATOM 5161 C C . ALA A 1 656 ? -5.006 6.102 20.809 1.00 81.31 656 ALA A C 1
ATOM 5163 O O . ALA A 1 656 ? -5.999 6.614 21.320 1.00 81.31 656 ALA A O 1
ATOM 5164 N N . THR A 1 657 ? -5.084 5.082 19.952 1.00 75.31 657 THR A N 1
ATOM 5165 C CA . THR A 1 657 ? -6.349 4.535 19.442 1.00 75.31 657 THR A CA 1
ATOM 5166 C C . THR A 1 657 ? -7.251 4.046 20.572 1.00 75.31 657 THR A C 1
ATOM 5168 O O . THR A 1 657 ? -8.423 4.414 20.642 1.00 75.31 657 THR A O 1
ATOM 5171 N N . ASN A 1 658 ? -6.707 3.253 21.499 1.00 80.88 658 ASN A N 1
ATOM 5172 C CA . ASN A 1 658 ? -7.484 2.719 22.615 1.00 80.88 658 ASN A CA 1
ATOM 5173 C C . ASN A 1 658 ? -7.959 3.818 23.571 1.00 80.88 658 ASN A C 1
ATOM 5175 O O . ASN A 1 658 ? -9.104 3.790 24.014 1.00 80.88 658 ASN A O 1
ATOM 5179 N N . TYR A 1 659 ? -7.116 4.804 23.876 1.00 87.50 659 TYR A N 1
ATOM 5180 C CA . TYR A 1 659 ? -7.499 5.858 24.811 1.00 87.50 659 TYR A CA 1
ATOM 5181 C C . TYR A 1 659 ? -8.437 6.899 24.210 1.00 87.50 659 TYR A C 1
ATOM 5183 O O . TYR A 1 659 ? -9.398 7.282 24.874 1.00 87.50 659 TYR A O 1
ATOM 5191 N N . PHE A 1 660 ? -8.261 7.284 22.944 1.00 81.44 660 PHE A N 1
ATOM 5192 C CA . PHE A 1 660 ? -9.274 8.082 22.252 1.00 81.44 660 PHE A CA 1
ATOM 5193 C C . PHE A 1 660 ? -10.593 7.330 22.124 1.00 81.44 660 PHE A C 1
ATOM 5195 O O . PHE A 1 660 ? -11.651 7.936 22.269 1.00 81.44 660 PHE A O 1
ATOM 5202 N N . ARG A 1 661 ? -10.556 6.004 21.943 1.00 75.31 661 ARG A N 1
ATOM 5203 C CA . ARG A 1 661 ? -11.758 5.179 22.045 1.00 75.31 661 ARG A CA 1
ATOM 5204 C C . ARG A 1 661 ? -12.418 5.333 23.418 1.00 75.31 661 ARG A C 1
ATOM 5206 O O . ARG A 1 661 ? -13.601 5.615 23.449 1.00 75.31 661 ARG A O 1
ATOM 5213 N N . PHE A 1 662 ? -11.714 5.253 24.543 1.00 80.00 662 PHE A N 1
ATOM 5214 C CA . PHE A 1 662 ? -12.367 5.467 25.848 1.00 80.00 662 PHE A CA 1
ATOM 5215 C C . PHE A 1 662 ? -12.896 6.888 26.052 1.00 80.00 662 PHE A C 1
ATOM 5217 O O . PHE A 1 662 ? -13.962 7.069 26.628 1.00 80.00 662 PHE A O 1
ATOM 5224 N N . LEU A 1 663 ? -12.175 7.893 25.558 1.00 78.25 663 LEU A N 1
ATOM 5225 C CA . LEU A 1 663 ? -12.574 9.294 25.679 1.00 78.25 663 LEU A CA 1
ATOM 5226 C C . LEU A 1 663 ? -13.778 9.656 24.793 1.00 78.25 663 LEU A C 1
ATOM 5228 O O . LEU A 1 663 ? -14.532 10.565 25.148 1.00 78.25 663 LEU A O 1
ATOM 5232 N N . ASN A 1 664 ? -13.950 8.967 23.656 1.00 69.31 664 ASN A N 1
ATOM 5233 C CA . ASN A 1 664 ? -14.886 9.365 22.598 1.00 69.31 664 ASN A CA 1
ATOM 5234 C C . ASN A 1 664 ? -15.965 8.314 22.246 1.00 69.31 664 ASN A C 1
ATOM 5236 O O . ASN A 1 664 ? -17.023 8.664 21.709 1.00 69.31 664 ASN A O 1
ATOM 5240 N N . LEU A 1 665 ? -15.732 7.029 22.521 1.00 54.22 665 LEU A N 1
ATOM 5241 C CA . LEU A 1 665 ? -16.657 5.904 22.320 1.00 54.22 665 LEU A CA 1
ATOM 5242 C C . LEU A 1 665 ? -17.171 5.402 23.672 1.00 54.22 665 LEU A C 1
ATOM 5244 O O . LEU A 1 665 ? -16.755 4.364 24.180 1.00 54.22 665 LEU A O 1
ATOM 5248 N N . GLY A 1 666 ? -18.104 6.166 24.220 1.00 57.56 666 GLY A N 1
ATOM 5249 C CA . GLY A 1 666 ? -18.911 5.777 25.368 1.00 57.56 666 GLY A CA 1
ATOM 5250 C C . GLY A 1 666 ? -19.211 7.014 26.184 1.00 57.56 666 GLY A C 1
ATOM 5251 O O . GLY A 1 666 ? -18.294 7.637 26.716 1.00 57.56 666 GLY A O 1
ATOM 5252 N N . LYS A 1 667 ? -20.477 7.418 26.234 1.00 64.19 667 LYS A N 1
ATOM 5253 C CA . LYS A 1 667 ? -20.926 8.318 27.290 1.00 64.19 667 LYS A CA 1
ATOM 5254 C C . LYS A 1 667 ? -21.677 7.406 28.243 1.00 64.19 667 LYS A C 1
ATOM 5256 O O . LYS A 1 667 ? -22.874 7.230 28.021 1.00 64.19 667 LYS A O 1
ATOM 5261 N N . PRO A 1 668 ? -20.993 6.808 29.244 1.00 76.31 668 PRO A N 1
ATOM 5262 C CA . PRO A 1 668 ? -21.717 6.189 30.343 1.00 76.31 668 PRO A CA 1
ATOM 5263 C C . PRO A 1 668 ? -22.875 7.099 30.754 1.00 76.31 668 PRO A C 1
ATOM 5265 O O . PRO A 1 668 ? -22.722 8.325 30.758 1.00 76.31 668 PRO A O 1
ATOM 5268 N N . GLN A 1 669 ? -24.034 6.520 31.061 1.00 77.25 669 GLN A N 1
ATOM 5269 C CA . GLN A 1 669 ? -25.120 7.302 31.654 1.00 77.25 669 GLN A CA 1
ATOM 5270 C C . GLN A 1 669 ? -24.663 7.934 32.980 1.00 77.25 669 GLN A C 1
ATOM 5272 O O . GLN A 1 669 ? -25.137 9.010 33.341 1.00 77.25 669 GLN A O 1
ATOM 5277 N N . GLY A 1 670 ? -23.716 7.280 33.663 1.00 80.94 670 GLY A N 1
ATOM 5278 C CA . GLY A 1 670 ? -22.993 7.806 34.810 1.00 80.94 670 GLY A CA 1
ATOM 5279 C C . GLY A 1 670 ? -21.777 8.669 34.449 1.00 80.94 670 GLY A C 1
ATOM 5280 O O . GLY A 1 670 ? -21.640 9.231 33.361 1.00 80.94 670 GLY A O 1
ATOM 5281 N N . ARG A 1 671 ? -20.858 8.806 35.400 1.00 87.38 671 ARG A N 1
ATOM 5282 C CA . ARG A 1 671 ? -19.625 9.588 35.267 1.00 87.38 671 ARG A CA 1
ATOM 5283 C C . ARG A 1 671 ? -18.573 8.819 34.474 1.00 87.38 671 ARG A C 1
ATOM 5285 O O . ARG A 1 671 ? -18.500 7.598 34.535 1.00 87.38 671 ARG A O 1
ATOM 5292 N N . LEU A 1 672 ? -17.716 9.543 33.754 1.00 88.19 672 LEU A N 1
ATOM 5293 C CA . LEU A 1 672 ? -16.524 8.991 33.106 1.00 88.19 672 LEU A CA 1
ATOM 5294 C C . LEU A 1 672 ? -15.281 9.665 33.684 1.00 88.19 672 LEU A C 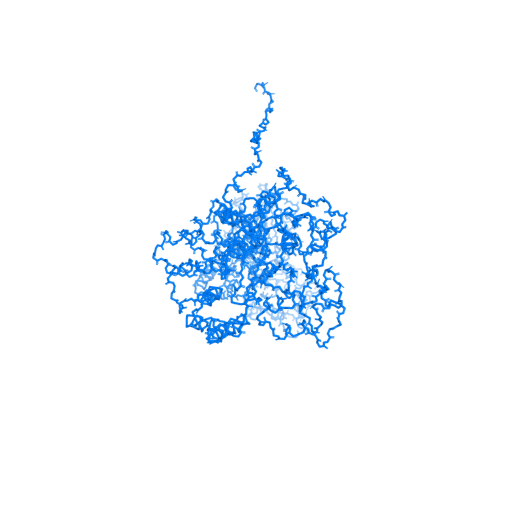1
ATOM 5296 O O . LEU A 1 672 ? -14.938 10.775 33.278 1.00 88.19 672 LEU A O 1
ATOM 5300 N N . LEU A 1 673 ? -14.616 8.978 34.605 1.00 92.38 673 LEU A N 1
ATOM 5301 C CA . LEU A 1 673 ? -13.437 9.466 35.314 1.00 92.38 673 LEU A CA 1
ATOM 5302 C C . LEU A 1 673 ? -12.164 8.934 34.655 1.00 92.38 673 LEU A C 1
ATOM 5304 O O . LEU A 1 673 ? -12.119 7.790 34.202 1.00 92.38 673 LEU A O 1
ATOM 5308 N N . CYS A 1 674 ? -11.105 9.739 34.629 1.00 93.56 674 CYS A N 1
ATOM 5309 C CA . CYS A 1 674 ? -9.772 9.298 34.210 1.00 93.56 674 CYS A CA 1
ATOM 5310 C C . CYS A 1 674 ? -8.870 9.222 35.439 1.00 93.56 674 CYS A C 1
ATOM 5312 O O . CYS A 1 674 ? -8.696 10.225 36.119 1.00 93.56 674 CYS A O 1
ATOM 5314 N N . LEU A 1 675 ? -8.280 8.058 35.719 1.00 94.19 675 LEU A N 1
ATOM 5315 C CA . LEU A 1 675 ? -7.384 7.864 36.859 1.00 94.19 675 LEU A CA 1
ATOM 5316 C C . LEU A 1 675 ? -5.980 7.509 36.374 1.00 94.19 675 LEU A C 1
ATOM 5318 O O . LEU A 1 675 ? -5.751 6.452 35.772 1.00 94.19 675 LEU A O 1
ATOM 5322 N N . ARG A 1 676 ? -5.025 8.392 36.671 1.00 93.25 676 ARG A N 1
ATOM 5323 C CA . ARG A 1 676 ? -3.619 8.147 36.375 1.00 93.25 676 ARG A CA 1
ATOM 5324 C C . ARG A 1 676 ? -3.033 7.160 37.373 1.00 93.25 676 ARG A C 1
ATOM 5326 O O . ARG A 1 676 ? -2.930 7.443 38.566 1.00 93.25 676 ARG A O 1
ATOM 5333 N N . TRP A 1 677 ? -2.593 6.017 36.865 1.00 90.75 677 TRP A N 1
ATOM 5334 C CA . TRP A 1 677 ? -2.079 4.924 37.674 1.00 90.75 677 TRP A CA 1
ATOM 5335 C C . TRP A 1 677 ? -0.851 5.336 38.481 1.00 90.75 677 TRP A C 1
ATOM 5337 O O . TRP A 1 677 ? -0.789 5.044 39.668 1.00 90.75 677 TRP A O 1
ATOM 5347 N N . GLU A 1 678 ? 0.104 6.058 37.885 1.00 86.06 678 GLU A N 1
ATOM 5348 C CA . GLU A 1 678 ? 1.324 6.443 38.606 1.00 86.06 678 GLU A CA 1
ATOM 5349 C C . GLU A 1 678 ? 1.016 7.299 39.844 1.00 86.06 678 GLU A C 1
ATOM 5351 O O . GLU A 1 678 ? 1.578 7.058 40.912 1.00 86.06 678 GLU A O 1
ATOM 5356 N N . ASN A 1 679 ? 0.063 8.226 39.728 1.00 87.00 679 ASN A N 1
ATOM 5357 C CA . ASN A 1 679 ? -0.370 9.076 40.833 1.00 87.00 679 ASN A CA 1
ATOM 5358 C C . ASN A 1 679 ? -1.173 8.292 41.878 1.00 87.00 679 ASN A C 1
ATOM 5360 O O . ASN A 1 679 ? -0.920 8.448 43.074 1.00 87.00 679 ASN A O 1
ATOM 5364 N N . PHE A 1 680 ? -2.067 7.397 41.441 1.00 88.69 680 PHE A N 1
ATOM 5365 C CA . PHE A 1 680 ? -2.788 6.500 42.346 1.00 88.69 680 PHE A CA 1
ATOM 5366 C C . PHE A 1 680 ? -1.813 5.704 43.224 1.00 88.69 680 PHE A C 1
ATOM 5368 O O . PHE A 1 680 ? -1.937 5.715 44.441 1.00 88.69 680 PHE A O 1
ATOM 5375 N N . THR A 1 681 ? -0.773 5.099 42.636 1.00 83.50 681 THR A N 1
ATOM 5376 C CA . THR A 1 681 ? 0.230 4.328 43.402 1.00 83.50 681 THR A CA 1
ATOM 5377 C C . THR A 1 681 ? 1.106 5.170 44.335 1.00 83.50 681 THR A C 1
ATOM 5379 O O . THR A 1 681 ? 1.781 4.631 45.211 1.00 83.50 681 THR A O 1
ATOM 5382 N N . ALA A 1 682 ? 1.149 6.490 44.143 1.00 81.81 682 ALA A N 1
ATOM 5383 C CA . ALA A 1 682 ? 1.903 7.390 45.007 1.00 81.81 682 ALA A CA 1
ATOM 5384 C C . ALA A 1 682 ? 1.102 7.790 46.257 1.00 81.81 682 ALA A C 1
ATOM 5386 O O . ALA A 1 682 ? 1.690 7.917 47.332 1.00 81.81 682 ALA A O 1
ATOM 5387 N N . ARG A 1 683 ? -0.219 7.973 46.114 1.00 85.12 683 ARG A N 1
ATOM 5388 C CA . ARG A 1 683 ? -1.148 8.436 47.162 1.00 85.12 683 ARG A CA 1
ATOM 5389 C C . ARG A 1 683 ? -2.448 7.623 47.120 1.00 85.12 683 ARG A C 1
ATOM 5391 O O . ARG A 1 683 ? -3.500 8.150 46.767 1.00 85.12 683 ARG A O 1
ATOM 5398 N N . GLU A 1 684 ? -2.350 6.331 47.426 1.00 87.56 684 GLU A N 1
ATOM 5399 C CA . GLU A 1 684 ? -3.424 5.343 47.218 1.00 87.56 684 GLU A CA 1
ATOM 5400 C C . GLU A 1 684 ? -4.713 5.687 47.976 1.00 87.56 684 GLU A C 1
ATOM 5402 O O . GLU A 1 684 ? -5.788 5.685 47.383 1.00 87.56 684 GLU A O 1
ATOM 5407 N N . GLU A 1 685 ? -4.601 6.018 49.265 1.00 90.12 685 GLU A N 1
ATOM 5408 C CA . GLU A 1 685 ? -5.745 6.299 50.144 1.00 90.12 685 GLU A CA 1
ATOM 5409 C C . GLU A 1 685 ? -6.504 7.557 49.715 1.00 90.12 685 GLU A C 1
ATOM 5411 O O . GLU A 1 685 ? -7.714 7.507 49.532 1.00 90.12 685 GLU A O 1
ATOM 5416 N N . GLU A 1 686 ? -5.788 8.647 49.437 1.00 91.69 686 GLU A N 1
ATOM 5417 C CA . GLU A 1 686 ? -6.393 9.918 49.023 1.00 91.69 686 GLU A CA 1
ATOM 5418 C C . GLU A 1 686 ? -7.083 9.814 47.657 1.00 91.69 686 GLU A C 1
ATOM 5420 O O . GLU A 1 686 ? -8.172 10.353 47.450 1.00 91.69 686 GLU A O 1
ATOM 5425 N N . HIS A 1 687 ? -6.475 9.089 46.709 1.00 93.50 687 HIS A N 1
ATOM 5426 C CA . HIS A 1 687 ? -7.118 8.846 45.421 1.00 93.50 687 HIS A CA 1
ATOM 5427 C C . HIS A 1 687 ? -8.317 7.907 45.548 1.00 93.50 687 HIS A C 1
ATOM 5429 O O . HIS A 1 687 ? -9.297 8.114 44.836 1.00 93.50 687 HIS A O 1
ATOM 5435 N N . LEU A 1 688 ? -8.250 6.885 46.409 1.00 93.94 688 LEU A N 1
ATOM 5436 C CA . LEU A 1 688 ? -9.374 5.984 46.655 1.00 93.94 688 LEU A CA 1
ATOM 5437 C C . LEU A 1 688 ? -10.542 6.737 47.294 1.00 93.94 688 LEU A C 1
ATOM 5439 O O . LEU A 1 688 ? -11.661 6.617 46.809 1.00 93.94 688 LEU A O 1
ATOM 5443 N N . GLU A 1 689 ? -10.282 7.555 48.314 1.00 95.00 689 GLU A N 1
ATOM 5444 C CA . GLU A 1 689 ? -11.298 8.385 48.961 1.00 95.00 689 GLU A CA 1
ATOM 5445 C C . GLU A 1 689 ? -11.975 9.307 47.947 1.00 95.00 689 GLU A C 1
ATOM 5447 O O . GLU A 1 689 ? -13.203 9.317 47.825 1.00 95.00 689 GLU A O 1
ATOM 5452 N N . ARG A 1 690 ? -11.177 10.023 47.145 1.00 95.44 690 ARG A N 1
ATOM 5453 C CA . ARG A 1 690 ? -11.711 10.907 46.109 1.00 95.44 690 ARG A CA 1
ATOM 5454 C C . ARG A 1 690 ? -12.503 10.145 45.052 1.00 95.44 690 ARG A C 1
ATOM 5456 O O . ARG A 1 690 ? -13.552 10.619 44.624 1.00 95.44 690 ARG A O 1
ATOM 5463 N N . LEU A 1 691 ? -12.024 8.977 44.631 1.00 95.31 691 LEU A N 1
ATOM 5464 C CA . LEU A 1 691 ? -12.719 8.132 43.664 1.00 95.31 691 LEU A CA 1
ATOM 5465 C C . LEU A 1 691 ? -14.067 7.650 44.219 1.00 95.31 691 LEU A C 1
ATOM 5467 O O . LEU A 1 691 ? -15.067 7.744 43.510 1.00 95.31 691 LEU A O 1
ATOM 5471 N N . CYS A 1 692 ? -14.114 7.207 45.479 1.00 95.88 692 CYS A N 1
ATOM 5472 C CA . CYS A 1 692 ? -15.351 6.813 46.149 1.00 95.88 692 CYS A CA 1
ATOM 5473 C C . CYS A 1 692 ? -16.338 7.981 46.242 1.00 95.88 692 CYS A C 1
ATOM 5475 O O . CYS A 1 692 ? -17.497 7.820 45.879 1.00 95.88 692 CYS A O 1
ATOM 5477 N N . GLN A 1 693 ? -15.879 9.179 46.618 1.00 95.00 693 GLN A N 1
ATOM 5478 C CA . GLN A 1 693 ? -16.716 10.387 46.626 1.00 95.00 693 GLN A CA 1
ATOM 5479 C C . GLN A 1 693 ? -17.265 10.726 45.234 1.00 95.00 693 GLN A C 1
ATOM 5481 O O . GLN A 1 693 ? -18.427 11.102 45.087 1.00 95.00 693 GLN A O 1
ATOM 5486 N N . LEU A 1 694 ? -16.432 10.623 44.193 1.00 94.00 694 LEU A N 1
ATOM 5487 C CA . LEU A 1 694 ? -16.837 10.944 42.827 1.00 94.00 694 LEU A CA 1
ATOM 5488 C C . LEU A 1 694 ? -17.802 9.911 42.242 1.00 94.00 694 LEU A C 1
ATOM 5490 O O . LEU A 1 694 ? -18.619 10.290 41.411 1.00 94.00 694 LEU A O 1
ATOM 5494 N N . LEU A 1 695 ? -17.710 8.646 42.638 1.00 92.94 695 LEU A N 1
ATOM 5495 C CA . LEU A 1 695 ? -18.578 7.567 42.159 1.00 92.94 695 LEU A CA 1
ATOM 5496 C C . LEU A 1 695 ? -19.744 7.259 43.101 1.00 92.94 695 LEU A C 1
ATOM 5498 O O . LEU A 1 695 ? -20.545 6.378 42.796 1.00 92.94 695 LEU A O 1
ATOM 5502 N N . ASP A 1 696 ? -19.838 7.976 44.223 1.00 92.25 696 ASP A N 1
ATOM 5503 C CA . ASP A 1 696 ? -20.837 7.737 45.264 1.00 92.25 696 ASP A CA 1
ATOM 5504 C C . ASP A 1 696 ? -20.806 6.264 45.730 1.00 92.25 696 ASP A C 1
ATOM 5506 O O . ASP A 1 696 ? -21.800 5.538 45.735 1.00 92.25 696 ASP A O 1
ATOM 5510 N N . LEU A 1 697 ? -19.586 5.816 46.047 1.00 94.44 697 LEU A N 1
ATOM 5511 C CA . LEU A 1 697 ? -19.266 4.515 46.626 1.00 94.44 697 LEU A CA 1
ATOM 5512 C C . LEU A 1 697 ? -18.939 4.677 48.115 1.00 94.44 697 LEU A C 1
ATOM 5514 O O . LEU A 1 697 ? -18.381 5.707 48.511 1.00 94.44 697 LEU A O 1
ATOM 5518 N N . PRO A 1 698 ? -19.190 3.650 48.942 1.00 94.38 698 PRO A N 1
ATOM 5519 C CA . PRO A 1 698 ? -18.712 3.654 50.315 1.00 94.38 698 PRO A CA 1
ATOM 5520 C C . PRO A 1 698 ? -17.183 3.708 50.337 1.00 94.38 698 PRO A C 1
ATOM 5522 O O . PRO A 1 698 ? -16.510 3.090 49.513 1.00 94.38 698 PRO A O 1
ATOM 5525 N N . PHE A 1 699 ? -16.630 4.465 51.280 1.00 94.75 699 PHE A N 1
ATOM 5526 C CA . PHE A 1 699 ? -15.189 4.567 51.471 1.00 94.75 699 PHE A CA 1
ATOM 5527 C C . PHE A 1 699 ? -14.755 3.745 52.681 1.00 94.75 699 PHE A C 1
ATOM 5529 O O . PHE A 1 699 ? -15.292 3.906 53.775 1.00 94.75 699 PHE A O 1
ATOM 5536 N N . ASP A 1 700 ? -13.753 2.897 52.473 1.00 92.25 700 ASP A N 1
ATOM 5537 C CA . ASP A 1 700 ? -13.033 2.199 53.530 1.00 92.25 700 ASP A CA 1
ATOM 5538 C C . ASP A 1 700 ? -11.551 2.099 53.146 1.00 92.25 700 ASP A C 1
ATOM 5540 O O . ASP A 1 700 ? -11.179 1.387 52.210 1.00 92.25 700 ASP A O 1
ATOM 5544 N N . ALA A 1 701 ? -10.686 2.807 53.878 1.00 87.50 701 ALA A N 1
ATOM 5545 C CA . ALA A 1 701 ? -9.236 2.739 53.691 1.00 87.50 701 ALA A CA 1
ATOM 5546 C C . ALA A 1 701 ? -8.676 1.326 53.957 1.00 87.50 701 ALA A C 1
ATOM 5548 O O . ALA A 1 701 ? -7.613 0.964 53.438 1.00 87.50 701 ALA A O 1
ATOM 5549 N N . GLY A 1 702 ? -9.395 0.508 54.737 1.00 85.50 702 GLY A N 1
ATOM 5550 C CA . GLY A 1 702 ? -9.100 -0.898 54.984 1.00 85.50 702 GLY A CA 1
ATOM 5551 C C . GLY A 1 702 ? -9.010 -1.718 53.700 1.00 85.50 702 GLY A C 1
ATOM 5552 O O . GLY A 1 702 ? -8.113 -2.550 53.596 1.00 85.50 702 GLY A O 1
ATOM 5553 N N . ALA A 1 703 ? -9.805 -1.396 52.673 1.00 86.56 703 ALA A N 1
ATOM 5554 C CA . ALA A 1 703 ? -9.834 -2.109 51.393 1.00 86.56 703 ALA A CA 1
ATOM 5555 C C . ALA A 1 703 ? -8.484 -2.125 50.637 1.00 86.56 703 ALA A C 1
ATOM 5557 O O . ALA A 1 703 ? -8.245 -2.991 49.790 1.00 86.56 703 ALA A O 1
ATOM 5558 N N . LEU A 1 704 ? -7.568 -1.191 50.934 1.00 83.50 704 LEU A N 1
ATOM 5559 C CA . LEU A 1 704 ? -6.205 -1.186 50.379 1.00 83.50 704 LEU A CA 1
ATOM 5560 C C . LEU A 1 704 ? -5.302 -2.256 51.014 1.00 83.50 704 LEU A C 1
ATOM 5562 O O . LEU A 1 704 ? -4.378 -2.760 50.362 1.00 83.50 704 LEU A O 1
ATOM 5566 N N . LYS A 1 705 ? -5.564 -2.591 52.280 1.00 77.56 705 LYS A N 1
ATOM 5567 C CA . LYS A 1 705 ? -4.745 -3.478 53.115 1.00 77.56 705 LYS A CA 1
ATOM 5568 C C . LYS A 1 705 ? -5.373 -4.864 53.231 1.00 77.56 705 LYS A C 1
ATOM 5570 O O . LYS A 1 705 ? -4.707 -5.847 52.929 1.00 77.56 705 LYS A O 1
ATOM 5575 N N . ASP A 1 706 ? -6.646 -4.926 53.599 1.00 75.38 706 ASP A N 1
ATOM 5576 C CA . ASP A 1 706 ? -7.401 -6.153 53.827 1.00 75.38 706 ASP A CA 1
ATOM 5577 C C . ASP A 1 706 ? -8.466 -6.319 52.738 1.00 75.38 706 ASP A C 1
ATOM 5579 O O . ASP A 1 706 ? -9.515 -5.676 52.744 1.00 75.38 706 ASP A O 1
ATOM 5583 N N . ARG A 1 707 ? -8.139 -7.125 51.722 1.00 78.56 707 ARG A N 1
ATOM 5584 C CA . ARG A 1 707 ? -9.018 -7.359 50.570 1.00 78.56 707 ARG A CA 1
ATOM 5585 C C . ARG A 1 707 ? -9.933 -8.544 50.842 1.00 78.56 707 ARG A C 1
ATOM 5587 O O . ARG A 1 707 ? -9.470 -9.583 51.312 1.00 78.56 707 ARG A O 1
ATOM 5594 N N . LYS A 1 708 ? -11.202 -8.427 50.443 1.00 80.12 708 LYS A N 1
ATOM 5595 C CA . LYS A 1 708 ? -12.208 -9.489 50.558 1.00 80.12 708 LYS A CA 1
ATOM 5596 C C . LYS A 1 708 ? -11.682 -10.782 49.917 1.00 80.12 708 LYS A C 1
ATOM 5598 O O . LYS A 1 708 ? -11.420 -10.827 48.715 1.00 80.12 708 LYS A O 1
ATOM 5603 N N . ALA A 1 709 ? -11.531 -11.835 50.723 1.00 70.44 709 ALA A N 1
ATOM 5604 C CA . ALA A 1 709 ? -10.999 -13.124 50.269 1.00 70.44 709 ALA A CA 1
ATOM 5605 C C . ALA A 1 709 ? -11.944 -13.840 49.282 1.00 70.44 709 ALA A C 1
ATOM 5607 O O . ALA A 1 709 ? -11.491 -14.520 48.358 1.00 70.44 709 ALA A O 1
ATOM 5608 N N . GLU A 1 710 ? -13.253 -13.657 49.463 1.00 78.19 710 GLU A N 1
ATOM 5609 C CA . GLU A 1 710 ? -14.321 -14.258 48.660 1.00 78.19 710 GLU A CA 1
ATOM 5610 C C . GLU A 1 710 ? -14.792 -13.294 47.559 1.00 78.19 710 GLU A C 1
ATOM 5612 O O . GLU A 1 710 ? -15.838 -12.657 47.665 1.00 78.19 710 GLU A O 1
ATOM 5617 N N . GLN A 1 711 ? -14.000 -13.153 46.492 1.00 85.31 711 GLN A N 1
ATOM 5618 C CA . GLN A 1 711 ? -14.381 -12.388 45.295 1.00 85.31 711 GLN A CA 1
ATOM 5619 C C . GLN A 1 711 ? -14.539 -13.321 44.089 1.00 85.31 711 GLN A C 1
ATOM 5621 O O . GLN A 1 711 ? -13.570 -13.911 43.604 1.00 85.31 711 GLN A O 1
ATOM 5626 N N . HIS A 1 712 ? -15.759 -13.439 43.565 1.00 90.00 712 HIS A N 1
ATOM 5627 C CA . HIS A 1 712 ? -16.068 -14.296 42.419 1.00 90.00 712 HIS A CA 1
ATOM 5628 C C . HIS A 1 712 ? -15.831 -13.559 41.096 1.00 90.00 712 HIS A C 1
ATOM 5630 O O . HIS A 1 712 ? -16.752 -12.979 40.529 1.00 90.00 712 HIS A O 1
ATOM 5636 N N . PHE A 1 713 ? -14.601 -13.603 40.578 1.00 89.00 713 PHE A N 1
ATOM 5637 C CA . PHE A 1 713 ? -14.248 -12.886 39.350 1.00 89.00 713 PHE A CA 1
ATOM 5638 C C . PHE A 1 713 ? -13.512 -13.733 38.309 1.00 89.00 713 PHE A C 1
ATOM 5640 O O . PHE A 1 713 ? -12.897 -14.758 38.615 1.00 89.00 713 PHE A O 1
ATOM 5647 N N . PHE A 1 714 ? -13.539 -13.266 37.061 1.00 90.38 714 PHE A N 1
ATOM 5648 C CA . PHE A 1 714 ? -12.959 -13.946 35.902 1.00 90.38 714 PHE A CA 1
ATOM 5649 C C . PHE A 1 714 ? -11.890 -13.065 35.242 1.00 90.38 714 PHE A C 1
ATOM 5651 O O . PHE A 1 714 ? -11.995 -11.843 35.225 1.00 90.38 714 PHE A O 1
ATOM 5658 N N . GLY A 1 715 ? -10.817 -13.673 34.725 1.00 85.50 715 GLY A N 1
ATOM 5659 C CA . GLY A 1 715 ? -9.731 -12.939 34.051 1.00 85.50 715 GLY A CA 1
ATOM 5660 C C . GLY A 1 715 ? -8.934 -11.949 34.926 1.00 85.50 715 GLY A C 1
ATOM 5661 O O . GLY A 1 715 ? -9.079 -11.872 36.144 1.00 85.50 715 GLY A O 1
ATOM 5662 N N . GLY A 1 716 ? -8.035 -11.185 34.311 1.00 78.75 716 GLY A N 1
ATOM 5663 C CA . GLY A 1 716 ? -7.113 -10.286 35.017 1.00 78.75 716 GLY A CA 1
ATOM 5664 C C . GLY A 1 716 ? -5.719 -10.873 35.274 1.00 78.75 716 GLY A C 1
ATOM 5665 O O . GLY A 1 716 ? -5.419 -12.020 34.951 1.00 78.75 716 GLY A O 1
ATOM 5666 N N . ASN A 1 717 ? -4.821 -10.048 35.821 1.00 76.19 717 ASN A N 1
ATOM 5667 C CA . ASN A 1 717 ? -3.403 -10.389 35.961 1.00 76.19 717 ASN A CA 1
ATOM 5668 C C . ASN A 1 717 ? -3.157 -11.417 37.084 1.00 76.19 717 ASN A C 1
ATOM 5670 O O . ASN A 1 717 ? -3.217 -11.081 38.265 1.00 76.19 71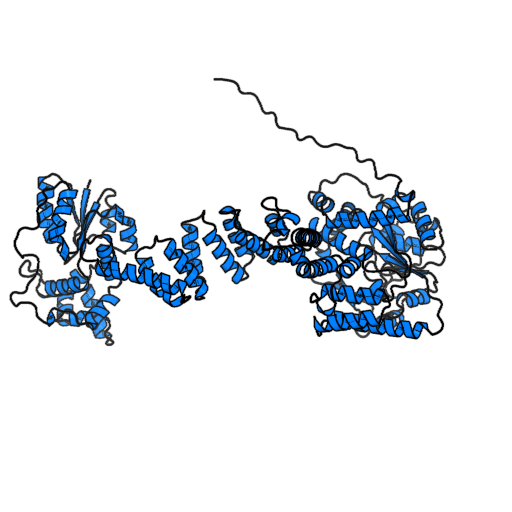7 ASN A O 1
ATOM 5674 N N . GLY A 1 718 ? -2.819 -12.656 36.713 1.00 69.19 718 GLY A N 1
ATOM 5675 C CA . GLY A 1 718 ? -2.526 -13.739 37.658 1.00 69.19 718 GLY A CA 1
ATOM 5676 C C . GLY A 1 718 ? -1.339 -13.480 38.593 1.00 69.19 718 GLY A C 1
ATOM 5677 O O . GLY A 1 718 ? -1.321 -14.009 39.699 1.00 69.19 718 GLY A O 1
ATOM 5678 N N . GLU A 1 719 ? -0.381 -12.634 38.205 1.00 68.88 719 GLU A N 1
ATOM 5679 C CA . GLU A 1 719 ? 0.753 -12.272 39.066 1.00 68.88 719 GLU A CA 1
ATOM 5680 C C . GLU A 1 719 ? 0.311 -11.372 40.223 1.00 68.88 719 GLU A C 1
ATOM 5682 O O . GLU A 1 719 ? 0.706 -11.584 41.364 1.00 68.88 719 GLU A O 1
ATOM 5687 N N . VAL A 1 720 ? -0.596 -10.431 39.947 1.00 71.81 720 VAL A N 1
ATOM 5688 C CA . VAL A 1 720 ? -1.224 -9.592 40.979 1.00 71.81 720 VAL A CA 1
ATOM 5689 C C . VAL A 1 720 ? -1.969 -10.476 41.986 1.00 71.81 720 VAL A C 1
ATOM 5691 O O . VAL A 1 720 ? -1.843 -10.282 43.190 1.00 71.81 720 VAL A O 1
ATOM 5694 N N . ARG A 1 721 ? -2.652 -11.526 41.509 1.00 66.19 721 ARG A N 1
ATOM 5695 C CA . ARG A 1 721 ? -3.327 -12.504 42.378 1.00 66.19 721 ARG A CA 1
ATOM 5696 C C . ARG A 1 721 ? -2.348 -13.279 43.267 1.00 66.19 721 ARG A C 1
ATOM 5698 O O . ARG A 1 721 ? -2.590 -13.412 44.462 1.00 66.19 721 ARG A O 1
ATOM 5705 N N . LYS A 1 722 ? -1.234 -13.768 42.707 1.00 67.06 722 LYS A N 1
ATOM 5706 C CA . LYS A 1 722 ? -0.187 -14.470 43.475 1.00 67.06 722 LYS A CA 1
ATOM 5707 C C . LYS A 1 722 ? 0.444 -13.564 44.531 1.00 67.06 722 LYS A C 1
ATOM 5709 O O . LYS A 1 722 ? 0.665 -14.000 45.655 1.00 67.06 722 LYS A O 1
ATOM 5714 N N . GLN A 1 723 ? 0.696 -12.303 44.183 1.00 64.94 723 GLN A N 1
ATOM 5715 C CA . GLN A 1 723 ? 1.219 -11.306 45.118 1.00 64.94 723 GLN A CA 1
ATOM 5716 C C . GLN A 1 723 ? 0.250 -11.060 46.277 1.00 64.94 723 GLN A C 1
ATOM 5718 O O . GLN A 1 723 ? 0.685 -11.006 47.424 1.00 64.94 723 GLN A O 1
ATOM 5723 N N . PHE A 1 724 ? -1.055 -10.985 46.000 1.00 64.31 724 PHE A N 1
ATOM 5724 C CA . PHE A 1 724 ? -2.078 -10.842 47.038 1.00 64.31 724 PHE A CA 1
ATOM 5725 C C . PHE A 1 724 ? -2.123 -12.030 47.997 1.00 64.31 724 PHE A C 1
ATOM 5727 O O . PHE A 1 724 ? -2.203 -11.813 49.201 1.00 64.31 724 PHE A O 1
ATOM 5734 N N . ALA A 1 725 ? -2.013 -13.258 47.487 1.00 61.59 725 ALA A N 1
ATOM 5735 C CA . ALA A 1 725 ? -2.000 -14.457 48.322 1.00 61.59 725 ALA A CA 1
ATOM 5736 C C . ALA A 1 725 ? -0.727 -14.585 49.183 1.00 61.59 725 ALA A C 1
ATOM 5738 O O . ALA A 1 725 ? -0.771 -15.164 50.262 1.00 61.59 725 ALA A O 1
ATOM 5739 N N . ALA A 1 726 ? 0.411 -14.062 48.714 1.00 57.97 726 ALA A N 1
ATOM 5740 C CA . ALA A 1 726 ? 1.707 -14.248 49.369 1.00 57.97 726 ALA A CA 1
ATOM 5741 C C . ALA A 1 726 ? 2.044 -13.206 50.454 1.00 57.97 726 ALA A C 1
ATOM 5743 O O . ALA A 1 726 ? 2.942 -13.463 51.255 1.00 57.97 726 ALA A O 1
ATOM 5744 N N . ARG A 1 727 ? 1.414 -12.018 50.444 1.00 58.06 727 ARG A N 1
ATOM 5745 C CA . ARG A 1 727 ? 1.729 -10.888 51.350 1.00 58.06 727 ARG A CA 1
ATOM 5746 C C . ARG A 1 727 ? 0.489 -10.025 51.647 1.00 58.06 727 ARG A C 1
ATOM 5748 O O . ARG A 1 727 ? 0.341 -8.974 51.013 1.00 58.06 727 ARG A O 1
ATOM 5755 N N . PRO A 1 728 ? -0.412 -10.447 52.550 1.00 54.81 728 PRO A N 1
ATOM 5756 C CA . PRO A 1 728 ? -1.620 -9.689 52.896 1.00 54.81 728 PRO A CA 1
ATOM 5757 C C . PRO A 1 728 ? -1.323 -8.344 53.589 1.00 54.81 728 PRO A C 1
ATOM 5759 O O . PRO A 1 728 ? -2.051 -7.381 53.399 1.00 54.81 728 PRO A O 1
ATOM 5762 N N . GLU A 1 729 ? -0.214 -8.225 54.318 1.00 48.66 729 GLU A N 1
ATOM 5763 C CA . GLU A 1 729 ? 0.125 -7.065 55.159 1.00 48.66 729 GLU A CA 1
ATOM 5764 C C . GLU A 1 729 ? 0.796 -5.871 54.443 1.00 48.66 729 GLU A C 1
ATOM 5766 O O . GLU A 1 729 ? 1.089 -4.855 55.077 1.00 48.66 729 GLU A O 1
ATOM 5771 N N . LYS A 1 730 ? 1.069 -5.958 53.134 1.00 50.22 730 LYS A N 1
ATOM 5772 C CA . LYS A 1 730 ? 1.667 -4.863 52.346 1.00 50.22 730 LYS A CA 1
ATOM 5773 C C . LYS A 1 730 ? 0.725 -4.428 51.228 1.00 50.22 730 LYS A C 1
ATOM 5775 O O . LYS A 1 730 ? 0.222 -5.265 50.477 1.00 50.22 730 LYS A O 1
ATOM 5780 N N . THR A 1 731 ? 0.560 -3.114 51.041 1.00 51.78 731 THR A N 1
ATOM 5781 C CA . THR A 1 731 ? 0.062 -2.567 49.773 1.00 51.78 731 THR A CA 1
ATOM 5782 C C . THR A 1 731 ? 1.081 -2.971 48.702 1.00 51.78 731 THR A C 1
ATOM 5784 O O . THR A 1 731 ? 2.171 -2.417 48.595 1.00 51.78 731 THR A O 1
ATOM 5787 N N . ASN A 1 732 ? 0.812 -4.064 47.981 1.00 52.06 732 ASN A N 1
ATOM 5788 C CA . ASN A 1 732 ? 1.766 -4.717 47.069 1.00 52.06 732 ASN A CA 1
ATOM 5789 C C . ASN A 1 732 ? 2.040 -3.906 45.783 1.00 52.06 732 ASN A C 1
ATOM 5791 O O . ASN A 1 732 ? 2.388 -4.464 44.742 1.00 52.06 732 ASN A O 1
ATOM 5795 N N . LEU A 1 733 ? 1.896 -2.584 45.828 1.00 55.97 733 LEU A N 1
ATOM 5796 C CA . LEU A 1 733 ? 2.208 -1.699 44.723 1.00 55.97 733 LEU A CA 1
ATOM 5797 C C . LEU A 1 733 ? 3.706 -1.395 44.722 1.00 55.97 733 LEU A C 1
ATOM 5799 O O . LEU A 1 733 ? 4.241 -0.637 45.530 1.00 55.97 733 LEU A O 1
ATOM 5803 N N . VAL A 1 734 ? 4.418 -2.001 43.771 1.00 54.91 734 VAL A N 1
ATOM 5804 C CA . VAL A 1 734 ? 5.760 -1.541 43.411 1.00 54.91 734 VAL A CA 1
ATOM 5805 C C . VAL A 1 734 ? 5.608 -0.120 42.871 1.00 54.91 734 VAL A C 1
ATOM 5807 O O . VAL A 1 734 ? 5.135 0.048 41.748 1.00 54.91 734 VAL A O 1
ATOM 5810 N N . ARG A 1 735 ? 6.006 0.892 43.658 1.00 56.88 735 ARG A N 1
ATOM 5811 C CA . ARG A 1 735 ? 6.088 2.287 43.190 1.00 56.88 735 ARG A CA 1
ATOM 5812 C C . ARG A 1 735 ? 6.826 2.312 41.854 1.00 56.88 735 ARG A C 1
ATOM 5814 O O . ARG A 1 735 ? 7.982 1.879 41.776 1.00 56.88 735 ARG A O 1
ATOM 5821 N N . GLU A 1 736 ? 6.165 2.778 40.799 1.00 55.00 736 GLU A N 1
ATOM 5822 C CA . GLU A 1 736 ? 6.793 2.854 39.484 1.00 55.00 736 GLU A CA 1
ATOM 5823 C C . GLU A 1 736 ? 7.945 3.865 39.543 1.00 55.00 736 GLU A C 1
ATOM 5825 O O . GLU A 1 736 ? 7.739 5.064 39.702 1.00 55.00 736 GLU A O 1
ATOM 5830 N N . LYS A 1 737 ? 9.193 3.383 39.460 1.00 50.00 737 LYS A N 1
ATOM 5831 C CA . LYS A 1 737 ? 10.368 4.263 39.434 1.00 50.00 737 LYS A CA 1
ATOM 5832 C C . LYS A 1 737 ? 10.395 5.059 38.124 1.00 50.00 737 LYS A C 1
ATOM 5834 O O . LYS A 1 737 ? 10.546 4.490 37.039 1.00 50.00 737 LYS A O 1
ATOM 5839 N N . THR A 1 738 ? 10.353 6.380 38.240 1.00 43.78 738 THR A N 1
ATOM 5840 C CA . THR A 1 738 ? 10.493 7.362 37.149 1.00 43.78 738 THR A CA 1
ATOM 5841 C C . THR A 1 738 ? 11.960 7.575 36.736 1.00 43.78 738 THR A C 1
ATOM 5843 O O . THR A 1 738 ? 12.391 8.703 36.535 1.00 43.78 738 THR A O 1
ATOM 5846 N N . GLN A 1 739 ? 12.779 6.516 36.678 1.00 40.91 739 GLN A N 1
ATOM 5847 C CA . GLN A 1 739 ? 14.189 6.634 36.272 1.00 40.91 739 GLN A CA 1
ATOM 5848 C C . GLN A 1 739 ? 14.365 6.608 34.744 1.00 40.91 739 GLN A C 1
ATOM 5850 O O . GLN A 1 739 ? 13.601 5.938 34.037 1.00 40.91 739 GLN A O 1
ATOM 5855 N N . GLU A 1 740 ? 15.372 7.373 34.295 1.00 43.78 740 GLU A N 1
ATOM 5856 C CA . GLU A 1 740 ? 15.795 7.636 32.911 1.00 43.78 740 GLU A CA 1
ATOM 5857 C C . GLU A 1 740 ? 16.002 6.358 32.091 1.00 43.78 740 GLU A C 1
ATOM 5859 O O . GLU A 1 740 ? 16.418 5.319 32.602 1.00 43.78 740 GLU A O 1
ATOM 5864 N N . ILE A 1 741 ? 15.662 6.437 30.805 1.00 45.25 741 ILE A N 1
ATOM 5865 C CA . ILE A 1 741 ? 15.487 5.280 29.930 1.00 45.25 741 ILE A CA 1
ATOM 5866 C C . ILE A 1 741 ? 16.532 5.305 28.819 1.00 45.25 741 ILE A C 1
ATOM 5868 O O . ILE A 1 741 ? 16.479 6.162 27.942 1.00 45.25 741 ILE A O 1
ATOM 5872 N N . GLU A 1 742 ? 17.414 4.307 28.803 1.00 47.62 742 GLU A N 1
ATOM 5873 C CA . GLU A 1 742 ? 18.225 3.941 27.637 1.00 47.62 742 GLU A CA 1
ATOM 5874 C C . GLU A 1 742 ? 17.532 2.819 26.853 1.00 47.62 742 GLU A C 1
ATOM 5876 O O . GLU A 1 742 ? 17.917 1.655 26.899 1.00 47.62 742 GLU A O 1
ATOM 5881 N N . ILE A 1 743 ? 16.469 3.156 26.124 1.00 55.72 743 ILE A N 1
ATOM 5882 C CA . ILE A 1 743 ? 15.988 2.329 25.014 1.00 55.72 743 ILE A CA 1
ATOM 5883 C C . ILE A 1 743 ? 15.654 3.294 23.882 1.00 55.72 743 ILE A C 1
ATOM 5885 O O . ILE A 1 743 ? 14.769 4.137 24.028 1.00 55.72 743 ILE A O 1
ATOM 5889 N N . ALA A 1 744 ? 16.334 3.172 22.740 1.00 58.00 744 ALA A N 1
ATOM 5890 C CA . ALA A 1 744 ? 16.083 4.008 21.560 1.00 58.00 744 ALA A CA 1
ATOM 5891 C C . ALA A 1 744 ? 14.593 4.011 21.134 1.00 58.00 744 ALA A C 1
ATOM 5893 O O . ALA A 1 744 ? 14.079 5.007 20.631 1.00 58.00 744 ALA A O 1
ATOM 5894 N N . GLU A 1 745 ? 13.871 2.916 21.396 1.00 62.03 745 GLU A N 1
ATOM 5895 C CA . GLU A 1 745 ? 12.430 2.753 21.155 1.00 62.03 745 GLU A CA 1
ATOM 5896 C C . GLU A 1 745 ? 11.544 3.617 22.072 1.00 62.03 745 GLU A C 1
ATOM 5898 O O . GLU A 1 745 ? 10.487 4.076 21.644 1.00 62.03 745 GLU A O 1
ATOM 5903 N N . SER A 1 746 ? 11.956 3.895 23.314 1.00 65.31 746 SER A N 1
ATOM 5904 C CA . SER A 1 746 ? 11.175 4.733 24.237 1.00 65.31 746 SER A CA 1
ATOM 5905 C C . SER A 1 746 ? 11.147 6.198 23.808 1.00 65.31 746 SER A C 1
ATOM 5907 O O . SER A 1 746 ? 10.136 6.864 24.020 1.00 65.31 746 SER A O 1
ATOM 5909 N N . GLY A 1 747 ? 12.199 6.673 23.131 1.00 64.69 747 GLY A N 1
ATOM 5910 C CA . GLY A 1 747 ? 12.195 7.983 22.476 1.00 64.69 747 GLY A CA 1
ATOM 5911 C C . GLY A 1 747 ? 11.141 8.076 21.369 1.00 64.69 747 GLY A C 1
ATOM 5912 O O . GLY A 1 747 ? 10.475 9.101 21.244 1.00 64.69 747 GLY A O 1
ATOM 5913 N N . LYS A 1 748 ? 10.910 6.983 20.626 1.00 67.88 748 LYS A N 1
ATOM 5914 C CA . LYS A 1 748 ? 9.860 6.923 19.595 1.00 67.88 748 LYS A CA 1
ATOM 5915 C C . LYS A 1 748 ? 8.455 6.968 20.199 1.00 67.88 748 LYS A C 1
ATOM 5917 O O . LYS A 1 748 ? 7.597 7.641 19.648 1.00 67.88 748 LYS A O 1
ATOM 5922 N N . VAL A 1 749 ? 8.225 6.291 21.331 1.00 71.19 749 VAL A N 1
ATOM 5923 C CA . VAL A 1 749 ? 6.935 6.338 22.053 1.00 71.19 749 VAL A CA 1
ATOM 5924 C C . VAL A 1 749 ? 6.687 7.730 22.638 1.00 71.19 749 VAL A C 1
ATOM 5926 O O . VAL A 1 749 ? 5.601 8.275 22.476 1.00 71.19 749 VAL A O 1
ATOM 5929 N N . ALA A 1 750 ? 7.693 8.312 23.298 1.00 69.25 750 ALA A N 1
ATOM 5930 C CA . ALA A 1 750 ? 7.594 9.639 23.906 1.00 69.25 750 ALA A CA 1
ATOM 5931 C C . ALA A 1 750 ? 7.377 10.747 22.862 1.00 69.25 750 ALA A C 1
ATOM 5933 O O . ALA A 1 750 ? 6.653 11.703 23.118 1.00 69.25 750 ALA A O 1
ATOM 5934 N N . GLY A 1 751 ? 7.989 10.606 21.683 1.00 66.25 751 GLY A N 1
ATOM 5935 C CA . GLY A 1 751 ? 7.821 11.526 20.561 1.00 66.25 751 GLY A CA 1
ATOM 5936 C C . GLY A 1 751 ? 6.610 11.239 19.670 1.00 66.25 751 GLY A C 1
ATOM 5937 O O . GLY A 1 751 ? 6.447 11.938 18.674 1.00 66.25 751 GLY A O 1
ATOM 5938 N N . HIS A 1 752 ? 5.781 10.228 19.970 1.00 75.00 752 HIS A N 1
ATOM 5939 C CA . HIS A 1 752 ? 4.662 9.842 19.107 1.00 75.00 752 HIS A CA 1
ATOM 5940 C C . HIS A 1 752 ? 3.490 10.836 19.244 1.00 75.00 752 HIS A C 1
ATOM 5942 O O . HIS A 1 752 ? 2.797 10.807 20.267 1.00 75.00 752 HIS A O 1
ATOM 5948 N N . PRO A 1 753 ? 3.167 11.653 18.218 1.00 69.94 753 PRO A N 1
ATOM 5949 C CA . PRO A 1 753 ? 2.229 12.772 18.368 1.00 69.94 753 PRO A CA 1
ATOM 5950 C C . PRO A 1 753 ? 0.832 12.355 18.843 1.00 69.94 753 PRO A C 1
ATOM 5952 O O . PRO A 1 753 ? 0.275 12.970 19.747 1.00 69.94 753 PRO A O 1
ATOM 5955 N N . ALA A 1 754 ? 0.283 11.264 18.294 1.00 68.31 754 ALA A N 1
ATOM 5956 C CA . ALA A 1 754 ? -1.042 10.778 18.688 1.00 68.31 754 ALA A CA 1
ATOM 5957 C C . ALA A 1 754 ? -1.087 10.256 20.136 1.00 68.31 754 ALA A C 1
ATOM 5959 O O . ALA A 1 754 ? -2.107 10.388 20.809 1.00 68.31 754 ALA A O 1
ATOM 5960 N N . ALA A 1 755 ? 0.012 9.666 20.623 1.00 79.31 755 ALA A N 1
ATOM 5961 C CA . ALA A 1 755 ? 0.073 9.119 21.976 1.00 79.31 755 ALA A CA 1
ATOM 5962 C C . ALA A 1 755 ? 0.160 10.254 22.997 1.00 79.31 755 ALA A C 1
ATOM 5964 O O . ALA A 1 755 ? -0.525 10.206 24.018 1.00 79.31 755 ALA A O 1
ATOM 5965 N N . SER A 1 756 ? 0.945 11.290 22.681 1.00 81.69 756 SER A N 1
ATOM 5966 C CA . SER A 1 756 ? 1.028 12.521 23.467 1.00 81.69 756 SER A CA 1
ATOM 5967 C C . SER A 1 756 ? -0.320 13.232 23.530 1.00 81.69 756 SER A C 1
ATOM 5969 O O . SER A 1 756 ? -0.785 13.519 24.625 1.00 81.69 756 SER A O 1
ATOM 5971 N N . ALA A 1 757 ? -1.009 13.403 22.397 1.00 77.62 757 ALA A N 1
ATOM 5972 C CA . ALA A 1 757 ? -2.332 14.029 22.369 1.00 77.62 757 ALA A CA 1
ATOM 5973 C C . ALA A 1 757 ? -3.376 13.249 23.192 1.00 77.62 757 ALA A C 1
ATOM 5975 O O . ALA A 1 757 ? -4.148 13.840 23.947 1.00 77.62 757 ALA A O 1
ATOM 5976 N N . ALA A 1 758 ? -3.390 11.913 23.092 1.00 84.38 758 ALA A N 1
ATOM 5977 C CA . ALA A 1 758 ? -4.272 11.083 23.913 1.00 84.38 758 ALA A CA 1
ATOM 5978 C C . ALA A 1 758 ? -3.942 11.219 25.407 1.00 84.38 758 ALA A C 1
ATOM 5980 O O . ALA A 1 758 ? -4.843 11.322 26.237 1.00 84.38 758 ALA A O 1
ATOM 5981 N N . PHE A 1 759 ? -2.653 11.239 25.754 1.00 90.00 759 PHE A N 1
ATOM 5982 C CA . PHE A 1 759 ? -2.197 11.416 27.128 1.00 90.00 759 PHE A CA 1
ATOM 5983 C C . PHE A 1 759 ? -2.567 12.792 27.695 1.00 90.00 759 PHE A C 1
ATOM 5985 O O . PHE A 1 759 ? -3.080 12.857 28.806 1.00 90.00 759 PHE A O 1
ATOM 5992 N N . GLU A 1 760 ? -2.385 13.870 26.934 1.00 88.25 760 GLU A N 1
ATOM 5993 C CA . GLU A 1 760 ? -2.796 15.224 27.322 1.00 88.25 760 GLU A CA 1
ATOM 5994 C C . GLU A 1 760 ? -4.306 15.307 27.579 1.00 88.25 760 GLU A C 1
ATOM 5996 O O . GLU A 1 760 ? -4.731 15.849 28.598 1.00 88.25 760 GLU A O 1
ATOM 6001 N N . ALA A 1 761 ? -5.127 14.697 26.717 1.00 87.06 761 ALA A N 1
ATOM 6002 C CA . ALA A 1 761 ? -6.578 14.664 26.899 1.00 87.06 761 ALA A CA 1
ATOM 6003 C C . ALA A 1 761 ? -7.009 13.884 28.158 1.00 87.06 761 ALA A C 1
ATOM 6005 O O . ALA A 1 761 ? -7.946 14.289 28.850 1.00 87.06 761 ALA A O 1
ATOM 6006 N N . LEU A 1 762 ? -6.327 12.776 28.473 1.00 91.25 762 LEU A N 1
ATOM 6007 C CA . LEU A 1 762 ? -6.548 12.016 29.709 1.00 91.25 762 LEU A CA 1
ATOM 6008 C C . LEU A 1 762 ? -6.124 12.814 30.945 1.00 91.25 762 LEU A C 1
ATOM 6010 O O . LEU A 1 762 ? -6.853 12.836 31.935 1.00 91.25 762 LEU A O 1
ATOM 6014 N N . MET A 1 763 ? -4.966 13.477 30.877 1.00 91.81 763 MET A N 1
ATOM 6015 C CA . MET A 1 763 ? -4.440 14.317 31.953 1.00 91.81 763 MET A CA 1
ATOM 6016 C C . MET A 1 763 ? -5.380 15.475 32.269 1.00 91.81 763 MET A C 1
ATOM 6018 O O . MET A 1 763 ? -5.716 15.659 33.431 1.00 91.81 763 MET A O 1
ATOM 6022 N N . ALA A 1 764 ? -5.883 16.178 31.252 1.00 89.25 764 ALA A N 1
ATOM 6023 C CA . ALA A 1 764 ? -6.818 17.283 31.446 1.00 89.25 764 ALA A CA 1
ATOM 6024 C C . ALA A 1 764 ? -8.092 16.853 32.199 1.00 89.25 764 ALA A C 1
ATOM 6026 O O . ALA A 1 764 ? -8.577 17.577 33.066 1.00 89.25 764 ALA A O 1
ATOM 6027 N N . ARG A 1 765 ? -8.625 15.656 31.910 1.00 89.94 765 ARG A N 1
ATOM 6028 C CA . ARG A 1 765 ? -9.774 15.097 32.647 1.00 89.94 765 ARG A CA 1
ATOM 6029 C C . ARG A 1 765 ? -9.406 14.670 34.064 1.00 89.94 765 ARG A C 1
ATOM 6031 O O . ARG A 1 765 ? -10.132 14.980 34.998 1.00 89.94 765 ARG A O 1
ATOM 6038 N N . TYR A 1 766 ? -8.277 13.983 34.221 1.00 92.62 766 TYR A N 1
ATOM 6039 C CA . TYR A 1 766 ? -7.775 13.580 35.534 1.00 92.62 766 TYR A CA 1
ATOM 6040 C C . TYR A 1 766 ? -7.573 14.792 36.457 1.00 92.62 766 TYR A C 1
ATOM 6042 O O . TYR A 1 766 ? -8.042 14.787 37.590 1.00 92.62 766 TYR A O 1
ATOM 6050 N N . GLU A 1 767 ? -6.944 15.859 35.970 1.00 91.88 767 GLU A N 1
ATOM 6051 C CA . GLU A 1 767 ? -6.726 17.090 36.735 1.00 91.88 767 GLU A CA 1
ATOM 6052 C C . GLU A 1 767 ? -8.046 17.787 37.095 1.00 91.88 767 GLU A C 1
ATOM 6054 O O . GLU A 1 767 ? -8.197 18.252 38.225 1.00 91.88 767 GLU A O 1
ATOM 6059 N N . ALA A 1 768 ? -9.023 17.800 36.181 1.00 89.81 768 ALA A N 1
ATOM 6060 C CA . ALA A 1 768 ? -10.345 18.368 36.437 1.00 89.81 768 ALA A CA 1
ATOM 6061 C C . ALA A 1 768 ? -11.107 17.649 37.569 1.00 89.81 768 ALA A C 1
ATOM 6063 O O . ALA A 1 768 ? -11.767 18.310 38.371 1.00 89.81 768 ALA A O 1
ATOM 6064 N N . ASP A 1 769 ? -10.998 16.321 37.667 1.00 90.12 769 ASP A N 1
ATOM 6065 C CA . ASP A 1 769 ? -11.735 15.525 38.662 1.00 90.12 769 ASP A CA 1
ATOM 6066 C C . ASP A 1 769 ? -10.998 15.414 40.018 1.00 90.12 769 ASP A C 1
ATOM 6068 O O . ASP A 1 769 ? -11.627 15.410 41.091 1.00 90.12 769 ASP A O 1
ATOM 6072 N N . PHE A 1 770 ? -9.660 15.336 39.983 1.00 90.00 770 PHE A N 1
ATOM 6073 C CA . PHE A 1 770 ? -8.809 15.054 41.149 1.00 90.00 770 PHE A CA 1
ATOM 6074 C C . PHE A 1 770 ? -8.095 16.287 41.738 1.00 90.00 770 PHE A C 1
ATOM 6076 O O . PHE A 1 770 ? -7.582 16.193 42.853 1.00 90.00 770 PHE A O 1
ATOM 6083 N N . GLY A 1 771 ? -8.097 17.444 41.064 1.00 83.25 771 GLY A N 1
ATOM 6084 C CA . GLY A 1 771 ? -7.660 18.734 41.624 1.00 83.25 771 GLY A CA 1
ATOM 6085 C C . GLY A 1 771 ? -6.282 18.700 42.301 1.00 83.25 771 GLY A C 1
ATOM 6086 O O . GLY A 1 771 ? -5.307 18.220 41.728 1.00 83.25 771 GLY A O 1
ATOM 6087 N N . ASP A 1 772 ? -6.194 19.170 43.549 1.00 75.06 772 ASP A N 1
ATOM 6088 C CA . ASP A 1 772 ? -4.935 19.241 44.315 1.00 75.06 772 ASP A CA 1
ATOM 6089 C C . ASP A 1 772 ? -4.285 17.869 44.577 1.00 75.06 772 ASP A C 1
ATOM 6091 O O . ASP A 1 772 ? -3.069 17.771 44.771 1.00 75.06 772 ASP A O 1
ATOM 6095 N N . ILE A 1 773 ? -5.066 16.782 44.535 1.00 79.81 773 ILE A N 1
ATOM 6096 C CA . ILE A 1 773 ? -4.536 15.415 44.635 1.00 79.81 773 ILE A CA 1
ATOM 6097 C C . ILE A 1 773 ? -3.667 15.103 43.403 1.00 79.81 773 ILE A C 1
ATOM 6099 O O . ILE A 1 773 ? -2.647 14.418 43.531 1.00 79.81 773 ILE A O 1
ATOM 6103 N N . ALA A 1 774 ? -4.009 15.679 42.242 1.00 69.06 774 ALA A N 1
ATOM 6104 C CA . ALA A 1 774 ? -3.247 15.570 41.000 1.00 69.06 774 ALA A CA 1
ATOM 6105 C C . ALA A 1 774 ? -1.971 16.437 40.980 1.00 69.06 774 ALA A C 1
ATOM 6107 O O . ALA A 1 774 ? -1.006 16.069 40.309 1.00 69.06 774 ALA A O 1
ATOM 6108 N N . ALA A 1 775 ? -1.939 17.552 41.723 1.00 59.94 775 ALA A N 1
ATOM 6109 C CA . ALA A 1 775 ? -0.880 18.567 41.655 1.00 59.94 775 ALA A CA 1
ATOM 6110 C C . ALA A 1 775 ? 0.402 18.246 42.461 1.00 59.94 775 ALA A C 1
ATOM 6112 O O . ALA A 1 775 ? 1.440 18.880 42.254 1.00 59.94 775 ALA A O 1
ATOM 6113 N N . ALA A 1 776 ? 0.375 17.269 43.374 1.00 49.06 776 ALA A N 1
ATOM 6114 C CA . ALA A 1 776 ? 1.522 16.955 44.233 1.00 49.06 776 ALA A CA 1
ATOM 6115 C C . ALA A 1 776 ? 2.548 16.013 43.551 1.00 49.06 776 ALA A C 1
ATOM 6117 O O . ALA A 1 776 ? 2.343 14.807 43.464 1.00 49.06 776 ALA A O 1
ATOM 6118 N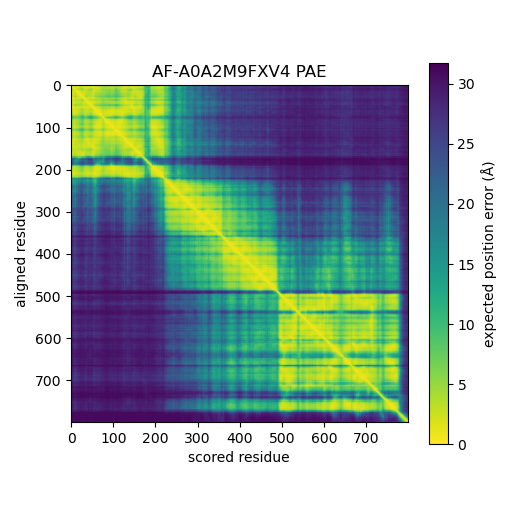 N . GLU A 1 777 ? 3.659 16.614 43.099 1.00 44.94 777 GLU A N 1
ATOM 6119 C CA . GLU A 1 777 ? 4.928 16.063 42.569 1.00 44.94 777 GLU A CA 1
ATOM 6120 C C . GLU A 1 777 ? 4.874 14.998 41.446 1.00 44.94 777 GLU A C 1
ATOM 6122 O O . GLU A 1 777 ? 4.935 13.789 41.667 1.00 44.94 777 GLU A O 1
ATOM 6127 N N . ALA A 1 778 ? 5.026 15.466 40.198 1.00 38.25 778 ALA A N 1
ATOM 6128 C CA . ALA A 1 778 ? 5.923 14.784 39.263 1.00 38.25 778 ALA A CA 1
ATOM 6129 C C . ALA A 1 778 ? 7.361 14.863 39.828 1.00 38.25 778 ALA A C 1
ATOM 6131 O O . ALA A 1 778 ? 7.780 15.947 40.245 1.00 38.25 778 ALA A O 1
ATOM 6132 N N . PRO A 1 779 ? 8.144 13.770 39.868 1.00 36.06 779 PRO A N 1
ATOM 6133 C CA . PRO A 1 779 ? 9.491 13.816 40.426 1.00 36.06 779 PRO A CA 1
ATOM 6134 C C . PRO A 1 779 ? 10.348 14.819 39.650 1.00 36.06 779 PRO A C 1
ATOM 6136 O O . PRO A 1 779 ? 10.359 14.810 38.419 1.00 36.06 779 PRO A O 1
ATOM 6139 N N . LYS A 1 780 ? 11.061 15.682 40.386 1.00 31.56 780 LYS A N 1
ATOM 6140 C CA . LYS A 1 780 ? 11.971 16.712 39.861 1.00 31.56 780 LYS A CA 1
ATOM 6141 C C . LYS A 1 780 ? 12.851 16.147 38.739 1.00 31.56 780 LYS A C 1
ATOM 6143 O O . LYS A 1 780 ? 13.805 15.417 39.002 1.00 31.56 780 LYS A O 1
ATOM 6148 N N . ALA A 1 781 ? 12.553 16.516 37.494 1.00 31.58 781 ALA A N 1
ATOM 6149 C CA . ALA A 1 781 ? 13.424 16.262 36.356 1.00 31.58 781 ALA A CA 1
ATOM 6150 C C . ALA A 1 781 ? 14.703 17.095 36.528 1.00 31.58 781 ALA A C 1
ATOM 6152 O O . ALA A 1 781 ? 14.688 18.322 36.416 1.00 31.58 781 ALA A O 1
ATOM 6153 N N . ALA A 1 782 ? 15.817 16.438 36.846 1.00 30.14 782 ALA A N 1
ATOM 6154 C CA . ALA A 1 782 ? 17.119 17.081 36.869 1.00 30.14 782 ALA A CA 1
ATOM 6155 C C . ALA A 1 782 ? 17.545 17.387 35.427 1.00 30.14 782 ALA A C 1
ATOM 6157 O O . ALA A 1 782 ? 17.884 16.497 34.653 1.00 30.14 782 ALA A O 1
ATOM 6158 N N . ALA A 1 783 ? 17.540 18.666 35.064 1.00 30.86 783 ALA A N 1
ATOM 6159 C CA . ALA A 1 783 ? 18.111 19.147 33.820 1.00 30.86 783 ALA A CA 1
ATOM 6160 C C . ALA A 1 783 ? 19.605 18.779 33.726 1.00 30.86 783 ALA A C 1
ATOM 6162 O O . ALA A 1 783 ? 20.447 19.383 34.391 1.00 30.86 783 ALA A O 1
ATOM 6163 N N . LYS A 1 784 ? 19.955 17.836 32.846 1.00 29.94 784 LYS A N 1
ATOM 6164 C CA . LYS A 1 784 ? 21.285 17.766 32.224 1.00 29.94 784 LYS A CA 1
ATOM 6165 C C . LYS A 1 784 ? 21.143 17.514 30.729 1.00 29.94 784 LYS A C 1
ATOM 6167 O O . LYS A 1 784 ? 21.189 16.390 30.250 1.00 29.94 784 LYS A O 1
ATOM 6172 N N . VAL A 1 785 ? 21.047 18.611 29.982 1.00 30.34 785 VAL A N 1
ATOM 6173 C CA . VAL A 1 785 ? 21.405 18.635 28.563 1.00 30.34 785 VAL A CA 1
ATOM 6174 C C . VAL A 1 785 ? 22.889 18.277 28.469 1.00 30.34 785 VAL A C 1
ATOM 6176 O O . VAL A 1 785 ? 23.762 19.071 28.826 1.00 30.34 785 VAL A O 1
ATOM 6179 N N . THR A 1 786 ? 23.192 17.070 28.004 1.00 32.34 786 THR A N 1
ATOM 6180 C CA . THR A 1 786 ? 24.535 16.700 27.563 1.00 32.34 786 THR A CA 1
ATOM 6181 C C . THR A 1 786 ? 24.909 17.570 26.367 1.00 32.34 786 THR A C 1
ATOM 6183 O O . THR A 1 786 ? 24.520 17.297 25.233 1.00 32.34 786 THR A O 1
ATOM 6186 N N . ARG A 1 787 ? 25.682 18.635 26.613 1.00 31.94 787 ARG A N 1
ATOM 6187 C CA . ARG A 1 787 ? 26.473 19.296 25.569 1.00 31.94 787 ARG A CA 1
ATOM 6188 C C . ARG A 1 787 ? 27.383 18.242 24.944 1.00 31.94 787 ARG A C 1
ATOM 6190 O O . ARG A 1 787 ? 28.243 17.681 25.624 1.00 31.94 787 ARG A O 1
ATOM 6197 N N . GLY A 1 788 ? 27.173 17.974 23.658 1.00 31.16 788 GLY A N 1
ATOM 6198 C CA . GLY A 1 788 ? 28.034 17.111 22.864 1.00 31.16 788 GLY A CA 1
ATOM 6199 C C . GLY A 1 788 ? 29.492 17.545 22.995 1.00 31.16 788 GLY A C 1
ATOM 6200 O O . GLY A 1 788 ? 29.836 18.708 22.780 1.00 31.16 788 GLY A O 1
ATOM 6201 N N . LYS A 1 789 ? 30.351 16.595 23.368 1.00 32.88 789 LYS A N 1
ATOM 6202 C CA . LYS A 1 789 ? 31.803 16.737 23.291 1.00 32.88 789 LYS A CA 1
ATOM 6203 C C . LYS A 1 789 ? 32.190 16.876 21.818 1.00 32.88 789 LYS A C 1
ATOM 6205 O O . LYS A 1 789 ? 32.323 15.881 21.112 1.00 32.88 789 LYS A O 1
ATOM 6210 N N . GLY A 1 790 ? 32.390 18.110 21.365 1.00 31.69 790 GLY A N 1
ATOM 6211 C CA . GLY A 1 790 ? 33.176 18.385 20.169 1.00 31.69 790 GLY A CA 1
ATOM 6212 C C . GLY A 1 790 ? 34.602 17.887 20.398 1.00 31.69 790 GLY A C 1
ATOM 6213 O O . GLY A 1 790 ? 35.304 18.372 21.285 1.00 31.69 790 GLY A O 1
ATOM 6214 N N . ARG A 1 791 ? 35.009 16.877 19.625 1.00 31.61 791 ARG A N 1
ATOM 6215 C CA . ARG A 1 791 ? 36.398 16.426 19.510 1.00 31.61 791 ARG A CA 1
ATOM 6216 C C . ARG A 1 791 ? 37.263 17.606 19.063 1.00 31.61 791 ARG A C 1
ATOM 6218 O O . ARG A 1 791 ? 37.233 17.992 17.902 1.00 31.61 791 ARG A O 1
ATOM 6225 N N . VAL A 1 792 ? 38.068 18.132 19.979 1.00 32.75 792 VAL A N 1
ATOM 6226 C CA . VAL A 1 792 ? 39.267 18.906 19.652 1.00 32.75 792 VAL A CA 1
ATOM 6227 C C . VAL A 1 792 ? 40.416 17.901 19.522 1.00 32.75 792 VAL A C 1
ATOM 6229 O O . VAL A 1 792 ? 41.017 17.507 20.515 1.00 32.75 792 VAL A O 1
ATOM 6232 N N . GLY A 1 793 ? 40.690 17.443 18.300 1.00 32.19 793 GLY A N 1
ATOM 6233 C CA . GLY A 1 793 ? 42.051 17.079 17.886 1.00 32.19 793 GLY A CA 1
ATOM 6234 C C . GLY A 1 793 ? 42.607 18.323 17.194 1.00 32.19 793 GLY A C 1
ATOM 6235 O O . GLY A 1 793 ? 41.927 18.905 16.364 1.00 32.19 793 GLY A O 1
ATOM 6236 N N . GLY A 1 794 ? 43.736 18.902 17.575 1.00 32.53 794 GLY A N 1
ATOM 6237 C CA . GLY A 1 794 ? 45.027 18.256 17.756 1.00 32.53 794 GLY A CA 1
ATOM 6238 C C . GLY A 1 794 ? 45.956 18.916 16.736 1.00 32.53 794 GLY A C 1
ATOM 6239 O O . GLY A 1 794 ? 45.791 18.739 15.538 1.00 32.53 794 GLY A O 1
ATOM 6240 N N . ARG A 1 795 ? 46.837 19.784 17.235 1.00 36.06 795 ARG A N 1
ATOM 6241 C CA . ARG A 1 795 ? 47.701 20.716 16.498 1.00 36.06 795 ARG A CA 1
ATOM 6242 C C . ARG A 1 795 ? 48.602 20.030 15.462 1.00 36.06 795 ARG A C 1
ATOM 6244 O O . ARG A 1 795 ? 49.191 18.999 15.756 1.00 36.06 795 ARG A O 1
ATOM 6251 N N . GLY A 1 796 ? 48.852 20.733 14.358 1.00 30.03 796 GLY A N 1
ATOM 6252 C CA . GLY A 1 796 ? 49.998 20.516 13.474 1.00 30.03 796 GLY A CA 1
ATOM 6253 C C . GLY A 1 796 ? 50.285 21.762 12.633 1.00 30.03 796 GLY A C 1
ATOM 6254 O O . GLY A 1 796 ? 49.726 21.923 11.558 1.00 30.03 796 GLY A O 1
ATOM 6255 N N . LYS A 1 797 ? 51.131 22.666 13.146 1.00 39.38 797 LYS A N 1
ATOM 6256 C CA . LYS A 1 797 ? 51.841 23.676 12.342 1.00 39.38 797 LYS A CA 1
ATOM 6257 C C . LYS A 1 797 ? 53.054 22.992 11.704 1.00 39.38 797 LYS A C 1
ATOM 6259 O O . LYS A 1 797 ? 53.812 22.397 12.463 1.00 39.38 797 LYS A O 1
ATOM 6264 N N . ALA A 1 798 ? 53.286 23.176 10.404 1.00 38.44 798 ALA A N 1
ATOM 6265 C CA . ALA A 1 798 ? 54.563 23.636 9.834 1.00 38.44 798 ALA A CA 1
ATOM 6266 C C . ALA A 1 798 ? 54.571 23.543 8.295 1.00 38.44 798 ALA A C 1
ATOM 6268 O O . ALA A 1 798 ? 54.414 22.452 7.761 1.00 38.44 798 ALA A O 1
ATOM 6269 N N . ARG A 1 799 ? 54.907 24.692 7.689 1.00 35.66 799 ARG A N 1
ATOM 6270 C CA . ARG A 1 799 ? 55.392 24.960 6.322 1.00 35.66 799 ARG A CA 1
ATOM 6271 C C . ARG A 1 799 ? 54.422 24.832 5.156 1.00 35.66 799 ARG A C 1
ATOM 6273 O O . ARG A 1 799 ? 53.949 23.718 4.871 1.00 35.66 799 ARG A O 1
#